Protein 4ZAD (pdb70)

InterPro domains:
  IPR002830 UbiD decarboxylyase family [PTHR30108] (5-511)
  IPR002830 UbiD decarboxylyase family [TIGR00148] (9-473)
  IPR032903 Ferulic acid decarboxylase-like [MF_01983] (5-513)
  IPR048304 3-octaprenyl-4-hydroxybenzoate carboxy-lyase-like, Rift-related domain [PF01977] (123-324)
  IPR049381 3-octaprenyl-4-hydroxybenzoate carboxy-lyase-like, C-terminal domain [PF20696] (331-475)
  IPR049383 3-octaprenyl-4-hydroxybenzoate carboxy-lyase-like, N-terminal domain [PF20695] (13-105)

Secondary structure (P-SEA, 3-state):
ccccccaaaaaaaaaaaccbbbbccccccccaaaaaaaaaaaaccccccccccccccccccccccbbbbccccccccccccaaaaaaaacccccccaaaaaaaaaaaccccccccbbbbcccccccccccccccccccccccccccccccccccccccbbbbbbcccccbbbbbbbbbbbccccbbbbbbccccaaaaaaaaaaaaccccbbbbbbbccccaaaaaaaaccccccccaaaaaaaaaccccbbbbcccccccccccccbbbbbcccccbbbbbcccccccccccccccbbbbbbbbcccccccbbbbbbbbcccccccccccaaaaaaaaaaaaaaaccccccccccccccccccccbbbbbbaaaaaaaacccaaaaaaaaaaaaccccccccccccccbbbbbccccccccaaaaaaaaacccccccccccccccccccccaaaaaccccccccccbbbbbcccccccccccbbbbccccccccaaaaaaaaaacccccc/ccccccaaaaaaaaaaacccccccccccccaaaaaaaaaaaaaccccccccccccccccccccccbbbbccccbbbcccccaaaaaaaacccccccaaaaaaaaaaacccccbbbbbbbcccccccccccccccccccccccccccccccccccccccbbbbbbcccccbbbbbbbbbccccccbbbbbbccccaaaaaaaaaaaacccccccbbbbccccaaaaaaaaccccccccaaaaaaaaacccccccccccccccccccccbbbbbcccccccccccccccccccccccccbbbbbbbbcccccccbbbbbbbbccccccccccaaaaaaaaaaaaaaaaccccccccccccccccccccbbbbbbcaaaaaaacccaaaaaaaaaaaaccccccccccccccbbbbbccccccccaaaaaaaaaccccccccbbbbcccccccccaaaaacccccccccccbbbbcccccccccccccccccccccccccccccccccccccc

B-factor: mean 31.13, std 7.95, range [8.87, 60.19]

Solvent-accessible surface area: 35410 Å² total

CATH classification: 1.20.5.4570

Structure (mmCIF, N/CA/C/O backbone):
data_4ZAD
#
_entry.id   4ZAD
#
_cell.length_a   91.970
_cell.length_b   64.550
_cell.length_c   96.050
_cell.angle_alpha   90.00
_cell.angle_beta   91.07
_cell.angle_gamma   90.00
#
_symmetry.space_group_name_H-M   'P 1 21 1'
#
loop_
_entity.id
_entity.type
_entity.pdbx_description
1 polymer Fdc1
2 non-polymer 'MANGANESE (II) ION'
3 non-polymer 'POTASSIUM ION'
4 non-polymer '1-deoxy-5-O-phosphono-1-(3,3,4,5-tetramethyl-9,11-dioxo-2,3,8,9,10,11-hexahydro-7H-quinolino[1,8-fg]pteridin-12-ium-7-y l)-D-ribitol'
5 water water
#
loop_
_atom_site.group_PDB
_atom_site.id
_atom_site.type_symbol
_atom_site.label_atom_id
_atom_site.label_alt_id
_atom_site.label_comp_id
_atom_site.label_asym_id
_atom_site.label_entity_id
_atom_site.label_seq_id
_atom_site.pdbx_PDB_ins_code
_atom_site.Cartn_x
_atom_site.Cartn_y
_atom_site.Cartn_z
_atom_site.occupancy
_atom_site.B_iso_or_equiv
_atom_site.auth_seq_id
_atom_site.auth_comp_id
_atom_site.auth_asym_id
_atom_site.auth_atom_id
_atom_site.pdbx_PDB_model_num
ATOM 1 N N . LEU A 1 3 ? 132.363 -59.850 157.210 1.00 37.43 3 LEU A N 1
ATOM 2 C CA . LEU A 1 3 ? 132.130 -61.135 157.953 1.00 38.23 3 LEU A CA 1
ATOM 3 C C . LEU A 1 3 ? 130.690 -61.747 157.772 1.00 37.32 3 LEU A C 1
ATOM 4 O O . LEU A 1 3 ? 130.606 -62.792 157.146 1.00 38.58 3 LEU A O 1
ATOM 9 N N . ASN A 1 4 ? 129.585 -61.165 158.276 1.00 35.58 4 ASN A N 1
ATOM 10 C CA . ASN A 1 4 ? 128.246 -61.845 158.112 1.00 34.64 4 ASN A CA 1
ATOM 11 C C . ASN A 1 4 ? 127.122 -61.114 157.336 1.00 32.80 4 ASN A C 1
ATOM 12 O O . ASN A 1 4 ? 126.229 -60.541 157.925 1.00 31.82 4 ASN A O 1
ATOM 17 N N . PRO A 1 5 ? 127.118 -61.242 156.007 1.00 31.55 5 PRO A N 1
ATOM 18 C CA . PRO A 1 5 ? 126.216 -60.456 155.178 1.00 31.15 5 PRO A CA 1
ATOM 19 C C . PRO A 1 5 ? 124.726 -60.863 155.303 1.00 30.68 5 PRO A C 1
ATOM 20 O O . PRO A 1 5 ? 123.849 -60.112 154.882 1.00 29.92 5 PRO A O 1
ATOM 24 N N . ALA A 1 6 ? 124.449 -62.022 155.894 1.00 30.45 6 ALA A N 1
ATOM 25 C CA . ALA A 1 6 ? 123.070 -62.425 156.171 1.00 30.22 6 ALA A CA 1
ATOM 26 C C . ALA A 1 6 ? 122.462 -61.517 157.240 1.00 29.99 6 ALA A C 1
ATOM 27 O O . ALA A 1 6 ? 121.293 -61.150 157.186 1.00 30.00 6 ALA A O 1
ATOM 29 N N . LEU A 1 7 ? 123.272 -61.137 158.202 1.00 29.93 7 LEU A N 1
ATOM 30 C CA . LEU A 1 7 ? 122.762 -60.469 159.376 1.00 30.29 7 LEU A CA 1
ATOM 31 C C . LEU A 1 7 ? 123.059 -58.977 159.403 1.00 30.58 7 LEU A C 1
ATOM 32 O O . LEU A 1 7 ? 122.488 -58.255 160.216 1.00 30.64 7 LEU A O 1
ATOM 37 N N . LYS A 1 8 ? 123.953 -58.508 158.540 1.00 31.33 8 LYS A N 1
ATOM 38 C CA . LYS A 1 8 ? 124.451 -57.117 158.635 1.00 32.38 8 LYS A CA 1
ATOM 39 C C . LYS A 1 8 ? 124.505 -56.482 157.248 1.00 31.83 8 LYS A C 1
ATOM 40 O O . LYS A 1 8 ? 125.353 -56.829 156.431 1.00 31.63 8 LYS A O 1
ATOM 46 N N . PHE A 1 9 ? 123.598 -55.543 156.990 1.00 31.84 9 PHE A N 1
ATOM 47 C CA . PHE A 1 9 ? 123.501 -54.879 155.684 1.00 31.34 9 PHE A CA 1
ATOM 48 C C . PHE A 1 9 ? 124.879 -54.423 155.190 1.00 31.78 9 PHE A C 1
ATOM 49 O O . PHE A 1 9 ? 125.239 -54.595 154.025 1.00 31.13 9 PHE A O 1
ATOM 57 N N . ARG A 1 10 ? 125.648 -53.858 156.109 1.00 32.98 10 ARG A N 1
ATOM 58 C CA . ARG A 1 10 ? 126.952 -53.288 155.786 1.00 33.54 10 ARG A CA 1
ATOM 59 C C . ARG A 1 10 ? 128.007 -54.348 155.543 1.00 33.97 10 ARG A C 1
ATOM 60 O O . ARG A 1 10 ? 129.009 -54.087 154.902 1.00 34.80 10 ARG A O 1
ATOM 68 N N . ASP A 1 11 ? 127.795 -55.548 156.046 1.00 34.29 11 ASP A N 1
ATOM 69 C CA . ASP A 1 11 ? 128.675 -56.660 155.676 1.00 34.27 11 ASP A CA 1
ATOM 70 C C . ASP A 1 11 ? 128.310 -57.148 154.291 1.00 33.62 11 ASP A C 1
ATOM 71 O O . ASP A 1 11 ? 129.177 -57.609 153.526 1.00 33.58 11 ASP A O 1
ATOM 76 N N . PHE A 1 12 ? 127.028 -57.033 153.969 1.00 33.19 12 PHE A N 1
ATOM 77 C CA . PHE A 1 12 ? 126.531 -57.339 152.632 1.00 33.10 12 PHE A CA 1
ATOM 78 C C . PHE A 1 12 ? 127.219 -56.452 151.590 1.00 33.48 12 PHE A C 1
ATOM 79 O O . PHE A 1 12 ? 127.770 -56.947 150.590 1.00 33.43 12 PHE A O 1
ATOM 87 N N . ILE A 1 13 ? 127.206 -55.149 151.850 1.00 33.82 13 ILE A N 1
ATOM 88 C CA . ILE A 1 13 ? 127.896 -54.178 151.016 1.00 34.28 13 ILE A CA 1
ATOM 89 C C . ILE A 1 13 ? 129.416 -54.470 150.882 1.00 34.68 13 ILE A C 1
ATOM 90 O O . ILE A 1 13 ? 129.998 -54.338 149.807 1.00 34.94 13 ILE A O 1
ATOM 95 N N . GLN A 1 14 ? 130.040 -54.888 151.977 1.00 35.19 14 GLN A N 1
ATOM 96 C CA . GLN A 1 14 ? 131.475 -55.128 152.042 1.00 35.42 14 GLN A CA 1
ATOM 97 C C . GLN A 1 14 ? 131.834 -56.396 151.254 1.00 36.22 14 GLN A C 1
ATOM 98 O O . GLN A 1 14 ? 132.859 -56.409 150.550 1.00 37.12 14 GLN A O 1
ATOM 104 N N . VAL A 1 15 ? 131.008 -57.449 151.346 1.00 35.85 15 VAL A N 1
ATOM 105 C CA . VAL A 1 15 ? 131.235 -58.643 150.512 1.00 35.51 15 VAL A CA 1
ATOM 106 C C . VAL A 1 15 ? 131.139 -58.297 149.023 1.00 35.52 15 VAL A C 1
ATOM 107 O O . VAL A 1 15 ? 131.984 -58.730 148.250 1.00 36.08 15 VAL A O 1
ATOM 111 N N . LEU A 1 16 ? 130.139 -57.514 148.629 1.00 35.16 16 LEU A N 1
ATOM 112 C CA . LEU A 1 16 ? 129.994 -57.110 147.223 1.00 35.10 16 LEU A CA 1
ATOM 113 C C . LEU A 1 16 ? 131.202 -56.302 146.701 1.00 35.39 16 LEU A C 1
ATOM 114 O O . LEU A 1 16 ? 131.659 -56.492 145.570 1.00 35.20 16 LEU A O 1
ATOM 119 N N . LYS A 1 17 ? 131.690 -55.394 147.539 1.00 35.88 17 LYS A N 1
ATOM 120 C CA . LYS A 1 17 ? 132.909 -54.637 147.297 1.00 36.08 17 LYS A CA 1
ATOM 121 C C . LYS A 1 17 ? 134.083 -55.608 147.165 1.00 36.44 17 LYS A C 1
ATOM 122 O O . LYS A 1 17 ? 134.846 -55.542 146.192 1.00 37.31 17 LYS A O 1
ATOM 125 N N . ASN A 1 18 ? 134.218 -56.541 148.104 1.00 36.22 18 ASN A N 1
ATOM 126 C CA . ASN A 1 18 ? 135.314 -57.542 148.002 1.00 36.23 18 ASN A CA 1
ATOM 127 C C . ASN A 1 18 ? 135.204 -58.370 146.717 1.00 36.58 18 ASN A C 1
ATOM 128 O O . ASN A 1 18 ? 136.233 -58.789 146.161 1.00 36.74 18 ASN A O 1
ATOM 133 N N . GLU A 1 19 ? 133.978 -58.592 146.235 1.00 36.42 19 GLU A N 1
ATOM 134 C CA . GLU A 1 19 ? 133.796 -59.496 145.105 1.00 36.65 19 GLU A CA 1
ATOM 135 C C . GLU A 1 19 ? 133.914 -58.763 143.787 1.00 36.67 19 GLU A C 1
ATOM 136 O O . GLU A 1 19 ? 133.976 -59.392 142.723 1.00 35.94 19 GLU A O 1
ATOM 142 N N . GLY A 1 20 ? 133.980 -57.430 143.865 1.00 36.83 20 GLY A N 1
ATOM 143 C CA . GLY A 1 20 ? 134.076 -56.582 142.668 1.00 36.63 20 GLY A CA 1
ATOM 144 C C . GLY A 1 20 ? 132.719 -56.316 142.038 1.00 36.38 20 GLY A C 1
ATOM 145 O O . GLY A 1 20 ? 132.618 -56.038 140.842 1.00 35.97 20 GLY A O 1
ATOM 146 N N . ASP A 1 21 ? 131.685 -56.392 142.860 1.00 36.19 21 ASP A N 1
ATOM 147 C CA . ASP A 1 21 ? 130.333 -56.253 142.393 1.00 36.73 21 ASP A CA 1
ATOM 148 C C . ASP A 1 21 ? 129.636 -55.025 142.965 1.00 37.50 21 ASP A C 1
ATOM 149 O O . ASP A 1 21 ? 128.428 -54.959 142.988 1.00 37.04 21 ASP A O 1
ATOM 154 N N . LEU A 1 22 ? 130.433 -54.041 143.382 1.00 39.28 22 LEU A N 1
ATOM 155 C CA . LEU A 1 22 ? 129.959 -52.733 143.874 1.00 40.07 22 LEU A CA 1
ATOM 156 C C . LEU A 1 22 ? 130.786 -51.538 143.318 1.00 40.94 22 LEU A C 1
ATOM 157 O O . LEU A 1 22 ? 132.021 -51.533 143.370 1.00 41.32 22 LEU A O 1
ATOM 162 N N . ILE A 1 23 ? 130.096 -50.523 142.815 1.00 41.76 23 ILE A N 1
ATOM 163 C CA . ILE A 1 23 ? 130.733 -49.282 142.385 1.00 42.66 23 ILE A CA 1
ATOM 164 C C . ILE A 1 23 ? 130.239 -48.130 143.237 1.00 42.31 23 ILE A C 1
ATOM 165 O O . ILE A 1 23 ? 129.045 -47.842 143.232 1.00 42.20 23 ILE A O 1
ATOM 170 N N . GLU A 1 24 ? 131.132 -47.507 144.002 1.00 41.94 24 GLU A N 1
ATOM 171 C CA . GLU A 1 24 ? 130.788 -46.259 144.674 1.00 42.58 24 GLU A CA 1
ATOM 172 C C . GLU A 1 24 ? 130.763 -45.176 143.587 1.00 42.21 24 GLU A C 1
ATOM 173 O O . GLU A 1 24 ? 131.666 -45.113 142.758 1.00 42.20 24 GLU A O 1
ATOM 179 N N . ILE A 1 25 ? 129.699 -44.380 143.552 1.00 41.45 25 ILE A N 1
ATOM 180 C CA . ILE A 1 25 ? 129.630 -43.209 142.690 1.00 40.95 25 ILE A CA 1
ATOM 181 C C . ILE A 1 25 ? 129.703 -41.950 143.547 1.00 41.22 25 ILE A C 1
ATOM 182 O O . ILE A 1 25 ? 128.771 -41.634 144.313 1.00 40.59 25 ILE A O 1
ATOM 187 N N . ASP A 1 26 ? 130.812 -41.235 143.396 1.00 41.59 26 ASP A N 1
ATOM 188 C CA . ASP A 1 26 ? 131.017 -39.945 144.058 1.00 42.22 26 ASP A CA 1
ATOM 189 C C . ASP A 1 26 ? 130.508 -38.722 143.257 1.00 41.79 26 ASP A C 1
ATOM 190 O O . ASP A 1 26 ? 130.479 -37.622 143.793 1.00 41.85 26 ASP A O 1
ATOM 195 N N . THR A 1 27 ? 130.099 -38.910 142.006 1.00 41.65 27 THR A N 1
ATOM 196 C CA . THR A 1 27 ? 129.560 -37.808 141.181 1.00 41.92 27 THR A CA 1
ATOM 197 C C . THR A 1 27 ? 128.119 -37.448 141.540 1.00 41.79 27 THR A C 1
ATOM 198 O O . THR A 1 27 ? 127.243 -38.319 141.652 1.00 42.01 27 THR A O 1
ATOM 202 N N . GLU A 1 28 ? 127.833 -36.166 141.662 1.00 41.57 28 GLU A N 1
ATOM 203 C CA . GLU A 1 28 ? 126.482 -35.793 142.032 1.00 41.25 28 GLU A CA 1
ATOM 204 C C . GLU A 1 28 ? 125.476 -36.374 141.036 1.00 40.63 28 GLU A C 1
ATOM 205 O O . GLU A 1 28 ? 125.590 -36.182 139.820 1.00 41.23 28 GLU A O 1
ATOM 211 N N . VAL A 1 29 ? 124.493 -37.090 141.579 1.00 39.74 29 VAL A N 1
ATOM 212 C CA . VAL A 1 29 ? 123.374 -37.666 140.817 1.00 38.00 29 VAL A CA 1
ATOM 213 C C . VAL A 1 29 ? 122.084 -37.147 141.426 1.00 37.10 29 VAL A C 1
ATOM 214 O O . VAL A 1 29 ? 121.989 -36.989 142.648 1.00 35.63 29 VAL A O 1
ATOM 218 N N . ASP A 1 30 ? 121.110 -36.860 140.561 1.00 37.19 30 ASP A N 1
ATOM 219 C CA . ASP A 1 30 ? 119.858 -36.189 140.960 1.00 37.23 30 ASP A CA 1
ATOM 220 C C . ASP A 1 30 ? 118.843 -37.253 141.291 1.00 36.67 30 ASP A C 1
ATOM 221 O O . ASP A 1 30 ? 118.633 -38.157 140.497 1.00 36.36 30 ASP A O 1
ATOM 226 N N . PRO A 1 31 ? 118.230 -37.168 142.476 1.00 36.85 31 PRO A N 1
ATOM 227 C CA . PRO A 1 31 ? 117.117 -38.073 142.845 1.00 37.13 31 PRO A CA 1
ATOM 228 C C . PRO A 1 31 ? 115.953 -38.042 141.862 1.00 37.04 31 PRO A C 1
ATOM 229 O O . PRO A 1 31 ? 115.264 -39.061 141.642 1.00 36.26 31 PRO A O 1
ATOM 233 N N . ASN A 1 32 ? 115.734 -36.866 141.288 1.00 37.11 32 ASN A N 1
ATOM 234 C CA . ASN A 1 32 ? 114.764 -36.727 140.216 1.00 37.48 32 ASN A CA 1
ATOM 235 C C . ASN A 1 32 ? 115.259 -37.379 138.932 1.00 36.80 32 ASN A C 1
ATOM 236 O O . ASN A 1 32 ? 115.973 -36.756 138.152 1.00 37.75 32 ASN A O 1
ATOM 241 N N . LEU A 1 33 ? 114.893 -38.648 138.774 1.00 35.97 33 LEU A N 1
ATOM 242 C CA . LEU A 1 33 ? 114.979 -39.440 137.541 1.00 34.91 33 LEU A CA 1
ATOM 243 C C . LEU A 1 33 ? 116.295 -40.092 137.226 1.00 34.82 33 LEU A C 1
ATOM 244 O O . LEU A 1 33 ? 116.295 -41.011 136.437 1.00 36.23 33 LEU A O 1
ATOM 249 N N . GLU A 1 34 ? 117.415 -39.664 137.788 1.00 34.35 34 GLU A N 1
ATOM 250 C CA . GLU A 1 34 ? 118.717 -40.224 137.355 1.00 33.87 34 GLU A CA 1
ATOM 251 C C . GLU A 1 34 ? 119.079 -41.458 138.158 1.00 32.98 34 GLU A C 1
ATOM 252 O O . GLU A 1 34 ? 119.821 -42.337 137.691 1.00 33.37 34 GLU A O 1
ATOM 258 N N . VAL A 1 35 ? 118.619 -41.502 139.402 1.00 31.31 35 VAL A N 1
ATOM 259 C CA . VAL A 1 35 ? 118.928 -42.629 140.237 1.00 30.49 35 VAL A CA 1
ATOM 260 C C . VAL A 1 35 ? 118.274 -43.833 139.572 1.00 30.32 35 VAL A C 1
ATOM 261 O O . VAL A 1 35 ? 118.897 -44.858 139.392 1.00 29.92 35 VAL A O 1
ATOM 265 N N . GLY A 1 36 ? 117.035 -43.653 139.135 1.00 30.23 36 GLY A N 1
ATOM 266 C CA . GLY A 1 36 ? 116.310 -44.686 138.432 1.00 29.94 36 GLY A CA 1
ATOM 267 C C . GLY A 1 36 ? 116.882 -45.086 137.080 1.00 29.64 36 GLY A C 1
ATOM 268 O O . GLY A 1 36 ? 116.863 -46.265 136.728 1.00 29.31 36 GLY A O 1
ATOM 269 N N . ALA A 1 37 ? 117.359 -44.124 136.297 1.00 28.91 37 ALA A N 1
ATOM 270 C CA . ALA A 1 37 ? 118.010 -44.474 135.024 1.00 28.29 37 ALA A CA 1
ATOM 271 C C . ALA A 1 37 ? 119.225 -45.303 135.319 1.00 27.76 37 ALA A C 1
ATOM 272 O O . ALA A 1 37 ? 119.415 -46.338 134.694 1.00 27.43 37 ALA A O 1
ATOM 274 N N . ILE A 1 38 ? 120.059 -44.866 136.254 1.00 27.07 38 ILE A N 1
ATOM 275 C CA . ILE A 1 38 ? 121.323 -45.577 136.484 1.00 27.30 38 ILE A CA 1
ATOM 276 C C . ILE A 1 38 ? 120.998 -47.040 136.881 1.00 27.98 38 ILE A C 1
ATOM 277 O O . ILE A 1 38 ? 121.323 -48.003 136.142 1.00 27.28 38 ILE A O 1
ATOM 282 N N . THR A 1 39 ? 120.266 -47.189 137.987 1.00 28.06 39 THR A N 1
ATOM 283 C CA . THR A 1 39 ? 119.919 -48.487 138.493 1.00 27.84 39 THR A CA 1
ATOM 284 C C . THR A 1 39 ? 119.376 -49.358 137.371 1.00 28.97 39 THR A C 1
ATOM 285 O O . THR A 1 39 ? 119.782 -50.522 137.238 1.00 30.05 39 THR A O 1
ATOM 289 N N . ARG A 1 40 ? 118.479 -48.816 136.560 1.00 29.29 40 ARG A N 1
ATOM 290 C CA . ARG A 1 40 ? 117.951 -49.542 135.418 1.00 30.17 40 ARG A CA 1
ATOM 291 C C . ARG A 1 40 ? 118.993 -50.056 134.435 1.00 31.15 40 ARG A C 1
ATOM 292 O O . ARG A 1 40 ? 118.857 -51.156 133.921 1.00 31.38 40 ARG A O 1
ATOM 300 N N . LYS A 1 41 ? 119.993 -49.238 134.134 1.00 32.04 41 LYS A N 1
ATOM 301 C CA . LYS A 1 41 ? 121.028 -49.627 133.225 1.00 33.08 41 LYS A CA 1
ATOM 302 C C . LYS A 1 41 ? 121.909 -50.706 133.915 1.00 33.29 41 LYS A C 1
ATOM 303 O O . LYS A 1 41 ? 122.291 -51.692 133.279 1.00 33.47 41 LYS A O 1
ATOM 309 N N . ALA A 1 42 ? 122.157 -50.548 135.217 1.00 33.30 42 ALA A N 1
ATOM 310 C CA . ALA A 1 42 ? 122.762 -51.593 136.052 1.00 34.12 42 ALA A CA 1
ATOM 311 C C . ALA A 1 42 ? 122.025 -52.979 136.000 1.00 34.95 42 ALA A C 1
ATOM 312 O O . ALA A 1 42 ? 122.644 -54.008 135.773 1.00 35.71 42 ALA A O 1
ATOM 314 N N . TYR A 1 43 ? 120.706 -52.978 136.186 1.00 35.10 43 TYR A N 1
ATOM 315 C CA . TYR A 1 43 ? 119.909 -54.181 136.154 1.00 34.82 43 TYR A CA 1
ATOM 316 C C . TYR A 1 43 ? 120.060 -54.837 134.832 1.00 34.97 43 TYR A C 1
ATOM 317 O O . TYR A 1 43 ? 120.309 -56.039 134.752 1.00 35.68 43 TYR A O 1
ATOM 326 N N . GLU A 1 44 ? 119.874 -54.044 133.793 1.00 35.17 44 GLU A N 1
ATOM 327 C CA . GLU A 1 44 ? 119.615 -54.569 132.445 1.00 35.80 44 GLU A CA 1
ATOM 328 C C . GLU A 1 44 ? 120.883 -55.101 131.810 1.00 35.49 44 GLU A C 1
ATOM 329 O O . GLU A 1 44 ? 120.819 -55.994 130.982 1.00 34.49 44 GLU A O 1
ATOM 335 N N . ASN A 1 45 ? 122.034 -54.558 132.202 1.00 36.05 45 ASN A N 1
ATOM 336 C CA . ASN A 1 45 ? 123.313 -55.027 131.642 1.00 36.77 45 ASN A CA 1
ATOM 337 C C . ASN A 1 45 ? 124.145 -55.848 132.637 1.00 36.85 45 ASN A C 1
ATOM 338 O O . ASN A 1 45 ? 125.206 -56.366 132.287 1.00 36.48 45 ASN A O 1
ATOM 343 N N . LYS A 1 46 ? 123.597 -56.020 133.845 1.00 36.92 46 LYS A N 1
ATOM 344 C CA . LYS A 1 46 ? 124.149 -56.901 134.896 1.00 37.13 46 LYS A CA 1
ATOM 345 C C . LYS A 1 46 ? 125.460 -56.364 135.430 1.00 36.72 46 LYS A C 1
ATOM 346 O O . LYS A 1 46 ? 126.381 -57.107 135.735 1.00 36.69 46 LYS A O 1
ATOM 352 N N . LEU A 1 47 ? 125.494 -55.046 135.555 1.00 36.37 47 LEU A N 1
ATOM 353 C CA . LEU A 1 47 ? 126.618 -54.313 136.084 1.00 36.23 47 LEU A CA 1
ATOM 354 C C . LEU A 1 47 ? 126.583 -54.360 137.603 1.00 35.62 47 LEU A C 1
ATOM 355 O O . LEU A 1 47 ? 125.626 -54.881 138.211 1.00 35.29 47 LEU A O 1
ATOM 360 N N . ALA A 1 48 ? 127.627 -53.788 138.204 1.00 34.61 48 ALA A N 1
ATOM 361 C CA . ALA A 1 48 ? 127.773 -53.741 139.645 1.00 34.13 48 ALA A CA 1
ATOM 362 C C . ALA A 1 48 ? 126.700 -52.853 140.305 1.00 33.68 48 ALA A C 1
ATOM 363 O O . ALA A 1 48 ? 126.169 -51.918 139.709 1.00 32.58 48 ALA A O 1
ATOM 365 N N . ALA A 1 49 ? 126.399 -53.171 141.554 1.00 33.79 49 ALA A N 1
ATOM 366 C CA . ALA A 1 49 ? 125.394 -52.434 142.302 1.00 34.04 49 ALA A CA 1
ATOM 367 C C . ALA A 1 49 ? 125.996 -51.077 142.591 1.00 33.65 49 ALA A C 1
ATOM 368 O O . ALA A 1 49 ? 127.117 -51.017 143.071 1.00 33.28 49 ALA A O 1
ATOM 370 N N . PRO A 1 50 ? 125.257 -49.993 142.299 1.00 33.53 50 PRO A N 1
ATOM 371 C CA . PRO A 1 50 ? 125.753 -48.661 142.588 1.00 33.94 50 PRO A CA 1
ATOM 372 C C . PRO A 1 50 ? 125.421 -48.170 143.999 1.00 34.19 50 PRO A C 1
ATOM 373 O O . PRO A 1 50 ? 124.263 -48.112 144.402 1.00 35.06 50 PRO A O 1
ATOM 377 N N . LEU A 1 51 ? 126.458 -47.840 144.740 1.00 34.00 51 LEU A N 1
ATOM 378 C CA . LEU A 1 51 ? 126.332 -47.066 145.934 1.00 34.10 51 LEU A CA 1
ATOM 379 C C . LEU A 1 51 ? 126.445 -45.571 145.543 1.00 34.87 51 LEU A C 1
ATOM 380 O O . LEU A 1 51 ? 127.453 -45.122 144.982 1.00 35.17 51 LEU A O 1
ATOM 385 N N . PHE A 1 52 ? 125.388 -44.817 145.813 1.00 35.08 52 PHE A N 1
ATOM 386 C CA . PHE A 1 52 ? 125.355 -43.408 145.516 1.00 35.08 52 PHE A CA 1
ATOM 387 C C . PHE A 1 52 ? 125.735 -42.660 146.761 1.00 36.15 52 PHE A C 1
ATOM 388 O O . PHE A 1 52 ? 124.916 -42.534 147.665 1.00 35.48 52 PHE A O 1
ATOM 396 N N . ASN A 1 53 ? 126.974 -42.164 146.803 1.00 38.00 53 ASN A N 1
ATOM 397 C CA . ASN A 1 53 ? 127.466 -41.387 147.943 1.00 38.87 53 ASN A CA 1
ATOM 398 C C . ASN A 1 53 ? 127.137 -39.886 147.859 1.00 39.57 53 ASN A C 1
ATOM 399 O O . ASN A 1 53 ? 127.118 -39.204 148.875 1.00 39.83 53 ASN A O 1
ATOM 404 N N . ASN A 1 54 ? 126.895 -39.361 146.660 1.00 40.23 54 ASN A N 1
ATOM 405 C CA . ASN A 1 54 ? 126.732 -37.909 146.482 1.00 40.56 54 ASN A CA 1
ATOM 406 C C . ASN A 1 54 ? 125.465 -37.620 145.723 1.00 40.29 54 ASN A C 1
ATOM 407 O O . ASN A 1 54 ? 125.487 -37.436 144.529 1.00 38.82 54 ASN A O 1
ATOM 412 N N . LEU A 1 55 ? 124.353 -37.621 146.450 1.00 41.41 55 LEU A N 1
ATOM 413 C CA . LEU A 1 55 ? 123.044 -37.314 145.890 1.00 41.87 55 LEU A CA 1
ATOM 414 C C . LEU A 1 55 ? 122.824 -35.795 145.932 1.00 42.74 55 LEU A C 1
ATOM 415 O O . LEU A 1 55 ? 123.428 -35.108 146.775 1.00 43.06 55 LEU A O 1
ATOM 420 N N . LYS A 1 56 ? 122.002 -35.269 145.018 1.00 43.36 56 LYS A N 1
ATOM 421 C CA . LYS A 1 56 ? 121.723 -33.836 144.993 1.00 44.20 56 LYS A CA 1
ATOM 422 C C . LYS A 1 56 ? 120.726 -33.541 146.073 1.00 44.54 56 LYS A C 1
ATOM 423 O O . LYS A 1 56 ? 119.599 -34.032 146.021 1.00 44.17 56 LYS A O 1
ATOM 429 N N . GLN A 1 57 ? 121.143 -32.699 147.016 1.00 45.33 57 GLN A N 1
ATOM 430 C CA . GLN A 1 57 ? 120.409 -32.461 148.248 1.00 45.67 57 GLN A CA 1
ATOM 431 C C . GLN A 1 57 ? 119.595 -31.175 148.230 1.00 46.16 57 GLN A C 1
ATOM 432 O O . GLN A 1 57 ? 119.979 -30.166 147.619 1.00 46.78 57 GLN A O 1
ATOM 438 N N . ASP A 1 58 ? 118.437 -31.250 148.878 1.00 46.37 58 ASP A N 1
ATOM 439 C CA . ASP A 1 58 ? 117.590 -30.108 149.100 1.00 46.50 58 ASP A CA 1
ATOM 440 C C . ASP A 1 58 ? 118.278 -29.321 150.237 1.00 46.96 58 ASP A C 1
ATOM 441 O O . ASP A 1 58 ? 118.769 -29.926 151.189 1.00 46.83 58 ASP A O 1
ATOM 446 N N . PRO A 1 59 ? 118.338 -27.974 150.131 1.00 47.73 59 PRO A N 1
ATOM 447 C CA . PRO A 1 59 ? 119.065 -27.217 151.154 1.00 47.99 59 PRO A CA 1
ATOM 448 C C . PRO A 1 59 ? 118.482 -27.285 152.561 1.00 47.95 59 PRO A C 1
ATOM 449 O O . PRO A 1 59 ? 119.252 -27.180 153.516 1.00 47.81 59 PRO A O 1
ATOM 453 N N . GLU A 1 60 ? 117.169 -27.487 152.690 1.00 47.93 60 GLU A N 1
ATOM 454 C CA . GLU A 1 60 ? 116.513 -27.480 154.015 1.00 48.63 60 GLU A CA 1
ATOM 455 C C . GLU A 1 60 ? 116.595 -28.841 154.759 1.00 48.41 60 GLU A C 1
ATOM 456 O O . GLU A 1 60 ? 116.117 -28.958 155.898 1.00 48.65 60 GLU A O 1
ATOM 462 N N . ASN A 1 61 ? 117.210 -29.852 154.131 1.00 47.93 61 ASN A N 1
ATOM 463 C CA . ASN A 1 61 ? 117.416 -31.180 154.752 1.00 47.59 61 ASN A CA 1
ATOM 464 C C . ASN A 1 61 ? 118.139 -31.079 156.089 1.00 47.34 61 ASN A C 1
ATOM 465 O O . ASN A 1 61 ? 119.243 -30.547 156.156 1.00 47.92 61 ASN A O 1
ATOM 470 N N . ILE A 1 62 ? 117.544 -31.642 157.129 1.00 46.77 62 ILE A N 1
ATOM 471 C CA . ILE A 1 62 ? 118.006 -31.422 158.506 1.00 46.47 62 ILE A CA 1
ATOM 472 C C . ILE A 1 62 ? 119.388 -32.013 158.916 1.00 45.99 62 ILE A C 1
ATOM 473 O O . ILE A 1 62 ? 119.957 -31.625 159.942 1.00 46.38 62 ILE A O 1
ATOM 478 N N . ASP A 1 63 ? 119.931 -32.943 158.143 1.00 45.22 63 ASP A N 1
ATOM 479 C CA . ASP A 1 63 ? 121.225 -33.563 158.491 1.00 44.53 63 ASP A CA 1
ATOM 480 C C . ASP A 1 63 ? 121.758 -34.259 157.241 1.00 44.70 63 ASP A C 1
ATOM 481 O O . ASP A 1 63 ? 121.836 -35.503 157.190 1.00 45.68 63 ASP A O 1
ATOM 486 N N . PRO A 1 64 ? 122.090 -33.477 156.211 1.00 44.12 64 PRO A N 1
ATOM 487 C CA . PRO A 1 64 ? 122.473 -34.034 154.929 1.00 44.38 64 PRO A CA 1
ATOM 488 C C . PRO A 1 64 ? 123.709 -34.916 154.953 1.00 44.35 64 PRO A C 1
ATOM 489 O O . PRO A 1 64 ? 123.867 -35.767 154.080 1.00 44.47 64 PRO A O 1
ATOM 493 N N . LYS A 1 65 ? 124.595 -34.716 155.916 1.00 44.35 65 LYS A N 1
ATOM 494 C CA . LYS A 1 65 ? 125.817 -35.519 155.931 1.00 44.95 65 LYS A CA 1
ATOM 495 C C . LYS A 1 65 ? 125.488 -36.954 156.319 1.00 43.22 65 LYS A C 1
ATOM 496 O O . LYS A 1 65 ? 126.239 -37.869 156.015 1.00 42.27 65 LYS A O 1
ATOM 502 N N . ASN A 1 66 ? 124.340 -37.116 156.976 1.00 41.95 66 ASN A N 1
ATOM 503 C CA . ASN A 1 66 ? 123.839 -38.424 157.396 1.00 40.61 66 ASN A CA 1
ATOM 504 C C . ASN A 1 66 ? 122.636 -38.986 156.624 1.00 39.62 66 ASN A C 1
ATOM 505 O O . ASN A 1 66 ? 122.435 -40.183 156.624 1.00 39.58 66 ASN A O 1
ATOM 510 N N . LEU A 1 67 ? 121.829 -38.133 156.005 1.00 38.69 67 LEU A N 1
ATOM 511 C CA . LEU A 1 67 ? 120.559 -38.554 155.406 1.00 37.86 67 LEU A CA 1
ATOM 512 C C . LEU A 1 67 ? 120.439 -38.122 153.954 1.00 37.63 67 LEU A C 1
ATOM 513 O O . LEU A 1 67 ? 120.430 -36.910 153.688 1.00 37.58 67 LEU A O 1
ATOM 518 N N . PHE A 1 68 ? 120.405 -39.064 152.997 1.00 36.73 68 PHE A N 1
ATOM 519 C CA . PHE A 1 68 ? 120.989 -40.414 153.106 1.00 35.31 68 PHE A CA 1
ATOM 520 C C . PHE A 1 68 ? 121.665 -40.687 151.759 1.00 35.04 68 PHE A C 1
ATOM 521 O O . PHE A 1 68 ? 121.473 -39.917 150.797 1.00 34.72 68 PHE A O 1
ATOM 529 N N . ARG A 1 69 ? 122.474 -41.742 151.708 1.00 34.66 69 ARG A N 1
ATOM 530 C CA . ARG A 1 69 ? 122.994 -42.280 150.436 1.00 35.04 69 ARG A CA 1
ATOM 531 C C . ARG A 1 69 ? 122.008 -43.309 149.947 1.00 34.51 69 ARG A C 1
ATOM 532 O O . ARG A 1 69 ? 121.139 -43.725 150.702 1.00 34.75 69 ARG A O 1
ATOM 540 N N . ILE A 1 70 ? 122.165 -43.747 148.702 1.00 33.99 70 ILE A N 1
ATOM 541 C CA . ILE A 1 70 ? 121.342 -44.834 148.146 1.00 32.85 70 ILE A CA 1
ATOM 542 C C . ILE A 1 70 ? 122.196 -45.991 147.616 1.00 32.82 70 ILE A C 1
ATOM 543 O O . ILE A 1 70 ? 123.125 -45.768 146.841 1.00 33.63 70 ILE A O 1
ATOM 548 N N . LEU A 1 71 ? 121.911 -47.220 148.062 1.00 32.04 71 LEU A N 1
ATOM 549 C CA . LEU A 1 71 ? 122.425 -48.423 147.390 1.00 30.92 71 LEU A CA 1
ATOM 550 C C . LEU A 1 71 ? 121.335 -48.859 146.445 1.00 30.47 71 LEU A C 1
ATOM 551 O O . LEU A 1 71 ? 120.180 -48.953 146.848 1.00 30.68 71 LEU A O 1
ATOM 556 N N . GLY A 1 72 ? 121.689 -49.138 145.196 1.00 30.06 72 GLY A N 1
ATOM 557 C CA . GLY A 1 72 ? 120.719 -49.616 144.212 1.00 29.64 72 GLY A CA 1
ATOM 558 C C . GLY A 1 72 ? 120.981 -51.034 143.699 1.00 29.36 72 GLY A C 1
ATOM 559 O O . GLY A 1 72 ? 122.069 -51.551 143.807 1.00 29.57 72 GLY A O 1
ATOM 560 N N . CYS A 1 73 ? 119.980 -51.677 143.135 1.00 28.75 73 CYS A N 1
ATOM 561 C CA . CYS A 1 73 ? 120.184 -53.021 142.614 1.00 29.40 73 CYS A CA 1
ATOM 562 C C . CYS A 1 73 ? 120.644 -54.075 143.608 1.00 28.19 73 CYS A C 1
ATOM 563 O O . CYS A 1 73 ? 121.400 -54.953 143.225 1.00 27.56 73 CYS A O 1
ATOM 566 N N . PRO A 1 74 ? 120.175 -54.007 144.873 1.00 27.59 74 PRO A N 1
ATOM 567 C CA . PRO A 1 74 ? 120.650 -54.944 145.888 1.00 26.96 74 PRO A CA 1
ATOM 568 C C . PRO A 1 74 ? 120.350 -56.395 145.549 1.00 26.34 74 PRO A C 1
ATOM 569 O O . PRO A 1 74 ? 121.082 -57.295 145.991 1.00 25.77 74 PRO A O 1
ATOM 573 N N . GLY A 1 75 ? 119.294 -56.605 144.762 1.00 26.20 75 GLY A N 1
ATOM 574 C CA . GLY A 1 75 ? 118.863 -57.929 144.365 1.00 26.26 75 GLY A CA 1
ATOM 575 C C . GLY A 1 75 ? 118.910 -58.094 142.868 1.00 27.09 75 GLY A C 1
ATOM 576 O O . GLY A 1 75 ? 118.251 -58.977 142.312 1.00 27.81 75 GLY A O 1
ATOM 577 N N . GLY A 1 76 ? 119.658 -57.241 142.186 1.00 27.38 76 GLY A N 1
ATOM 578 C CA . GLY A 1 76 ? 119.703 -57.310 140.734 1.00 27.79 76 GLY A CA 1
ATOM 579 C C . GLY A 1 76 ? 120.692 -58.385 140.359 1.00 28.34 76 GLY A C 1
ATOM 580 O O . GLY A 1 76 ? 121.462 -58.806 141.200 1.00 28.21 76 GLY A O 1
ATOM 581 N N . LEU A 1 77 ? 120.711 -58.811 139.100 1.00 29.47 77 LEU A N 1
ATOM 582 C CA . LEU A 1 77 ? 121.628 -59.887 138.725 1.00 30.42 77 LEU A CA 1
ATOM 583 C C . LEU A 1 77 ? 123.056 -59.359 138.475 1.00 31.64 77 LEU A C 1
ATOM 584 O O . LEU A 1 77 ? 123.256 -58.226 137.987 1.00 31.66 77 LEU A O 1
ATOM 589 N N . ARG A 1 78 ? 124.015 -60.223 138.801 1.00 31.83 78 ARG A N 1
ATOM 590 C CA . ARG A 1 78 ? 125.444 -59.977 138.665 1.00 32.51 78 ARG A CA 1
ATOM 591 C C . ARG A 1 78 ? 125.925 -60.447 137.314 1.00 33.49 78 ARG A C 1
ATOM 592 O O . ARG A 1 78 ? 125.327 -61.346 136.746 1.00 34.69 78 ARG A O 1
ATOM 600 N N . GLY A 1 79 ? 127.029 -59.900 136.810 1.00 34.03 79 GLY A N 1
ATOM 601 C CA . GLY A 1 79 ? 127.419 -60.158 135.423 1.00 34.71 79 GLY A CA 1
ATOM 602 C C . GLY A 1 79 ? 128.560 -61.125 135.102 1.00 35.25 79 GLY A C 1
ATOM 603 O O . GLY A 1 79 ? 128.769 -61.441 133.911 1.00 34.31 79 GLY A O 1
ATOM 604 N N . PHE A 1 80 ? 129.293 -61.578 136.127 1.00 35.38 80 PHE A N 1
ATOM 605 C CA . PHE A 1 80 ? 130.434 -62.428 135.885 1.00 35.97 80 PHE A CA 1
ATOM 606 C C . PHE A 1 80 ? 130.293 -63.909 136.243 1.00 36.74 80 PHE A C 1
ATOM 607 O O . PHE A 1 80 ? 130.635 -64.794 135.418 1.00 38.53 80 PHE A O 1
ATOM 615 N N . GLY A 1 81 ? 129.861 -64.239 137.441 1.00 36.03 81 GLY A N 1
ATOM 616 C CA . GLY A 1 81 ? 129.932 -65.663 137.782 1.00 34.98 81 GLY A CA 1
ATOM 617 C C . GLY A 1 81 ? 128.512 -66.153 137.833 1.00 33.97 81 GLY A C 1
ATOM 618 O O . GLY A 1 81 ? 127.767 -66.097 136.829 1.00 33.93 81 GLY A O 1
ATOM 619 N N . ASN A 1 82 ? 128.148 -66.605 139.022 1.00 32.08 82 ASN A N 1
ATOM 620 C CA . ASN A 1 82 ? 126.780 -66.912 139.352 1.00 31.04 82 ASN A CA 1
ATOM 621 C C . ASN A 1 82 ? 125.977 -65.620 139.353 1.00 30.32 82 ASN A C 1
ATOM 622 O O . ASN A 1 82 ? 126.140 -64.804 140.237 1.00 29.63 82 ASN A O 1
ATOM 627 N N . ASP A 1 83 ? 125.098 -65.449 138.375 1.00 30.02 83 ASP A N 1
ATOM 628 C CA . ASP A 1 83 ? 124.355 -64.191 138.266 1.00 29.80 83 ASP A CA 1
ATOM 629 C C . ASP A 1 83 ? 123.455 -63.917 139.480 1.00 29.37 83 ASP A C 1
ATOM 630 O O . ASP A 1 83 ? 123.076 -62.790 139.670 1.00 29.85 83 ASP A O 1
ATOM 635 N N . HIS A 1 84 ? 123.179 -64.931 140.313 1.00 28.51 84 HIS A N 1
ATOM 636 C CA . HIS A 1 84 ? 122.326 -64.774 141.487 1.00 27.92 84 HIS A CA 1
ATOM 637 C C . HIS A 1 84 ? 123.128 -64.587 142.794 1.00 27.68 84 HIS A C 1
ATOM 638 O O . HIS A 1 84 ? 122.576 -64.713 143.905 1.00 27.63 84 HIS A O 1
ATOM 645 N N . ALA A 1 85 ? 124.419 -64.264 142.656 1.00 26.21 85 ALA A N 1
ATOM 646 C CA . ALA A 1 85 ? 125.274 -63.936 143.788 1.00 25.08 85 ALA A CA 1
ATOM 647 C C . ALA A 1 85 ? 124.611 -63.053 144.837 1.00 24.36 85 ALA A C 1
ATOM 648 O O . ALA A 1 85 ? 124.752 -63.307 146.043 1.00 24.93 85 ALA A O 1
ATOM 650 N N . ARG A 1 86 ? 123.936 -62.004 144.410 1.00 22.44 86 ARG A N 1
ATOM 651 C CA . ARG A 1 86 ? 123.469 -61.068 145.376 1.00 22.51 86 ARG A CA 1
ATOM 652 C C . ARG A 1 86 ? 122.360 -61.746 146.172 1.00 22.19 86 ARG A C 1
ATOM 653 O O . ARG A 1 86 ? 122.204 -61.530 147.366 1.00 22.20 86 ARG A O 1
ATOM 661 N N . ILE A 1 87 ? 121.622 -62.620 145.521 1.00 22.09 87 ILE A N 1
ATOM 662 C CA . ILE A 1 87 ? 120.540 -63.310 146.189 1.00 22.28 87 ILE A CA 1
ATOM 663 C C . ILE A 1 87 ? 121.129 -64.302 147.191 1.00 23.06 87 ILE A C 1
ATOM 664 O O . ILE A 1 87 ? 120.750 -64.298 148.341 1.00 24.07 87 ILE A O 1
ATOM 669 N N . ALA A 1 88 ? 122.106 -65.099 146.785 1.00 23.95 88 ALA A N 1
ATOM 670 C CA . ALA A 1 88 ? 122.772 -66.025 147.717 1.00 24.00 88 ALA A CA 1
ATOM 671 C C . ALA A 1 88 ? 123.305 -65.283 148.907 1.00 24.03 88 ALA A C 1
ATOM 672 O O . ALA A 1 88 ? 123.234 -65.768 150.018 1.00 23.24 88 ALA A O 1
ATOM 674 N N . LEU A 1 89 ? 123.837 -64.089 148.674 1.00 24.81 89 LEU A N 1
ATOM 675 C CA . LEU A 1 89 ? 124.500 -63.356 149.752 1.00 25.24 89 LEU A CA 1
ATOM 676 C C . LEU A 1 89 ? 123.524 -62.927 150.831 1.00 25.62 89 LEU A C 1
ATOM 677 O O . LEU A 1 89 ? 123.866 -62.949 152.009 1.00 26.47 89 LEU A O 1
ATOM 682 N N . HIS A 1 90 ? 122.295 -62.603 150.448 1.00 25.68 90 HIS A N 1
ATOM 683 C CA . HIS A 1 90 ? 121.277 -62.201 151.421 1.00 25.78 90 HIS A CA 1
ATOM 684 C C . HIS A 1 90 ? 121.100 -63.274 152.456 1.00 25.74 90 HIS A C 1
ATOM 685 O O . HIS A 1 90 ? 120.794 -62.983 153.589 1.00 26.05 90 HIS A O 1
ATOM 692 N N . LEU A 1 91 ? 121.274 -64.520 152.065 1.00 26.18 91 LEU A N 1
ATOM 693 C CA . LEU A 1 91 ? 121.107 -65.608 152.986 1.00 26.97 91 LEU A CA 1
ATOM 694 C C . LEU A 1 91 ? 122.448 -66.040 153.577 1.00 27.60 91 LEU A C 1
ATOM 695 O O . LEU A 1 91 ? 122.534 -67.099 154.175 1.00 28.01 91 LEU A O 1
ATOM 700 N N . GLY A 1 92 ? 123.485 -65.223 153.428 1.00 28.07 92 GLY A N 1
ATOM 701 C CA . GLY A 1 92 ? 124.837 -65.619 153.861 1.00 29.11 92 GLY A CA 1
ATOM 702 C C . GLY A 1 92 ? 125.398 -66.939 153.315 1.00 29.30 92 GLY A C 1
ATOM 703 O O . GLY A 1 92 ? 126.122 -67.637 153.992 1.00 28.52 92 GLY A O 1
ATOM 704 N N . LEU A 1 93 ? 125.046 -67.279 152.085 1.00 30.55 93 LEU A N 1
ATOM 705 C CA . LEU A 1 93 ? 125.501 -68.510 151.458 1.00 31.08 93 LEU A CA 1
ATOM 706 C C . LEU A 1 93 ? 126.698 -68.192 150.590 1.00 31.78 93 LEU A C 1
ATOM 707 O O . LEU A 1 93 ? 127.015 -67.033 150.378 1.00 32.24 93 LEU A O 1
ATOM 712 N N . ASP A 1 94 ? 127.349 -69.232 150.073 1.00 32.86 94 ASP A N 1
ATOM 713 C CA . ASP A 1 94 ? 128.397 -69.074 149.074 1.00 33.19 94 ASP A CA 1
ATOM 714 C C . ASP A 1 94 ? 127.787 -68.345 147.890 1.00 32.87 94 ASP A C 1
ATOM 715 O O . ASP A 1 94 ? 126.742 -68.733 147.393 1.00 32.16 94 ASP A O 1
ATOM 720 N N . SER A 1 95 ? 128.443 -67.275 147.447 1.00 33.16 95 SER A N 1
ATOM 721 C CA . SER A 1 95 ? 127.880 -66.442 146.379 1.00 33.16 95 SER A CA 1
ATOM 722 C C . SER A 1 95 ? 127.663 -67.176 145.051 1.00 33.03 95 SER A C 1
ATOM 723 O O . SER A 1 95 ? 126.870 -66.729 144.237 1.00 32.52 95 SER A O 1
ATOM 726 N N . GLN A 1 96 ? 128.342 -68.305 144.837 1.00 33.08 96 GLN A N 1
ATOM 727 C CA . GLN A 1 96 ? 128.113 -69.105 143.627 1.00 33.03 96 GLN A CA 1
ATOM 728 C C . GLN A 1 96 ? 126.939 -70.072 143.762 1.00 32.98 96 GLN A C 1
ATOM 729 O O . GLN A 1 96 ? 126.594 -70.799 142.817 1.00 33.68 96 GLN A O 1
ATOM 735 N N . THR A 1 97 ? 126.300 -70.068 144.917 1.00 32.46 97 THR A N 1
ATOM 736 C CA . THR A 1 97 ? 125.102 -70.848 145.088 1.00 32.19 97 THR A CA 1
ATOM 737 C C . THR A 1 97 ? 124.052 -70.452 144.055 1.00 32.50 97 THR A C 1
ATOM 738 O O . THR A 1 97 ? 123.565 -69.334 144.073 1.00 33.41 97 THR A O 1
ATOM 742 N N . PRO A 1 98 ? 123.718 -71.362 143.133 1.00 32.57 98 PRO A N 1
ATOM 743 C CA . PRO A 1 98 ? 122.748 -71.008 142.130 1.00 32.51 98 PRO A CA 1
ATOM 744 C C . PRO A 1 98 ? 121.341 -71.032 142.686 1.00 32.50 98 PRO A C 1
ATOM 745 O O . PRO A 1 98 ? 121.106 -71.563 143.780 1.00 32.45 98 PRO A O 1
ATOM 749 N N . MET A 1 99 ? 120.413 -70.503 141.895 1.00 31.90 99 MET A N 1
ATOM 750 C CA . MET A 1 99 ? 119.108 -70.139 142.392 1.00 31.43 99 MET A CA 1
ATOM 751 C C . MET A 1 99 ? 118.293 -71.318 142.807 1.00 30.78 99 MET A C 1
ATOM 752 O O . MET A 1 99 ? 117.570 -71.232 143.788 1.00 30.61 99 MET A O 1
ATOM 757 N N . LYS A 1 100 ? 118.402 -72.412 142.070 1.00 30.65 100 LYS A N 1
ATOM 758 C CA . LYS A 1 100 ? 117.687 -73.655 142.401 1.00 30.73 100 LYS A CA 1
ATOM 759 C C . LYS A 1 100 ? 118.068 -74.132 143.780 1.00 30.37 100 LYS A C 1
ATOM 760 O O . LYS A 1 100 ? 117.239 -74.637 144.522 1.00 30.60 100 LYS A O 1
ATOM 766 N N . GLU A 1 101 ? 119.322 -73.924 144.143 1.00 30.52 101 GLU A N 1
ATOM 767 C CA . GLU A 1 101 ? 119.835 -74.360 145.435 1.00 30.48 101 GLU A CA 1
ATOM 768 C C . GLU A 1 101 ? 119.473 -73.360 146.526 1.00 29.09 101 GLU A C 1
ATOM 769 O O . GLU A 1 101 ? 119.096 -73.775 147.635 1.00 28.91 101 GLU A O 1
ATOM 775 N N . ILE A 1 102 ? 119.555 -72.061 146.206 1.00 27.30 102 ILE A N 1
ATOM 776 C CA . ILE A 1 102 ? 119.073 -70.996 147.107 1.00 26.38 102 ILE A CA 1
ATOM 777 C C . ILE A 1 102 ? 117.643 -71.322 147.520 1.00 25.03 102 ILE A C 1
ATOM 778 O O . ILE A 1 102 ? 117.323 -71.266 148.696 1.00 24.00 102 ILE A O 1
ATOM 783 N N . ILE A 1 103 ? 116.802 -71.675 146.545 1.00 24.16 103 ILE A N 1
ATOM 784 C CA . ILE A 1 103 ? 115.438 -72.152 146.819 1.00 23.73 103 ILE A CA 1
ATOM 785 C C . ILE A 1 103 ? 115.443 -73.406 147.691 1.00 24.78 103 ILE A C 1
ATOM 786 O O . ILE A 1 103 ? 114.630 -73.510 148.609 1.00 25.41 103 ILE A O 1
ATOM 791 N N . ASP A 1 104 ? 116.353 -74.356 147.455 1.00 25.89 104 ASP A N 1
ATOM 792 C CA . ASP A 1 104 ? 116.334 -75.578 148.315 1.00 27.34 104 ASP A CA 1
ATOM 793 C C . ASP A 1 104 ? 116.694 -75.248 149.749 1.00 26.87 104 ASP A C 1
ATOM 794 O O . ASP A 1 104 ? 116.172 -75.854 150.687 1.00 27.35 104 ASP A O 1
ATOM 799 N N . PHE A 1 105 ? 117.576 -74.271 149.915 1.00 26.77 105 PHE A N 1
ATOM 800 C CA . PHE A 1 105 ? 117.971 -73.838 151.242 1.00 26.30 105 PHE A CA 1
ATOM 801 C C . PHE A 1 105 ? 116.790 -73.238 152.039 1.00 26.05 105 PHE A C 1
ATOM 802 O O . PHE A 1 105 ? 116.611 -73.562 153.223 1.00 26.17 105 PHE A O 1
ATOM 810 N N . LEU A 1 106 ? 115.985 -72.390 151.387 1.00 25.59 106 LEU A N 1
ATOM 811 C CA . LEU A 1 106 ? 114.795 -71.807 151.999 1.00 24.88 106 LEU A CA 1
ATOM 812 C C . LEU A 1 106 ? 113.774 -72.913 152.297 1.00 24.73 106 LEU A C 1
ATOM 813 O O . LEU A 1 106 ? 113.304 -73.042 153.404 1.00 25.04 106 LEU A O 1
ATOM 818 N N . VAL A 1 107 ? 113.430 -73.714 151.313 1.00 25.04 107 VAL A N 1
ATOM 819 C CA . VAL A 1 107 ? 112.566 -74.866 151.556 1.00 25.54 107 VAL A CA 1
ATOM 820 C C . VAL A 1 107 ? 113.073 -75.719 152.728 1.00 26.34 107 VAL A C 1
ATOM 821 O O . VAL A 1 107 ? 112.305 -76.065 153.629 1.00 26.08 107 VAL A O 1
ATOM 825 N N . ALA A 1 108 ? 114.368 -76.019 152.728 1.00 27.26 108 ALA A N 1
ATOM 826 C CA . ALA A 1 108 ? 114.967 -76.883 153.746 1.00 28.49 108 ALA A CA 1
ATOM 827 C C . ALA A 1 108 ? 114.726 -76.332 155.140 1.00 29.55 108 ALA A C 1
ATOM 828 O O . ALA A 1 108 ? 114.500 -77.096 156.084 1.00 30.06 108 ALA A O 1
ATOM 830 N N . ASN A 1 109 ? 114.748 -75.003 155.257 1.00 30.56 109 ASN A N 1
ATOM 831 C CA . ASN A 1 109 ? 114.630 -74.335 156.558 1.00 31.03 109 ASN A CA 1
ATOM 832 C C . ASN A 1 109 ? 113.195 -73.879 156.940 1.00 31.04 109 ASN A C 1
ATOM 833 O O . ASN A 1 109 ? 113.002 -73.173 157.942 1.00 30.93 109 ASN A O 1
ATOM 838 N N . ARG A 1 110 ? 112.200 -74.346 156.188 1.00 31.63 110 ARG A N 1
ATOM 839 C CA . ARG A 1 110 ? 110.784 -74.035 156.454 1.00 32.65 110 ARG A CA 1
ATOM 840 C C . ARG A 1 110 ? 110.080 -74.869 157.547 1.00 33.62 110 ARG A C 1
ATOM 841 O O . ARG A 1 110 ? 109.034 -74.504 158.017 1.00 33.37 110 ARG A O 1
ATOM 849 N N . ASN A 1 111 ? 110.641 -75.987 157.938 1.00 35.61 111 ASN A N 1
ATOM 850 C CA . ASN A 1 111 ? 110.144 -76.747 159.082 1.00 37.17 111 ASN A CA 1
ATOM 851 C C . ASN A 1 111 ? 110.284 -75.903 160.358 1.00 37.52 111 ASN A C 1
ATOM 852 O O . ASN A 1 111 ? 111.380 -75.585 160.740 1.00 37.95 111 ASN A O 1
ATOM 857 N N . PRO A 1 112 ? 109.185 -75.529 161.025 1.00 38.64 112 PRO A N 1
ATOM 858 C CA . PRO A 1 112 ? 109.298 -74.647 162.204 1.00 39.18 112 PRO A CA 1
ATOM 859 C C . PRO A 1 112 ? 110.274 -75.070 163.319 1.00 39.59 112 PRO A C 1
ATOM 860 O O . PRO A 1 112 ? 110.691 -74.213 164.104 1.00 39.68 112 PRO A O 1
ATOM 864 N N . LYS A 1 113 ? 110.599 -76.364 163.392 1.00 39.62 113 LYS A N 1
ATOM 865 C CA . LYS A 1 113 ? 111.639 -76.902 164.311 1.00 40.13 113 LYS A CA 1
ATOM 866 C C . LYS A 1 113 ? 113.034 -76.227 164.137 1.00 39.97 113 LYS A C 1
ATOM 867 O O . LYS A 1 113 ? 113.851 -76.192 165.068 1.00 39.85 113 LYS A O 1
ATOM 870 N N . LYS A 1 114 ? 113.292 -75.713 162.937 1.00 39.58 114 LYS A N 1
ATOM 871 C CA . LYS A 1 114 ? 114.504 -74.943 162.647 1.00 39.95 114 LYS A CA 1
ATOM 872 C C . LYS A 1 114 ? 114.444 -73.481 163.112 1.00 38.12 114 LYS A C 1
ATOM 873 O O . LYS A 1 114 ? 115.481 -72.807 163.109 1.00 37.85 114 LYS A O 1
ATOM 879 N N . TYR A 1 115 ? 113.260 -72.978 163.476 1.00 36.32 115 TYR A N 1
ATOM 880 C CA . TYR A 1 115 ? 113.129 -71.539 163.789 1.00 35.12 115 TYR A CA 1
ATOM 881 C C . TYR A 1 115 ? 113.843 -71.166 165.104 1.00 34.04 115 TYR A C 1
ATOM 882 O O . TYR A 1 115 ? 114.013 -72.004 165.995 1.00 34.17 115 TYR A O 1
ATOM 891 N N . ILE A 1 116 ? 114.285 -69.910 165.174 1.00 32.56 116 ILE A N 1
ATOM 892 C CA . ILE A 1 116 ? 114.972 -69.343 166.334 1.00 31.63 116 ILE A CA 1
ATOM 893 C C . ILE A 1 116 ? 114.490 -67.931 166.557 1.00 30.78 116 ILE A C 1
ATOM 894 O O . ILE A 1 116 ? 114.822 -67.049 165.781 1.00 32.03 116 ILE A O 1
ATOM 899 N N . PRO A 1 117 ? 113.745 -67.689 167.625 1.00 29.64 117 PRO A N 1
ATOM 900 C CA . PRO A 1 117 ? 113.142 -66.358 167.700 1.00 28.98 117 PRO A CA 1
ATOM 901 C C . PRO A 1 117 ? 114.158 -65.268 167.934 1.00 28.14 117 PRO A C 1
ATOM 902 O O . PRO A 1 117 ? 115.175 -65.527 168.526 1.00 27.38 117 PRO A O 1
ATOM 906 N N . PRO A 1 118 ? 113.826 -64.026 167.554 1.00 28.16 118 PRO A N 1
ATOM 907 C CA . PRO A 1 118 ? 114.717 -62.914 167.763 1.00 28.63 118 PRO A CA 1
ATOM 908 C C . PRO A 1 118 ? 114.974 -62.694 169.248 1.00 29.55 118 PRO A C 1
ATOM 909 O O . PRO A 1 118 ? 114.168 -63.116 170.082 1.00 29.23 118 PRO A O 1
ATOM 913 N N . VAL A 1 119 ? 116.112 -62.074 169.560 1.00 30.55 119 VAL A N 1
ATOM 914 C CA . VAL A 1 119 ? 116.510 -61.794 170.928 1.00 31.22 119 VAL A CA 1
ATOM 915 C C . VAL A 1 119 ? 116.619 -60.298 171.082 1.00 32.38 119 VAL A C 1
ATOM 916 O O . VAL A 1 119 ? 117.258 -59.642 170.291 1.00 31.92 119 VAL A O 1
ATOM 920 N N . LEU A 1 120 ? 115.957 -59.767 172.100 1.00 34.18 120 LEU A N 1
ATOM 921 C CA . LEU A 1 120 ? 116.093 -58.368 172.483 1.00 35.58 120 LEU A CA 1
ATOM 922 C C . LEU A 1 120 ? 117.508 -58.054 172.975 1.00 36.12 120 LEU A C 1
ATOM 923 O O . LEU A 1 120 ? 118.110 -58.841 173.677 1.00 36.98 120 LEU A O 1
ATOM 928 N N . VAL A 1 121 ? 118.029 -56.899 172.605 1.00 36.70 121 VAL A N 1
ATOM 929 C CA . VAL A 1 121 ? 119.287 -56.411 173.152 1.00 36.87 121 VAL A CA 1
ATOM 930 C C . VAL A 1 121 ? 119.150 -54.911 173.463 1.00 37.70 121 VAL A C 1
ATOM 931 O O . VAL A 1 121 ? 118.169 -54.276 173.061 1.00 37.29 121 VAL A O 1
ATOM 935 N N . PRO A 1 122 ? 120.127 -54.340 174.200 1.00 38.53 122 PRO A N 1
ATOM 936 C CA . PRO A 1 122 ? 119.968 -52.943 174.598 1.00 38.41 122 PRO A CA 1
ATOM 937 C C . PRO A 1 122 ? 120.272 -51.986 173.464 1.00 38.54 122 PRO A C 1
ATOM 938 O O . PRO A 1 122 ? 121.007 -52.345 172.545 1.00 38.35 122 PRO A O 1
ATOM 942 N N . ASN A 1 123 ? 119.715 -50.773 173.572 1.00 38.55 123 ASN A N 1
ATOM 943 C CA . ASN A 1 123 ? 119.755 -49.761 172.526 1.00 38.25 123 ASN A CA 1
ATOM 944 C C . ASN A 1 123 ? 121.161 -49.433 172.028 1.00 38.69 123 ASN A C 1
ATOM 945 O O . ASN A 1 123 ? 121.314 -49.031 170.869 1.00 37.97 123 ASN A O 1
ATOM 950 N N . ASP A 1 124 ? 122.180 -49.622 172.872 1.00 39.54 124 ASP A N 1
ATOM 951 C CA . ASP A 1 124 ? 123.563 -49.347 172.454 1.00 40.64 124 ASP A CA 1
ATOM 952 C C . ASP A 1 124 ? 124.221 -50.469 171.630 1.00 40.66 124 ASP A C 1
ATOM 953 O O . ASP A 1 124 ? 125.346 -50.304 171.121 1.00 40.88 124 ASP A O 1
ATOM 958 N N . GLN A 1 125 ? 123.532 -51.584 171.441 1.00 40.23 125 GLN A N 1
ATOM 959 C CA . GLN A 1 125 ? 124.010 -52.531 170.444 1.00 40.13 125 GLN A CA 1
ATOM 960 C C . GLN A 1 125 ? 123.470 -52.258 169.018 1.00 39.52 125 GLN A C 1
ATOM 961 O O . GLN A 1 125 ? 123.806 -52.981 168.088 1.00 39.72 125 GLN A O 1
ATOM 967 N N . SER A 1 126 ? 122.661 -51.211 168.851 1.00 38.75 126 SER A N 1
ATOM 968 C CA . SER A 1 126 ? 122.090 -50.847 167.558 1.00 37.66 126 SER A CA 1
ATOM 969 C C . SER A 1 126 ? 122.662 -49.526 167.068 1.00 36.99 126 SER A C 1
ATOM 970 O O . SER A 1 126 ? 122.492 -48.493 167.707 1.00 36.72 126 SER A O 1
ATOM 973 N N . PRO A 1 127 ? 123.323 -49.548 165.909 1.00 36.03 127 PRO A N 1
ATOM 974 C CA . PRO A 1 127 ? 123.796 -48.317 165.297 1.00 35.10 127 PRO A CA 1
ATOM 975 C C . PRO A 1 127 ? 122.746 -47.241 165.019 1.00 33.93 127 PRO A C 1
ATOM 976 O O . PRO A 1 127 ? 123.061 -46.074 165.110 1.00 34.08 127 PRO A O 1
ATOM 980 N N . HIS A 1 128 ? 121.523 -47.611 164.650 1.00 33.08 128 HIS A N 1
ATOM 981 C CA . HIS A 1 128 ? 120.527 -46.614 164.258 1.00 31.72 128 HIS A CA 1
ATOM 982 C C . HIS A 1 128 ? 119.980 -45.857 165.464 1.00 31.72 128 HIS A C 1
ATOM 983 O O . HIS A 1 128 ? 119.319 -44.807 165.304 1.00 31.16 128 HIS A O 1
ATOM 990 N N . LYS A 1 129 ? 120.275 -46.356 166.670 1.00 31.26 129 LYS A N 1
ATOM 991 C CA . LYS A 1 129 ? 119.894 -45.624 167.876 1.00 31.05 129 LYS A CA 1
ATOM 992 C C . LYS A 1 129 ? 120.832 -44.456 168.197 1.00 31.58 129 LYS A C 1
ATOM 993 O O . LYS A 1 129 ? 120.605 -43.778 169.182 1.00 32.04 129 LYS A O 1
ATOM 999 N N . LYS A 1 130 ? 121.859 -44.190 167.389 1.00 31.64 130 LYS A N 1
ATOM 1000 C CA . LYS A 1 130 ? 122.744 -43.070 167.690 1.00 32.49 130 LYS A CA 1
ATOM 1001 C C . LYS A 1 130 ? 122.076 -41.661 167.500 1.00 33.06 130 LYS A C 1
ATOM 1002 O O . LYS A 1 130 ? 122.317 -40.755 168.304 1.00 32.34 130 LYS A O 1
ATOM 1008 N N . HIS A 1 131 ? 121.267 -41.488 166.448 1.00 33.71 131 HIS A N 1
ATOM 1009 C CA . HIS A 1 131 ? 120.586 -40.215 166.168 1.00 34.23 131 HIS A CA 1
ATOM 1010 C C . HIS A 1 131 ? 119.075 -40.363 166.090 1.00 34.75 131 HIS A C 1
ATOM 1011 O O . HIS A 1 131 ? 118.554 -41.353 165.587 1.00 33.54 131 HIS A O 1
ATOM 1018 N N . HIS A 1 132 ? 118.385 -39.309 166.533 1.00 36.15 132 HIS A N 1
ATOM 1019 C CA . HIS A 1 132 ? 116.922 -39.269 166.636 1.00 36.64 132 HIS A CA 1
ATOM 1020 C C . HIS A 1 132 ? 116.351 -37.984 166.061 1.00 37.37 132 HIS A C 1
ATOM 1021 O O . HIS A 1 132 ? 116.970 -36.935 166.169 1.00 37.71 132 HIS A O 1
ATOM 1028 N N . LEU A 1 133 ? 115.177 -38.092 165.444 1.00 37.97 133 LEU A N 1
ATOM 1029 C CA . LEU A 1 133 ? 114.383 -36.953 165.038 1.00 38.84 133 LEU A CA 1
ATOM 1030 C C . LEU A 1 133 ? 112.966 -37.117 165.606 1.00 39.99 133 LEU A C 1
ATOM 1031 O O . LEU A 1 133 ? 112.388 -38.215 165.508 1.00 40.25 133 LEU A O 1
ATOM 1036 N N . THR A 1 134 ? 112.422 -36.046 166.215 1.00 40.51 134 THR A N 1
ATOM 1037 C CA . THR A 1 134 ? 111.047 -36.052 166.708 1.00 41.04 134 THR A CA 1
ATOM 1038 C C . THR A 1 134 ? 110.162 -35.647 165.560 1.00 41.17 134 THR A C 1
ATOM 1039 O O . THR A 1 134 ? 110.654 -35.177 164.536 1.00 41.49 134 THR A O 1
ATOM 1043 N N . LYS A 1 135 ? 108.857 -35.798 165.747 1.00 41.30 135 LYS A N 1
ATOM 1044 C CA . LYS A 1 135 ? 107.853 -35.436 164.742 1.00 41.43 135 LYS A CA 1
ATOM 1045 C C . LYS A 1 135 ? 108.008 -34.005 164.220 1.00 41.40 135 LYS A C 1
ATOM 1046 O O . LYS A 1 135 ? 107.803 -33.750 163.026 1.00 41.53 135 LYS A O 1
ATOM 1052 N N . GLU A 1 136 ? 108.341 -33.079 165.124 1.00 41.26 136 GLU A N 1
ATOM 1053 C CA . GLU A 1 136 ? 108.474 -31.659 164.793 1.00 40.84 136 GLU A CA 1
ATOM 1054 C C . GLU A 1 136 ? 109.634 -31.470 163.805 1.00 40.48 136 GLU A C 1
ATOM 1055 O O . GLU A 1 136 ? 109.512 -30.765 162.821 1.00 40.00 136 GLU A O 1
ATOM 1057 N N . GLN A 1 137 ? 110.749 -32.144 164.067 1.00 40.61 137 GLN A N 1
ATOM 1058 C CA . GLN A 1 137 ? 111.967 -32.003 163.264 1.00 40.31 137 GLN A CA 1
ATOM 1059 C C . GLN A 1 137 ? 111.869 -32.726 161.915 1.00 39.97 137 GLN A C 1
ATOM 1060 O O . GLN A 1 137 ? 112.684 -32.473 161.014 1.00 39.54 137 GLN A O 1
ATOM 1066 N N . ILE A 1 138 ? 110.895 -33.632 161.768 1.00 39.26 138 ILE A N 1
ATOM 1067 C CA . ILE A 1 138 ? 110.859 -34.487 160.579 1.00 38.86 138 ILE A CA 1
ATOM 1068 C C . ILE A 1 138 ? 110.227 -33.737 159.443 1.00 38.19 138 ILE A C 1
ATOM 1069 O O . ILE A 1 138 ? 109.199 -33.104 159.643 1.00 37.50 138 ILE A O 1
ATOM 1074 N N . ASP A 1 139 ? 110.837 -33.839 158.263 1.00 38.11 139 ASP A N 1
ATOM 1075 C CA . ASP A 1 139 ? 110.286 -33.290 157.008 1.00 38.41 139 ASP A CA 1
ATOM 1076 C C . ASP A 1 139 ? 110.769 -34.106 155.796 1.00 37.82 139 ASP A C 1
ATOM 1077 O O . ASP A 1 139 ? 111.846 -33.862 155.234 1.00 36.97 139 ASP A O 1
ATOM 1082 N N . LEU A 1 140 ? 109.931 -35.069 155.408 1.00 37.74 140 LEU A N 1
ATOM 1083 C CA . LEU A 1 140 ? 110.265 -36.080 154.407 1.00 37.25 140 LEU A CA 1
ATOM 1084 C C . LEU A 1 140 ? 110.441 -35.455 153.017 1.00 37.85 140 LEU A C 1
ATOM 1085 O O . LEU A 1 140 ? 111.147 -36.002 152.164 1.00 38.20 140 LEU A O 1
ATOM 1090 N N . THR A 1 141 ? 109.794 -34.299 152.816 1.00 37.99 141 THR A N 1
ATOM 1091 C CA . THR A 1 141 ? 109.863 -33.475 151.589 1.00 37.50 141 THR A CA 1
ATOM 1092 C C . THR A 1 141 ? 111.308 -33.094 151.238 1.00 36.99 141 THR A C 1
ATOM 1093 O O . THR A 1 141 ? 111.657 -32.985 150.054 1.00 36.62 141 THR A O 1
ATOM 1097 N N . LYS A 1 142 ? 112.143 -32.927 152.265 1.00 36.17 142 LYS A N 1
ATOM 1098 C CA . LYS A 1 142 ? 113.505 -32.420 152.087 1.00 36.23 142 LYS A CA 1
ATOM 1099 C C . LYS A 1 142 ? 114.582 -33.488 151.888 1.00 35.24 142 LYS A C 1
ATOM 1100 O O . LYS A 1 142 ? 115.700 -33.179 151.442 1.00 34.80 142 LYS A O 1
ATOM 1106 N N . LEU A 1 143 ? 114.237 -34.740 152.174 1.00 34.35 143 LEU A N 1
ATOM 1107 C CA . LEU A 1 143 ? 115.170 -35.865 151.960 1.00 33.44 143 LEU A CA 1
ATOM 1108 C C . LEU A 1 143 ? 115.311 -36.201 150.462 1.00 32.92 143 LEU A C 1
ATOM 1109 O O . LEU A 1 143 ? 114.412 -35.921 149.671 1.00 32.55 143 LEU A O 1
ATOM 1114 N N . PRO A 1 144 ? 116.438 -36.803 150.065 1.00 32.67 144 PRO A N 1
ATOM 1115 C CA . PRO A 1 144 ? 116.667 -37.157 148.678 1.00 32.67 144 PRO A CA 1
ATOM 1116 C C . PRO A 1 144 ? 116.002 -38.485 148.315 1.00 33.09 144 PRO A C 1
ATOM 1117 O O . PRO A 1 144 ? 116.681 -39.500 148.059 1.00 33.24 144 PRO A O 1
ATOM 1121 N N . VAL A 1 145 ? 114.672 -38.433 148.284 1.00 32.84 145 VAL A N 1
ATOM 1122 C CA . VAL A 1 145 ? 113.809 -39.543 147.930 1.00 32.60 145 VAL A CA 1
ATOM 1123 C C . VAL A 1 145 ? 113.678 -39.458 146.433 1.00 32.70 145 VAL A C 1
ATOM 1124 O O . VAL A 1 145 ? 113.393 -38.388 145.894 1.00 33.08 145 VAL A O 1
ATOM 1128 N N . PRO A 1 146 ? 113.921 -40.564 145.744 1.00 32.98 146 PRO A N 1
ATOM 1129 C CA . PRO A 1 146 ? 113.935 -40.528 144.285 1.00 33.16 146 PRO A CA 1
ATOM 1130 C C . PRO A 1 146 ? 112.565 -40.494 143.635 1.00 33.79 146 PRO A C 1
ATOM 1131 O O . PRO A 1 146 ? 111.604 -41.023 144.207 1.00 34.59 146 PRO A O 1
ATOM 1135 N N . LEU A 1 147 ? 112.494 -39.902 142.437 1.00 33.99 147 LEU A N 1
ATOM 1136 C CA . LEU A 1 147 ? 111.385 -40.121 141.520 1.00 34.07 147 LEU A CA 1
ATOM 1137 C C . LEU A 1 147 ? 111.872 -41.133 140.470 1.00 34.27 147 LEU A C 1
ATOM 1138 O O . LEU A 1 147 ? 112.578 -40.815 139.471 1.00 34.40 147 LEU A O 1
ATOM 1143 N N . LEU A 1 148 ? 111.496 -42.377 140.720 1.00 33.30 148 LEU A N 1
ATOM 1144 C CA . LEU A 1 148 ? 112.138 -43.504 140.090 1.00 32.38 148 LEU A CA 1
ATOM 1145 C C . LEU A 1 148 ? 111.765 -43.634 138.626 1.00 32.22 148 LEU A C 1
ATOM 1146 O O . LEU A 1 148 ? 112.632 -43.952 137.794 1.00 31.82 148 LEU A O 1
ATOM 1151 N N . HIS A 1 149 ? 110.492 -43.390 138.319 1.00 31.93 149 HIS A N 1
ATOM 1152 C CA . HIS A 1 149 ? 110.024 -43.452 136.954 1.00 32.72 149 HIS A CA 1
ATOM 1153 C C . HIS A 1 149 ? 109.225 -42.212 136.570 1.00 33.39 149 HIS A C 1
ATOM 1154 O O . HIS A 1 149 ? 108.420 -41.753 137.350 1.00 33.36 149 HIS A O 1
ATOM 1161 N N . HIS A 1 150 ? 109.405 -41.724 135.340 1.00 34.80 150 HIS A N 1
ATOM 1162 C CA . HIS A 1 150 ? 108.475 -40.761 134.739 1.00 35.66 150 HIS A CA 1
ATOM 1163 C C . HIS A 1 150 ? 107.078 -41.287 134.894 1.00 35.59 150 HIS A C 1
ATOM 1164 O O . HIS A 1 150 ? 106.802 -42.430 134.507 1.00 36.10 150 HIS A O 1
ATOM 1171 N N . GLY A 1 151 ? 106.203 -40.456 135.461 1.00 35.54 151 GLY A N 1
ATOM 1172 C CA . GLY A 1 151 ? 104.788 -40.792 135.648 1.00 34.70 151 GLY A CA 1
ATOM 1173 C C . GLY A 1 151 ? 104.485 -41.345 137.042 1.00 33.86 151 GLY A C 1
ATOM 1174 O O . GLY A 1 151 ? 103.322 -41.613 137.379 1.00 32.90 151 GLY A O 1
ATOM 1175 N N . ASP A 1 152 ? 105.522 -41.529 137.849 1.00 32.67 152 ASP A N 1
ATOM 1176 C CA . ASP A 1 152 ? 105.310 -41.992 139.205 1.00 32.49 152 ASP A CA 1
ATOM 1177 C C . ASP A 1 152 ? 104.541 -40.864 139.875 1.00 32.55 152 ASP A C 1
ATOM 1178 O O . ASP A 1 152 ? 104.845 -39.709 139.658 1.00 32.55 152 ASP A O 1
ATOM 1183 N N . GLY A 1 153 ? 103.545 -41.191 140.685 1.00 33.01 153 GLY A N 1
ATOM 1184 C CA . GLY A 1 153 ? 102.702 -40.150 141.290 1.00 33.15 153 GLY A CA 1
ATOM 1185 C C . GLY A 1 153 ? 103.279 -39.530 142.545 1.00 32.87 153 GLY A C 1
ATOM 1186 O O . GLY A 1 153 ? 102.627 -38.759 143.206 1.00 33.31 153 GLY A O 1
ATOM 1187 N N . GLY A 1 154 ? 104.513 -39.881 142.881 1.00 32.95 154 GLY A N 1
ATOM 1188 C CA . GLY A 1 154 ? 105.204 -39.310 144.033 1.00 31.63 154 GLY A CA 1
ATOM 1189 C C . GLY A 1 154 ? 106.640 -39.802 144.063 1.00 31.51 154 GLY A C 1
ATOM 1190 O O . GLY A 1 154 ? 107.105 -40.540 143.165 1.00 31.08 154 GLY A O 1
ATOM 1191 N N . LYS A 1 155 ? 107.352 -39.410 145.103 1.00 30.79 155 LYS A N 1
ATOM 1192 C CA . LYS A 1 155 ? 108.666 -39.944 145.324 1.00 30.84 155 LYS A CA 1
ATOM 1193 C C . LYS A 1 155 ? 108.536 -41.180 146.236 1.00 30.37 155 LYS A C 1
ATOM 1194 O O . LYS A 1 155 ? 108.015 -41.102 147.356 1.00 30.14 155 LYS A O 1
ATOM 1200 N N . PHE A 1 156 ? 108.981 -42.325 145.739 1.00 30.04 156 PHE A N 1
ATOM 1201 C CA . PHE A 1 156 ? 108.815 -43.584 146.472 1.00 29.75 156 PHE A CA 1
ATOM 1202 C C . PHE A 1 156 ? 109.985 -43.896 147.394 1.00 29.43 156 PHE A C 1
ATOM 1203 O O . PHE A 1 156 ? 111.011 -44.466 146.987 1.00 30.91 156 PHE A O 1
ATOM 1211 N N . ILE A 1 157 ? 109.810 -43.509 148.653 1.00 28.71 157 ILE A N 1
ATOM 1212 C CA . ILE A 1 157 ? 110.868 -43.576 149.646 1.00 28.00 157 ILE A CA 1
ATOM 1213 C C . ILE A 1 157 ? 111.040 -45.012 150.101 1.00 27.58 157 ILE A C 1
ATOM 1214 O O . ILE A 1 157 ? 112.122 -45.411 150.512 1.00 27.96 157 ILE A O 1
ATOM 1219 N N . GLN A 1 158 ? 109.972 -45.789 149.993 1.00 27.03 158 GLN A N 1
ATOM 1220 C CA . GLN A 1 158 ? 109.938 -47.155 150.507 1.00 26.86 158 GLN A CA 1
ATOM 1221 C C . GLN A 1 158 ? 109.791 -48.110 149.361 1.00 26.18 158 GLN A C 1
ATOM 1222 O O . GLN A 1 158 ? 108.703 -48.339 148.829 1.00 26.21 158 GLN A O 1
ATOM 1228 N N . THR A 1 159 ? 110.934 -48.643 148.961 1.00 25.89 159 THR A N 1
ATOM 1229 C CA . THR A 1 159 ? 110.979 -49.661 147.957 1.00 25.79 159 THR A CA 1
ATOM 1230 C C . THR A 1 159 ? 111.776 -50.862 148.444 1.00 25.49 159 THR A C 1
ATOM 1231 O O . THR A 1 159 ? 111.735 -51.885 147.803 1.00 26.19 159 THR A O 1
ATOM 1235 N N . TYR A 1 160 ? 112.495 -50.772 149.561 1.00 24.72 160 TYR A N 1
ATOM 1236 C CA . TYR A 1 160 ? 113.318 -51.906 149.985 1.00 24.22 160 TYR A CA 1
ATOM 1237 C C . TYR A 1 160 ? 113.624 -51.883 151.474 1.00 24.14 160 TYR A C 1
ATOM 1238 O O . TYR A 1 160 ? 114.688 -52.333 151.937 1.00 24.60 160 TYR A O 1
ATOM 1247 N N . GLY A 1 161 ? 112.665 -51.376 152.230 1.00 23.72 161 GLY A N 1
ATOM 1248 C CA . GLY A 1 161 ? 112.694 -51.450 153.659 1.00 23.17 161 GLY A CA 1
ATOM 1249 C C . GLY A 1 161 ? 111.497 -52.268 154.043 1.00 23.67 161 GLY A C 1
ATOM 1250 O O . GLY A 1 161 ? 110.715 -52.690 153.168 1.00 22.19 161 GLY A O 1
ATOM 1251 N N . MET A 1 162 ? 111.319 -52.409 155.360 1.00 24.06 162 MET A N 1
ATOM 1252 C CA . MET A 1 162 ? 110.473 -53.452 155.948 1.00 24.19 162 MET A CA 1
ATOM 1253 C C . MET A 1 162 ? 109.438 -52.856 156.876 1.00 23.86 162 MET A C 1
ATOM 1254 O O . MET A 1 162 ? 109.782 -52.088 157.752 1.00 23.70 162 MET A O 1
ATOM 1259 N N . TRP A 1 163 ? 108.172 -53.224 156.691 1.00 23.82 163 TRP A N 1
ATOM 1260 C CA . TRP A 1 163 ? 107.110 -52.728 157.566 1.00 23.00 163 TRP A CA 1
ATOM 1261 C C . TRP A 1 163 ? 106.995 -53.757 158.629 1.00 22.78 163 TRP A C 1
ATOM 1262 O O . TRP A 1 163 ? 106.931 -54.942 158.315 1.00 20.54 163 TRP A O 1
ATOM 1273 N N . VAL A 1 164 ? 106.964 -53.279 159.875 1.00 22.82 164 VAL A N 1
ATOM 1274 C CA . VAL A 1 164 ? 106.763 -54.097 161.037 1.00 23.01 164 VAL A CA 1
ATOM 1275 C C . VAL A 1 164 ? 105.410 -53.723 161.581 1.00 24.51 164 VAL A C 1
ATOM 1276 O O . VAL A 1 164 ? 105.225 -52.576 162.010 1.00 25.55 164 VAL A O 1
ATOM 1280 N N . LEU A 1 165 ? 104.458 -54.659 161.521 1.00 25.52 165 LEU A N 1
ATOM 1281 C CA . LEU A 1 165 ? 103.125 -54.488 162.094 1.00 26.25 165 LEU A CA 1
ATOM 1282 C C . LEU A 1 165 ? 102.875 -55.690 162.971 1.00 27.37 165 LEU A C 1
ATOM 1283 O O . LEU A 1 165 ? 103.288 -56.793 162.633 1.00 27.57 165 LEU A O 1
ATOM 1288 N N . GLN A 1 166 ? 102.212 -55.462 164.109 1.00 28.51 166 GLN A N 1
ATOM 1289 C CA . GLN A 1 166 ? 101.866 -56.501 165.089 1.00 28.33 166 GLN A CA 1
ATOM 1290 C C . GLN A 1 166 ? 100.358 -56.503 165.356 1.00 28.59 166 GLN A C 1
ATOM 1291 O O . GLN A 1 166 ? 99.740 -55.448 165.412 1.00 29.70 166 GLN A O 1
ATOM 1297 N N . THR A 1 167 ? 99.765 -57.680 165.497 1.00 29.09 167 THR A N 1
ATOM 1298 C CA . THR A 1 167 ? 98.328 -57.822 165.801 1.00 29.36 167 THR A CA 1
ATOM 1299 C C . THR A 1 167 ? 98.009 -57.269 167.206 1.00 30.16 167 THR A C 1
ATOM 1300 O O . THR A 1 167 ? 98.896 -57.162 168.044 1.00 30.47 167 THR A O 1
ATOM 1304 N N . PRO A 1 168 ? 96.749 -56.883 167.468 1.00 31.34 168 PRO A N 1
ATOM 1305 C CA . PRO A 1 168 ? 96.461 -56.280 168.804 1.00 31.55 168 PRO A CA 1
ATOM 1306 C C . PRO A 1 168 ? 96.797 -57.194 169.986 1.00 31.60 168 PRO A C 1
ATOM 1307 O O . PRO A 1 168 ? 97.395 -56.740 170.956 1.00 31.33 168 PRO A O 1
ATOM 1311 N N . ASP A 1 169 ? 96.475 -58.482 169.863 1.00 32.24 169 ASP A N 1
ATOM 1312 C CA . ASP A 1 169 ? 96.793 -59.478 170.905 1.00 32.63 169 ASP A CA 1
ATOM 1313 C C . ASP A 1 169 ? 98.266 -59.890 170.976 1.00 32.72 169 ASP A C 1
ATOM 1314 O O . ASP A 1 169 ? 98.601 -60.772 171.779 1.00 34.00 169 ASP A O 1
ATOM 1319 N N . LYS A 1 170 ? 99.121 -59.308 170.129 1.00 31.98 170 LYS A N 1
ATOM 1320 C CA . LYS A 1 170 ? 100.568 -59.608 170.104 1.00 32.34 170 LYS A CA 1
ATOM 1321 C C . LYS A 1 170 ? 100.982 -61.037 169.642 1.00 31.25 170 LYS A C 1
ATOM 1322 O O . LYS A 1 170 ? 102.122 -61.418 169.807 1.00 31.04 170 LYS A O 1
ATOM 1328 N N . SER A 1 171 ? 100.087 -61.807 169.048 1.00 30.28 171 SER A N 1
ATOM 1329 C CA . SER A 1 171 ? 100.405 -63.182 168.665 1.00 30.19 171 SER A CA 1
ATOM 1330 C C . SER A 1 171 ? 101.147 -63.292 167.313 1.00 29.95 171 SER A C 1
ATOM 1331 O O . SER A 1 171 ? 101.684 -64.346 166.972 1.00 30.14 171 SER A O 1
ATOM 1334 N N . TRP A 1 172 ? 101.205 -62.212 166.547 1.00 29.17 172 TRP A N 1
ATOM 1335 C CA . TRP A 1 172 ? 101.786 -62.292 165.207 1.00 28.46 172 TRP A CA 1
ATOM 1336 C C . TRP A 1 172 ? 102.461 -60.984 164.864 1.00 28.27 172 TRP A C 1
ATOM 1337 O O . TRP A 1 172 ? 101.807 -59.944 164.847 1.00 28.65 172 TRP A O 1
ATOM 1348 N N . THR A 1 173 ? 103.770 -61.029 164.623 1.00 27.48 173 THR A N 1
ATOM 1349 C CA . THR A 1 173 ? 104.507 -59.829 164.213 1.00 26.40 173 THR A CA 1
ATOM 1350 C C . THR A 1 173 ? 104.963 -60.035 162.808 1.00 26.03 173 THR A C 1
ATOM 1351 O O . THR A 1 173 ? 105.812 -60.903 162.555 1.00 27.32 173 THR A O 1
ATOM 1355 N N . ASN A 1 174 ? 104.391 -59.271 161.883 1.00 24.98 174 ASN A N 1
ATOM 1356 C CA . ASN A 1 174 ? 104.658 -59.473 160.468 1.00 24.26 174 ASN A CA 1
ATOM 1357 C C . ASN A 1 174 ? 105.724 -58.512 159.954 1.00 24.14 174 ASN A C 1
ATOM 1358 O O . ASN A 1 174 ? 105.691 -57.327 160.268 1.00 24.22 174 ASN A O 1
ATOM 1363 N N . TRP A 1 175 ? 106.659 -59.029 159.160 1.00 24.01 175 TRP A N 1
ATOM 1364 C CA . TRP A 1 175 ? 107.671 -58.204 158.485 1.00 24.12 175 TRP A CA 1
ATOM 1365 C C . TRP A 1 175 ? 107.477 -58.404 156.989 1.00 24.09 175 TRP A C 1
ATOM 1366 O O . TRP A 1 175 ? 107.513 -59.554 156.500 1.00 24.32 175 TRP A O 1
ATOM 1377 N N . SER A 1 176 ? 107.241 -57.316 156.259 1.00 23.41 176 SER A N 1
ATOM 1378 C CA . SER A 1 176 ? 107.028 -57.429 154.821 1.00 23.55 176 SER A CA 1
ATOM 1379 C C . SER A 1 176 ? 107.459 -56.195 154.066 1.00 23.36 176 SER A C 1
ATOM 1380 O O . SER A 1 176 ? 107.717 -55.171 154.673 1.00 24.24 176 SER A O 1
ATOM 1383 N N . ILE A 1 177 ? 107.519 -56.304 152.740 1.00 22.83 177 ILE A N 1
ATOM 1384 C CA . ILE A 1 177 ? 107.825 -55.159 151.865 1.00 22.00 177 ILE A CA 1
ATOM 1385 C C . ILE A 1 177 ? 106.551 -54.775 151.190 1.00 21.88 177 ILE A C 1
ATOM 1386 O O . ILE A 1 177 ? 105.786 -55.636 150.772 1.00 21.32 177 ILE A O 1
ATOM 1391 N N . ALA A 1 178 ? 106.332 -53.475 151.082 1.00 22.06 178 ALA A N 1
ATOM 1392 C CA . ALA A 1 178 ? 105.213 -52.931 150.311 1.00 22.15 178 ALA A CA 1
ATOM 1393 C C . ALA A 1 178 ? 105.628 -51.543 149.982 1.00 22.31 178 ALA A C 1
ATOM 1394 O O . ALA A 1 178 ? 106.363 -50.935 150.740 1.00 22.60 178 ALA A O 1
ATOM 1396 N N . ARG A 1 179 ? 105.176 -51.039 148.849 1.00 23.48 179 ARG A N 1
ATOM 1397 C CA . ARG A 1 179 ? 105.678 -49.780 148.360 1.00 24.15 179 ARG A CA 1
ATOM 1398 C C . ARG A 1 179 ? 105.148 -48.670 149.213 1.00 24.62 179 ARG A C 1
ATOM 1399 O O . ARG A 1 179 ? 104.156 -48.854 149.935 1.00 24.71 179 ARG A O 1
ATOM 1407 N N . GLY A 1 180 ? 105.830 -47.534 149.137 1.00 25.23 180 GLY A N 1
ATOM 1408 C CA . GLY A 1 180 ? 105.459 -46.358 149.896 1.00 26.09 180 GLY A CA 1
ATOM 1409 C C . GLY A 1 180 ? 105.990 -45.081 149.298 1.00 26.86 180 GLY A C 1
ATOM 1410 O O . GLY A 1 180 ? 107.157 -44.988 148.902 1.00 26.89 180 GLY A O 1
ATOM 1411 N N . MET A 1 181 ? 105.126 -44.089 149.200 1.00 27.44 181 MET A N 1
ATOM 1412 C CA . MET A 1 181 ? 105.539 -42.814 148.678 1.00 28.18 181 MET A CA 1
ATOM 1413 C C . MET A 1 181 ? 105.259 -41.695 149.681 1.00 29.09 181 MET A C 1
ATOM 1414 O O . MET A 1 181 ? 104.358 -41.786 150.514 1.00 29.12 181 MET A O 1
ATOM 1419 N N . VAL A 1 182 ? 106.054 -40.635 149.593 1.00 29.98 182 VAL A N 1
ATOM 1420 C CA . VAL A 1 182 ? 105.907 -39.510 150.504 1.00 30.38 182 VAL A CA 1
ATOM 1421 C C . VAL A 1 182 ? 104.615 -38.806 150.168 1.00 31.12 182 VAL A C 1
ATOM 1422 O O . VAL A 1 182 ? 104.372 -38.492 149.013 1.00 31.20 182 VAL A O 1
ATOM 1426 N N . HIS A 1 183 ? 103.771 -38.611 151.176 1.00 32.30 183 HIS A N 1
ATOM 1427 C CA . HIS A 1 183 ? 102.505 -37.900 151.015 1.00 32.81 183 HIS A CA 1
ATOM 1428 C C . HIS A 1 183 ? 102.668 -36.437 151.400 1.00 33.17 183 HIS A C 1
ATOM 1429 O O . HIS A 1 183 ? 102.203 -35.553 150.688 1.00 33.15 183 HIS A O 1
ATOM 1436 N N . ASP A 1 184 ? 103.304 -36.185 152.531 1.00 33.53 184 ASP A N 1
ATOM 1437 C CA . ASP A 1 184 ? 103.573 -34.801 152.932 1.00 34.69 184 ASP A CA 1
ATOM 1438 C C . ASP A 1 184 ? 104.747 -34.793 153.884 1.00 34.93 184 ASP A C 1
ATOM 1439 O O . ASP A 1 184 ? 105.369 -35.833 154.113 1.00 35.17 184 ASP A O 1
ATOM 1444 N N . SER A 1 185 ? 105.054 -33.649 154.468 1.00 34.86 185 SER A N 1
ATOM 1445 C CA . SER A 1 185 ? 106.159 -33.611 155.448 1.00 35.13 185 SER A CA 1
ATOM 1446 C C . SER A 1 185 ? 106.314 -34.812 156.392 1.00 34.41 185 SER A C 1
ATOM 1447 O O . SER A 1 185 ? 107.434 -35.189 156.724 1.00 34.48 185 SER A O 1
ATOM 1450 N N . LYS A 1 186 ? 105.207 -35.394 156.841 1.00 33.95 186 LYS A N 1
ATOM 1451 C CA . LYS A 1 186 ? 105.252 -36.252 158.017 1.00 33.61 186 LYS A CA 1
ATOM 1452 C C . LYS A 1 186 ? 104.603 -37.605 157.754 1.00 32.82 186 LYS A C 1
ATOM 1453 O O . LYS A 1 186 ? 104.152 -38.282 158.680 1.00 33.05 186 LYS A O 1
ATOM 1459 N N . SER A 1 187 ? 104.612 -38.040 156.506 1.00 31.68 187 SER A N 1
ATOM 1460 C CA . SER A 1 187 ? 103.629 -39.006 156.094 1.00 31.38 187 SER A CA 1
ATOM 1461 C C . SER A 1 187 ? 103.928 -39.750 154.823 1.00 30.70 187 SER A C 1
ATOM 1462 O O . SER A 1 187 ? 104.352 -39.145 153.840 1.00 30.56 187 SER A O 1
ATOM 1465 N N . ILE A 1 188 ? 103.611 -41.051 154.847 1.00 29.57 188 ILE A N 1
ATOM 1466 C CA . ILE A 1 188 ? 103.817 -41.929 153.730 1.00 28.81 188 ILE A CA 1
ATOM 1467 C C . ILE A 1 188 ? 102.539 -42.679 153.480 1.00 28.64 188 ILE A C 1
ATOM 1468 O O . ILE A 1 188 ? 101.882 -43.098 154.434 1.00 28.67 188 ILE A O 1
ATOM 1473 N N . THR A 1 189 ? 102.193 -42.855 152.207 1.00 28.72 189 THR A N 1
ATOM 1474 C CA . THR A 1 189 ? 101.113 -43.758 151.806 1.00 28.79 189 THR A CA 1
ATOM 1475 C C . THR A 1 189 ? 101.671 -44.803 150.866 1.00 28.96 189 THR A C 1
ATOM 1476 O O . THR A 1 189 ? 102.627 -44.557 150.122 1.00 28.76 189 THR A O 1
ATOM 1480 N N . GLY A 1 190 ? 101.060 -45.974 150.895 1.00 29.11 190 GLY A N 1
ATOM 1481 C CA . GLY A 1 190 ? 101.470 -47.053 150.038 1.00 28.91 190 GLY A CA 1
ATOM 1482 C C . GLY A 1 190 ? 100.346 -48.031 149.923 1.00 29.36 190 GLY A C 1
ATOM 1483 O O . GLY A 1 190 ? 99.327 -47.885 150.581 1.00 29.74 190 GLY A O 1
ATOM 1484 N N . LEU A 1 191 ? 100.535 -49.034 149.074 1.00 29.94 191 LEU A N 1
ATOM 1485 C CA . LEU A 1 191 ? 99.589 -50.136 148.929 1.00 29.58 191 LEU A CA 1
ATOM 1486 C C . LEU A 1 191 ? 99.394 -50.964 150.194 1.00 29.35 191 LEU A C 1
ATOM 1487 O O . LEU A 1 191 ? 100.360 -51.328 150.881 1.00 29.63 191 LEU A O 1
ATOM 1492 N N . VAL A 1 192 ? 98.132 -51.322 150.412 1.00 28.89 192 VAL A N 1
ATOM 1493 C CA . VAL A 1 192 ? 97.662 -52.105 151.522 1.00 28.23 192 VAL A CA 1
ATOM 1494 C C . VAL A 1 192 ? 96.469 -52.847 150.935 1.00 28.95 192 VAL A C 1
ATOM 1495 O O . VAL A 1 192 ? 95.345 -52.343 150.999 1.00 29.91 192 VAL A O 1
ATOM 1499 N N . ILE A 1 193 ? 96.683 -54.008 150.297 1.00 28.78 193 ILE A N 1
ATOM 1500 C CA . ILE A 1 193 ? 95.576 -54.694 149.588 1.00 28.38 193 ILE A CA 1
ATOM 1501 C C . ILE A 1 193 ? 95.429 -56.134 150.001 1.00 27.74 193 ILE A C 1
ATOM 1502 O O . ILE A 1 193 ? 96.324 -56.737 150.526 1.00 28.28 193 ILE A O 1
ATOM 1507 N N . ASN A 1 194 ? 94.254 -56.674 149.782 1.00 27.59 194 ASN A N 1
ATOM 1508 C CA . ASN A 1 194 ? 93.994 -58.065 150.015 1.00 27.12 194 ASN A CA 1
ATOM 1509 C C . ASN A 1 194 ? 94.864 -58.869 149.075 1.00 27.15 194 ASN A C 1
ATOM 1510 O O . ASN A 1 194 ? 95.156 -58.405 147.973 1.00 27.95 194 ASN A O 1
ATOM 1515 N N . PRO A 1 195 ? 95.360 -60.042 149.527 1.00 26.58 195 PRO A N 1
ATOM 1516 C CA . PRO A 1 195 ? 95.324 -60.618 150.889 1.00 25.63 195 PRO A CA 1
ATOM 1517 C C . PRO A 1 195 ? 96.650 -60.435 151.640 1.00 24.89 195 PRO A C 1
ATOM 1518 O O . PRO A 1 195 ? 97.026 -61.287 152.469 1.00 22.87 195 PRO A O 1
ATOM 1522 N N . GLN A 1 196 ? 97.339 -59.325 151.351 1.00 24.32 196 GLN A N 1
ATOM 1523 C CA . GLN A 1 196 ? 98.663 -59.083 151.908 1.00 24.11 196 GLN A CA 1
ATOM 1524 C C . GLN A 1 196 ? 98.644 -58.927 153.418 1.00 23.80 196 GLN A C 1
ATOM 1525 O O . GLN A 1 196 ? 97.708 -58.369 154.005 1.00 23.39 196 GLN A O 1
ATOM 1531 N N . HIS A 1 197 A 99.703 -59.393 154.057 1.00 23.27 197 HIS A N 1
ATOM 1532 C CA . HIS A 1 197 A 99.718 -59.325 155.497 1.00 23.58 197 HIS A CA 1
ATOM 1533 C C . HIS A 1 197 A 99.635 -57.922 156.112 1.00 23.40 197 HIS A C 1
ATOM 1534 O O . HIS A 1 197 A 99.031 -57.764 157.162 1.00 23.03 197 HIS A O 1
ATOM 1541 N N . VAL A 1 198 ? 100.201 -56.905 155.464 1.00 23.64 198 VAL A N 1
ATOM 1542 C CA . VAL A 1 198 ? 100.047 -55.528 155.988 1.00 23.66 198 VAL A CA 1
ATOM 1543 C C . VAL A 1 198 ? 98.568 -55.204 156.168 1.00 24.06 198 VAL A C 1
ATOM 1544 O O . VAL A 1 198 ? 98.225 -54.479 157.094 1.00 23.37 198 VAL A O 1
ATOM 1548 N N . LYS A 1 199 ? 97.712 -55.759 155.294 1.00 24.26 199 LYS A N 1
ATOM 1549 C CA . LYS A 1 199 ? 96.249 -55.620 155.406 1.00 24.96 199 LYS A CA 1
ATOM 1550 C C . LYS A 1 199 ? 95.589 -56.563 156.403 1.00 24.45 199 LYS A C 1
ATOM 1551 O O . LYS A 1 199 ? 94.804 -56.126 157.185 1.00 24.23 199 LYS A O 1
ATOM 1557 N N . GLN A 1 200 ? 95.883 -57.860 156.339 1.00 24.65 200 GLN A N 1
ATOM 1558 C CA . GLN A 1 200 ? 95.412 -58.816 157.346 1.00 24.24 200 GLN A CA 1
ATOM 1559 C C . GLN A 1 200 ? 95.588 -58.314 158.770 1.00 23.91 200 GLN A C 1
ATOM 1560 O O . GLN A 1 200 ? 94.632 -58.307 159.563 1.00 23.60 200 GLN A O 1
ATOM 1566 N N . VAL A 1 201 ? 96.804 -57.853 159.062 1.00 23.74 201 VAL A N 1
ATOM 1567 C CA . VAL A 1 201 ? 97.180 -57.431 160.410 1.00 23.07 201 VAL A CA 1
ATOM 1568 C C . VAL A 1 201 ? 96.469 -56.150 160.780 1.00 22.81 201 VAL A C 1
ATOM 1569 O O . VAL A 1 201 ? 95.958 -56.024 161.875 1.00 22.45 201 VAL A O 1
ATOM 1573 N N . SER A 1 202 ? 96.408 -55.207 159.858 1.00 22.96 202 SER A N 1
ATOM 1574 C CA . SER A 1 202 ? 95.764 -53.952 160.155 1.00 23.56 202 SER A CA 1
ATOM 1575 C C . SER A 1 202 ? 94.231 -54.131 160.193 1.00 24.53 202 SER A C 1
ATOM 1576 O O . SER A 1 202 ? 93.556 -53.347 160.894 1.00 24.45 202 SER A O 1
ATOM 1579 N N . ASP A 1 203 ? 93.712 -55.147 159.462 1.00 24.83 203 ASP A N 1
ATOM 1580 C CA . ASP A 1 203 ? 92.284 -55.504 159.453 1.00 25.89 203 ASP A CA 1
ATOM 1581 C C . ASP A 1 203 ? 91.867 -55.846 160.878 1.00 26.80 203 ASP A C 1
ATOM 1582 O O . ASP A 1 203 ? 90.710 -55.705 161.220 1.00 26.43 203 ASP A O 1
ATOM 1587 N N . ALA A 1 204 ? 92.818 -56.348 161.670 1.00 27.64 204 ALA A N 1
ATOM 1588 C CA . ALA A 1 204 ? 92.552 -56.775 163.035 1.00 27.99 204 ALA A CA 1
ATOM 1589 C C . ALA A 1 204 ? 92.380 -55.551 163.921 1.00 28.35 204 ALA A C 1
ATOM 1590 O O . ALA A 1 204 ? 91.535 -55.542 164.834 1.00 29.62 204 ALA A O 1
ATOM 1592 N N . TRP A 1 205 ? 93.168 -54.519 163.659 1.00 27.99 205 TRP A N 1
ATOM 1593 C CA . TRP A 1 205 ? 93.058 -53.300 164.421 1.00 27.99 205 TRP A CA 1
ATOM 1594 C C . TRP A 1 205 ? 91.767 -52.592 164.094 1.00 27.97 205 TRP A C 1
ATOM 1595 O O . TRP A 1 205 ? 91.183 -51.936 164.945 1.00 28.30 205 TRP A O 1
ATOM 1606 N N . VAL A 1 206 ? 91.324 -52.749 162.854 1.00 28.49 206 VAL A N 1
ATOM 1607 C CA . VAL A 1 206 ? 90.050 -52.221 162.407 1.00 28.46 206 VAL A CA 1
ATOM 1608 C C . VAL A 1 206 ? 88.913 -52.967 163.102 1.00 28.75 206 VAL A C 1
ATOM 1609 O O . VAL A 1 206 ? 87.998 -52.341 163.675 1.00 28.57 206 VAL A O 1
ATOM 1613 N N . ALA A 1 207 ? 88.993 -54.293 163.110 1.00 28.60 207 ALA A N 1
ATOM 1614 C CA . ALA A 1 207 ? 87.941 -55.095 163.705 1.00 29.13 207 ALA A CA 1
ATOM 1615 C C . ALA A 1 207 ? 87.711 -54.704 165.184 1.00 29.79 207 ALA A C 1
ATOM 1616 O O . ALA A 1 207 ? 86.600 -54.844 165.695 1.00 30.38 207 ALA A O 1
ATOM 1618 N N . ALA A 1 208 ? 88.720 -54.150 165.842 1.00 30.11 208 ALA A N 1
ATOM 1619 C CA . ALA A 1 208 ? 88.594 -53.775 167.230 1.00 30.54 208 ALA A CA 1
ATOM 1620 C C . ALA A 1 208 ? 88.403 -52.262 167.413 1.00 31.26 208 ALA A C 1
ATOM 1621 O O . ALA A 1 208 ? 88.609 -51.705 168.512 1.00 31.41 208 ALA A O 1
ATOM 1623 N N . GLY A 1 209 ? 88.052 -51.568 166.343 1.00 31.63 209 GLY A N 1
ATOM 1624 C CA . GLY A 1 209 ? 87.869 -50.124 166.440 1.00 32.66 209 GLY A CA 1
ATOM 1625 C C . GLY A 1 209 ? 89.074 -49.272 166.816 1.00 33.61 209 GLY A C 1
ATOM 1626 O O . GLY A 1 209 ? 88.921 -48.203 167.445 1.00 34.27 209 GLY A O 1
ATOM 1627 N N . LYS A 1 210 ? 90.274 -49.698 166.420 1.00 34.32 210 LYS A N 1
ATOM 1628 C CA . LYS A 1 210 ? 91.465 -48.870 166.643 1.00 35.09 210 LYS A CA 1
ATOM 1629 C C . LYS A 1 210 ? 92.292 -48.693 165.371 1.00 34.90 210 LYS A C 1
ATOM 1630 O O . LYS A 1 210 ? 93.491 -48.424 165.420 1.00 35.31 210 LYS A O 1
ATOM 1636 N N . GLY A 1 211 ? 91.631 -48.801 164.230 1.00 35.01 211 GLY A N 1
ATOM 1637 C CA . GLY A 1 211 ? 92.263 -48.644 162.932 1.00 34.90 211 GLY A CA 1
ATOM 1638 C C . GLY A 1 211 ? 92.755 -47.255 162.568 1.00 34.90 211 GLY A C 1
ATOM 1639 O O . GLY A 1 211 ? 93.187 -47.052 161.448 1.00 35.94 211 GLY A O 1
ATOM 1640 N N . ASP A 1 212 ? 92.702 -46.287 163.470 1.00 34.60 212 ASP A N 1
ATOM 1641 C CA . ASP A 1 212 ? 93.382 -45.016 163.214 1.00 34.85 212 ASP A CA 1
ATOM 1642 C C . ASP A 1 212 ? 94.760 -44.941 163.851 1.00 34.25 212 ASP A C 1
ATOM 1643 O O . ASP A 1 212 ? 95.577 -44.115 163.480 1.00 33.68 212 ASP A O 1
ATOM 1648 N N . LYS A 1 213 ? 95.024 -45.821 164.802 1.00 34.74 213 LYS A N 1
ATOM 1649 C CA . LYS A 1 213 ? 96.267 -45.749 165.575 1.00 35.03 213 LYS A CA 1
ATOM 1650 C C . LYS A 1 213 ? 96.911 -47.135 165.701 1.00 33.53 213 LYS A C 1
ATOM 1651 O O . LYS A 1 213 ? 97.035 -47.701 166.796 1.00 33.35 213 LYS A O 1
ATOM 1657 N N . ILE A 1 214 ? 97.295 -47.656 164.529 1.00 32.34 214 ILE A N 1
ATOM 1658 C CA . ILE A 1 214 ? 98.005 -48.954 164.367 1.00 31.26 214 ILE A CA 1
ATOM 1659 C C . ILE A 1 214 ? 99.517 -48.688 164.400 1.00 30.65 214 ILE A C 1
ATOM 1660 O O . ILE A 1 214 ? 100.060 -48.011 163.514 1.00 30.70 214 ILE A O 1
ATOM 1665 N N . PRO A 1 215 ? 100.213 -49.188 165.426 1.00 29.93 215 PRO A N 1
ATOM 1666 C CA . PRO A 1 215 ? 101.650 -48.977 165.472 1.00 29.07 215 PRO A CA 1
ATOM 1667 C C . PRO A 1 215 ? 102.385 -49.635 164.300 1.00 29.02 215 PRO A C 1
ATOM 1668 O O . PRO A 1 215 ? 102.065 -50.782 163.923 1.00 28.18 215 PRO A O 1
ATOM 1672 N N . PHE A 1 216 ? 103.366 -48.904 163.763 1.00 28.39 216 PHE A N 1
ATOM 1673 C CA . PHE A 1 216 ? 104.238 -49.407 162.731 1.00 27.92 216 PHE A CA 1
ATOM 1674 C C . PHE A 1 216 ? 105.672 -48.942 162.916 1.00 27.26 216 PHE A C 1
ATOM 1675 O O . PHE A 1 216 ? 105.918 -47.898 163.488 1.00 26.72 216 PHE A O 1
ATOM 1683 N N . ALA A 1 217 ? 106.605 -49.755 162.418 1.00 26.76 217 ALA A N 1
ATOM 1684 C CA . ALA A 1 217 ? 107.976 -49.319 162.144 1.00 26.33 217 ALA A CA 1
ATOM 1685 C C . ALA A 1 217 ? 108.243 -49.628 160.679 1.00 26.00 217 ALA A C 1
ATOM 1686 O O . ALA A 1 217 ? 107.641 -50.523 160.108 1.00 27.66 217 ALA A O 1
ATOM 1688 N N . LEU A 1 218 ? 109.094 -48.833 160.071 1.00 25.35 218 LEU A N 1
ATOM 1689 C CA . LEU A 1 218 ? 109.460 -48.965 158.705 1.00 24.93 218 LEU A CA 1
ATOM 1690 C C . LEU A 1 218 ? 110.967 -48.881 158.737 1.00 24.56 218 LEU A C 1
ATOM 1691 O O . LEU A 1 218 ? 111.502 -47.848 159.102 1.00 24.23 218 LEU A O 1
ATOM 1696 N N . CYS A 1 219 ? 111.642 -49.966 158.356 1.00 24.58 219 CYS A N 1
ATOM 1697 C CA . CYS A 1 219 ? 113.070 -50.163 158.652 1.00 24.44 219 CYS A CA 1
ATOM 1698 C C . CYS A 1 219 ? 113.857 -50.233 157.371 1.00 24.65 219 CYS A C 1
ATOM 1699 O O . CYS A 1 219 ? 113.531 -51.027 156.499 1.00 25.93 219 CYS A O 1
ATOM 1702 N N . PHE A 1 220 ? 114.885 -49.404 157.231 1.00 24.95 220 PHE A N 1
ATOM 1703 C CA . PHE A 1 220 ? 115.716 -49.413 155.989 1.00 24.71 220 PHE A CA 1
ATOM 1704 C C . PHE A 1 220 ? 117.097 -49.966 156.280 1.00 24.34 220 PHE A C 1
ATOM 1705 O O . PHE A 1 220 ? 117.661 -49.710 157.353 1.00 24.03 220 PHE A O 1
ATOM 1713 N N . GLY A 1 221 ? 117.625 -50.755 155.353 1.00 24.08 221 GLY A N 1
ATOM 1714 C CA . GLY A 1 221 ? 118.935 -51.368 155.553 1.00 24.39 221 GLY A CA 1
ATOM 1715 C C . GLY A 1 221 ? 118.932 -52.408 156.647 1.00 24.43 221 GLY A C 1
ATOM 1716 O O . GLY A 1 221 ? 119.876 -52.555 157.392 1.00 25.21 221 GLY A O 1
ATOM 1717 N N . VAL A 1 222 ? 117.852 -53.151 156.737 1.00 24.91 222 VAL A N 1
ATOM 1718 C CA . VAL A 1 222 ? 117.733 -54.213 157.726 1.00 24.57 222 VAL A CA 1
ATOM 1719 C C . VAL A 1 222 ? 118.661 -55.360 157.362 1.00 24.01 222 VAL A C 1
ATOM 1720 O O . VAL A 1 222 ? 119.286 -55.324 156.328 1.00 23.67 222 VAL A O 1
ATOM 1724 N N . PRO A 1 223 ? 118.775 -56.366 158.232 1.00 23.95 223 PRO A N 1
ATOM 1725 C CA . PRO A 1 223 ? 119.537 -57.550 157.908 1.00 24.17 223 PRO A CA 1
ATOM 1726 C C . PRO A 1 223 ? 119.050 -58.176 156.623 1.00 23.94 223 PRO A C 1
ATOM 1727 O O . PRO A 1 223 ? 117.865 -58.508 156.515 1.00 24.58 223 PRO A O 1
ATOM 1731 N N . PRO A 1 224 ? 119.934 -58.300 155.634 1.00 23.47 224 PRO A N 1
ATOM 1732 C CA . PRO A 1 224 ? 119.573 -58.833 154.330 1.00 22.84 224 PRO A CA 1
ATOM 1733 C C . PRO A 1 224 ? 118.740 -60.129 154.355 1.00 22.05 224 PRO A C 1
ATOM 1734 O O . PRO A 1 224 ? 117.912 -60.304 153.493 1.00 22.56 224 PRO A O 1
ATOM 1738 N N . ALA A 1 225 ? 118.959 -61.036 155.279 1.00 21.36 225 ALA A N 1
ATOM 1739 C CA . ALA A 1 225 ? 118.083 -62.212 155.349 1.00 22.35 225 ALA A CA 1
ATOM 1740 C C . ALA A 1 225 ? 116.671 -61.766 155.742 1.00 22.72 225 ALA A C 1
ATOM 1741 O O . ALA A 1 225 ? 115.696 -62.335 155.266 1.00 22.66 225 ALA A O 1
ATOM 1743 N N . ALA A 1 226 ? 116.578 -60.744 156.595 1.00 23.13 226 ALA A N 1
ATOM 1744 C CA . ALA A 1 226 ? 115.279 -60.206 157.034 1.00 23.60 226 ALA A CA 1
ATOM 1745 C C . ALA A 1 226 ? 114.505 -59.570 155.875 1.00 23.96 226 ALA A C 1
ATOM 1746 O O . ALA A 1 226 ? 113.285 -59.737 155.767 1.00 23.06 226 ALA A O 1
ATOM 1748 N N . ILE A 1 227 ? 115.202 -58.834 155.009 1.00 24.34 227 ILE A N 1
ATOM 1749 C CA . ILE A 1 227 ? 114.517 -58.181 153.904 1.00 24.60 227 ILE A CA 1
ATOM 1750 C C . ILE A 1 227 ? 114.173 -59.242 152.860 1.00 23.87 227 ILE A C 1
ATOM 1751 O O . ILE A 1 227 ? 113.157 -59.157 152.215 1.00 24.48 227 ILE A O 1
ATOM 1756 N N . LEU A 1 228 ? 114.998 -60.258 152.689 1.00 23.34 228 LEU A N 1
ATOM 1757 C CA . LEU A 1 228 ? 114.603 -61.370 151.792 1.00 22.68 228 LEU A CA 1
ATOM 1758 C C . LEU A 1 228 ? 113.231 -61.987 152.243 1.00 22.23 228 LEU A C 1
ATOM 1759 O O . LEU A 1 228 ? 112.216 -61.982 151.517 1.00 21.14 228 LEU A O 1
ATOM 1764 N N . VAL A 1 229 ? 113.193 -62.502 153.466 1.00 22.28 229 VAL A N 1
ATOM 1765 C CA . VAL A 1 229 ? 111.934 -63.054 153.998 1.00 21.97 229 VAL A CA 1
ATOM 1766 C C . VAL A 1 229 ? 110.792 -62.023 154.021 1.00 21.45 229 VAL A C 1
ATOM 1767 O O . VAL A 1 229 ? 109.646 -62.388 153.800 1.00 20.98 229 VAL A O 1
ATOM 1771 N N . SER A 1 230 ? 111.115 -60.754 154.246 1.00 20.85 230 SER A N 1
ATOM 1772 C CA . SER A 1 230 ? 110.122 -59.702 154.208 1.00 21.09 230 SER A CA 1
ATOM 1773 C C . SER A 1 230 ? 109.416 -59.757 152.855 1.00 20.75 230 SER A C 1
ATOM 1774 O O . SER A 1 230 ? 108.241 -59.449 152.720 1.00 18.78 230 SER A O 1
ATOM 1777 N N . SER A 1 231 ? 110.138 -60.206 151.859 1.00 22.29 231 SER A N 1
ATOM 1778 C CA . SER A 1 231 ? 109.569 -60.360 150.535 1.00 23.13 231 SER A CA 1
ATOM 1779 C C . SER A 1 231 ? 108.905 -61.728 150.204 1.00 22.56 231 SER A C 1
ATOM 1780 O O . SER A 1 231 ? 108.311 -61.884 149.135 1.00 23.50 231 SER A O 1
ATOM 1783 N N . MET A 1 232 ? 108.971 -62.692 151.125 1.00 22.22 232 MET A N 1
ATOM 1784 C CA . MET A 1 232 ? 108.461 -64.055 150.941 1.00 21.27 232 MET A CA 1
ATOM 1785 C C . MET A 1 232 ? 107.104 -64.252 151.600 1.00 20.83 232 MET A C 1
ATOM 1786 O O . MET A 1 232 ? 106.920 -63.814 152.724 1.00 19.80 232 MET A O 1
ATOM 1791 N N . PRO A 1 233 ? 106.145 -64.913 150.916 1.00 20.65 233 PRO A N 1
ATOM 1792 C CA . PRO A 1 233 ? 104.829 -65.141 151.527 1.00 20.93 233 PRO A CA 1
ATOM 1793 C C . PRO A 1 233 ? 104.787 -66.400 152.385 1.00 21.24 233 PRO A C 1
ATOM 1794 O O . PRO A 1 233 ? 104.232 -67.426 151.961 1.00 21.69 233 PRO A O 1
ATOM 1798 N N . ILE A 1 234 ? 105.385 -66.324 153.577 1.00 21.27 234 ILE A N 1
ATOM 1799 C CA . ILE A 1 234 ? 105.243 -67.385 154.581 1.00 20.80 234 ILE A CA 1
ATOM 1800 C C . ILE A 1 234 ? 103.823 -67.327 155.193 1.00 21.39 234 ILE A C 1
ATOM 1801 O O . ILE A 1 234 ? 103.016 -66.431 154.885 1.00 20.36 234 ILE A O 1
ATOM 1806 N N . PRO A 1 235 ? 103.502 -68.304 156.035 1.00 21.81 235 PRO A N 1
ATOM 1807 C CA . PRO A 1 235 ? 102.047 -68.449 156.223 1.00 21.94 235 PRO A CA 1
ATOM 1808 C C . PRO A 1 235 ? 101.355 -67.297 156.979 1.00 21.52 235 PRO A C 1
ATOM 1809 O O . PRO A 1 235 ? 101.992 -66.580 157.762 1.00 20.67 235 PRO A O 1
ATOM 1813 N N . ASP A 1 236 ? 100.057 -67.140 156.737 1.00 21.46 236 ASP A N 1
ATOM 1814 C CA . ASP A 1 236 ? 99.198 -66.316 157.614 1.00 21.84 236 ASP A CA 1
ATOM 1815 C C . ASP A 1 236 ? 99.548 -66.608 159.055 1.00 21.88 236 ASP A C 1
ATOM 1816 O O . ASP A 1 236 ? 99.789 -67.763 159.413 1.00 22.57 236 ASP A O 1
ATOM 1821 N N . GLY A 1 237 ? 99.620 -65.583 159.890 1.00 21.73 237 GLY A N 1
ATOM 1822 C CA . GLY A 1 237 ? 99.867 -65.810 161.328 1.00 21.69 237 GLY A CA 1
ATOM 1823 C C . GLY A 1 237 ? 101.322 -66.067 161.683 1.00 21.46 237 GLY A C 1
ATOM 1824 O O . GLY A 1 237 ? 101.652 -66.139 162.850 1.00 21.09 237 GLY A O 1
ATOM 1825 N N . ALA A 1 238 ? 102.200 -66.177 160.695 1.00 21.55 238 ALA A N 1
ATOM 1826 C CA . ALA A 1 238 ? 103.582 -66.553 160.973 1.00 22.51 238 ALA A CA 1
ATOM 1827 C C . ALA A 1 238 ? 104.480 -65.330 161.234 1.00 23.09 238 ALA A C 1
ATOM 1828 O O . ALA A 1 238 ? 104.466 -64.378 160.445 1.00 23.71 238 ALA A O 1
ATOM 1830 N N . THR A 1 239 ? 105.269 -65.370 162.312 1.00 22.98 239 THR A N 1
ATOM 1831 C CA . THR A 1 239 ? 106.199 -64.298 162.594 1.00 23.91 239 THR A CA 1
ATOM 1832 C C . THR A 1 239 ? 107.493 -64.537 161.784 1.00 24.39 239 THR A C 1
ATOM 1833 O O . THR A 1 239 ? 108.216 -65.483 162.072 1.00 24.62 239 THR A O 1
ATOM 1837 N N . GLU A 1 240 ? 107.733 -63.703 160.755 1.00 23.93 240 GLU A N 1
ATOM 1838 C CA . GLU A 1 240 ? 108.908 -63.794 159.900 1.00 24.08 240 GLU A CA 1
ATOM 1839 C C . GLU A 1 240 ? 110.213 -63.877 160.695 1.00 24.73 240 GLU A C 1
ATOM 1840 O O . GLU A 1 240 ? 111.091 -64.678 160.363 1.00 25.99 240 GLU A O 1
ATOM 1846 N N . ALA A 1 241 ? 110.356 -63.069 161.735 1.00 24.74 241 ALA A N 1
ATOM 1847 C CA . ALA A 1 241 ? 111.608 -63.075 162.546 1.00 25.34 241 ALA A CA 1
ATOM 1848 C C . ALA A 1 241 ? 112.148 -64.471 162.911 1.00 25.26 241 ALA A C 1
ATOM 1849 O O . ALA A 1 241 ? 113.352 -64.645 162.991 1.00 25.54 241 ALA A O 1
ATOM 1851 N N . GLU A 1 242 ? 111.263 -65.437 163.131 1.00 25.40 242 GLU A N 1
ATOM 1852 C CA . GLU A 1 242 ? 111.651 -66.764 163.611 1.00 26.09 242 GLU A CA 1
ATOM 1853 C C . GLU A 1 242 ? 112.255 -67.614 162.459 1.00 26.38 242 GLU A C 1
ATOM 1854 O O . GLU A 1 242 ? 113.214 -68.351 162.649 1.00 26.02 242 GLU A O 1
ATOM 1860 N N . TYR A 1 243 ? 111.688 -67.505 161.257 1.00 26.68 243 TYR A N 1
ATOM 1861 C CA . TYR A 1 243 ? 112.264 -68.140 160.062 1.00 26.70 243 TYR A CA 1
ATOM 1862 C C . TYR A 1 243 ? 113.575 -67.457 159.743 1.00 27.00 243 TYR A C 1
ATOM 1863 O O . TYR A 1 243 ? 114.546 -68.124 159.429 1.00 27.81 243 TYR A O 1
ATOM 1872 N N . ILE A 1 244 ? 113.644 -66.133 159.870 1.00 27.02 244 ILE A N 1
ATOM 1873 C CA . ILE A 1 244 ? 114.913 -65.446 159.555 1.00 26.87 244 ILE A CA 1
ATOM 1874 C C . ILE A 1 244 ? 116.029 -65.966 160.462 1.00 27.14 244 ILE A C 1
ATOM 1875 O O . ILE A 1 244 ? 117.125 -66.255 159.992 1.00 27.03 244 ILE A O 1
ATOM 1880 N N . GLY A 1 245 ? 115.716 -66.127 161.738 1.00 27.56 245 GLY A N 1
ATOM 1881 C CA . GLY A 1 245 ? 116.647 -66.717 162.699 1.00 28.89 245 GLY A CA 1
ATOM 1882 C C . GLY A 1 245 ? 117.212 -68.101 162.311 1.00 29.41 245 GLY A C 1
ATOM 1883 O O . GLY A 1 245 ? 118.420 -68.337 162.361 1.00 28.82 245 GLY A O 1
ATOM 1884 N N . GLY A 1 246 ? 116.340 -69.005 161.895 1.00 29.98 246 GLY A N 1
ATOM 1885 C CA . GLY A 1 246 ? 116.785 -70.318 161.482 1.00 30.64 246 GLY A CA 1
ATOM 1886 C C . GLY A 1 246 ? 117.737 -70.177 160.303 1.00 31.14 246 GLY A C 1
ATOM 1887 O O . GLY A 1 246 ? 118.838 -70.720 160.299 1.00 30.74 246 GLY A O 1
ATOM 1888 N N . LEU A 1 247 ? 117.300 -69.418 159.309 1.00 31.57 247 LEU A N 1
ATOM 1889 C CA . LEU A 1 247 ? 118.057 -69.238 158.093 1.00 31.68 247 LEU A CA 1
ATOM 1890 C C . LEU A 1 247 ? 119.469 -68.763 158.441 1.00 32.18 247 LEU A C 1
ATOM 1891 O O . LEU A 1 247 ? 120.445 -69.183 157.816 1.00 31.98 247 LEU A O 1
ATOM 1896 N N . CYS A 1 248 ? 119.574 -67.910 159.455 1.00 32.76 248 CYS A N 1
ATOM 1897 C CA . CYS A 1 248 ? 120.868 -67.424 159.879 1.00 33.91 248 CYS A CA 1
ATOM 1898 C C . CYS A 1 248 ? 121.539 -68.307 160.970 1.00 34.13 248 CYS A C 1
ATOM 1899 O O . CYS A 1 248 ? 122.619 -67.962 161.441 1.00 33.59 248 CYS A O 1
ATOM 1902 N N . ASN A 1 249 ? 120.924 -69.438 161.338 1.00 34.30 249 ASN A N 1
ATOM 1903 C CA . ASN A 1 249 ? 121.363 -70.252 162.494 1.00 34.89 249 ASN A CA 1
ATOM 1904 C C . ASN A 1 249 ? 121.730 -69.347 163.681 1.00 33.86 249 ASN A C 1
ATOM 1905 O O . ASN A 1 249 ? 122.712 -69.558 164.362 1.00 34.11 249 ASN A O 1
ATOM 1910 N N . GLN A 1 250 ? 120.914 -68.327 163.898 1.00 33.14 250 GLN A N 1
ATOM 1911 C CA . GLN A 1 250 ? 121.213 -67.272 164.832 1.00 32.17 250 GLN A CA 1
ATOM 1912 C C . GLN A 1 250 ? 120.060 -66.263 164.975 1.00 31.28 250 GLN A C 1
ATOM 1913 O O . GLN A 1 250 ? 119.633 -65.682 164.004 1.00 30.78 250 GLN A O 1
ATOM 1919 N N . ALA A 1 251 ? 119.631 -66.031 166.218 1.00 30.65 251 ALA A N 1
ATOM 1920 C CA . ALA A 1 251 ? 118.631 -65.033 166.603 1.00 29.57 251 ALA A CA 1
ATOM 1921 C C . ALA A 1 251 ? 118.899 -63.638 166.031 1.00 28.88 251 ALA A C 1
ATOM 1922 O O . ALA A 1 251 ? 119.949 -63.059 166.306 1.00 29.47 251 ALA A O 1
ATOM 1924 N N . VAL A 1 252 ? 117.929 -63.060 165.326 1.00 27.29 252 VAL A N 1
ATOM 1925 C CA . VAL A 1 252 ? 118.056 -61.671 164.946 1.00 26.31 252 VAL A CA 1
ATOM 1926 C C . VAL A 1 252 ? 118.040 -60.761 166.170 1.00 25.49 252 VAL A C 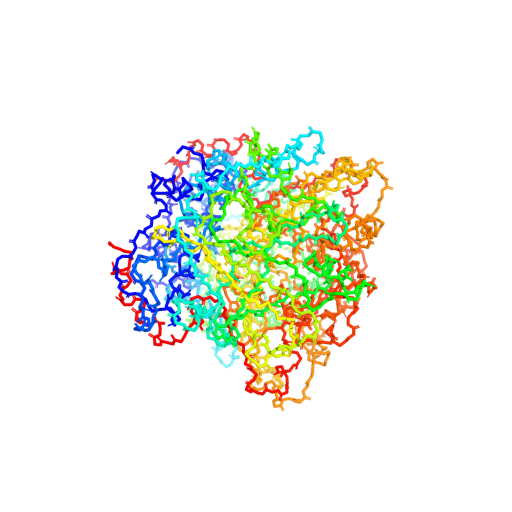1
ATOM 1927 O O . VAL A 1 252 ? 117.051 -60.655 166.898 1.00 25.06 252 VAL A O 1
ATOM 1931 N N . PRO A 1 253 ? 119.157 -60.111 166.415 1.00 24.38 253 PRO A N 1
ATOM 1932 C CA . PRO A 1 253 ? 119.163 -59.144 167.484 1.00 24.22 253 PRO A CA 1
ATOM 1933 C C . PRO A 1 253 ? 118.234 -57.936 167.198 1.00 24.03 253 PRO A C 1
ATOM 1934 O O . PRO A 1 253 ? 118.345 -57.310 166.163 1.00 23.05 253 PRO A O 1
ATOM 1938 N N . VAL A 1 254 ? 117.325 -57.645 168.122 1.00 24.26 254 VAL A N 1
ATOM 1939 C CA . VAL A 1 254 ? 116.328 -56.598 167.959 1.00 24.80 254 VAL A CA 1
ATOM 1940 C C . VAL A 1 254 ? 116.306 -55.648 169.155 1.00 25.63 254 VAL A C 1
ATOM 1941 O O . VAL A 1 254 ? 116.672 -56.004 170.290 1.00 25.66 254 VAL A O 1
ATOM 1945 N N . VAL A 1 255 ? 115.827 -54.443 168.891 1.00 26.28 255 VAL A N 1
ATOM 1946 C CA . VAL A 1 255 ? 115.656 -53.425 169.904 1.00 26.15 255 VAL A CA 1
ATOM 1947 C C . VAL A 1 255 ? 114.246 -52.841 169.832 1.00 26.70 255 VAL A C 1
ATOM 1948 O O . VAL A 1 255 ? 113.599 -52.846 168.778 1.00 26.47 255 VAL A O 1
ATOM 1952 N N . LYS A 1 256 ? 113.772 -52.346 170.966 1.00 27.33 256 LYS A N 1
ATOM 1953 C CA . LYS A 1 256 ? 112.472 -51.697 171.042 1.00 28.09 256 LYS A CA 1
ATOM 1954 C C . LYS A 1 256 ? 112.477 -50.305 170.406 1.00 28.70 256 LYS A C 1
ATOM 1955 O O . LYS A 1 256 ? 113.424 -49.542 170.539 1.00 28.21 256 LYS A O 1
ATOM 1961 N N . CYS A 1 257 ? 111.405 -49.957 169.713 1.00 29.83 257 CYS A N 1
ATOM 1962 C CA . CYS A 1 257 ? 111.280 -48.579 169.208 1.00 30.95 257 CYS A CA 1
ATOM 1963 C C . CYS A 1 257 ? 111.360 -47.518 170.328 1.00 31.82 257 CYS A C 1
ATOM 1964 O O . CYS A 1 257 ? 111.165 -47.831 171.502 1.00 32.15 257 CYS A O 1
ATOM 1967 N N . GLU A 1 258 ? 111.620 -46.260 169.960 1.00 33.01 258 GLU A N 1
ATOM 1968 C CA . GLU A 1 258 ? 111.457 -45.149 170.905 1.00 33.36 258 GLU A CA 1
ATOM 1969 C C . GLU A 1 258 ? 110.033 -44.799 171.290 1.00 33.89 258 GLU A C 1
ATOM 1970 O O . GLU A 1 258 ? 109.801 -44.466 172.447 1.00 35.06 258 GLU A O 1
ATOM 1976 N N . THR A 1 259 ? 109.084 -44.856 170.361 1.00 34.28 259 THR A N 1
ATOM 1977 C CA . THR A 1 259 ? 107.717 -44.325 170.605 1.00 33.97 259 THR A CA 1
ATOM 1978 C C . THR A 1 259 ? 106.576 -45.325 170.450 1.00 34.07 259 THR A C 1
ATOM 1979 O O . THR A 1 259 ? 105.409 -44.926 170.554 1.00 33.67 259 THR A O 1
ATOM 1983 N N . ASN A 1 260 ? 106.881 -46.590 170.138 1.00 33.93 260 ASN A N 1
ATOM 1984 C CA . ASN A 1 260 ? 105.926 -47.669 170.374 1.00 33.86 260 ASN A CA 1
ATOM 1985 C C . ASN A 1 260 ? 106.678 -48.865 170.912 1.00 34.34 260 ASN A C 1
ATOM 1986 O O . ASN A 1 260 ? 107.878 -48.743 171.122 1.00 35.26 260 ASN A O 1
ATOM 1991 N N . ASP A 1 261 ? 105.975 -49.973 171.197 1.00 34.60 261 ASP A N 1
ATOM 1992 C CA . ASP A 1 261 ? 106.579 -51.196 171.755 1.00 34.90 261 ASP A CA 1
ATOM 1993 C C . ASP A 1 261 ? 106.888 -52.238 170.669 1.00 34.18 261 ASP A C 1
ATOM 1994 O O . ASP A 1 261 ? 107.088 -53.408 170.970 1.00 33.79 261 ASP A O 1
ATOM 1999 N N . LEU A 1 262 ? 106.920 -51.835 169.404 1.00 33.63 262 LEU A N 1
ATOM 2000 C CA . LEU A 1 262 ? 107.400 -52.743 168.369 1.00 33.09 262 LEU A CA 1
ATOM 2001 C C . LEU A 1 262 ? 108.925 -52.920 168.509 1.00 32.76 262 LEU A C 1
ATOM 2002 O O . LEU A 1 262 ? 109.647 -52.024 168.968 1.00 32.36 262 LEU A O 1
ATOM 2007 N N . GLU A 1 263 ? 109.393 -54.101 168.112 1.00 32.14 263 GLU A N 1
ATOM 2008 C CA . GLU A 1 263 ? 110.816 -54.428 168.065 1.00 31.58 263 GLU A CA 1
ATOM 2009 C C . GLU A 1 263 ? 111.294 -54.419 166.645 1.00 30.22 263 GLU A C 1
ATOM 2010 O O . GLU A 1 263 ? 110.692 -55.025 165.780 1.00 30.94 263 GLU A O 1
ATOM 2016 N N . VAL A 1 264 ? 112.423 -53.786 166.427 1.00 29.11 264 VAL A N 1
ATOM 2017 C CA . VAL A 1 264 ? 112.997 -53.709 165.115 1.00 27.91 264 VAL A CA 1
ATOM 2018 C C . VAL A 1 264 ? 114.444 -54.181 165.167 1.00 26.96 264 VAL A C 1
ATOM 2019 O O . VAL A 1 264 ? 115.027 -54.219 166.227 1.00 25.89 264 VAL A O 1
ATOM 2023 N N . PRO A 1 265 ? 115.016 -54.586 164.022 1.00 26.87 265 PRO A N 1
ATOM 2024 C CA . PRO A 1 265 ? 116.371 -55.134 164.092 1.00 26.34 265 PRO A CA 1
ATOM 2025 C C . PRO A 1 265 ? 117.404 -54.125 164.600 1.00 26.36 265 PRO A C 1
ATOM 2026 O O . PRO A 1 265 ? 117.388 -52.967 164.199 1.00 26.17 265 PRO A O 1
ATOM 2030 N N . ALA A 1 266 ? 118.294 -54.575 165.483 1.00 26.63 266 ALA A N 1
ATOM 2031 C CA . ALA A 1 266 ? 119.422 -53.767 165.965 1.00 27.15 266 ALA A CA 1
ATOM 2032 C C . ALA A 1 266 ? 120.196 -53.098 164.845 1.00 27.74 266 ALA A C 1
ATOM 2033 O O . ALA A 1 266 ? 120.565 -51.940 164.967 1.00 27.99 266 ALA A O 1
ATOM 2035 N N . ASP A 1 267 ? 120.436 -53.821 163.757 1.00 28.97 267 ASP A N 1
ATOM 2036 C CA . ASP A 1 267 ? 121.221 -53.293 162.630 1.00 30.61 267 ASP A CA 1
ATOM 2037 C C . ASP A 1 267 ? 120.317 -52.868 161.486 1.00 30.61 267 ASP A C 1
ATOM 2038 O O . ASP A 1 267 ? 119.974 -53.661 160.593 1.00 31.00 267 ASP A O 1
ATOM 2043 N N . CYS A 1 268 ? 119.902 -51.613 161.538 1.00 30.15 268 CYS A N 1
ATOM 2044 C CA . CYS A 1 268 ? 119.217 -51.003 160.415 1.00 29.85 268 CYS A CA 1
ATOM 2045 C C . CYS A 1 268 ? 120.005 -49.752 160.117 1.00 30.35 268 CYS A C 1
ATOM 2046 O O . CYS A 1 268 ? 120.843 -49.345 160.931 1.00 30.69 268 CYS A O 1
ATOM 2049 N N . GLU A 1 269 ? 119.757 -49.151 158.962 1.00 30.36 269 GLU A N 1
ATOM 2050 C CA . GLU A 1 269 ? 120.325 -47.837 158.681 1.00 30.74 269 GLU A CA 1
ATOM 2051 C C . GLU A 1 269 ? 119.407 -46.757 159.232 1.00 30.74 269 GLU A C 1
ATOM 2052 O O . GLU A 1 269 ? 119.889 -45.779 159.813 1.00 30.82 269 GLU A O 1
ATOM 2058 N N . MET A 1 270 ? 118.092 -46.934 159.050 1.00 30.56 270 MET A N 1
ATOM 2059 C CA . MET A 1 270 ? 117.108 -45.957 159.495 1.00 30.43 270 MET A CA 1
ATOM 2060 C C . MET A 1 270 ? 115.828 -46.672 159.827 1.00 30.49 270 MET A C 1
ATOM 2061 O O . MET A 1 270 ? 115.400 -47.571 159.051 1.00 30.08 270 MET A O 1
ATOM 2066 N N . VAL A 1 271 ? 115.197 -46.217 160.929 1.00 29.40 271 VAL A N 1
ATOM 2067 C CA . VAL A 1 271 ? 113.904 -46.717 161.364 1.00 28.68 271 VAL A CA 1
ATOM 2068 C C . VAL A 1 271 ? 112.946 -45.553 161.467 1.00 28.14 271 VAL A C 1
ATOM 2069 O O . VAL A 1 271 ? 113.283 -44.519 162.000 1.00 28.89 271 VAL A O 1
ATOM 2073 N N . PHE A 1 272 ? 111.759 -45.727 160.911 1.00 27.70 272 PHE A N 1
ATOM 2074 C CA . PHE A 1 272 ? 110.709 -44.730 160.915 1.00 27.21 272 PHE A CA 1
ATOM 2075 C C . PHE A 1 272 ? 109.634 -45.342 161.819 1.00 27.37 272 PHE A C 1
ATOM 2076 O O . PHE A 1 272 ? 109.320 -46.513 161.670 1.00 26.63 272 PHE A O 1
ATOM 2084 N N . GLU A 1 273 ? 109.078 -44.570 162.747 1.00 27.26 273 GLU A N 1
ATOM 2085 C CA . GLU A 1 273 ? 108.052 -45.071 163.670 1.00 27.15 273 GLU A CA 1
ATOM 2086 C C . GLU A 1 273 ? 106.813 -44.246 163.561 1.00 26.74 273 GLU A C 1
ATOM 2087 O O . GLU A 1 273 ? 106.922 -43.033 163.502 1.00 26.46 273 GLU A O 1
ATOM 2093 N N . GLY A 1 274 ? 105.632 -44.864 163.589 1.00 26.43 274 GLY A N 1
ATOM 2094 C CA . GLY A 1 274 ? 104.401 -44.056 163.632 1.00 26.44 274 GLY A CA 1
ATOM 2095 C C . GLY A 1 274 ? 103.079 -44.781 163.816 1.00 26.19 274 GLY A C 1
ATOM 2096 O O . GLY A 1 274 ? 103.005 -45.730 164.546 1.00 26.27 274 GLY A O 1
ATOM 2097 N N . TYR A 1 275 ? 102.032 -44.295 163.162 1.00 26.57 275 TYR A N 1
ATOM 2098 C CA . TYR A 1 275 ? 100.715 -44.919 163.185 1.00 27.12 275 TYR A CA 1
ATOM 2099 C C . TYR A 1 275 ? 100.207 -45.071 161.770 1.00 26.74 275 TYR A C 1
ATOM 2100 O O . TYR A 1 275 ? 100.086 -44.072 161.031 1.00 26.43 275 TYR A O 1
ATOM 2109 N N . LEU A 1 276 ? 99.904 -46.306 161.388 1.00 26.35 276 LEU A N 1
ATOM 2110 C CA . LEU A 1 276 ? 99.173 -46.555 160.135 1.00 26.25 276 LEU A CA 1
ATOM 2111 C C . LEU A 1 276 ? 97.720 -46.188 160.402 1.00 27.13 276 LEU A C 1
ATOM 2112 O O . LEU A 1 276 ? 97.100 -46.691 161.355 1.00 26.04 276 LEU A O 1
ATOM 2117 N N . ASP A 1 277 ? 97.197 -45.300 159.556 1.00 28.41 277 ASP A N 1
ATOM 2118 C CA . ASP A 1 277 ? 95.877 -44.746 159.741 1.00 29.35 277 ASP A CA 1
ATOM 2119 C C . ASP A 1 277 ? 95.005 -45.272 158.653 1.00 29.95 277 ASP A C 1
ATOM 2120 O O . ASP A 1 277 ? 95.071 -44.862 157.505 1.00 29.18 277 ASP A O 1
ATOM 2125 N N . ARG A 1 278 ? 94.156 -46.208 159.024 1.00 31.26 278 ARG A N 1
ATOM 2126 C CA . ARG A 1 278 ? 93.375 -46.883 158.025 1.00 32.10 278 ARG A CA 1
ATOM 2127 C C . ARG A 1 278 ? 91.997 -46.216 157.872 1.00 32.23 278 ARG A C 1
ATOM 2128 O O . ARG A 1 278 ? 91.128 -46.661 157.055 1.00 32.64 278 ARG A O 1
ATOM 2136 N N . ASP A 1 279 ? 91.842 -45.124 158.620 1.00 31.84 279 ASP A N 1
ATOM 2137 C CA . ASP A 1 279 ? 90.637 -44.332 158.661 1.00 31.87 279 ASP A CA 1
ATOM 2138 C C . ASP A 1 279 ? 90.724 -43.137 157.736 1.00 31.13 279 ASP A C 1
ATOM 2139 O O . ASP A 1 279 ? 89.764 -42.388 157.605 1.00 30.15 279 ASP A O 1
ATOM 2144 N N . THR A 1 280 ? 91.877 -42.904 157.130 1.00 31.22 280 THR A N 1
ATOM 2145 C CA . THR A 1 280 ? 91.962 -41.770 156.197 1.00 31.41 280 THR A CA 1
ATOM 2146 C C . THR A 1 280 ? 92.626 -42.237 154.924 1.00 30.84 280 THR A C 1
ATOM 2147 O O . THR A 1 280 ? 93.712 -42.766 154.966 1.00 31.14 280 THR A O 1
ATOM 2151 N N . LEU A 1 281 ? 91.952 -42.031 153.806 1.00 30.42 281 LEU A N 1
ATOM 2152 C CA . LEU A 1 281 ? 92.478 -42.383 152.519 1.00 30.41 281 LEU A CA 1
ATOM 2153 C C . LEU A 1 281 ? 93.155 -41.183 151.900 1.00 30.66 281 LEU A C 1
ATOM 2154 O O . LEU A 1 281 ? 92.718 -40.050 152.116 1.00 31.60 281 LEU A O 1
ATOM 2159 N N . VAL A 1 282 ? 94.237 -41.428 151.159 1.00 30.50 282 VAL A N 1
ATOM 2160 C CA . VAL A 1 282 ? 94.934 -40.380 150.412 1.00 30.56 282 VAL A CA 1
ATOM 2161 C C . VAL A 1 282 ? 95.352 -40.932 149.024 1.00 31.14 282 VAL A C 1
ATOM 2162 O O . VAL A 1 282 ? 95.307 -42.157 148.796 1.00 31.74 282 VAL A O 1
ATOM 2166 N N . ARG A 1 283 ? 95.757 -40.043 148.110 1.00 30.98 283 ARG A N 1
ATOM 2167 C CA . ARG A 1 283 ? 96.178 -40.433 146.758 1.00 31.46 283 ARG A CA 1
ATOM 2168 C C . ARG A 1 283 ? 97.545 -41.092 146.817 1.00 30.81 283 ARG A C 1
ATOM 2169 O O . ARG A 1 283 ? 98.458 -40.490 147.370 1.00 31.07 283 ARG A O 1
ATOM 2173 N N . GLU A 1 284 ? 97.671 -42.323 146.299 1.00 30.33 284 GLU A N 1
ATOM 2174 C CA . GLU A 1 284 ? 98.989 -42.978 146.124 1.00 30.53 284 GLU A CA 1
ATOM 2175 C C . GLU A 1 284 ? 99.212 -43.405 144.679 1.00 30.51 284 GLU A C 1
ATOM 2176 O O . GLU A 1 284 ? 98.396 -44.020 143.993 1.00 29.86 284 GLU A O 1
ATOM 2182 N N . GLY A 1 285 ? 100.338 -42.945 144.204 1.00 31.44 285 GLY A N 1
ATOM 2183 C CA . GLY A 1 285 ? 100.352 -42.384 142.843 1.00 32.37 285 GLY A CA 1
ATOM 2184 C C . GLY A 1 285 ? 100.654 -43.627 142.129 1.00 32.36 285 GLY A C 1
ATOM 2185 O O . GLY A 1 285 ? 101.040 -44.585 142.819 1.00 33.82 285 GLY A O 1
ATOM 2186 N N . PRO A 1 286 ? 100.456 -43.650 140.802 1.00 31.33 286 PRO A N 1
ATOM 2187 C CA . PRO A 1 286 ? 100.911 -44.828 140.096 1.00 30.80 286 PRO A CA 1
ATOM 2188 C C . PRO A 1 286 ? 102.401 -44.963 140.321 1.00 29.39 286 PRO A C 1
ATOM 2189 O O . PRO A 1 286 ? 103.049 -44.000 140.712 1.00 29.31 286 PRO A O 1
ATOM 2193 N N . PHE A 1 287 ? 102.900 -46.168 140.141 1.00 28.44 287 PHE A N 1
ATOM 2194 C CA . PHE A 1 287 ? 104.318 -46.480 140.230 1.00 27.77 287 PHE A CA 1
ATOM 2195 C C . PHE A 1 287 ? 104.653 -47.420 139.061 1.00 27.38 287 PHE A C 1
ATOM 2196 O O . PHE A 1 287 ? 103.842 -48.257 138.682 1.00 26.69 287 PHE A O 1
ATOM 2204 N N . GLY A 1 288 ? 105.828 -47.256 138.481 1.00 27.20 288 GLY A N 1
ATOM 2205 C CA . GLY A 1 288 ? 106.382 -48.233 137.554 1.00 27.46 288 GLY A CA 1
ATOM 2206 C C . GLY A 1 288 ? 106.690 -49.521 138.292 1.00 27.78 288 GLY A C 1
ATOM 2207 O O . GLY A 1 288 ? 107.512 -49.547 139.185 1.00 27.42 288 GLY A O 1
ATOM 2208 N N A GLU A 1 289 ? 105.963 -50.585 137.973 0.50 27.74 289 GLU A N 1
ATOM 2209 N N B GLU A 1 289 ? 106.091 -50.603 137.824 0.50 28.35 289 GLU A N 1
ATOM 2210 C CA A GLU A 1 289 ? 106.003 -51.807 138.785 0.50 27.72 289 GLU A CA 1
ATOM 2211 C CA B GLU A 1 289 ? 105.946 -51.799 138.627 0.50 28.85 289 GLU A CA 1
ATOM 2212 C C A GLU A 1 289 ? 106.413 -53.042 137.981 0.50 27.95 289 GLU A C 1
ATOM 2213 C C B GLU A 1 289 ? 106.471 -53.059 137.954 0.50 28.56 289 GLU A C 1
ATOM 2214 O O A GLU A 1 289 ? 106.755 -52.965 136.801 0.50 27.85 289 GLU A O 1
ATOM 2215 O O B GLU A 1 289 ? 106.968 -53.019 136.832 0.50 28.51 289 GLU A O 1
ATOM 2226 N N . MET A 1 290 ? 106.327 -54.175 138.666 1.00 28.35 290 MET A N 1
ATOM 2227 C CA . MET A 1 290 ? 106.914 -55.453 138.299 1.00 28.55 290 MET A CA 1
ATOM 2228 C C . MET A 1 290 ? 106.624 -56.059 136.932 1.00 28.41 290 MET A C 1
ATOM 2229 O O . MET A 1 290 ? 107.339 -56.982 136.516 1.00 28.33 290 MET A O 1
ATOM 2234 N N . HIS A 1 291 ? 105.607 -55.577 136.233 1.00 27.95 291 HIS A N 1
ATOM 2235 C CA . HIS A 1 291 ? 105.319 -56.097 134.909 1.00 27.70 291 HIS A CA 1
ATOM 2236 C C . HIS A 1 291 ? 105.875 -55.201 133.835 1.00 28.11 291 HIS A C 1
ATOM 2237 O O . HIS A 1 291 ? 105.708 -55.480 132.659 1.00 28.86 291 HIS A O 1
ATOM 2244 N N . GLY A 1 292 ? 106.550 -54.132 134.241 1.00 28.48 292 GLY A N 1
ATOM 2245 C CA . GLY A 1 292 ? 107.267 -53.277 133.309 1.00 29.25 292 GLY A CA 1
ATOM 2246 C C . GLY A 1 292 ? 106.561 -52.022 132.818 1.00 29.80 292 GLY A C 1
ATOM 2247 O O . GLY A 1 292 ? 107.086 -51.350 131.910 1.00 29.92 292 GLY A O 1
ATOM 2248 N N . TYR A 1 293 ? 105.399 -51.692 133.402 1.00 30.17 293 TYR A N 1
ATOM 2249 C CA . TYR A 1 293 ? 104.675 -50.442 133.082 1.00 30.51 293 TYR A CA 1
ATOM 2250 C C . TYR A 1 293 ? 104.539 -49.455 134.262 1.00 31.17 293 TYR A C 1
ATOM 2251 O O . TYR A 1 293 ? 104.498 -49.845 135.431 1.00 30.89 293 TYR A O 1
ATOM 2260 N N . CYS A 1 294 ? 104.496 -48.167 133.934 1.00 32.11 294 CYS A N 1
ATOM 2261 C CA . CYS A 1 294 ? 103.838 -47.162 134.769 1.00 32.32 294 CYS A CA 1
ATOM 2262 C C . CYS A 1 294 ? 102.693 -46.592 133.942 1.00 33.25 294 CYS A C 1
ATOM 2263 O O . CYS A 1 294 ? 102.883 -46.155 132.804 1.00 33.19 294 CYS A O 1
ATOM 2266 N N . PHE A 1 295 ? 101.501 -46.603 134.502 1.00 34.45 295 PHE A N 1
ATOM 2267 C CA . PHE A 1 295 ? 100.328 -46.087 133.810 1.00 34.92 295 PHE A CA 1
ATOM 2268 C C . PHE A 1 295 ? 99.966 -44.744 134.470 1.00 35.75 295 PHE A C 1
ATOM 2269 O O . PHE A 1 295 ? 99.283 -44.722 135.507 1.00 35.02 295 PHE A O 1
ATOM 2277 N N . PRO A 1 296 ? 100.429 -43.621 133.889 1.00 37.03 296 PRO A N 1
ATOM 2278 C CA . PRO A 1 296 ? 100.490 -42.417 134.698 1.00 38.40 296 PRO A CA 1
ATOM 2279 C C . PRO A 1 296 ? 99.139 -41.857 135.098 1.00 39.14 296 PRO A C 1
ATOM 2280 O O . PRO A 1 296 ? 99.085 -41.075 136.034 1.00 39.02 296 PRO A O 1
ATOM 2284 N N . LYS A 1 297 ? 98.080 -42.236 134.391 1.00 40.68 297 LYS A N 1
ATOM 2285 C CA . LYS A 1 297 ? 96.744 -41.742 134.702 1.00 42.54 297 LYS A CA 1
ATOM 2286 C C . LYS A 1 297 ? 95.994 -42.629 135.695 1.00 43.54 297 LYS A C 1
ATOM 2287 O O . LYS A 1 297 ? 94.972 -42.202 136.232 1.00 43.35 297 LYS A O 1
ATOM 2291 N N . ASP A 1 298 ? 96.499 -43.846 135.946 1.00 44.74 298 ASP A N 1
ATOM 2292 C CA . ASP A 1 298 ? 95.937 -44.717 136.991 1.00 45.42 298 ASP A CA 1
ATOM 2293 C C . ASP A 1 298 ? 96.093 -44.112 138.387 1.00 46.23 298 ASP A C 1
ATOM 2294 O O . ASP A 1 298 ? 97.207 -43.951 138.882 1.00 46.63 298 ASP A O 1
ATOM 2299 N N . HIS A 1 299 ? 94.964 -43.791 139.015 1.00 47.03 299 HIS A N 1
ATOM 2300 C CA . HIS A 1 299 ? 94.938 -43.217 140.372 1.00 47.29 299 HIS A CA 1
ATOM 2301 C C . HIS A 1 299 ? 94.012 -44.026 141.265 1.00 45.33 299 HIS A C 1
ATOM 2302 O O . HIS A 1 299 ? 92.979 -44.558 140.815 1.00 44.95 299 HIS A O 1
ATOM 2309 N N . HIS A 1 300 ? 94.410 -44.127 142.527 1.00 43.00 300 HIS A N 1
ATOM 2310 C CA . HIS A 1 300 ? 93.571 -44.719 143.553 1.00 41.18 300 HIS A CA 1
ATOM 2311 C C . HIS A 1 300 ? 94.024 -44.251 144.918 1.00 38.91 300 HIS A C 1
ATOM 2312 O O . HIS A 1 300 ? 95.114 -43.684 145.067 1.00 38.18 300 HIS A O 1
ATOM 2319 N N . THR A 1 301 ? 93.159 -44.488 145.900 1.00 36.38 301 THR A N 1
ATOM 2320 C CA . THR A 1 301 ? 93.361 -44.026 147.264 1.00 34.29 301 THR A CA 1
ATOM 2321 C C . THR A 1 301 ? 93.869 -45.136 148.143 1.00 31.76 301 THR A C 1
ATOM 2322 O O . THR A 1 301 ? 93.470 -46.283 147.955 1.00 31.31 301 THR A O 1
ATOM 2326 N N . GLN A 1 302 ? 94.700 -44.788 149.125 1.00 28.88 302 GLN A N 1
ATOM 2327 C CA . GLN A 1 302 ? 95.320 -45.788 150.001 1.00 27.42 302 GLN A CA 1
ATOM 2328 C C . GLN A 1 302 ? 95.523 -45.194 151.411 1.00 27.20 302 GLN A C 1
ATOM 2329 O O . GLN A 1 302 ? 95.593 -43.963 151.579 1.00 27.14 302 GLN A O 1
ATOM 2335 N N . PRO A 1 303 ? 95.623 -46.065 152.438 1.00 26.82 303 PRO A N 1
ATOM 2336 C CA . PRO A 1 303 ? 95.778 -45.598 153.825 1.00 26.65 303 PRO A CA 1
ATOM 2337 C C . PRO A 1 303 ? 97.036 -44.762 154.057 1.00 26.70 303 PRO A C 1
ATOM 2338 O O . PRO A 1 303 ? 97.884 -44.658 153.163 1.00 26.53 303 PRO A O 1
ATOM 2342 N N . LEU A 1 304 ? 97.147 -44.178 155.244 1.00 26.08 304 LEU A N 1
ATOM 2343 C CA . LEU A 1 304 ? 98.203 -43.200 155.508 1.00 26.95 304 LEU A CA 1
ATOM 2344 C C . LEU A 1 304 ? 98.982 -43.555 156.722 1.00 26.69 304 LEU A C 1
ATOM 2345 O O . LEU A 1 304 ? 98.387 -43.737 157.787 1.00 26.89 304 LEU A O 1
ATOM 2350 N N . TYR A 1 305 ? 100.304 -43.632 156.551 1.00 26.82 305 TYR A N 1
ATOM 2351 C CA . TYR A 1 305 ? 101.225 -43.919 157.635 1.00 27.20 305 TYR A CA 1
ATOM 2352 C C . TYR A 1 305 ? 101.755 -42.603 158.127 1.00 27.79 305 TYR A C 1
ATOM 2353 O O . TYR A 1 305 ? 102.423 -41.888 157.375 1.00 28.69 305 TYR A O 1
ATOM 2362 N N . ARG A 1 306 ? 101.483 -42.289 159.384 1.00 28.17 306 ARG A N 1
ATOM 2363 C CA . ARG A 1 306 ? 101.883 -41.027 159.964 1.00 28.20 306 ARG A CA 1
ATOM 2364 C C . ARG A 1 306 ? 103.110 -41.321 160.732 1.00 28.45 306 ARG A C 1
ATOM 2365 O O . ARG A 1 306 ? 103.050 -42.051 161.698 1.00 28.53 306 ARG A O 1
ATOM 2373 N N . VAL A 1 307 ? 104.235 -40.755 160.304 1.00 29.58 307 VAL A N 1
ATOM 2374 C CA . VAL A 1 307 ? 105.555 -40.965 160.953 1.00 29.61 307 VAL A CA 1
ATOM 2375 C C . VAL A 1 307 ? 105.732 -39.967 162.104 1.00 30.68 307 VAL A C 1
ATOM 2376 O O . VAL A 1 307 ? 105.663 -38.774 161.877 1.00 32.09 307 VAL A O 1
ATOM 2380 N N . ASN A 1 308 ? 105.939 -40.457 163.324 1.00 31.51 308 ASN A N 1
ATOM 2381 C CA . ASN A 1 308 ? 106.185 -39.631 164.500 1.00 32.06 308 ASN A CA 1
ATOM 2382 C C . ASN A 1 308 ? 107.659 -39.580 164.908 1.00 32.31 308 ASN A C 1
ATOM 2383 O O . ASN A 1 308 ? 108.041 -38.734 165.687 1.00 33.41 308 ASN A O 1
ATOM 2388 N N . HIS A 1 309 ? 108.489 -40.499 164.444 1.00 32.26 309 HIS A N 1
ATOM 2389 C CA . HIS A 1 309 ? 109.863 -40.603 164.938 1.00 32.32 309 HIS A CA 1
ATOM 2390 C C . HIS A 1 309 ? 110.736 -41.153 163.842 1.00 31.98 309 HIS A C 1
ATOM 2391 O O . HIS A 1 309 ? 110.220 -41.712 162.894 1.00 32.41 309 HIS A O 1
ATOM 2398 N N . ILE A 1 310 ? 112.045 -40.947 163.959 1.00 31.58 310 ILE A N 1
ATOM 2399 C CA . ILE A 1 310 ? 113.026 -41.537 163.061 1.00 31.44 310 ILE A CA 1
ATOM 2400 C C . ILE A 1 310 ? 114.324 -41.652 163.839 1.00 31.86 310 ILE A C 1
ATOM 2401 O O . ILE A 1 310 ? 114.750 -40.713 164.530 1.00 31.28 310 ILE A O 1
ATOM 2406 N N . SER A 1 311 ? 114.941 -42.819 163.743 1.00 31.66 311 SER A N 1
ATOM 2407 C CA . SER A 1 311 ? 116.247 -43.047 164.321 1.00 31.28 311 SER A CA 1
ATOM 2408 C C . SER A 1 311 ? 117.112 -43.462 163.136 1.00 31.64 311 SER A C 1
ATOM 2409 O O . SER A 1 311 ? 116.609 -44.073 162.216 1.00 30.91 311 SER A O 1
ATOM 2412 N N . TYR A 1 312 ? 118.386 -43.079 163.134 1.00 32.81 312 TYR A N 1
ATOM 2413 C CA . TYR A 1 312 ? 119.279 -43.367 162.004 1.00 34.15 312 TYR A CA 1
ATOM 2414 C C . TYR A 1 312 ? 120.750 -43.286 162.393 1.00 34.38 312 TYR A C 1
ATOM 2415 O O . TYR A 1 312 ? 121.133 -42.526 163.277 1.00 34.58 312 TYR A O 1
ATOM 2424 N N . ARG A 1 313 ? 121.570 -44.086 161.726 1.00 34.52 313 ARG A N 1
ATOM 2425 C CA . ARG A 1 313 ? 122.984 -44.168 162.057 1.00 34.91 313 ARG A CA 1
ATOM 2426 C C . ARG A 1 313 ? 123.781 -43.105 161.318 1.00 35.24 313 ARG A C 1
ATOM 2427 O O . ARG A 1 313 ? 123.244 -42.379 160.509 1.00 34.76 313 ARG A O 1
ATOM 2435 N N . ASP A 1 314 ? 125.071 -43.010 161.616 1.00 36.40 314 ASP A N 1
ATOM 2436 C CA . ASP A 1 314 ? 125.980 -42.173 160.840 1.00 37.02 314 ASP A CA 1
ATOM 2437 C C . ASP A 1 314 ? 125.945 -42.642 159.403 1.00 37.28 314 ASP A C 1
ATOM 2438 O O . ASP A 1 314 ? 126.072 -43.828 159.119 1.00 37.84 314 ASP A O 1
ATOM 2443 N N . GLN A 1 315 ? 125.753 -41.710 158.500 1.00 37.56 315 GLN A N 1
ATOM 2444 C CA . GLN A 1 315 ? 126.010 -41.928 157.096 1.00 38.41 315 GLN A CA 1
ATOM 2445 C C . GLN A 1 315 ? 125.099 -43.019 156.555 1.00 37.76 315 GLN A C 1
ATOM 2446 O O . GLN A 1 315 ? 125.567 -44.012 155.992 1.00 37.97 315 GLN A O 1
ATOM 2452 N N . ALA A 1 316 ? 123.800 -42.813 156.728 1.00 36.98 316 ALA A N 1
ATOM 2453 C CA . ALA A 1 316 ? 122.826 -43.873 156.510 1.00 36.46 316 ALA A CA 1
ATOM 2454 C C . ALA A 1 316 ? 122.762 -44.216 155.032 1.00 36.00 316 ALA A C 1
ATOM 2455 O O . ALA A 1 316 ? 122.906 -43.343 154.164 1.00 35.68 316 ALA A O 1
ATOM 2457 N N . ILE A 1 317 ? 122.578 -45.501 154.748 1.00 34.89 317 ILE A N 1
ATOM 2458 C CA . ILE A 1 317 ? 122.440 -45.951 153.363 1.00 34.28 317 ILE A CA 1
ATOM 2459 C C . ILE A 1 317 ? 121.036 -46.513 153.150 1.00 33.77 317 ILE A C 1
ATOM 2460 O O . ILE A 1 317 ? 120.565 -47.369 153.892 1.00 33.15 317 ILE A O 1
ATOM 2465 N N . MET A 1 318 ? 120.355 -46.022 152.134 1.00 33.20 318 MET A N 1
ATOM 2466 C CA . MET A 1 318 ? 119.102 -46.611 151.843 1.00 33.12 318 MET A CA 1
ATOM 2467 C C . MET A 1 318 ? 119.110 -47.535 150.641 1.00 32.09 318 MET A C 1
ATOM 2468 O O . MET A 1 318 ? 119.404 -47.103 149.529 1.00 32.46 318 MET A O 1
ATOM 2473 N N . PRO A 1 319 ? 118.717 -48.801 150.849 1.00 30.96 319 PRO A N 1
ATOM 2474 C CA . PRO A 1 319 ? 118.509 -49.615 149.685 1.00 30.39 319 PRO A CA 1
ATOM 2475 C C . PRO A 1 319 ? 117.205 -49.255 149.000 1.00 30.14 319 PRO A C 1
ATOM 2476 O O . PRO A 1 319 ? 116.280 -48.704 149.616 1.00 29.59 319 PRO A O 1
ATOM 2480 N N . ILE A 1 320 ? 117.165 -49.579 147.710 1.00 29.26 320 ILE A N 1
ATOM 2481 C CA . ILE A 1 320 ? 116.166 -49.078 146.779 1.00 28.05 320 ILE A CA 1
ATOM 2482 C C . ILE A 1 320 ? 115.940 -50.209 145.764 1.00 26.36 320 ILE A C 1
ATOM 2483 O O . ILE A 1 320 ? 116.881 -50.918 145.436 1.00 23.98 320 ILE A O 1
ATOM 2488 N N . SER A 1 321 ? 114.685 -50.409 145.345 1.00 25.49 321 SER A N 1
ATOM 2489 C CA . SER A 1 321 ? 114.338 -51.196 144.141 1.00 24.73 321 SER A CA 1
ATOM 2490 C C . SER A 1 321 ? 113.479 -50.409 143.139 1.00 25.45 321 SER A C 1
ATOM 2491 O O . SER A 1 321 ? 112.494 -49.764 143.491 1.00 25.51 321 SER A O 1
ATOM 2494 N N . ASN A 1 322 ? 113.846 -50.510 141.872 1.00 26.04 322 ASN A N 1
ATOM 2495 C CA . ASN A 1 322 ? 113.270 -49.689 140.832 1.00 26.33 322 ASN A CA 1
ATOM 2496 C C . ASN A 1 322 ? 112.734 -50.642 139.807 1.00 26.63 322 ASN A C 1
ATOM 2497 O O . ASN A 1 322 ? 113.450 -51.026 138.889 1.00 26.60 322 ASN A O 1
ATOM 2502 N N . PRO A 1 323 ? 111.475 -51.050 139.978 1.00 27.11 323 PRO A N 1
ATOM 2503 C CA . PRO A 1 323 ? 110.920 -52.145 139.226 1.00 27.77 323 PRO A CA 1
ATOM 2504 C C . PRO A 1 323 ? 110.602 -51.774 137.803 1.00 27.91 323 PRO A C 1
ATOM 2505 O O . PRO A 1 323 ? 110.244 -50.638 137.531 1.00 28.31 323 PRO A O 1
ATOM 2509 N N . GLY A 1 324 ? 110.753 -52.745 136.921 1.00 28.04 324 GLY A N 1
ATOM 2510 C CA . GLY A 1 324 ? 110.348 -52.606 135.538 1.00 28.34 324 GLY A CA 1
ATOM 2511 C C . GLY A 1 324 ? 110.478 -53.930 134.802 1.00 28.49 324 GLY A C 1
ATOM 2512 O O . GLY A 1 324 ? 110.007 -54.989 135.278 1.00 28.12 324 GLY A O 1
ATOM 2513 N N . LEU A 1 325 ? 111.123 -53.870 133.638 1.00 28.10 325 LEU A N 1
ATOM 2514 C CA . LEU A 1 325 ? 111.361 -55.066 132.854 1.00 27.92 325 LEU A CA 1
ATOM 2515 C C . LEU A 1 325 ? 112.263 -55.980 133.613 1.00 26.72 325 LEU A C 1
ATOM 2516 O O . LEU A 1 325 ? 112.904 -55.534 134.547 1.00 26.01 325 LEU A O 1
ATOM 2521 N N . CYS A 1 326 ? 112.315 -57.247 133.207 1.00 25.22 326 CYS A N 1
ATOM 2522 C CA . CYS A 1 326 ? 113.164 -58.169 133.908 1.00 24.75 326 CYS A CA 1
ATOM 2523 C C . CYS A 1 326 ? 114.572 -57.831 133.441 1.00 24.83 326 CYS A C 1
ATOM 2524 O O . CYS A 1 326 ? 114.732 -57.371 132.309 1.00 24.90 326 CYS A O 1
ATOM 2527 N N . THR A 1 327 ? 115.567 -58.019 134.321 1.00 25.13 327 THR A N 1
ATOM 2528 C CA . THR A 1 327 ? 115.280 -58.595 135.663 1.00 25.69 327 THR A CA 1
ATOM 2529 C C . THR A 1 327 ? 115.707 -57.741 136.898 1.00 25.38 327 THR A C 1
ATOM 2530 O O . THR A 1 327 ? 116.728 -57.072 136.877 1.00 26.22 327 THR A O 1
ATOM 2534 N N . ASP A 1 328 ? 114.875 -57.749 137.946 1.00 25.54 328 ASP A N 1
ATOM 2535 C CA . ASP A 1 328 ? 115.044 -56.882 139.126 1.00 26.05 328 ASP A CA 1
ATOM 2536 C C . ASP A 1 328 ? 114.470 -57.560 140.347 1.00 26.35 328 ASP A C 1
ATOM 2537 O O . ASP A 1 328 ? 113.958 -58.652 140.216 1.00 27.04 328 ASP A O 1
ATOM 2542 N N . GLU A 1 329 ? 114.581 -56.953 141.530 1.00 26.90 329 GLU A N 1
ATOM 2543 C CA . GLU A 1 329 ? 114.050 -57.550 142.769 1.00 26.71 329 GLU A CA 1
ATOM 2544 C C . GLU A 1 329 ? 112.595 -57.967 142.667 1.00 26.47 329 GLU A C 1
ATOM 2545 O O . GLU A 1 329 ? 112.185 -58.885 143.367 1.00 26.77 329 GLU A O 1
ATOM 2551 N N . THR A 1 330 ? 111.783 -57.303 141.856 1.00 25.72 330 THR A N 1
ATOM 2552 C CA . THR A 1 330 ? 110.385 -57.735 141.756 1.00 25.81 330 THR A CA 1
ATOM 2553 C C . THR A 1 330 ? 110.302 -59.001 140.906 1.00 25.78 330 THR A C 1
ATOM 2554 O O . THR A 1 330 ? 109.219 -59.514 140.642 1.00 25.24 330 THR A O 1
ATOM 2558 N N . HIS A 1 331 ? 111.456 -59.509 140.479 1.00 25.30 331 HIS A N 1
ATOM 2559 C CA . HIS A 1 331 ? 111.505 -60.792 139.794 1.00 25.09 331 HIS A CA 1
ATOM 2560 C C . HIS A 1 331 ? 112.261 -61.842 140.642 1.00 24.49 331 HIS A C 1
ATOM 2561 O O . HIS A 1 331 ? 111.720 -62.919 140.982 1.00 23.62 331 HIS A O 1
ATOM 2568 N N . THR A 1 332 ? 113.488 -61.515 141.012 1.00 24.55 332 THR A N 1
ATOM 2569 C CA . THR A 1 332 ? 114.315 -62.448 141.749 1.00 24.38 332 THR A CA 1
ATOM 2570 C C . THR A 1 332 ? 113.720 -62.700 143.131 1.00 24.73 332 THR A C 1
ATOM 2571 O O . THR A 1 332 ? 113.739 -63.842 143.618 1.00 24.52 332 THR A O 1
ATOM 2575 N N . LEU A 1 333 ? 113.195 -61.657 143.760 1.00 23.89 333 LEU A N 1
ATOM 2576 C CA . LEU A 1 333 ? 112.678 -61.828 145.100 1.00 24.38 333 LEU A CA 1
ATOM 2577 C C . LEU A 1 333 ? 111.173 -62.099 145.085 1.00 23.98 333 LEU A C 1
ATOM 2578 O O . LEU A 1 333 ? 110.702 -62.968 145.810 1.00 25.67 333 LEU A O 1
ATOM 2583 N N . ILE A 1 334 ? 110.396 -61.384 144.289 1.00 22.60 334 ILE A N 1
ATOM 2584 C CA . ILE A 1 334 ? 108.964 -61.597 144.355 1.00 21.26 334 ILE A CA 1
ATOM 2585 C C . ILE A 1 334 ? 108.683 -62.938 143.725 1.00 21.32 334 ILE A C 1
ATOM 2586 O O . ILE A 1 334 ? 107.996 -63.753 144.316 1.00 21.91 334 ILE A O 1
ATOM 2591 N N . GLY A 1 335 ? 109.206 -63.171 142.534 1.00 20.66 335 GLY A N 1
ATOM 2592 C CA . GLY A 1 335 ? 109.030 -64.470 141.912 1.00 21.52 335 GLY A CA 1
ATOM 2593 C C . GLY A 1 335 ? 109.798 -65.644 142.547 1.00 22.03 335 GLY A C 1
ATOM 2594 O O . GLY A 1 335 ? 109.245 -66.748 142.709 1.00 22.47 335 GLY A O 1
ATOM 2595 N N . GLY A 1 336 ? 111.070 -65.417 142.880 1.00 22.08 336 GLY A N 1
ATOM 2596 C CA . GLY A 1 336 ? 111.910 -66.461 143.432 1.00 22.38 336 GLY A CA 1
ATOM 2597 C C . GLY A 1 336 ? 111.316 -66.967 144.711 1.00 22.72 336 GLY A C 1
ATOM 2598 O O . GLY A 1 336 ? 111.297 -68.164 144.982 1.00 22.64 336 GLY A O 1
ATOM 2599 N N . LEU A 1 337 ? 110.790 -66.037 145.502 1.00 23.24 337 LEU A N 1
ATOM 2600 C CA . LEU A 1 337 ? 110.350 -66.385 146.833 1.00 23.02 337 LEU A CA 1
ATOM 2601 C C . LEU A 1 337 ? 108.940 -66.921 146.794 1.00 23.26 337 LEU A C 1
ATOM 2602 O O . LEU A 1 337 ? 108.603 -67.749 147.603 1.00 23.09 337 LEU A O 1
ATOM 2607 N N . VAL A 1 338 ? 108.117 -66.475 145.846 1.00 23.58 338 VAL A N 1
ATOM 2608 C CA . VAL A 1 338 ? 106.891 -67.213 145.560 1.00 23.94 338 VAL A CA 1
ATOM 2609 C C . VAL A 1 338 ? 107.229 -68.638 145.172 1.00 24.43 338 VAL A C 1
ATOM 2610 O O . VAL A 1 338 ? 106.580 -69.562 145.627 1.00 25.07 338 VAL A O 1
ATOM 2614 N N . SER A 1 339 ? 108.259 -68.804 144.346 1.00 25.20 339 SER A N 1
ATOM 2615 C CA . SER A 1 339 ? 108.682 -70.137 143.888 1.00 25.44 339 SER A CA 1
ATOM 2616 C C . SER A 1 339 ? 109.092 -71.024 145.051 1.00 25.00 339 SER A C 1
ATOM 2617 O O . SER A 1 339 ? 108.698 -72.180 145.106 1.00 25.13 339 SER A O 1
ATOM 2620 N N . ALA A 1 340 ? 109.905 -70.461 145.946 1.00 24.57 340 ALA A N 1
ATOM 2621 C CA . ALA A 1 340 ? 110.367 -71.162 147.116 1.00 23.79 340 ALA A CA 1
ATOM 2622 C C . ALA A 1 340 ? 109.206 -71.530 148.028 1.00 23.29 340 ALA A C 1
ATOM 2623 O O . ALA A 1 340 ? 109.073 -72.686 148.402 1.00 22.43 340 ALA A O 1
ATOM 2625 N N . GLU A 1 341 ? 108.342 -70.593 148.378 1.00 23.09 341 GLU A N 1
ATOM 2626 C CA . GLU A 1 341 ? 107.233 -71.012 149.215 1.00 23.84 341 GLU A CA 1
ATOM 2627 C C . GLU A 1 341 ? 106.336 -72.057 148.509 1.00 24.19 341 GLU A C 1
ATOM 2628 O O . GLU A 1 341 ? 105.868 -72.984 149.148 1.00 25.15 341 GLU A O 1
ATOM 2634 N N . THR A 1 342 ? 106.114 -71.949 147.205 1.00 24.10 342 THR A N 1
ATOM 2635 C CA . THR A 1 342 ? 105.242 -72.899 146.549 1.00 23.65 342 THR A CA 1
ATOM 2636 C C . THR A 1 342 ? 105.887 -74.301 146.518 1.00 25.30 342 THR A C 1
ATOM 2637 O O . THR A 1 342 ? 105.194 -75.339 146.584 1.00 24.09 342 THR A O 1
ATOM 2641 N N . LYS A 1 343 ? 107.220 -74.330 146.455 1.00 26.08 343 LYS A N 1
ATOM 2642 C CA . LYS A 1 343 ? 107.937 -75.607 146.507 1.00 26.78 343 LYS A CA 1
ATOM 2643 C C . LYS A 1 343 ? 107.686 -76.193 147.888 1.00 25.97 343 LYS A C 1
ATOM 2644 O O . LYS A 1 343 ? 107.302 -77.322 147.998 1.00 25.05 343 LYS A O 1
ATOM 2650 N N . TYR A 1 344 ? 107.872 -75.396 148.937 1.00 25.97 344 TYR A N 1
ATOM 2651 C CA . TYR A 1 344 ? 107.665 -75.910 150.259 1.00 26.29 344 TYR A CA 1
ATOM 2652 C C . TYR A 1 344 ? 106.262 -76.482 150.380 1.00 26.23 344 TYR A C 1
ATOM 2653 O O . TYR A 1 344 ? 106.096 -77.653 150.664 1.00 25.91 344 TYR A O 1
ATOM 2662 N N . LEU A 1 345 ? 105.254 -75.665 150.134 1.00 26.55 345 LEU A N 1
ATOM 2663 C CA . LEU A 1 345 ? 103.883 -76.110 150.276 1.00 26.69 345 LEU A CA 1
ATOM 2664 C C . LEU A 1 345 ? 103.553 -77.377 149.473 1.00 27.09 345 LEU A C 1
ATOM 2665 O O . LEU A 1 345 ? 102.780 -78.208 149.923 1.00 27.93 345 LEU A O 1
ATOM 2670 N N . ILE A 1 346 ? 104.159 -77.539 148.302 1.00 27.89 346 ILE A N 1
ATOM 2671 C CA . ILE A 1 346 ? 103.840 -78.650 147.384 1.00 27.87 346 ILE A CA 1
ATOM 2672 C C . ILE A 1 346 ? 104.406 -79.969 147.926 1.00 28.46 346 ILE A C 1
ATOM 2673 O O . ILE A 1 346 ? 103.772 -81.009 147.926 1.00 29.38 346 ILE A O 1
ATOM 2678 N N . SER A 1 347 ? 105.660 -79.900 148.294 1.00 29.21 347 SER A N 1
ATOM 2679 C CA . SER A 1 347 ? 106.323 -80.760 149.270 1.00 29.74 347 SER A CA 1
ATOM 2680 C C . SER A 1 347 ? 105.476 -81.441 150.329 1.00 29.78 347 SER A C 1
ATOM 2681 O O . SER A 1 347 ? 105.727 -82.551 150.718 1.00 29.89 347 SER A O 1
ATOM 2684 N N . GLN A 1 348 ? 104.516 -80.722 150.861 1.00 30.24 348 GLN A N 1
ATOM 2685 C CA . GLN A 1 348 ? 103.704 -81.227 151.932 1.00 30.16 348 GLN A CA 1
ATOM 2686 C C . GLN A 1 348 ? 102.405 -81.786 151.401 1.00 29.79 348 GLN A C 1
ATOM 2687 O O . GLN A 1 348 ? 101.601 -82.239 152.188 1.00 29.54 348 GLN A O 1
ATOM 2693 N N . HIS A 1 349 A 102.199 -81.742 150.077 1.00 29.61 348 HIS A N 1
ATOM 2694 C CA . HIS A 1 349 A 100.984 -82.260 149.445 1.00 29.16 348 HIS A CA 1
ATOM 2695 C C . HIS A 1 349 A 101.171 -83.712 149.140 1.00 29.98 348 HIS A C 1
ATOM 2696 O O . HIS A 1 349 A 102.089 -84.057 148.385 1.00 29.82 348 HIS A O 1
ATOM 2703 N N . PRO A 1 350 ? 100.289 -84.575 149.692 1.00 30.65 349 PRO A N 1
ATOM 2704 C CA . PRO A 1 350 ? 100.512 -86.032 149.583 1.00 30.52 349 PRO A CA 1
ATOM 2705 C C . PRO A 1 350 ? 100.646 -86.563 148.153 1.00 29.60 349 PRO A C 1
ATOM 2706 O O . PRO A 1 350 ? 101.338 -87.536 147.954 1.00 29.25 349 PRO A O 1
ATOM 2710 N N . VAL A 1 351 ? 100.001 -85.929 147.185 1.00 29.09 350 VAL A N 1
ATOM 2711 C CA . VAL A 1 351 ? 100.091 -86.357 145.777 1.00 28.67 350 VAL A CA 1
ATOM 2712 C C . VAL A 1 351 ? 101.181 -85.603 145.005 1.00 28.46 350 VAL A C 1
ATOM 2713 O O . VAL A 1 351 ? 102.066 -86.212 144.378 1.00 27.43 350 VAL A O 1
ATOM 2717 N N . LEU A 1 352 ? 101.084 -84.272 145.065 1.00 28.23 351 LEU A N 1
ATOM 2718 C CA . LEU A 1 352 ? 101.954 -83.339 144.329 1.00 27.80 351 LEU A CA 1
ATOM 2719 C C . LEU A 1 352 ? 103.433 -83.453 144.746 1.00 26.92 351 LEU A C 1
ATOM 2720 O O . LEU A 1 352 ? 104.318 -83.258 143.930 1.00 25.36 351 LEU A O 1
ATOM 2725 N N . SER A 1 353 ? 103.690 -83.857 145.985 1.00 27.06 352 SER A N 1
ATOM 2726 C CA . SER A 1 353 ? 105.066 -84.112 146.429 1.00 27.56 352 SER A CA 1
ATOM 2727 C C . SER A 1 353 ? 105.731 -85.311 145.818 1.00 27.72 352 SER A C 1
ATOM 2728 O O . SER A 1 353 ? 106.941 -85.402 145.874 1.00 28.23 352 SER A O 1
ATOM 2731 N N . LYS A 1 354 ? 104.969 -86.234 145.245 1.00 28.67 353 LYS A N 1
ATOM 2732 C CA . LYS A 1 354 ? 105.552 -87.421 144.597 1.00 29.43 353 LYS A CA 1
ATOM 2733 C C . LYS A 1 354 ? 106.083 -87.131 143.188 1.00 29.40 353 LYS A C 1
ATOM 2734 O O . LYS A 1 354 ? 107.010 -87.808 142.716 1.00 29.29 353 LYS A O 1
ATOM 2740 N N . ILE A 1 355 ? 105.460 -86.158 142.511 1.00 29.30 354 ILE A N 1
ATOM 2741 C CA . ILE A 1 355 ? 105.716 -85.873 141.097 1.00 28.68 354 ILE A CA 1
ATOM 2742 C C . ILE A 1 355 ? 106.378 -84.546 140.791 1.00 28.34 354 ILE A C 1
ATOM 2743 O O . ILE A 1 355 ? 106.970 -84.416 139.735 1.00 27.73 354 ILE A O 1
ATOM 2748 N N . VAL A 1 356 ? 106.271 -83.558 141.679 1.00 28.03 355 VAL A N 1
ATOM 2749 C CA . VAL A 1 356 ? 106.802 -82.223 141.385 1.00 26.94 355 VAL A CA 1
ATOM 2750 C C . VAL A 1 356 ? 108.230 -82.108 141.820 1.00 27.46 355 VAL A C 1
ATOM 2751 O O . VAL A 1 356 ? 108.518 -82.120 143.019 1.00 27.48 355 VAL A O 1
ATOM 2755 N N . GLU A 1 357 ? 109.129 -81.913 140.860 1.00 28.12 356 GLU A N 1
ATOM 2756 C CA . GLU A 1 357 ? 110.558 -81.830 141.168 1.00 28.46 356 GLU A CA 1
ATOM 2757 C C . GLU A 1 357 ? 111.021 -80.451 141.582 1.00 27.54 356 GLU A C 1
ATOM 2758 O O . GLU A 1 357 ? 111.943 -80.319 142.383 1.00 28.18 356 GLU A O 1
ATOM 2764 N N . ASP A 1 358 ? 110.392 -79.423 141.019 1.00 26.63 357 ASP A N 1
ATOM 2765 C CA . ASP A 1 358 ? 110.846 -78.033 141.144 1.00 25.03 357 ASP A CA 1
ATOM 2766 C C . ASP A 1 358 ? 109.781 -77.127 140.556 1.00 23.59 357 ASP A C 1
ATOM 2767 O O . ASP A 1 358 ? 108.988 -77.560 139.725 1.00 23.01 357 ASP A O 1
ATOM 2772 N N . VAL A 1 359 ? 109.726 -75.889 141.032 1.00 22.59 358 VAL A N 1
ATOM 2773 C CA . VAL A 1 359 ? 108.904 -74.862 140.426 1.00 21.62 358 VAL A CA 1
ATOM 2774 C C . VAL A 1 359 ? 109.722 -73.586 140.364 1.00 22.08 358 VAL A C 1
ATOM 2775 O O . VAL A 1 359 ? 110.568 -73.345 141.221 1.00 23.08 358 VAL A O 1
ATOM 2779 N N . PHE A 1 360 ? 109.483 -72.768 139.345 1.00 21.66 359 PHE A N 1
ATOM 2780 C CA . PHE A 1 360 ? 110.201 -71.534 139.213 1.00 21.06 359 PHE A CA 1
ATOM 2781 C C . PHE A 1 360 ? 109.415 -70.604 138.368 1.00 20.35 359 PHE A C 1
ATOM 2782 O O . PHE A 1 360 ? 108.696 -71.050 137.479 1.00 19.73 359 PHE A O 1
ATOM 2790 N N . THR A 1 361 ? 109.533 -69.313 138.690 1.00 19.47 360 THR A N 1
ATOM 2791 C CA . THR A 1 361 ? 108.865 -68.223 137.961 1.00 18.94 360 THR A CA 1
ATOM 2792 C C . THR A 1 361 ? 109.861 -67.635 136.987 1.00 18.54 360 THR A C 1
ATOM 2793 O O . THR A 1 361 ? 110.783 -66.915 137.401 1.00 18.28 360 THR A O 1
ATOM 2797 N N . PRO A 1 362 ? 109.724 -67.960 135.710 1.00 17.44 361 PRO A N 1
ATOM 2798 C CA . PRO A 1 362 ? 110.720 -67.422 134.788 1.00 17.94 361 PRO A CA 1
ATOM 2799 C C . PRO A 1 362 ? 110.637 -65.913 134.796 1.00 19.29 361 PRO A C 1
ATOM 2800 O O . PRO A 1 362 ? 109.526 -65.364 134.735 1.00 19.92 361 PRO A O 1
ATOM 2804 N N . TYR A 1 363 ? 111.777 -65.246 134.871 1.00 20.38 362 TYR A N 1
ATOM 2805 C CA . TYR A 1 363 ? 111.776 -63.794 134.935 1.00 22.12 362 TYR A CA 1
ATOM 2806 C C . TYR A 1 363 ? 111.257 -63.132 133.656 1.00 22.78 362 TYR A C 1
ATOM 2807 O O . TYR A 1 363 ? 110.644 -62.056 133.713 1.00 23.44 362 TYR A O 1
ATOM 2816 N N . GLU A 1 364 ? 111.467 -63.809 132.532 1.00 23.86 363 GLU A N 1
ATOM 2817 C CA . GLU A 1 364 ? 111.045 -63.358 131.196 1.00 23.85 363 GLU A CA 1
ATOM 2818 C C . GLU A 1 364 ? 109.560 -63.076 131.149 1.00 23.78 363 GLU A C 1
ATOM 2819 O O . GLU A 1 364 ? 109.118 -62.269 130.322 1.00 23.70 363 GLU A O 1
ATOM 2825 N N . ALA A 1 365 ? 108.804 -63.733 132.043 1.00 23.27 364 ALA A N 1
ATOM 2826 C CA . ALA A 1 365 ? 107.347 -63.609 132.094 1.00 22.36 364 ALA A CA 1
ATOM 2827 C C . ALA A 1 365 ? 106.867 -62.677 133.188 1.00 21.51 364 ALA A C 1
ATOM 2828 O O . ALA A 1 365 ? 105.688 -62.613 133.467 1.00 20.67 364 ALA A O 1
ATOM 2830 N N . GLN A 1 366 ? 107.791 -61.920 133.777 1.00 22.00 365 GLN A N 1
ATOM 2831 C CA . GLN A 1 366 ? 107.478 -60.909 134.855 1.00 21.68 365 GLN A CA 1
ATOM 2832 C C . GLN A 1 366 ? 106.707 -61.525 136.052 1.00 21.86 365 GLN A C 1
ATOM 2833 O O . GLN A 1 366 ? 105.901 -60.872 136.728 1.00 21.65 365 GLN A O 1
ATOM 2839 N N . ALA A 1 367 ? 106.973 -62.798 136.316 1.00 21.27 366 ALA A N 1
ATOM 2840 C CA . ALA A 1 367 ? 106.471 -63.453 137.503 1.00 20.88 366 ALA A CA 1
ATOM 2841 C C . ALA A 1 367 ? 104.974 -63.621 137.410 1.00 20.75 366 ALA A C 1
ATOM 2842 O O . ALA A 1 367 ? 104.295 -63.679 138.437 1.00 22.53 366 ALA A O 1
ATOM 2844 N N . LEU A 1 368 ? 104.487 -63.758 136.176 1.00 20.19 367 LEU A N 1
ATOM 2845 C CA . LEU A 1 368 ? 103.101 -64.130 135.868 1.00 19.42 367 LEU A CA 1
ATOM 2846 C C . LEU A 1 368 ? 102.968 -65.630 135.579 1.00 19.53 367 LEU A C 1
ATOM 2847 O O . LEU A 1 368 ? 101.858 -66.172 135.626 1.00 20.55 367 LEU A O 1
ATOM 2852 N N . TRP A 1 369 ? 104.087 -66.311 135.322 1.00 19.06 368 TRP A N 1
ATOM 2853 C CA . TRP A 1 369 ? 104.071 -67.741 134.976 1.00 18.37 368 TRP A CA 1
ATOM 2854 C C . TRP A 1 369 ? 104.773 -68.495 136.033 1.00 18.06 368 TRP A C 1
ATOM 2855 O O . TRP A 1 369 ? 105.790 -68.044 136.533 1.00 18.20 368 TRP A O 1
ATOM 2866 N N . LEU A 1 370 ? 104.313 -69.695 136.299 1.00 18.20 369 LEU A N 1
ATOM 2867 C CA . LEU A 1 370 ? 105.046 -70.595 137.221 1.00 17.66 369 LEU A CA 1
ATOM 2868 C C . LEU A 1 370 ? 105.258 -71.881 136.473 1.00 16.98 369 LEU A C 1
ATOM 2869 O O . LEU A 1 370 ? 104.324 -72.536 136.112 1.00 17.28 369 LEU A O 1
ATOM 2874 N N . ALA A 1 371 ? 106.495 -72.215 136.199 1.00 17.55 370 ALA A N 1
ATOM 2875 C CA . ALA A 1 371 ? 106.806 -73.486 135.580 1.00 17.96 370 ALA A CA 1
ATOM 2876 C C . ALA A 1 371 ? 106.783 -74.516 136.678 1.00 18.84 370 ALA A C 1
ATOM 2877 O O . ALA A 1 371 ? 107.315 -74.255 137.781 1.00 18.97 370 ALA A O 1
ATOM 2879 N N . VAL A 1 372 ? 106.202 -75.681 136.380 1.00 19.37 371 VAL A N 1
ATOM 2880 C CA . VAL A 1 372 ? 106.159 -76.813 137.328 1.00 19.99 371 VAL A CA 1
ATOM 2881 C C . VAL A 1 372 ? 106.783 -78.057 136.728 1.00 19.91 371 VAL A C 1
ATOM 2882 O O . VAL A 1 372 ? 106.219 -78.650 135.838 1.00 19.94 371 VAL A O 1
ATOM 2886 N N . LYS A 1 373 ? 107.948 -78.446 137.199 1.00 20.36 372 LYS A N 1
ATOM 2887 C CA . LYS A 1 373 ? 108.674 -79.553 136.588 1.00 21.69 372 LYS A CA 1
ATOM 2888 C C . LYS A 1 373 ? 108.263 -80.914 137.187 1.00 22.93 372 LYS A C 1
ATOM 2889 O O . LYS A 1 373 ? 108.500 -81.171 138.358 1.00 24.35 372 LYS A O 1
ATOM 2895 N N . ILE A 1 374 ? 107.654 -81.760 136.364 1.00 24.01 373 ILE A N 1
ATOM 2896 C CA . ILE A 1 374 ? 107.058 -83.054 136.729 1.00 24.35 373 ILE A CA 1
ATOM 2897 C C . ILE A 1 374 ? 107.963 -84.209 136.333 1.00 25.38 373 ILE A C 1
ATOM 2898 O O . ILE A 1 374 ? 108.395 -84.301 135.197 1.00 24.87 373 ILE A O 1
ATOM 2903 N N . ASN A 1 375 ? 108.252 -85.076 137.296 1.00 27.30 374 ASN A N 1
ATOM 2904 C CA . ASN A 1 375 ? 108.845 -86.383 137.078 1.00 28.12 374 ASN A CA 1
ATOM 2905 C C . ASN A 1 375 ? 107.849 -87.322 136.374 1.00 28.82 374 ASN A C 1
ATOM 2906 O O . ASN A 1 375 ? 106.927 -87.836 137.004 1.00 29.44 374 ASN A O 1
ATOM 2911 N N . THR A 1 376 ? 108.022 -87.551 135.077 1.00 29.76 375 THR A N 1
ATOM 2912 C CA . THR A 1 376 ? 107.080 -88.410 134.315 1.00 30.89 375 THR A CA 1
ATOM 2913 C C . THR A 1 376 ? 106.963 -89.866 134.817 1.00 32.01 375 THR A C 1
ATOM 2914 O O . THR A 1 376 ? 105.887 -90.430 134.764 1.00 32.08 375 THR A O 1
ATOM 2918 N N . HIS A 1 377 ? 108.061 -90.459 135.297 1.00 33.64 376 HIS A N 1
ATOM 2919 C CA . HIS A 1 377 ? 108.050 -91.826 135.821 1.00 35.41 376 HIS A CA 1
ATOM 2920 C C . HIS A 1 377 ? 107.068 -91.990 136.967 1.00 35.23 376 HIS A C 1
ATOM 2921 O O . HIS A 1 377 ? 106.250 -92.914 136.982 1.00 35.91 376 HIS A O 1
ATOM 2928 N N . GLU A 1 378 ? 107.154 -91.090 137.930 1.00 34.83 377 GLU A N 1
ATOM 2929 C CA . GLU A 1 378 ? 106.193 -91.073 139.008 1.00 34.73 377 GLU A CA 1
ATOM 2930 C C . GLU A 1 378 ? 104.845 -90.626 138.510 1.00 34.10 377 GLU A C 1
ATOM 2931 O O . GLU A 1 378 ? 103.861 -90.928 139.156 1.00 34.44 377 GLU A O 1
ATOM 2937 N N . LEU A 1 379 ? 104.800 -89.871 137.404 1.00 33.64 378 LEU A N 1
ATOM 2938 C CA . LEU A 1 379 ? 103.524 -89.423 136.841 1.00 33.36 378 LEU A CA 1
ATOM 2939 C C . LEU A 1 379 ? 102.694 -90.588 136.317 1.00 34.01 378 LEU A C 1
ATOM 2940 O O . LEU A 1 379 ? 101.465 -90.626 136.447 1.00 34.57 378 LEU A O 1
ATOM 2945 N N . VAL A 1 380 ? 103.358 -91.544 135.698 1.00 35.15 379 VAL A N 1
ATOM 2946 C CA . VAL A 1 380 ? 102.649 -92.736 135.203 1.00 36.05 379 VAL A CA 1
ATOM 2947 C C . VAL A 1 380 ? 101.955 -93.500 136.354 1.00 36.16 379 VAL A C 1
ATOM 2948 O O . VAL A 1 380 ? 100.779 -93.882 136.235 1.00 35.79 379 VAL A O 1
ATOM 2952 N N . LYS A 1 381 ? 102.671 -93.677 137.459 1.00 36.36 380 LYS A N 1
ATOM 2953 C CA . LYS A 1 381 ? 102.128 -94.394 138.600 1.00 37.47 380 LYS A CA 1
ATOM 2954 C C . LYS A 1 381 ? 100.755 -93.848 139.047 1.00 38.06 380 LYS A C 1
ATOM 2955 O O . LYS A 1 381 ? 99.857 -94.627 139.403 1.00 39.14 380 LYS A O 1
ATOM 2961 N N . LEU A 1 382 ? 100.584 -92.528 139.004 1.00 38.09 381 LEU A N 1
ATOM 2962 C CA . LEU A 1 382 ? 99.332 -91.872 139.385 1.00 37.77 381 LEU A CA 1
ATOM 2963 C C . LEU A 1 382 ? 98.148 -92.243 138.516 1.00 37.63 381 LEU A C 1
ATOM 2964 O O . LEU A 1 382 ? 97.005 -92.073 138.932 1.00 37.19 381 LEU A O 1
ATOM 2969 N N . LYS A 1 383 ? 98.410 -92.726 137.307 1.00 37.90 382 LYS A N 1
ATOM 2970 C CA . LYS A 1 383 ? 97.341 -93.176 136.415 1.00 38.49 382 LYS A CA 1
ATOM 2971 C C . LYS A 1 383 ? 96.336 -92.037 136.263 1.00 37.73 382 LYS A C 1
ATOM 2972 O O . LYS A 1 383 ? 95.154 -92.160 136.601 1.00 38.64 382 LYS A O 1
ATOM 2978 N N . THR A 1 384 ? 96.826 -90.913 135.757 1.00 36.20 383 THR A N 1
ATOM 2979 C CA . THR A 1 384 ? 96.001 -89.731 135.628 1.00 35.05 383 THR A CA 1
ATOM 2980 C C . THR A 1 384 ? 96.022 -89.235 134.172 1.00 34.68 383 THR A C 1
ATOM 2981 O O . THR A 1 384 ? 96.492 -89.938 133.276 1.00 33.58 383 THR A O 1
ATOM 2985 N N . ASN A 1 385 ? 95.477 -88.033 133.961 1.00 33.96 384 ASN A N 1
ATOM 2986 C CA . ASN A 1 385 ? 95.498 -87.375 132.654 1.00 33.79 384 ASN A CA 1
ATOM 2987 C C . ASN A 1 385 ? 95.686 -85.833 132.750 1.00 33.40 384 ASN A C 1
ATOM 2988 O O . ASN A 1 385 ? 95.710 -85.258 133.835 1.00 34.28 384 ASN A O 1
ATOM 2993 N N . ALA A 1 386 ? 95.842 -85.172 131.623 1.00 32.65 385 ALA A N 1
ATOM 2994 C CA . ALA A 1 386 ? 96.042 -83.731 131.630 1.00 32.53 385 ALA A CA 1
ATOM 2995 C C . ALA A 1 386 ? 94.971 -82.915 132.429 1.00 31.94 385 ALA A C 1
ATOM 2996 O O . ALA A 1 386 ? 95.320 -82.123 133.298 1.00 30.90 385 ALA A O 1
ATOM 2998 N N . LYS A 1 387 ? 93.688 -83.109 132.137 1.00 32.06 386 LYS A N 1
ATOM 2999 C CA . LYS A 1 387 ? 92.632 -82.332 132.794 1.00 32.57 386 LYS A CA 1
ATOM 3000 C C . LYS A 1 387 ? 92.630 -82.552 134.290 1.00 31.76 386 LYS A C 1
ATOM 3001 O O . LYS A 1 387 ? 92.549 -81.610 135.054 1.00 31.80 386 LYS A O 1
ATOM 3007 N N . GLU A 1 388 ? 92.709 -83.802 134.711 1.00 31.67 387 GLU A N 1
ATOM 3008 C CA . GLU A 1 388 ? 92.625 -84.103 136.130 1.00 31.69 387 GLU A CA 1
ATOM 3009 C C . GLU A 1 388 ? 93.860 -83.638 136.929 1.00 30.38 387 GLU A C 1
ATOM 3010 O O . GLU A 1 388 ? 93.713 -83.162 138.072 1.00 29.91 387 GLU A O 1
ATOM 3016 N N . LEU A 1 389 ? 95.056 -83.732 136.339 1.00 28.13 388 LEU A N 1
ATOM 3017 C CA . LEU A 1 389 ? 96.217 -83.189 137.015 1.00 27.41 388 LEU A CA 1
ATOM 3018 C C . LEU A 1 389 ? 96.116 -81.661 137.058 1.00 26.70 388 LEU A C 1
ATOM 3019 O O . LEU A 1 389 ? 96.478 -81.047 138.042 1.00 26.92 388 LEU A O 1
ATOM 3024 N N . SER A 1 390 ? 95.574 -81.060 136.016 1.00 26.11 389 SER A N 1
ATOM 3025 C CA . SER A 1 390 ? 95.447 -79.615 135.967 1.00 26.35 389 SER A CA 1
ATOM 3026 C C . SER A 1 390 ? 94.403 -79.075 136.918 1.00 26.27 389 SER A C 1
ATOM 3027 O O . SER A 1 390 ? 94.551 -77.982 137.443 1.00 26.75 389 SER A O 1
ATOM 3030 N N . ASN A 1 391 ? 93.318 -79.811 137.080 1.00 26.82 390 ASN A N 1
ATOM 3031 C CA . ASN A 1 391 ? 92.284 -79.480 138.069 1.00 26.86 390 ASN A CA 1
ATOM 3032 C C . ASN A 1 391 ? 92.864 -79.549 139.489 1.00 26.86 390 ASN A C 1
ATOM 3033 O O . ASN A 1 391 ? 92.651 -78.621 140.307 1.00 27.06 390 ASN A O 1
ATOM 3038 N N . LEU A 1 392 ? 93.627 -80.611 139.771 1.00 25.77 391 LEU A N 1
ATOM 3039 C CA . LEU A 1 392 ? 94.287 -80.719 141.063 1.00 25.76 391 LEU A CA 1
ATOM 3040 C C . LEU A 1 392 ? 95.277 -79.598 141.324 1.00 25.35 391 LEU A C 1
ATOM 3041 O O . LEU A 1 392 ? 95.273 -79.041 142.410 1.00 25.83 391 LEU A O 1
ATOM 3046 N N . VAL A 1 393 ? 96.165 -79.330 140.372 1.00 24.56 392 VAL A N 1
ATOM 3047 C CA . VAL A 1 393 ? 97.180 -78.321 140.553 1.00 24.17 392 VAL A CA 1
ATOM 3048 C C . VAL A 1 393 ? 96.492 -76.971 140.791 1.00 24.31 392 VAL A C 1
ATOM 3049 O O . VAL A 1 393 ? 96.724 -76.325 141.785 1.00 24.20 392 VAL A O 1
ATOM 3053 N N . GLY A 1 394 ? 95.626 -76.555 139.902 1.00 24.34 393 GLY A N 1
ATOM 3054 C CA . GLY A 1 394 ? 95.061 -75.227 140.028 1.00 25.53 393 GLY A CA 1
ATOM 3055 C C . GLY A 1 394 ? 94.163 -75.023 141.236 1.00 26.50 393 GLY A C 1
ATOM 3056 O O . GLY A 1 394 ? 94.110 -73.926 141.790 1.00 26.79 393 GLY A O 1
ATOM 3057 N N . ASP A 1 395 ? 93.438 -76.057 141.654 1.00 27.12 394 ASP A N 1
ATOM 3058 C CA . ASP A 1 395 ? 92.619 -75.920 142.845 1.00 27.88 394 ASP A CA 1
ATOM 3059 C C . ASP A 1 395 ? 93.579 -75.661 143.982 1.00 27.00 394 ASP A C 1
ATOM 3060 O O . ASP A 1 395 ? 93.360 -74.770 144.829 1.00 26.87 394 ASP A O 1
ATOM 3065 N N . PHE A 1 396 ? 94.673 -76.405 143.966 1.00 25.61 395 PHE A N 1
ATOM 3066 C CA . PHE A 1 396 ? 95.619 -76.292 145.037 1.00 25.56 395 PHE A CA 1
ATOM 3067 C C . PHE A 1 396 ? 96.335 -74.951 145.097 1.00 25.57 395 PHE A C 1
ATOM 3068 O O . PHE A 1 396 ? 96.420 -74.363 146.151 1.00 25.46 395 PHE A O 1
ATOM 3076 N N . LEU A 1 397 ? 96.870 -74.515 143.969 1.00 25.70 396 LEU A N 1
ATOM 3077 C CA . LEU A 1 397 ? 97.639 -73.306 143.884 1.00 26.05 396 LEU A CA 1
ATOM 3078 C C . LEU A 1 397 ? 96.756 -72.042 143.894 1.00 26.28 396 LEU A C 1
ATOM 3079 O O . LEU A 1 397 ? 97.156 -71.033 144.464 1.00 26.15 396 LEU A O 1
ATOM 3084 N N . PHE A 1 398 ? 95.567 -72.092 143.295 1.00 26.73 397 PHE A N 1
ATOM 3085 C CA . PHE A 1 398 ? 94.739 -70.898 143.213 1.00 27.22 397 PHE A CA 1
ATOM 3086 C C . PHE A 1 398 ? 93.713 -70.760 144.337 1.00 28.08 397 PHE A C 1
ATOM 3087 O O . PHE A 1 398 ? 93.323 -69.633 144.670 1.00 26.98 397 PHE A O 1
ATOM 3095 N N . ARG A 1 399 ? 93.275 -71.883 144.914 1.00 29.06 398 ARG A N 1
ATOM 3096 C CA . ARG A 1 399 ? 92.148 -71.841 145.831 1.00 30.10 398 ARG A CA 1
ATOM 3097 C C . ARG A 1 399 ? 92.387 -72.399 147.219 1.00 29.94 398 ARG A C 1
ATOM 3098 O O . ARG A 1 399 ? 91.573 -72.155 148.125 1.00 30.52 398 ARG A O 1
ATOM 3106 N N . SER A 1 400 ? 93.460 -73.156 147.426 1.00 29.49 399 SER A N 1
ATOM 3107 C CA . SER A 1 400 ? 93.627 -73.765 148.730 1.00 29.01 399 SER A CA 1
ATOM 3108 C C . SER A 1 400 ? 93.970 -72.721 149.786 1.00 29.63 399 SER A C 1
ATOM 3109 O O . SER A 1 400 ? 94.551 -71.656 149.494 1.00 28.35 399 SER A O 1
ATOM 3112 N N . LYS A 1 401 ? 93.623 -73.054 151.028 1.00 30.34 400 LYS A N 1
ATOM 3113 C CA . LYS A 1 401 ? 94.011 -72.238 152.181 1.00 30.75 400 LYS A CA 1
ATOM 3114 C C . LYS A 1 401 ? 95.516 -72.150 152.320 1.00 29.69 400 LYS A C 1
ATOM 3115 O O . LYS A 1 401 ? 96.033 -71.249 152.993 1.00 29.28 400 LYS A O 1
ATOM 3121 N N . GLU A 1 402 ? 96.213 -73.113 151.722 1.00 28.92 401 GLU A N 1
ATOM 3122 C CA . GLU A 1 402 ? 97.679 -73.095 151.725 1.00 28.60 401 GLU A CA 1
ATOM 3123 C C . GLU A 1 402 ? 98.202 -72.001 150.791 1.00 27.78 401 GLU A C 1
ATOM 3124 O O . GLU A 1 402 ? 98.975 -71.146 151.234 1.00 28.00 401 GLU A O 1
ATOM 3130 N N . CYS A 1 403 ? 97.760 -72.032 149.526 1.00 26.48 402 CYS A N 1
ATOM 3131 C CA . CYS A 1 403 ? 98.339 -71.222 148.460 1.00 25.70 402 CYS A CA 1
ATOM 3132 C C . CYS A 1 403 ? 97.503 -70.017 147.944 1.00 25.14 402 CYS A C 1
ATOM 3133 O O . CYS A 1 403 ? 97.957 -69.287 147.089 1.00 23.84 402 CYS A O 1
ATOM 3136 N N . TYR A 1 404 ? 96.300 -69.812 148.469 1.00 25.03 403 TYR A N 1
ATOM 3137 C CA . TYR A 1 404 ? 95.412 -68.774 147.974 1.00 24.92 403 TYR A CA 1
ATOM 3138 C C . TYR A 1 404 ? 96.096 -67.423 147.837 1.00 25.04 403 TYR A C 1
ATOM 3139 O O . TYR A 1 404 ? 95.925 -66.753 146.829 1.00 25.42 403 TYR A O 1
ATOM 3148 N N . LYS A 1 405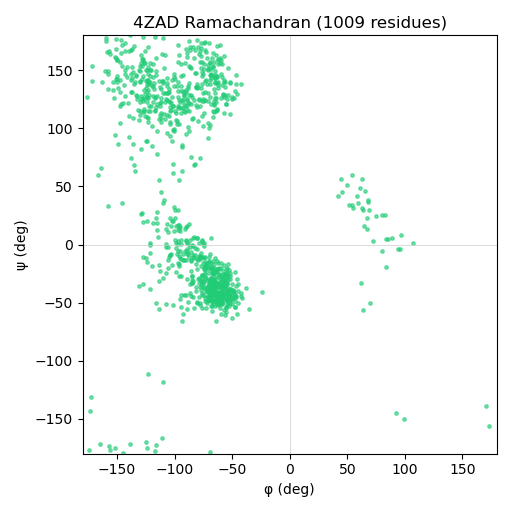 ? 96.863 -67.039 148.848 1.00 24.66 404 LYS A N 1
ATOM 3149 C CA . LYS A 1 405 ? 97.644 -65.834 148.814 1.00 24.53 404 LYS A CA 1
ATOM 3150 C C . LYS A 1 405 ? 99.013 -66.022 148.117 1.00 24.76 404 LYS A C 1
ATOM 3151 O O . LYS A 1 405 ? 99.465 -65.151 147.318 1.00 25.38 404 LYS A O 1
ATOM 3157 N N . VAL A 1 406 ? 99.695 -67.119 148.458 1.00 23.60 405 VAL A N 1
ATOM 3158 C CA . VAL A 1 406 ? 101.070 -67.326 148.016 1.00 22.39 405 VAL A CA 1
ATOM 3159 C C . VAL A 1 406 ? 101.152 -67.144 146.506 1.00 23.20 405 VAL A C 1
ATOM 3160 O O . VAL A 1 406 ? 102.011 -66.379 146.019 1.00 23.87 405 VAL A O 1
ATOM 3164 N N . CYS A 1 407 ? 100.257 -67.825 145.782 1.00 22.06 406 CYS A N 1
ATOM 3165 C CA . CYS A 1 407 ? 100.254 -67.815 144.314 1.00 22.16 406 CYS A CA 1
ATOM 3166 C C . CYS A 1 407 ? 99.375 -66.724 143.678 1.00 21.02 406 CYS A C 1
ATOM 3167 O O . CYS A 1 407 ? 99.107 -66.768 142.493 1.00 20.26 406 CYS A O 1
ATOM 3170 N N . SER A 1 408 ? 98.939 -65.746 144.453 1.00 20.83 407 SER A N 1
ATOM 3171 C CA . SER A 1 408 ? 97.975 -64.779 143.964 1.00 20.50 407 SER A CA 1
ATOM 3172 C C . SER A 1 408 ? 98.498 -64.003 142.764 1.00 20.89 407 SER A C 1
ATOM 3173 O O . SER A 1 408 ? 97.707 -63.618 141.890 1.00 21.23 407 SER A O 1
ATOM 3176 N N . ILE A 1 409 ? 99.813 -63.803 142.682 1.00 21.38 408 ILE A N 1
ATOM 3177 C CA . ILE A 1 409 ? 100.381 -63.065 141.539 1.00 21.69 408 ILE A CA 1
ATOM 3178 C C . ILE A 1 409 ? 100.501 -63.870 140.264 1.00 21.72 408 ILE A C 1
ATOM 3179 O O . ILE A 1 409 ? 100.807 -63.321 139.231 1.00 22.28 408 ILE A O 1
ATOM 3184 N N . LEU A 1 410 ? 100.282 -65.168 140.337 1.00 22.01 409 LEU A N 1
ATOM 3185 C CA . LEU A 1 410 ? 100.588 -66.067 139.217 1.00 22.36 409 LEU A CA 1
ATOM 3186 C C . LEU A 1 410 ? 99.400 -66.161 138.290 1.00 22.16 409 LEU A C 1
ATOM 3187 O O . LEU A 1 410 ? 98.262 -66.169 138.787 1.00 22.59 409 LEU A O 1
ATOM 3192 N N . HIS A 1 411 ? 99.307 -66.111 137.072 1.00 24.66 410 HIS A N 1
ATOM 3193 C CA . HIS A 1 411 ? 98.281 -66.259 136.170 1.00 23.85 410 HIS A CA 1
ATOM 3194 C C . HIS A 1 411 ? 98.308 -67.461 135.209 1.00 23.35 410 HIS A C 1
ATOM 3195 O O . HIS A 1 411 ? 97.297 -67.803 134.644 1.00 22.65 410 HIS A O 1
ATOM 3202 N N . GLU A 1 412 ? 99.460 -68.095 135.029 1.00 23.20 411 GLU A N 1
ATOM 3203 C CA . GLU A 1 412 ? 99.549 -69.257 134.167 1.00 23.05 411 GLU A CA 1
ATOM 3204 C C . GLU A 1 412 ? 100.536 -70.242 134.778 1.00 22.90 411 GLU A C 1
ATOM 3205 O O . GLU A 1 412 ? 101.644 -69.874 135.165 1.00 23.46 411 GLU A O 1
ATOM 3211 N N . ILE A 1 413 ? 100.101 -71.485 134.926 1.00 22.07 412 ILE A N 1
ATOM 3212 C CA . ILE A 1 413 ? 100.912 -72.514 135.548 1.00 21.46 412 ILE A CA 1
ATOM 3213 C C . ILE A 1 413 ? 101.209 -73.455 134.406 1.00 21.14 412 ILE A C 1
ATOM 3214 O O . ILE A 1 413 ? 100.313 -73.750 133.616 1.00 20.78 412 ILE A O 1
ATOM 3219 N N . ILE A 1 414 ? 102.462 -73.888 134.306 1.00 19.88 413 ILE A N 1
ATOM 3220 C CA . ILE A 1 414 ? 102.931 -74.565 133.134 1.00 19.18 413 ILE A CA 1
ATOM 3221 C C . ILE A 1 414 ? 103.489 -75.909 133.518 1.00 19.54 413 ILE A C 1
ATOM 3222 O O . ILE A 1 414 ? 104.471 -75.993 134.192 1.00 20.05 413 ILE A O 1
ATOM 3227 N N . LEU A 1 415 ? 102.806 -76.978 133.168 1.00 20.21 414 LEU A N 1
ATOM 3228 C CA . LEU A 1 415 ? 103.228 -78.289 133.611 1.00 19.96 414 LEU A CA 1
ATOM 3229 C C . LEU A 1 415 ? 104.106 -78.865 132.511 1.00 20.10 414 LEU A C 1
ATOM 3230 O O . LEU A 1 415 ? 103.692 -78.911 131.369 1.00 20.42 414 LEU A O 1
ATOM 3235 N N . VAL A 1 416 ? 105.326 -79.255 132.863 1.00 19.82 415 VAL A N 1
ATOM 3236 C CA . VAL A 1 416 ? 106.255 -79.784 131.910 1.00 20.15 415 VAL A CA 1
ATOM 3237 C C . VAL A 1 416 ? 106.989 -81.005 132.465 1.00 20.78 415 VAL A C 1
ATOM 3238 O O . VAL A 1 416 ? 107.147 -81.151 133.670 1.00 20.35 415 VAL A O 1
ATOM 3242 N N . GLY A 1 417 ? 107.419 -81.892 131.580 1.00 21.61 416 GLY A N 1
ATOM 3243 C CA . GLY A 1 417 ? 108.151 -83.087 131.979 1.00 22.12 416 GLY A CA 1
ATOM 3244 C C . GLY A 1 417 ? 109.585 -82.766 132.324 1.00 23.07 416 GLY A C 1
ATOM 3245 O O . GLY A 1 417 ? 110.056 -81.645 132.115 1.00 23.91 416 GLY A O 1
ATOM 3246 N N . ASP A 1 418 ? 110.289 -83.768 132.826 1.00 23.33 417 ASP A N 1
ATOM 3247 C CA . ASP A 1 418 ? 111.493 -83.560 133.607 1.00 24.13 417 ASP A CA 1
ATOM 3248 C C . ASP A 1 418 ? 112.750 -83.518 132.748 1.00 24.09 417 ASP A C 1
ATOM 3249 O O . ASP A 1 418 ? 113.836 -83.627 133.279 1.00 23.65 417 ASP A O 1
ATOM 3254 N N . ASP A 1 419 ? 112.605 -83.367 131.430 1.00 24.60 418 ASP A N 1
ATOM 3255 C CA . ASP A 1 419 ? 113.755 -83.174 130.503 1.00 24.99 418 ASP A CA 1
ATOM 3256 C C . ASP A 1 419 ? 114.140 -81.676 130.419 1.00 24.24 418 ASP A C 1
ATOM 3257 O O . ASP A 1 419 ? 115.196 -81.310 129.909 1.00 22.42 418 ASP A O 1
ATOM 3262 N N . ILE A 1 420 ? 113.250 -80.831 130.927 1.00 23.48 419 ILE A N 1
ATOM 3263 C CA . ILE A 1 420 ? 113.396 -79.391 130.813 1.00 23.56 419 ILE A CA 1
ATOM 3264 C C . ILE A 1 420 ? 113.915 -78.823 132.129 1.00 23.18 419 ILE A C 1
ATOM 3265 O O . ILE A 1 420 ? 113.249 -78.965 133.181 1.00 23.96 419 ILE A O 1
ATOM 3270 N N . ASP A 1 421 ? 115.085 -78.191 132.076 1.00 22.19 420 ASP A N 1
ATOM 3271 C CA . ASP A 1 421 ? 115.588 -77.401 133.212 1.00 22.00 420 ASP A CA 1
ATOM 3272 C C . ASP A 1 421 ? 114.757 -76.122 133.185 1.00 20.62 420 ASP A C 1
ATOM 3273 O O . ASP A 1 421 ? 114.956 -75.257 132.344 1.00 20.72 420 ASP A O 1
ATOM 3278 N N . ILE A 1 422 ? 113.772 -76.051 134.072 1.00 19.56 421 ILE A N 1
ATOM 3279 C CA . ILE A 1 422 ? 112.837 -74.936 134.070 1.00 19.19 421 ILE A CA 1
ATOM 3280 C C . ILE A 1 422 ? 113.503 -73.588 134.367 1.00 19.31 421 ILE A C 1
ATOM 3281 O O . ILE A 1 422 ? 112.886 -72.558 134.158 1.00 18.39 421 ILE A O 1
ATOM 3286 N N . PHE A 1 423 ? 114.738 -73.618 134.861 1.00 19.73 422 PHE A N 1
ATOM 3287 C CA . PHE A 1 423 ? 115.468 -72.418 135.198 1.00 20.95 422 PHE A CA 1
ATOM 3288 C C . PHE A 1 423 ? 116.150 -71.845 133.997 1.00 21.72 422 PHE A C 1
ATOM 3289 O O . PHE A 1 423 ? 116.671 -70.748 134.066 1.00 22.11 422 PHE A O 1
ATOM 3297 N N . ASP A 1 424 ? 116.175 -72.594 132.899 1.00 22.72 423 ASP A N 1
ATOM 3298 C CA . ASP A 1 424 ? 116.801 -72.123 131.660 1.00 22.79 423 ASP A CA 1
ATOM 3299 C C . ASP A 1 424 ? 115.692 -71.823 130.650 1.00 22.65 423 ASP A C 1
ATOM 3300 O O . ASP A 1 424 ? 115.059 -72.738 130.107 1.00 22.46 423 ASP A O 1
ATOM 3305 N N . PHE A 1 425 ? 115.475 -70.542 130.391 1.00 22.69 424 PHE A N 1
ATOM 3306 C CA . PHE A 1 425 ? 114.279 -70.110 129.693 1.00 23.44 424 PHE A CA 1
ATOM 3307 C C . PHE A 1 425 ? 114.223 -70.579 128.248 1.00 25.49 424 PHE A C 1
ATOM 3308 O O . PHE A 1 425 ? 113.130 -70.759 127.717 1.00 26.73 424 PHE A O 1
ATOM 3316 N N . LYS A 1 426 ? 115.387 -70.759 127.600 1.00 26.90 425 LYS A N 1
ATOM 3317 C CA . LYS A 1 426 ? 115.475 -71.400 126.269 1.00 27.31 425 LYS A CA 1
ATOM 3318 C C . LYS A 1 426 ? 114.811 -72.752 126.268 1.00 26.10 425 LYS A C 1
ATOM 3319 O O . LYS A 1 426 ? 114.163 -73.132 125.308 1.00 25.77 425 LYS A O 1
ATOM 3325 N N . GLN A 1 427 ? 115.014 -73.502 127.340 1.00 25.37 426 GLN A N 1
ATOM 3326 C CA . GLN A 1 427 ? 114.359 -74.808 127.468 1.00 24.49 426 GLN A CA 1
ATOM 3327 C C . GLN A 1 427 ? 112.863 -74.618 127.779 1.00 23.41 426 GLN A C 1
ATOM 3328 O O . GLN A 1 427 ? 112.025 -75.243 127.120 1.00 23.16 426 GLN A O 1
ATOM 3334 N N . LEU A 1 428 ? 112.514 -73.736 128.717 1.00 21.95 427 LEU A N 1
ATOM 3335 C CA . LEU A 1 428 ? 111.069 -73.533 129.030 1.00 21.31 427 LEU A CA 1
ATOM 3336 C C . LEU A 1 428 ? 110.244 -73.063 127.807 1.00 20.65 427 LEU A C 1
ATOM 3337 O O . LEU A 1 428 ? 109.204 -73.670 127.481 1.00 21.16 427 LEU A O 1
ATOM 3342 N N . ILE A 1 429 ? 110.731 -72.048 127.085 1.00 19.10 428 ILE A N 1
ATOM 3343 C CA . ILE A 1 429 ? 109.987 -71.548 125.930 1.00 18.19 428 ILE A CA 1
ATOM 3344 C C . ILE A 1 429 ? 109.894 -72.568 124.794 1.00 17.61 428 ILE A C 1
ATOM 3345 O O . ILE A 1 429 ? 108.921 -72.592 124.098 1.00 18.20 428 ILE A O 1
ATOM 3350 N N . TRP A 1 430 ? 110.893 -73.406 124.596 1.00 17.68 429 TRP A N 1
ATOM 3351 C CA . TRP A 1 430 ? 110.766 -74.495 123.627 1.00 18.23 429 TRP A CA 1
ATOM 3352 C C . TRP A 1 430 ? 109.597 -75.387 124.014 1.00 18.90 429 TRP A C 1
ATOM 3353 O O . TRP A 1 430 ? 108.715 -75.661 123.241 1.00 19.24 429 TRP A O 1
ATOM 3364 N N . ALA A 1 431 ? 109.585 -75.800 125.259 1.00 19.86 430 ALA A N 1
ATOM 3365 C CA . ALA A 1 431 ? 108.582 -76.721 125.720 1.00 20.10 430 ALA A CA 1
ATOM 3366 C C . ALA A 1 431 ? 107.195 -76.094 125.670 1.00 20.73 430 ALA A C 1
ATOM 3367 O O . ALA A 1 431 ? 106.207 -76.789 125.466 1.00 21.83 430 ALA A O 1
ATOM 3369 N N . TYR A 1 432 ? 107.093 -74.785 125.856 1.00 20.92 431 TYR A N 1
ATOM 3370 C CA . TYR A 1 432 ? 105.768 -74.188 126.039 1.00 20.56 431 TYR A CA 1
ATOM 3371 C C . TYR A 1 432 ? 105.086 -74.053 124.707 1.00 20.64 431 TYR A C 1
ATOM 3372 O O . TYR A 1 432 ? 103.878 -74.214 124.587 1.00 20.89 431 TYR A O 1
ATOM 3381 N N . THR A 1 433 ? 105.868 -73.731 123.690 1.00 20.80 432 THR A N 1
ATOM 3382 C CA . THR A 1 433 ? 105.301 -73.480 122.382 1.00 20.80 432 THR A CA 1
ATOM 3383 C C . THR A 1 433 ? 105.106 -74.794 121.631 1.00 20.30 432 THR A C 1
ATOM 3384 O O . THR A 1 433 ? 104.159 -74.922 120.874 1.00 20.82 432 THR A O 1
ATOM 3388 N N . THR A 1 434 ? 105.962 -75.783 121.870 1.00 20.19 433 THR A N 1
ATOM 3389 C CA . THR A 1 434 ? 105.899 -77.040 121.128 1.00 20.24 433 THR A CA 1
ATOM 3390 C C . THR A 1 434 ? 105.103 -78.151 121.797 1.00 20.88 433 THR A C 1
ATOM 3391 O O . THR A 1 434 ? 104.817 -79.137 121.149 1.00 21.12 433 THR A O 1
ATOM 3395 N N . ARG A 1 435 ? 104.741 -78.018 123.074 1.00 21.31 434 ARG A N 1
ATOM 3396 C CA . ARG A 1 435 ? 104.021 -79.102 123.770 1.00 21.47 434 ARG A CA 1
ATOM 3397 C C . ARG A 1 435 ? 102.561 -78.840 124.224 1.00 22.00 434 ARG A C 1
ATOM 3398 O O . ARG A 1 435 ? 102.001 -79.661 124.907 1.00 21.51 434 ARG A O 1
ATOM 3406 N N . HIS A 1 436 ? 101.940 -77.721 123.874 1.00 22.66 435 HIS A N 1
ATOM 3407 C CA . HIS A 1 436 ? 100.546 -77.500 124.296 1.00 23.34 435 HIS A CA 1
ATOM 3408 C C . HIS A 1 436 ? 99.764 -76.919 123.154 1.00 24.17 435 HIS A C 1
ATOM 3409 O O . HIS A 1 436 ? 100.206 -75.964 122.520 1.00 25.29 435 HIS A O 1
ATOM 3416 N N . THR A 1 437 ? 98.601 -77.501 122.892 1.00 24.86 436 THR A N 1
ATOM 3417 C CA . THR A 1 437 ? 97.645 -76.936 121.943 1.00 24.90 436 THR A CA 1
ATOM 3418 C C . THR A 1 437 ? 97.091 -75.617 122.441 1.00 24.39 436 THR A C 1
ATOM 3419 O O . THR A 1 437 ? 96.469 -75.567 123.468 1.00 23.69 436 THR A O 1
ATOM 3423 N N . PRO A 1 438 ? 97.279 -74.544 121.683 1.00 25.16 437 PRO A N 1
ATOM 3424 C CA . PRO A 1 438 ? 96.637 -73.312 122.139 1.00 26.11 437 PRO A CA 1
ATOM 3425 C C . PRO A 1 438 ? 95.190 -73.489 122.529 1.00 27.05 437 PRO A C 1
ATOM 3426 O O . PRO A 1 438 ? 94.417 -74.113 121.808 1.00 28.46 437 PRO A O 1
ATOM 3430 N N . VAL A 1 439 ? 94.855 -72.946 123.689 1.00 28.29 438 VAL A N 1
ATOM 3431 C CA . VAL A 1 439 ? 93.497 -72.965 124.274 1.00 28.65 438 VAL A CA 1
ATOM 3432 C C . VAL A 1 439 ? 93.070 -74.382 124.729 1.00 28.81 438 VAL A C 1
ATOM 3433 O O . VAL A 1 439 ? 92.658 -74.553 125.894 1.00 28.20 438 VAL A O 1
ATOM 3437 N N . GLN A 1 440 ? 93.204 -75.402 123.882 1.00 28.14 439 GLN A N 1
ATOM 3438 C CA . GLN A 1 440 ? 92.676 -76.720 124.298 1.00 28.74 439 GLN A CA 1
ATOM 3439 C C . GLN A 1 440 ? 93.371 -77.300 125.515 1.00 27.94 439 GLN A C 1
ATOM 3440 O O . GLN A 1 440 ? 92.723 -77.912 126.342 1.00 28.40 439 GLN A O 1
ATOM 3446 N N . ASP A 1 441 ? 94.683 -77.139 125.609 1.00 27.51 440 ASP A N 1
ATOM 3447 C CA . ASP A 1 441 ? 95.437 -77.680 126.736 1.00 27.07 440 ASP A CA 1
ATOM 3448 C C . ASP A 1 441 ? 95.659 -76.579 127.810 1.00 26.59 440 ASP A C 1
ATOM 3449 O O . ASP A 1 441 ? 96.640 -76.597 128.541 1.00 26.41 440 ASP A O 1
ATOM 3454 N N . GLN A 1 442 ? 94.734 -75.626 127.908 1.00 25.71 441 GLN A N 1
ATOM 3455 C CA . GLN A 1 442 ? 94.768 -74.629 128.958 1.00 25.49 441 GLN A CA 1
ATOM 3456 C C . GLN A 1 442 ? 93.459 -74.742 129.726 1.00 25.68 441 GLN A C 1
ATOM 3457 O O . GLN A 1 442 ? 92.363 -74.478 129.186 1.00 25.77 441 GLN A O 1
ATOM 3463 N N . LEU A 1 443 ? 93.555 -75.123 130.994 1.00 25.67 442 LEU A N 1
ATOM 3464 C CA . LEU A 1 443 ? 92.341 -75.271 131.807 1.00 25.63 442 LEU A CA 1
ATOM 3465 C C . LEU A 1 443 ? 92.081 -73.940 132.506 1.00 25.54 442 LEU A C 1
ATOM 3466 O O . LEU A 1 443 ? 92.885 -73.537 133.315 1.00 25.34 442 LEU A O 1
ATOM 3471 N N . TYR A 1 444 ? 90.979 -73.268 132.171 1.00 25.40 443 TYR A N 1
ATOM 3472 C CA . TYR A 1 444 ? 90.665 -71.956 132.711 1.00 25.16 443 TYR A CA 1
ATOM 3473 C C . TYR A 1 444 ? 89.858 -72.032 133.998 1.00 25.85 443 TYR A C 1
ATOM 3474 O O . TYR A 1 444 ? 88.798 -72.640 134.032 1.00 25.20 443 TYR A O 1
ATOM 3483 N N . PHE A 1 445 ? 90.377 -71.379 135.041 1.00 27.24 444 PHE A N 1
ATOM 3484 C CA . PHE A 1 445 ? 89.688 -71.170 136.312 1.00 28.50 444 PHE A CA 1
ATOM 3485 C C . PHE A 1 445 ? 89.059 -69.790 136.380 1.00 30.44 444 PHE A C 1
ATOM 3486 O O . PHE A 1 445 ? 89.760 -68.800 136.540 1.00 30.72 444 PHE A O 1
ATOM 3494 N N . ASP A 1 446 ? 87.735 -69.721 136.286 1.00 33.19 445 ASP A N 1
ATOM 3495 C CA . ASP A 1 446 ? 87.063 -68.440 136.294 1.00 35.41 445 ASP A CA 1
ATOM 3496 C C . ASP A 1 446 ? 86.777 -67.907 137.687 1.00 35.94 445 ASP A C 1
ATOM 3497 O O . ASP A 1 446 ? 86.654 -66.698 137.876 1.00 36.85 445 ASP A O 1
ATOM 3502 N N . ASP A 1 447 ? 86.623 -68.780 138.668 1.00 36.71 446 ASP A N 1
ATOM 3503 C CA . ASP A 1 447 ? 86.271 -68.304 140.014 1.00 37.44 446 ASP A CA 1
ATOM 3504 C C . ASP A 1 447 ? 87.511 -68.269 140.966 1.00 37.62 446 ASP A C 1
ATOM 3505 O O . ASP A 1 447 ? 87.591 -68.961 142.000 1.00 37.86 446 ASP A O 1
ATOM 3508 N N . VAL A 1 448 ? 88.478 -67.446 140.563 1.00 36.95 447 VAL A N 1
ATOM 3509 C CA . VAL A 1 448 ? 89.691 -67.207 141.343 1.00 36.68 447 VAL A CA 1
ATOM 3510 C C . VAL A 1 448 ? 89.897 -65.697 141.311 1.00 36.23 447 VAL A C 1
ATOM 3511 O O . VAL A 1 448 ? 89.404 -65.035 140.402 1.00 36.35 447 VAL A O 1
ATOM 3514 N N A LYS A 1 449 ? 90.602 -65.159 142.301 0.50 36.27 448 LYS A N 1
ATOM 3515 N N B LYS A 1 449 ? 90.602 -65.159 142.301 0.50 36.27 448 LYS A N 1
ATOM 3516 C CA A LYS A 1 449 ? 90.879 -63.718 142.346 0.50 36.21 448 LYS A CA 1
ATOM 3517 C CA B LYS A 1 449 ? 90.879 -63.718 142.346 0.50 36.21 448 LYS A CA 1
ATOM 3518 C C A LYS A 1 449 ? 92.071 -63.413 141.437 0.50 35.96 448 LYS A C 1
ATOM 3519 C C B LYS A 1 449 ? 92.071 -63.413 141.437 0.50 35.96 448 LYS A C 1
ATOM 3520 O O A LYS A 1 449 ? 93.145 -63.984 141.626 0.50 35.81 448 LYS A O 1
ATOM 3521 O O B LYS A 1 449 ? 93.145 -63.984 141.626 0.50 35.81 448 LYS A O 1
ATOM 3524 N N . PRO A 1 450 ? 91.882 -62.513 140.443 1.00 35.89 449 PRO A N 1
ATOM 3525 C CA . PRO A 1 450 ? 92.990 -62.103 139.581 1.00 35.05 449 PRO A CA 1
ATOM 3526 C C . PRO A 1 450 ? 93.912 -61.198 140.350 1.00 34.38 449 PRO A C 1
ATOM 3527 O O . PRO A 1 450 ? 93.528 -60.674 141.375 1.00 33.47 449 PRO A O 1
ATOM 3531 N N . PHE A 1 451 ? 95.146 -61.067 139.869 1.00 34.79 450 PHE A N 1
ATOM 3532 C CA . PHE A 1 451 ? 96.152 -60.147 140.434 1.00 34.25 450 PHE A CA 1
ATOM 3533 C C . PHE A 1 451 ? 95.918 -58.788 139.803 1.00 34.36 450 PHE A C 1
ATOM 3534 O O . PHE A 1 451 ? 96.178 -58.597 138.625 1.00 33.99 450 PHE A O 1
ATOM 3542 N N . ALA A 1 452 ? 95.390 -57.864 140.597 1.00 35.08 451 ALA A N 1
ATOM 3543 C CA . ALA A 1 452 ? 95.081 -56.480 140.149 1.00 35.45 451 ALA A CA 1
ATOM 3544 C C . ALA A 1 452 ? 96.219 -55.682 139.516 1.00 35.08 451 ALA A C 1
ATOM 3545 O O . ALA A 1 452 ? 95.934 -54.771 138.766 1.00 35.32 451 ALA A O 1
ATOM 3547 N N . LEU A 1 453 ? 97.477 -55.975 139.829 1.00 34.94 452 LEU A N 1
ATOM 3548 C CA . LEU A 1 453 ? 98.582 -55.300 139.128 1.00 34.88 452 LEU A CA 1
ATOM 3549 C C . LEU A 1 453 ? 98.859 -55.814 137.701 1.00 34.77 452 LEU A C 1
ATOM 3550 O O . LEU A 1 453 ? 99.373 -55.046 136.893 1.00 35.88 452 LEU A O 1
ATOM 3555 N N . ALA A 1 454 ? 98.541 -57.071 137.372 1.00 33.96 453 ALA A N 1
ATOM 3556 C CA . ALA A 1 454 ? 98.731 -57.565 136.001 1.00 33.26 453 ALA A CA 1
ATOM 3557 C C . ALA A 1 454 ? 98.195 -56.511 135.074 1.00 33.48 453 ALA A C 1
ATOM 3558 O O . ALA A 1 454 ? 97.064 -56.050 135.270 1.00 33.79 453 ALA A O 1
ATOM 3560 N N . PRO A 1 455 ? 98.998 -56.111 134.063 1.00 33.00 454 PRO A N 1
ATOM 3561 C CA . PRO A 1 455 ? 98.525 -55.095 133.169 1.00 32.70 454 PRO A CA 1
ATOM 3562 C C . PRO A 1 455 ? 97.252 -55.472 132.452 1.00 32.65 454 PRO A C 1
ATOM 3563 O O . PRO A 1 455 ? 96.339 -54.620 132.334 1.00 32.36 454 PRO A O 1
ATOM 3567 N N . PHE A 1 456 ? 97.189 -56.724 131.981 1.00 32.35 455 PHE A N 1
ATOM 3568 C CA . PHE A 1 456 ? 96.019 -57.191 131.246 1.00 32.03 455 PHE A CA 1
ATOM 3569 C C . PHE A 1 456 ? 94.752 -57.079 132.102 1.00 31.82 455 PHE A C 1
ATOM 3570 O O . PHE A 1 456 ? 93.664 -56.927 131.554 1.00 30.95 455 PHE A O 1
ATOM 3578 N N . ALA A 1 457 ? 94.918 -57.126 133.432 1.00 31.79 456 ALA A N 1
ATOM 3579 C CA . ALA A 1 457 ? 93.813 -56.880 134.374 1.00 32.31 456 ALA A CA 1
ATOM 3580 C C . ALA A 1 457 ? 93.610 -55.385 134.681 1.00 33.02 456 ALA A C 1
ATOM 3581 O O . ALA A 1 457 ? 92.482 -54.913 134.682 1.00 33.01 456 ALA A O 1
ATOM 3583 N N . SER A 1 458 ? 94.676 -54.631 134.920 1.00 33.70 457 SER A N 1
ATOM 3584 C CA . SER A 1 458 ? 94.503 -53.256 135.382 1.00 34.53 457 SER A CA 1
ATOM 3585 C C . SER A 1 458 ? 93.912 -52.366 134.303 1.00 36.17 457 SER A C 1
ATOM 3586 O O . SER A 1 458 ? 93.176 -51.416 134.617 1.00 36.94 457 SER A O 1
ATOM 3589 N N . GLN A 1 459 ? 94.254 -52.673 133.041 1.00 37.65 458 GLN A N 1
ATOM 3590 C CA . GLN A 1 459 ? 93.770 -51.957 131.852 1.00 37.92 458 GLN A CA 1
ATOM 3591 C C . GLN A 1 459 ? 92.547 -52.614 131.210 1.00 38.88 458 GLN A C 1
ATOM 3592 O O . GLN A 1 459 ? 91.995 -52.071 130.250 1.00 38.51 458 GLN A O 1
ATOM 3598 N N . GLY A 1 460 ? 92.146 -53.785 131.720 1.00 40.32 459 GLY A N 1
ATOM 3599 C CA . GLY A 1 460 ? 91.010 -54.568 131.175 1.00 40.95 459 GLY A CA 1
ATOM 3600 C C . GLY A 1 460 ? 89.784 -54.643 132.071 1.00 41.58 459 GLY A C 1
ATOM 3601 O O . GLY A 1 460 ? 89.665 -53.885 133.017 1.00 41.15 459 GLY A O 1
ATOM 3602 N N . PRO A 1 461 ? 88.853 -55.563 131.760 1.00 43.44 460 PRO A N 1
ATOM 3603 C CA . PRO A 1 461 ? 87.65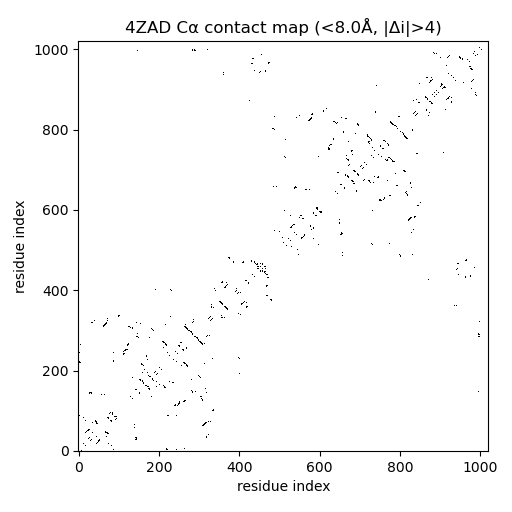2 -55.787 132.573 1.00 44.50 460 PRO A CA 1
ATOM 3604 C C . PRO A 1 461 ? 87.861 -56.520 133.917 1.00 45.64 460 PRO A C 1
ATOM 3605 O O . PRO A 1 461 ? 87.010 -56.402 134.796 1.00 46.80 460 PRO A O 1
ATOM 3609 N N . LEU A 1 462 ? 88.960 -57.273 134.063 1.00 46.43 461 LEU A N 1
ATOM 3610 C CA . LEU A 1 462 ? 89.264 -58.046 135.284 1.00 46.25 461 LEU A CA 1
ATOM 3611 C C . LEU A 1 462 ? 89.384 -57.182 136.525 1.00 47.09 461 LEU A C 1
ATOM 3612 O O . LEU A 1 462 ? 89.304 -57.720 137.634 1.00 47.07 461 LEU A O 1
ATOM 3617 N N . ILE A 1 463 ? 89.616 -55.872 136.352 1.00 47.91 462 ILE A N 1
ATOM 3618 C CA . ILE A 1 463 ? 89.642 -54.928 137.492 1.00 48.95 462 ILE A CA 1
ATOM 3619 C C . ILE A 1 463 ? 88.221 -54.608 137.978 1.00 49.67 462 ILE A C 1
ATOM 3620 O O . ILE A 1 463 ? 87.985 -54.561 139.174 1.00 50.43 462 ILE A O 1
ATOM 3623 N N . LYS A 1 464 ? 87.290 -54.368 137.055 1.00 50.45 463 LYS A N 1
ATOM 3624 C CA . LYS A 1 464 ? 85.869 -54.241 137.403 1.00 50.82 463 LYS A CA 1
ATOM 3625 C C . LYS A 1 464 ? 85.341 -55.596 137.960 1.00 51.16 463 LYS A C 1
ATOM 3626 O O . LYS A 1 464 ? 85.022 -55.706 139.165 1.00 51.29 463 LYS A O 1
ATOM 3628 N N . THR A 1 465 ? 85.301 -56.640 137.131 1.00 50.89 464 THR A N 1
ATOM 3629 C CA . THR A 1 465 ? 84.793 -57.947 137.614 1.00 50.93 464 THR A CA 1
ATOM 3630 C C . THR A 1 465 ? 85.487 -58.489 138.898 1.00 50.15 464 THR A C 1
ATOM 3631 O O . THR A 1 465 ? 84.807 -58.961 139.798 1.00 50.09 464 THR A O 1
ATOM 3635 N N . ARG A 1 466 ? 86.813 -58.400 139.001 1.00 49.40 465 ARG A N 1
ATOM 3636 C CA . ARG A 1 466 ? 87.540 -59.029 140.119 1.00 48.68 465 ARG A CA 1
ATOM 3637 C C . ARG A 1 466 ? 87.402 -60.582 140.124 1.00 47.91 465 ARG A C 1
ATOM 3638 O O . ARG A 1 466 ? 87.445 -61.201 141.184 1.00 47.92 465 ARG A O 1
ATOM 3639 N N . GLN A 1 467 ? 87.238 -61.199 138.949 1.00 46.75 466 GLN A N 1
ATOM 3640 C CA . GLN A 1 467 ? 87.013 -62.652 138.857 1.00 46.59 466 GLN A CA 1
ATOM 3641 C C . GLN A 1 467 ? 87.619 -63.312 137.600 1.00 44.67 466 GLN A C 1
ATOM 3642 O O . GLN A 1 467 ? 87.298 -62.965 136.450 1.00 44.69 466 GLN A O 1
ATOM 3648 N N . GLY A 1 468 ? 88.506 -64.267 137.848 1.00 42.25 467 GLY A N 1
ATOM 3649 C CA . GLY A 1 468 ? 89.039 -65.115 136.793 1.00 40.68 467 GLY A CA 1
ATOM 3650 C C . GLY A 1 468 ? 90.400 -64.709 136.292 1.00 38.66 467 GLY A C 1
ATOM 3651 O O . GLY A 1 468 ? 91.206 -64.185 137.028 1.00 39.21 467 GLY A O 1
ATOM 3652 N N . GLY A 1 469 ? 90.652 -65.000 135.030 1.00 36.54 468 GLY A N 1
ATOM 3653 C CA . GLY A 1 469 ? 91.880 -64.638 134.367 1.00 34.50 468 GLY A CA 1
ATOM 3654 C C . GLY A 1 469 ? 93.009 -65.628 134.457 1.00 32.51 468 GLY A C 1
ATOM 3655 O O . GLY A 1 469 ? 94.092 -65.320 134.002 1.00 32.60 468 GLY A O 1
ATOM 3656 N N . LYS A 1 470 ? 92.808 -66.812 135.021 1.00 30.49 469 LYS A N 1
ATOM 3657 C CA . LYS A 1 470 ? 93.963 -67.703 135.225 1.00 29.13 469 LYS A CA 1
ATOM 3658 C C . LYS A 1 470 ? 93.803 -69.054 134.533 1.00 28.40 469 LYS A C 1
ATOM 3659 O O . LYS A 1 470 ? 92.707 -69.505 134.265 1.00 27.42 469 LYS A O 1
ATOM 3665 N N . CYS A 1 471 ? 94.923 -69.703 134.251 1.00 27.64 470 CYS A N 1
ATOM 3666 C CA . CYS A 1 471 ? 94.857 -70.999 133.630 1.00 26.93 470 CYS A CA 1
ATOM 3667 C C . CYS A 1 471 ? 96.030 -71.877 134.016 1.00 25.92 470 CYS A C 1
ATOM 3668 O O . CYS A 1 471 ? 97.028 -71.388 134.475 1.00 26.53 470 CYS A O 1
ATOM 3671 N N . VAL A 1 472 ? 95.872 -73.183 133.870 1.00 25.10 471 VAL A N 1
ATOM 3672 C CA . VAL A 1 472 ? 96.944 -74.148 134.049 1.00 23.98 471 VAL A CA 1
ATOM 3673 C C . VAL A 1 472 ? 97.180 -74.830 132.701 1.00 23.51 471 VAL A C 1
ATOM 3674 O O . VAL A 1 472 ? 96.258 -75.458 132.156 1.00 24.00 471 VAL A O 1
ATOM 3678 N N . THR A 1 473 ? 98.395 -74.677 132.155 1.00 21.80 472 THR A N 1
ATOM 3679 C CA . THR A 1 473 ? 98.707 -75.119 130.805 1.00 20.85 472 THR A CA 1
ATOM 3680 C C . THR A 1 473 ? 99.549 -76.338 130.847 1.00 21.16 472 THR A C 1
ATOM 3681 O O . THR A 1 473 ? 100.590 -76.335 131.470 1.00 20.56 472 THR A O 1
ATOM 3685 N N . THR A 1 474 ? 99.126 -77.409 130.199 1.00 22.31 473 THR A N 1
ATOM 3686 C CA . THR A 1 474 ? 99.896 -78.650 130.317 1.00 23.26 473 THR A CA 1
ATOM 3687 C C . THR A 1 474 ? 100.763 -78.899 129.092 1.00 22.81 473 THR A C 1
ATOM 3688 O O . THR A 1 474 ? 100.281 -78.983 127.972 1.00 23.98 473 THR A O 1
ATOM 3692 N N . CYS A 1 475 ? 102.073 -78.961 129.317 1.00 22.47 474 CYS A N 1
ATOM 3693 C CA . CYS A 1 475 ? 103.054 -79.145 128.252 1.00 21.37 474 CYS A CA 1
ATOM 3694 C C . CYS A 1 475 ? 103.703 -80.508 128.439 1.00 22.24 474 CYS A C 1
ATOM 3695 O O . CYS A 1 475 ? 104.896 -80.584 128.518 1.00 23.13 474 CYS A O 1
ATOM 3698 N N . ILE A 1 476 ? 102.881 -81.575 128.488 1.00 22.44 475 ILE A N 1
ATOM 3699 C CA . ILE A 1 476 ? 103.288 -82.971 128.714 1.00 21.66 475 ILE A CA 1
ATOM 3700 C C . ILE A 1 476 ? 102.427 -83.808 127.783 1.00 22.07 475 ILE A C 1
ATOM 3701 O O . ILE A 1 476 ? 101.206 -83.764 127.809 1.00 21.44 475 ILE A O 1
ATOM 3706 N N . PHE A 1 477 ? 103.062 -84.554 126.907 1.00 22.91 476 PHE A N 1
ATOM 3707 C CA . PHE A 1 477 ? 102.319 -85.239 125.859 1.00 23.07 476 PHE A CA 1
ATOM 3708 C C . PHE A 1 477 ? 101.382 -86.309 126.406 1.00 23.19 476 PHE A C 1
ATOM 3709 O O . PHE A 1 477 ? 101.700 -86.964 127.379 1.00 22.47 476 PHE A O 1
ATOM 3717 N N . PRO A 1 478 ? 100.220 -86.494 125.791 1.00 24.52 477 PRO A N 1
ATOM 3718 C CA . PRO A 1 478 ? 99.298 -87.483 126.347 1.00 25.91 477 PRO A CA 1
ATOM 3719 C C . PRO A 1 478 ? 99.942 -88.774 126.802 1.00 26.69 477 PRO A C 1
ATOM 3720 O O . PRO A 1 478 ? 99.639 -89.225 127.898 1.00 27.82 477 PRO A O 1
ATOM 3724 N N . LYS A 1 479 ? 100.853 -89.331 126.016 1.00 27.88 478 LYS A N 1
ATOM 3725 C CA . LYS A 1 479 ? 101.466 -90.620 126.352 1.00 29.01 478 LYS A CA 1
ATOM 3726 C C . LYS A 1 479 ? 102.534 -90.584 127.412 1.00 29.11 478 LYS A C 1
ATOM 3727 O O . LYS A 1 479 ? 103.020 -91.635 127.814 1.00 28.76 478 LYS A O 1
ATOM 3733 N N . GLN A 1 480 ? 102.934 -89.395 127.841 1.00 29.18 479 GLN A N 1
ATOM 3734 C CA . GLN A 1 480 ? 103.824 -89.268 128.982 1.00 29.28 479 GLN A CA 1
ATOM 3735 C C . GLN A 1 480 ? 103.061 -89.583 130.255 1.00 29.53 479 GLN A C 1
ATOM 3736 O O . GLN A 1 480 ? 103.685 -89.836 131.276 1.00 29.72 479 GLN A O 1
ATOM 3742 N N . PHE A 1 481 ? 101.731 -89.557 130.211 1.00 30.04 480 PHE A N 1
ATOM 3743 C CA . PHE A 1 481 ? 100.922 -89.935 131.375 1.00 31.11 480 PHE A CA 1
ATOM 3744 C C . PHE A 1 481 ? 100.687 -91.435 131.495 1.00 33.10 480 PHE A C 1
ATOM 3745 O O . PHE A 1 481 ? 100.142 -91.856 132.499 1.00 33.53 480 PHE A O 1
ATOM 3753 N N . THR A 1 482 ? 101.056 -92.233 130.484 1.00 35.23 481 THR A N 1
ATOM 3754 C CA . THR A 1 482 ? 100.670 -93.653 130.441 1.00 36.89 481 THR A CA 1
ATOM 3755 C C . THR A 1 482 ? 101.813 -94.615 130.145 1.00 38.04 481 THR A C 1
ATOM 3756 O O . THR A 1 482 ? 101.826 -95.728 130.681 1.00 38.45 481 THR A O 1
ATOM 3760 N N . ASP A 1 483 ? 102.752 -94.185 129.297 1.00 39.30 482 ASP A N 1
ATOM 3761 C CA . ASP A 1 483 ? 103.917 -94.975 128.881 1.00 39.97 482 ASP A CA 1
ATOM 3762 C C . ASP A 1 483 ? 105.184 -94.414 129.564 1.00 40.22 482 ASP A C 1
ATOM 3763 O O . ASP A 1 483 ? 105.649 -93.316 129.269 1.00 39.95 482 ASP A O 1
ATOM 3768 N N . PRO A 1 484 ? 105.759 -95.185 130.487 1.00 40.55 483 PRO A N 1
ATOM 3769 C CA . PRO A 1 484 ? 106.963 -94.678 131.139 1.00 40.38 483 PRO A CA 1
ATOM 3770 C C . PRO A 1 484 ? 108.238 -94.803 130.253 1.00 40.76 483 PRO A C 1
ATOM 3771 O O . PRO A 1 484 ? 109.307 -94.238 130.576 1.00 40.81 483 PRO A O 1
ATOM 3775 N N . ASP A 1 485 ? 108.144 -95.521 129.141 1.00 40.68 484 ASP A N 1
ATOM 3776 C CA . ASP A 1 485 ? 109.300 -95.627 128.240 1.00 41.07 484 ASP A CA 1
ATOM 3777 C C . ASP A 1 485 ? 109.153 -94.717 127.009 1.00 39.76 484 ASP A C 1
ATOM 3778 O O . ASP A 1 485 ? 109.818 -94.933 126.000 1.00 39.44 484 ASP A O 1
ATOM 3783 N N . PHE A 1 486 ? 108.289 -93.697 127.124 1.00 38.29 485 PHE A N 1
ATOM 3784 C CA . PHE A 1 486 ? 108.044 -92.724 126.045 1.00 36.71 485 PHE A CA 1
ATOM 3785 C C . PHE A 1 486 ? 109.356 -92.004 125.698 1.00 35.73 485 PHE A C 1
ATOM 3786 O O . PHE A 1 486 ? 110.028 -91.481 126.582 1.00 35.52 485 PHE A O 1
ATOM 3794 N N . GLU A 1 487 ? 109.755 -92.011 124.436 1.00 34.67 486 GLU A N 1
ATOM 3795 C CA . GLU A 1 487 ? 111.003 -91.322 124.101 1.00 34.83 486 GLU A CA 1
ATOM 3796 C C . GLU A 1 487 ? 110.881 -90.387 122.921 1.00 32.58 486 GLU A C 1
ATOM 3797 O O . GLU A 1 487 ? 110.068 -90.592 122.037 1.00 31.91 486 GLU A O 1
ATOM 3803 N N . PHE A 1 488 ? 111.699 -89.340 122.971 1.00 30.52 487 PHE A N 1
ATOM 3804 C CA . PHE A 1 488 ? 111.969 -88.494 121.844 1.00 28.54 487 PHE A CA 1
ATOM 3805 C C . PHE A 1 488 ? 113.401 -88.060 121.951 1.00 27.49 487 PHE A C 1
ATOM 3806 O O . PHE A 1 488 ? 113.978 -88.070 123.029 1.00 27.52 487 PHE A O 1
ATOM 3814 N N . VAL A 1 489 ? 114.016 -87.739 120.823 1.00 26.61 488 VAL A N 1
ATOM 3815 C CA . VAL A 1 489 ? 115.364 -87.263 120.848 1.00 26.03 488 VAL A CA 1
ATOM 3816 C C . VAL A 1 489 ? 115.222 -85.788 120.795 1.00 26.06 488 VAL A C 1
ATOM 3817 O O . VAL A 1 489 ? 114.464 -85.298 119.990 1.00 27.66 488 VAL A O 1
ATOM 3821 N N . THR A 1 490 ? 115.909 -85.059 121.659 1.00 25.66 489 THR A N 1
ATOM 3822 C CA . THR A 1 490 ? 115.832 -83.633 121.581 1.00 25.25 489 THR A CA 1
ATOM 3823 C C . THR A 1 490 ? 116.965 -83.202 120.687 1.00 24.81 489 THR A C 1
ATOM 3824 O O . THR A 1 490 ? 118.091 -83.634 120.852 1.00 24.72 489 THR A O 1
ATOM 3828 N N . CYS A 1 491 ? 116.620 -82.386 119.692 1.00 24.53 490 CYS A N 1
ATOM 3829 C CA . CYS A 1 491 ? 117.489 -82.107 118.553 1.00 24.17 490 CYS A CA 1
ATOM 3830 C C . CYS A 1 491 ? 118.345 -80.862 118.752 1.00 23.63 490 CYS A C 1
ATOM 3831 O O . CYS A 1 491 ? 118.243 -79.860 118.035 1.00 23.61 490 CYS A O 1
ATOM 3834 N N . ASN A 1 492 ? 119.200 -80.943 119.750 1.00 23.57 491 ASN A N 1
ATOM 3835 C CA . ASN A 1 492 ? 120.282 -79.989 119.895 1.00 24.09 491 ASN A CA 1
ATOM 3836 C C . ASN A 1 492 ? 121.538 -80.805 120.024 1.00 24.23 491 ASN A C 1
ATOM 3837 O O . ASN A 1 492 ? 121.447 -82.060 119.970 1.00 24.68 491 ASN A O 1
ATOM 3842 N N . PHE A 1 493 ? 122.692 -80.140 120.139 1.00 23.77 492 PHE A N 1
ATOM 3843 C CA . PHE A 1 493 ? 123.965 -80.856 120.278 1.00 24.29 492 PHE A CA 1
ATOM 3844 C C . PHE A 1 493 ? 124.014 -81.715 121.539 1.00 24.92 492 PHE A C 1
ATOM 3845 O O . PHE A 1 493 ? 124.519 -82.826 121.519 1.00 24.40 492 PHE A O 1
ATOM 3853 N N . ASN A 1 494 ? 123.512 -81.175 122.652 1.00 25.68 493 ASN A N 1
ATOM 3854 C CA . ASN A 1 494 ? 123.550 -81.877 123.919 1.00 25.61 493 ASN A CA 1
ATOM 3855 C C . ASN A 1 494 ? 122.655 -83.108 123.868 1.00 25.15 493 ASN A C 1
ATOM 3856 O O . ASN A 1 494 ? 122.736 -83.959 124.725 1.00 25.23 493 ASN A O 1
ATOM 3861 N N . GLY A 1 495 ? 121.793 -83.202 122.869 1.00 25.12 494 GLY A N 1
ATOM 3862 C CA . GLY A 1 495 ? 120.885 -84.341 122.742 1.00 24.63 494 GLY A CA 1
ATOM 3863 C C . GLY A 1 495 ? 121.423 -85.525 121.956 1.00 24.77 494 GLY A C 1
ATOM 3864 O O . GLY A 1 495 ? 120.724 -86.505 121.764 1.00 24.66 494 GLY A O 1
ATOM 3865 N N . TYR A 1 496 ? 122.658 -85.428 121.480 1.00 24.71 495 TYR A N 1
ATOM 3866 C CA . TYR A 1 496 ? 123.271 -86.505 120.764 1.00 25.18 495 TYR A CA 1
ATOM 3867 C C . TYR A 1 496 ? 123.751 -87.535 121.793 1.00 25.86 495 TYR A C 1
ATOM 3868 O O . TYR A 1 496 ? 123.864 -87.215 122.970 1.00 23.41 495 TYR A O 1
ATOM 3877 N N . PRO A 1 497 ? 124.046 -88.765 121.323 1.00 27.52 496 PRO A N 1
ATOM 3878 C CA . PRO A 1 497 ? 124.605 -89.846 122.118 1.00 28.93 496 PRO A CA 1
ATOM 3879 C C . PRO A 1 497 ? 125.913 -89.475 122.781 1.00 30.78 496 PRO A C 1
ATOM 3880 O O . PRO A 1 497 ? 126.772 -88.799 122.187 1.00 31.67 496 PRO A O 1
ATOM 3884 N N . GLU A 1 498 ? 126.068 -89.948 124.004 1.00 32.72 497 GLU A N 1
ATOM 3885 C CA . GLU A 1 498 ? 127.183 -89.532 124.828 1.00 34.69 497 GLU A CA 1
ATOM 3886 C C . GLU A 1 498 ? 128.532 -89.716 124.089 1.00 34.17 497 GLU A C 1
ATOM 3887 O O . GLU A 1 498 ? 129.371 -88.825 124.137 1.00 33.83 497 GLU A O 1
ATOM 3893 N N . GLU A 1 499 ? 128.696 -90.854 123.406 1.00 34.20 498 GLU A N 1
ATOM 3894 C CA . GLU A 1 499 ? 129.924 -91.207 122.666 1.00 34.35 498 GLU A CA 1
ATOM 3895 C C . GLU A 1 499 ? 130.203 -90.094 121.653 1.00 33.09 498 GLU A C 1
ATOM 3896 O O . GLU A 1 499 ? 131.323 -89.610 121.553 1.00 31.39 498 GLU A O 1
ATOM 3902 N N . VAL A 1 500 ? 129.153 -89.670 120.938 1.00 32.54 499 VAL A N 1
ATOM 3903 C CA . VAL A 1 500 ? 129.297 -88.686 119.882 1.00 32.06 499 VAL A CA 1
ATOM 3904 C C . VAL A 1 500 ? 129.658 -87.361 120.488 1.00 31.54 499 VAL A C 1
ATOM 3905 O O . VAL A 1 500 ? 130.654 -86.780 120.115 1.00 30.90 499 VAL A O 1
ATOM 3909 N N . LYS A 1 501 ? 128.891 -86.895 121.455 1.00 31.61 500 LYS A N 1
ATOM 3910 C CA . LYS A 1 501 ? 129.220 -85.609 122.068 1.00 32.64 500 LYS A CA 1
ATOM 3911 C C . LYS A 1 501 ? 130.664 -85.569 122.550 1.00 33.29 500 LYS A C 1
ATOM 3912 O O . LYS A 1 501 ? 131.323 -84.553 122.358 1.00 32.89 500 LYS A O 1
ATOM 3918 N N . ASN A 1 502 ? 131.147 -86.660 123.157 1.00 34.05 501 ASN A N 1
ATOM 3919 C CA . ASN A 1 502 ? 132.469 -86.664 123.784 1.00 34.90 501 ASN A CA 1
ATOM 3920 C C . ASN A 1 502 ? 133.582 -86.586 122.749 1.00 34.16 501 ASN A C 1
ATOM 3921 O O . ASN A 1 502 ? 134.563 -85.886 122.938 1.00 34.63 501 ASN A O 1
ATOM 3926 N N . LYS A 1 503 ? 133.444 -87.325 121.661 1.00 33.57 502 LYS A N 1
ATOM 3927 C CA . LYS A 1 503 ? 134.444 -87.288 120.593 1.00 32.76 502 LYS A CA 1
ATOM 3928 C C . LYS A 1 503 ? 134.454 -85.905 119.978 1.00 32.19 502 LYS A C 1
ATOM 3929 O O . LYS A 1 503 ? 135.492 -85.318 119.812 1.00 32.25 502 LYS A O 1
ATOM 3935 N N . ILE A 1 504 ? 133.282 -85.390 119.647 1.00 31.98 503 ILE A N 1
ATOM 3936 C CA . ILE A 1 504 ? 133.183 -84.105 118.983 1.00 31.88 503 ILE A CA 1
ATOM 3937 C C . ILE A 1 504 ? 133.704 -82.982 119.880 1.00 32.66 503 ILE A C 1
ATOM 3938 O O . ILE A 1 504 ? 134.453 -82.144 119.409 1.00 33.17 503 ILE A O 1
ATOM 3943 N N . SER A 1 505 ? 133.321 -82.966 121.150 1.00 33.46 504 SER A N 1
ATOM 3944 C CA . SER A 1 505 ? 133.748 -81.912 122.083 1.00 34.92 504 SER A CA 1
ATOM 3945 C C . SER A 1 505 ? 135.229 -81.969 122.376 1.00 35.65 504 SER A C 1
ATOM 3946 O O . SER A 1 505 ? 135.925 -80.970 122.269 1.00 35.47 504 SER A O 1
ATOM 3949 N N . GLN A 1 506 ? 135.696 -83.140 122.780 1.00 37.06 505 GLN A N 1
ATOM 3950 C CA . GLN A 1 506 ? 137.112 -83.327 123.035 1.00 38.04 505 GLN A CA 1
ATOM 3951 C C . GLN A 1 506 ? 137.911 -82.847 121.812 1.00 38.66 505 GLN A C 1
ATOM 3952 O O . GLN A 1 506 ? 138.884 -82.106 121.977 1.00 40.36 505 GLN A O 1
ATOM 3954 N N . ASN A 1 507 ? 137.494 -83.187 120.596 1.00 38.71 506 ASN A N 1
ATOM 3955 C CA . ASN A 1 507 ? 138.303 -82.846 119.410 1.00 39.25 506 ASN A CA 1
ATOM 3956 C C . ASN A 1 507 ? 137.832 -81.592 118.650 1.00 38.88 506 ASN A C 1
ATOM 3957 O O . ASN A 1 507 ? 138.140 -81.406 117.479 1.00 38.83 506 ASN A O 1
ATOM 3962 N N . TRP A 1 508 ? 137.109 -80.708 119.312 1.00 38.51 507 TRP A N 1
ATOM 3963 C CA . TRP A 1 508 ? 136.598 -79.543 118.604 1.00 38.65 507 TRP A CA 1
ATOM 3964 C C . TRP A 1 508 ? 137.701 -78.722 117.926 1.00 39.34 507 TRP A C 1
ATOM 3965 O O . TRP A 1 508 ? 137.471 -78.201 116.859 1.00 39.47 507 TRP A O 1
ATOM 3976 N N . ASP A 1 509 ? 138.887 -78.606 118.529 1.00 40.37 508 ASP A N 1
ATOM 3977 C CA . ASP A 1 509 ? 139.972 -77.793 117.939 1.00 41.04 508 ASP A CA 1
ATOM 3978 C C . ASP A 1 509 ? 140.472 -78.387 116.628 1.00 41.46 508 ASP A C 1
ATOM 3979 O O . ASP A 1 509 ? 141.017 -77.663 115.782 1.00 41.62 508 ASP A O 1
ATOM 3984 N N . LYS A 1 510 ? 140.284 -79.696 116.464 1.00 41.72 509 LYS A N 1
ATOM 3985 C CA . LYS A 1 510 ? 140.654 -80.400 115.243 1.00 42.22 509 LYS A CA 1
ATOM 3986 C C . LYS A 1 510 ? 139.648 -80.094 114.093 1.00 41.64 509 LYS A C 1
ATOM 3987 O O . LYS A 1 510 ? 140.023 -80.032 112.909 1.00 41.76 509 LYS A O 1
ATOM 3993 N N . TYR A 1 511 ? 138.386 -79.870 114.456 1.00 40.80 510 TYR A N 1
ATOM 3994 C CA . TYR A 1 511 ? 137.335 -79.485 113.496 1.00 39.98 510 TYR A CA 1
ATOM 3995 C C . TYR A 1 511 ? 137.320 -78.000 113.201 1.00 39.95 510 TYR A C 1
ATOM 3996 O O . TYR A 1 511 ? 137.389 -77.583 112.047 1.00 40.64 510 TYR A O 1
ATOM 4005 N N . TYR A 1 512 ? 137.217 -77.208 114.253 1.00 40.16 511 TYR A N 1
ATOM 4006 C CA . TYR A 1 512 ? 137.158 -75.749 114.154 1.00 40.46 511 TYR A CA 1
ATOM 4007 C C . TYR A 1 512 ? 138.520 -75.077 114.485 1.00 41.59 511 TYR A C 1
ATOM 4008 O O . TYR A 1 512 ? 138.669 -74.415 115.517 1.00 41.47 511 TYR A O 1
ATOM 4017 N N . LYS A 1 513 ? 139.504 -75.264 113.596 1.00 42.87 512 LYS A N 1
ATOM 4018 C CA . LYS A 1 513 ? 140.841 -74.660 113.777 1.00 44.18 512 LYS A CA 1
ATOM 4019 C C . LYS A 1 513 ? 140.945 -73.281 113.101 1.00 44.45 512 LYS A C 1
ATOM 4020 O O . LYS A 1 513 ? 141.071 -72.263 113.800 1.00 45.04 512 LYS A O 1
ATOM 4026 N N . LEU B 1 3 ? 131.350 -61.323 91.479 1.00 27.69 3 LEU B N 1
ATOM 4027 C CA . LEU B 1 3 ? 130.803 -62.419 92.385 1.00 27.69 3 LEU B CA 1
ATOM 4028 C C . LEU B 1 3 ? 129.327 -62.239 92.568 1.00 27.54 3 LEU B C 1
ATOM 4029 O O . LEU B 1 3 ? 128.914 -61.169 92.975 1.00 27.26 3 LEU B O 1
ATOM 4034 N N . ASN B 1 4 ? 128.546 -63.280 92.268 1.00 28.26 4 ASN B N 1
ATOM 4035 C CA . ASN B 1 4 ? 127.085 -63.248 92.442 1.00 28.60 4 ASN B CA 1
ATOM 4036 C C . ASN B 1 4 ? 126.541 -64.362 93.307 1.00 28.16 4 ASN B C 1
ATOM 4037 O O . ASN B 1 4 ? 126.142 -65.409 92.804 1.00 27.88 4 ASN B O 1
ATOM 4042 N N . PRO B 1 5 ? 126.475 -64.114 94.616 1.00 27.63 5 PRO B N 1
ATOM 4043 C CA . PRO B 1 5 ? 125.986 -65.088 95.573 1.00 27.11 5 PRO B CA 1
ATOM 4044 C C . PRO B 1 5 ? 124.528 -65.450 95.420 1.00 26.08 5 PRO B C 1
ATOM 4045 O O . PRO B 1 5 ? 124.135 -66.540 95.855 1.00 27.07 5 PRO B O 1
ATOM 4049 N N . ALA B 1 6 ? 123.730 -64.586 94.811 1.00 24.61 6 ALA B N 1
ATOM 4050 C CA . ALA B 1 6 ? 122.348 -64.936 94.484 1.00 23.66 6 ALA B CA 1
ATOM 4051 C C . ALA B 1 6 ? 122.224 -66.050 93.424 1.00 23.77 6 ALA B C 1
ATOM 4052 O O . ALA B 1 6 ? 121.351 -66.919 93.510 1.00 22.88 6 ALA B O 1
ATOM 4054 N N . LEU B 1 7 ? 123.074 -66.009 92.404 1.00 23.57 7 LEU B N 1
ATOM 4055 C CA . LEU B 1 7 ? 122.909 -66.884 91.274 1.00 23.56 7 LEU B CA 1
ATOM 4056 C C . LEU B 1 7 ? 123.798 -68.117 91.329 1.00 24.04 7 LEU B C 1
ATOM 4057 O O . LEU B 1 7 ? 123.463 -69.151 90.711 1.00 24.68 7 LEU B O 1
ATOM 4062 N N . LYS B 1 8 ? 124.908 -68.029 92.064 1.00 23.64 8 LYS B N 1
ATOM 4063 C CA . LYS B 1 8 ? 125.894 -69.081 92.085 1.00 23.51 8 LYS B CA 1
ATOM 4064 C C . LYS B 1 8 ? 126.278 -69.473 93.504 1.00 23.16 8 LYS B C 1
ATOM 4065 O O . LYS B 1 8 ? 126.891 -68.695 94.234 1.00 23.77 8 LYS B O 1
ATOM 4071 N N . PHE B 1 9 ? 125.947 -70.711 93.855 1.00 21.45 9 PHE B N 1
ATOM 4072 C CA . PHE B 1 9 ? 126.259 -71.304 95.124 1.00 20.80 9 PHE B CA 1
ATOM 4073 C C . PHE B 1 9 ? 127.731 -71.127 95.505 1.00 21.34 9 PHE B C 1
ATOM 4074 O O . PHE B 1 9 ? 128.056 -70.781 96.663 1.00 21.05 9 PHE B O 1
ATOM 4082 N N . ARG B 1 10 ? 128.625 -71.285 94.533 1.00 21.96 10 ARG B N 1
ATOM 4083 C CA . ARG B 1 10 ? 130.045 -71.239 94.856 1.00 22.47 10 ARG B CA 1
ATOM 4084 C C . ARG B 1 10 ? 130.479 -69.846 95.165 1.00 22.68 10 ARG B C 1
ATOM 4085 O O . ARG B 1 10 ? 131.417 -69.653 95.944 1.00 23.61 10 ARG B O 1
ATOM 4093 N N . ASP B 1 11 ? 129.809 -68.864 94.574 1.00 22.62 11 ASP B N 1
ATOM 4094 C CA . ASP B 1 11 ? 130.056 -67.473 94.961 1.00 22.56 11 ASP B CA 1
ATOM 4095 C C . ASP B 1 11 ? 129.544 -67.225 96.377 1.00 22.99 11 ASP B C 1
ATOM 4096 O O . ASP B 1 11 ? 130.218 -66.611 97.213 1.00 23.30 11 ASP B O 1
ATOM 4101 N N . PHE B 1 12 ? 128.353 -67.721 96.662 1.00 23.03 12 PHE B N 1
ATOM 4102 C CA . PHE B 1 12 ? 127.821 -67.692 98.037 1.00 22.65 12 PHE B CA 1
ATOM 4103 C C . PHE B 1 12 ? 128.896 -68.198 99.006 1.00 22.30 12 PHE B C 1
ATOM 4104 O O . PHE B 1 12 ? 129.258 -67.495 99.993 1.00 21.82 12 PHE B O 1
ATOM 4112 N N . ILE B 1 13 ? 129.432 -69.387 98.726 1.00 21.37 13 ILE B N 1
ATOM 4113 C CA . ILE B 1 13 ? 130.478 -69.949 99.608 1.00 20.92 13 ILE B CA 1
ATOM 4114 C C . ILE B 1 13 ? 131.695 -69.012 99.697 1.00 20.72 13 ILE B C 1
ATOM 4115 O O . ILE B 1 13 ? 132.208 -68.754 100.745 1.00 20.90 13 ILE B O 1
ATOM 4120 N N . GLN B 1 14 ? 132.157 -68.506 98.567 1.00 21.54 14 GLN B N 1
ATOM 4121 C CA . GLN B 1 14 ? 133.320 -67.618 98.527 1.00 21.57 14 GLN B CA 1
ATOM 4122 C C . GLN B 1 14 ? 133.087 -66.351 99.338 1.00 21.34 14 GLN B C 1
ATOM 4123 O O . GLN B 1 14 ? 133.955 -65.933 100.061 1.00 21.43 14 GLN B O 1
ATOM 4129 N N . VAL B 1 15 ? 131.916 -65.754 99.261 1.00 22.11 15 VAL B N 1
ATOM 4130 C CA . VAL B 1 15 ? 131.663 -64.527 100.052 1.00 23.58 15 VAL B CA 1
ATOM 4131 C C . VAL B 1 15 ? 131.598 -64.780 101.581 1.00 24.35 15 VAL B C 1
ATOM 4132 O O . VAL B 1 15 ? 131.950 -63.914 102.371 1.00 25.43 15 VAL B O 1
ATOM 4136 N N . LEU B 1 16 ? 131.184 -65.963 102.017 1.00 24.93 16 LEU B N 1
ATOM 4137 C CA . LEU B 1 16 ? 131.216 -66.248 103.448 1.00 24.71 16 LEU B CA 1
ATOM 4138 C C . LEU B 1 16 ? 132.667 -66.424 103.840 1.00 25.84 16 LEU B C 1
ATOM 4139 O O . LEU B 1 16 ? 133.082 -66.068 104.954 1.00 27.04 16 LEU B O 1
ATOM 4144 N N . LYS B 1 17 ? 133.435 -67.021 102.943 1.00 25.99 17 LYS B N 1
ATOM 4145 C CA . LYS B 1 17 ? 134.863 -67.193 103.170 1.00 26.61 17 LYS B CA 1
ATOM 4146 C C . LYS B 1 17 ? 135.517 -65.834 103.279 1.00 26.27 17 LYS B C 1
ATOM 4147 O O . LYS B 1 17 ? 136.227 -65.522 104.231 1.00 26.15 17 LYS B O 1
ATOM 4153 N N . ASN B 1 18 ? 135.251 -65.002 102.287 1.00 26.46 18 ASN B N 1
ATOM 4154 C CA . ASN B 1 18 ? 135.721 -63.625 102.313 1.00 25.85 18 ASN B CA 1
ATOM 4155 C C . ASN B 1 18 ? 135.287 -62.891 103.552 1.00 25.28 18 ASN B C 1
ATOM 4156 O O . ASN B 1 18 ? 136.060 -62.109 104.051 1.00 25.06 18 ASN B O 1
ATOM 4161 N N . GLU B 1 19 ? 134.104 -63.191 104.092 1.00 24.91 19 GLU B N 1
ATOM 4162 C CA . GLU B 1 19 ? 133.612 -62.497 105.294 1.00 24.88 19 GLU B CA 1
ATOM 4163 C C . GLU B 1 19 ? 134.004 -63.152 106.624 1.00 25.05 19 GLU B C 1
ATOM 4164 O O . GLU B 1 19 ? 133.643 -62.690 107.693 1.00 25.21 19 GLU B O 1
ATOM 4170 N N . GLY B 1 20 ? 134.775 -64.220 106.565 1.00 25.42 20 GLY B N 1
ATOM 4171 C CA . GLY B 1 20 ? 135.163 -64.946 107.782 1.00 25.77 20 GLY B CA 1
ATOM 4172 C C . GLY B 1 20 ? 134.070 -65.810 108.406 1.00 25.57 20 GLY B C 1
ATOM 4173 O O . GLY B 1 20 ? 134.117 -66.093 109.589 1.00 25.78 20 GLY B O 1
ATOM 4174 N N . ASP B 1 21 ? 133.092 -66.234 107.612 1.00 25.41 21 ASP B N 1
ATOM 4175 C CA . ASP B 1 21 ? 131.967 -67.041 108.114 1.00 24.87 21 ASP B CA 1
ATOM 4176 C C . ASP B 1 21 ? 131.979 -68.429 107.495 1.00 24.44 21 ASP B C 1
ATOM 4177 O O . ASP B 1 21 ? 130.940 -69.045 107.346 1.00 23.16 21 ASP B O 1
ATOM 4182 N N . LEU B 1 22 ? 133.165 -68.913 107.130 1.00 24.58 22 LEU B N 1
ATOM 4183 C CA . LEU B 1 22 ? 133.322 -70.266 106.624 1.00 24.53 22 LEU B CA 1
ATOM 4184 C C . LEU B 1 22 ? 134.550 -70.961 107.200 1.00 25.24 22 LEU B C 1
ATOM 4185 O O . LEU B 1 22 ? 135.581 -70.364 107.369 1.00 24.98 22 LEU B O 1
ATOM 4190 N N . ILE B 1 23 ? 134.412 -72.249 107.485 1.00 27.02 23 ILE B N 1
ATOM 4191 C CA . ILE B 1 23 ? 135.442 -73.050 108.128 1.00 27.95 23 ILE B CA 1
ATOM 4192 C C . ILE B 1 23 ? 135.563 -74.282 107.297 1.00 27.21 23 ILE B C 1
ATOM 4193 O O . ILE B 1 23 ? 134.695 -75.131 107.320 1.00 27.40 23 ILE B O 1
ATOM 4198 N N . GLU B 1 24 ? 136.644 -74.385 106.554 1.00 27.25 24 GLU B N 1
ATOM 4199 C CA . GLU B 1 24 ? 136.918 -75.605 105.813 1.00 27.33 24 GLU B CA 1
ATOM 4200 C C . GLU B 1 24 ? 137.378 -76.647 106.823 1.00 27.07 24 GLU B C 1
ATOM 4201 O O . GLU B 1 24 ? 138.312 -76.404 107.569 1.00 26.27 24 GLU B O 1
ATOM 4207 N N . ILE B 1 25 ? 136.697 -77.788 106.882 1.00 27.13 25 ILE B N 1
ATOM 4208 C CA . ILE B 1 25 ? 137.108 -78.872 107.756 1.00 27.40 25 ILE B CA 1
ATOM 4209 C C . ILE B 1 25 ? 137.757 -79.973 106.922 1.00 28.82 25 ILE B C 1
ATOM 4210 O O . ILE B 1 25 ? 137.052 -80.655 106.160 1.00 29.55 25 ILE B O 1
ATOM 4215 N N . ASP B 1 26 ? 139.074 -80.153 107.077 1.00 29.93 26 ASP B N 1
ATOM 4216 C CA . ASP B 1 26 ? 139.844 -81.144 106.296 1.00 31.21 26 ASP B CA 1
ATOM 4217 C C . ASP B 1 26 ? 140.058 -82.472 106.999 1.00 31.47 26 ASP B C 1
ATOM 4218 O O . ASP B 1 26 ? 140.365 -83.486 106.344 1.00 32.67 26 ASP B O 1
ATOM 4223 N N . THR B 1 27 ? 139.896 -82.478 108.321 1.00 31.41 27 THR B N 1
ATOM 4224 C CA . THR B 1 27 ? 139.917 -83.714 109.095 1.00 30.98 27 THR B CA 1
ATOM 4225 C C . THR B 1 27 ? 138.687 -84.584 108.783 1.00 30.23 27 THR B C 1
ATOM 4226 O O . THR B 1 27 ? 137.625 -84.108 108.409 1.00 29.63 27 THR B O 1
ATOM 4230 N N . GLU B 1 28 ? 138.846 -85.879 108.920 1.00 30.15 28 GLU B N 1
ATOM 4231 C CA . GLU B 1 28 ? 137.810 -86.805 108.494 1.00 30.00 28 GLU B CA 1
ATOM 4232 C C . GLU B 1 28 ? 136.617 -86.718 109.447 1.00 29.03 28 GLU B C 1
ATOM 4233 O O . GLU B 1 28 ? 136.757 -86.884 110.671 1.00 28.33 28 GLU B O 1
ATOM 4239 N N . VAL B 1 29 ? 135.445 -86.429 108.884 1.00 27.83 29 VAL B N 1
ATOM 4240 C CA . VAL B 1 29 ? 134.214 -86.387 109.674 1.00 27.09 29 VAL B CA 1
ATOM 4241 C C . VAL B 1 29 ? 133.258 -87.442 109.145 1.00 26.76 29 VAL B C 1
ATOM 4242 O O . VAL B 1 29 ? 133.142 -87.633 107.937 1.00 26.74 29 VAL B O 1
ATOM 4246 N N . ASP B 1 30 ? 132.584 -88.130 110.049 1.00 26.01 30 ASP B N 1
ATOM 4247 C CA . ASP B 1 30 ? 131.746 -89.283 109.684 1.00 25.37 30 ASP B CA 1
ATOM 4248 C C . ASP B 1 30 ? 130.343 -88.777 109.401 1.00 23.82 30 ASP B C 1
ATOM 4249 O O . ASP B 1 30 ? 129.829 -88.004 110.176 1.00 23.73 30 ASP B O 1
ATOM 4254 N N . PRO B 1 31 ? 129.720 -89.201 108.301 1.00 23.05 31 PRO B N 1
ATOM 4255 C CA . PRO B 1 31 ? 128.322 -88.836 108.024 1.00 22.51 31 PRO B CA 1
ATOM 4256 C C . PRO B 1 31 ? 127.324 -89.447 108.974 1.00 22.82 31 PRO B C 1
ATOM 4257 O O . PRO B 1 31 ? 126.214 -88.942 109.093 1.00 22.35 31 PRO B O 1
ATOM 4261 N N . ASN B 1 32 ? 127.700 -90.559 109.605 1.00 23.97 32 ASN B N 1
ATOM 4262 C CA . ASN B 1 32 ? 126.917 -91.136 110.709 1.00 24.35 32 ASN B CA 1
ATOM 4263 C C . ASN B 1 32 ? 127.024 -90.266 111.974 1.00 23.56 32 ASN B C 1
ATOM 4264 O O . ASN B 1 32 ? 128.080 -90.282 112.653 1.00 23.44 32 ASN B O 1
ATOM 4269 N N . LEU B 1 33 ? 125.944 -89.516 112.264 1.00 23.35 33 LEU B N 1
ATOM 4270 C CA . LEU B 1 33 ? 125.815 -88.595 113.441 1.00 22.96 33 LEU B CA 1
ATOM 4271 C C . LEU B 1 33 ? 126.803 -87.365 113.585 1.00 22.44 33 LEU B C 1
ATOM 4272 O O . LEU B 1 33 ? 126.416 -86.289 114.088 1.00 23.03 33 LEU B O 1
ATOM 4277 N N . GLU B 1 34 ? 128.041 -87.497 113.151 1.00 21.70 34 GLU B N 1
ATOM 4278 C CA . GLU B 1 34 ? 129.024 -86.447 113.366 1.00 22.25 34 GLU B CA 1
ATOM 4279 C C . GLU B 1 34 ? 128.763 -85.179 112.593 1.00 21.39 34 GLU B C 1
ATOM 4280 O O . GLU B 1 34 ? 128.892 -84.092 113.148 1.00 21.71 34 GLU B O 1
ATOM 4286 N N . VAL B 1 35 ? 128.419 -85.299 111.318 1.00 20.64 35 VAL B N 1
ATOM 4287 C CA . VAL B 1 35 ? 128.112 -84.138 110.534 1.00 19.64 35 VAL B CA 1
ATOM 4288 C C . VAL B 1 35 ? 126.992 -83.367 111.232 1.00 20.64 35 VAL B C 1
ATOM 4289 O O . VAL B 1 35 ? 126.997 -82.102 111.312 1.00 19.97 35 VAL B O 1
ATOM 4293 N N . GLY B 1 36 ? 126.062 -84.140 111.790 1.00 20.70 36 GLY B N 1
ATOM 4294 C CA . GLY B 1 36 ? 124.903 -83.581 112.457 1.00 20.71 36 GLY B CA 1
ATOM 4295 C C . GLY B 1 36 ? 125.265 -82.933 113.757 1.00 20.61 36 GLY B C 1
ATOM 4296 O O . GLY B 1 36 ? 124.748 -81.875 114.080 1.00 22.22 36 GLY B O 1
ATOM 4297 N N . ALA B 1 37 ? 126.153 -83.554 114.511 1.00 19.96 37 ALA B N 1
ATOM 4298 C CA . ALA B 1 37 ? 126.549 -82.997 115.777 1.00 19.08 37 ALA B CA 1
ATOM 4299 C C . ALA B 1 37 ? 127.389 -81.729 115.536 1.00 19.18 37 ALA B C 1
ATOM 4300 O O . ALA B 1 37 ? 127.172 -80.689 116.178 1.00 20.13 37 ALA B O 1
ATOM 4302 N N . ILE B 1 38 ? 128.319 -81.766 114.595 1.00 17.44 38 ILE B N 1
ATOM 4303 C CA . ILE B 1 38 ? 129.050 -80.548 114.319 1.00 17.13 38 ILE B CA 1
ATOM 4304 C C . ILE B 1 38 ? 128.115 -79.390 113.856 1.00 16.60 38 ILE B C 1
ATOM 4305 O O . ILE B 1 38 ? 128.277 -78.253 114.276 1.00 15.96 38 ILE B O 1
ATOM 4310 N N . THR B 1 39 ? 127.143 -79.676 112.996 1.00 16.97 39 THR B N 1
ATOM 4311 C CA . THR B 1 39 ? 126.287 -78.610 112.479 1.00 17.00 39 THR B CA 1
ATOM 4312 C C . THR B 1 39 ? 125.438 -78.075 113.619 1.00 18.76 39 THR B C 1
ATOM 4313 O O . THR B 1 39 ? 125.310 -76.832 113.787 1.00 18.83 39 THR B O 1
ATOM 4317 N N . ARG B 1 40 ? 124.934 -78.979 114.470 1.00 19.43 40 ARG B N 1
ATOM 4318 C CA . ARG B 1 40 ? 124.138 -78.514 115.626 1.00 19.90 40 ARG B CA 1
ATOM 4319 C C . ARG B 1 40 ? 124.887 -77.545 116.526 1.00 20.98 40 ARG B C 1
ATOM 4320 O O . ARG B 1 40 ? 124.314 -76.524 116.973 1.00 21.31 40 ARG B O 1
ATOM 4328 N N . LYS B 1 41 ? 126.156 -77.837 116.804 1.00 21.75 41 LYS B N 1
ATOM 4329 C CA . LYS B 1 41 ? 126.956 -76.940 117.661 1.00 22.08 41 LYS B CA 1
ATOM 4330 C C . LYS B 1 41 ? 127.191 -75.582 116.937 1.00 21.60 41 LYS B C 1
ATOM 4331 O O . LYS B 1 41 ? 127.157 -74.533 117.549 1.00 21.59 41 LYS B O 1
ATOM 4337 N N . ALA B 1 42 ? 127.381 -75.618 115.635 1.00 20.66 42 ALA B N 1
ATOM 4338 C CA . ALA B 1 42 ? 127.631 -74.410 114.879 1.00 21.03 42 ALA B CA 1
ATOM 4339 C C . ALA B 1 42 ? 126.390 -73.482 114.781 1.00 20.86 42 ALA B C 1
ATOM 4340 O O . ALA B 1 42 ? 126.527 -72.268 114.872 1.00 20.53 42 ALA B O 1
ATOM 4342 N N . TYR B 1 43 ? 125.194 -74.041 114.558 1.00 21.07 43 TYR B N 1
ATOM 4343 C CA . TYR B 1 43 ? 123.969 -73.231 114.567 1.00 21.29 43 TYR B CA 1
ATOM 4344 C C . TYR B 1 43 ? 123.821 -72.586 115.945 1.00 21.29 43 TYR B C 1
ATOM 4345 O O . TYR B 1 43 ? 123.621 -71.407 116.078 1.00 22.44 43 TYR B O 1
ATOM 4354 N N . GLU B 1 44 ? 123.916 -73.402 116.970 1.00 21.37 44 GLU B N 1
ATOM 4355 C CA . GLU B 1 44 ? 123.559 -73.011 118.324 1.00 21.56 44 GLU B CA 1
ATOM 4356 C C . GLU B 1 44 ? 124.504 -71.986 118.921 1.00 21.56 44 GLU B C 1
ATOM 4357 O O . GLU B 1 44 ? 124.070 -71.216 119.762 1.00 19.11 44 GLU B O 1
ATOM 4363 N N . ASN B 1 45 ? 125.763 -72.002 118.479 1.00 22.26 45 ASN B N 1
ATOM 4364 C CA . ASN B 1 45 ? 126.780 -71.047 118.926 1.00 24.39 45 ASN B CA 1
ATOM 4365 C C . ASN B 1 45 ? 127.135 -69.970 117.873 1.00 25.09 45 ASN B C 1
ATOM 4366 O O . ASN B 1 45 ? 128.079 -69.156 118.038 1.00 24.51 45 ASN B O 1
ATOM 4371 N N . LYS B 1 46 ? 126.290 -69.964 116.842 1.00 25.63 46 LYS B N 1
ATOM 4372 C CA . LYS B 1 46 ? 126.412 -69.123 115.686 1.00 25.74 46 LYS B CA 1
ATOM 4373 C C . LYS B 1 46 ? 127.837 -69.093 115.197 1.00 24.54 46 LYS B C 1
ATOM 4374 O O . LYS B 1 46 ? 128.435 -68.025 115.070 1.00 25.12 46 LYS B O 1
ATOM 4380 N N . LEU B 1 47 ? 128.369 -70.271 114.908 1.00 23.02 47 LEU B N 1
ATOM 4381 C CA . LEU B 1 47 ? 129.750 -70.393 114.438 1.00 22.60 47 LEU B CA 1
ATOM 4382 C C . LEU B 1 47 ? 129.800 -70.228 112.933 1.00 22.33 47 LEU B C 1
ATOM 4383 O O . LEU B 1 47 ? 128.791 -70.240 112.261 1.00 21.13 47 LEU B O 1
ATOM 4388 N N . ALA B 1 48 ? 130.996 -70.062 112.413 1.00 22.91 48 ALA B N 1
ATOM 4389 C CA . ALA B 1 48 ? 131.223 -70.200 110.984 1.00 23.64 48 ALA B CA 1
ATOM 4390 C C . ALA B 1 48 ? 130.555 -71.458 110.415 1.00 23.67 48 ALA B C 1
ATOM 4391 O O . ALA B 1 48 ? 130.482 -72.489 111.078 1.00 23.69 48 ALA B O 1
ATOM 4393 N N . ALA B 1 49 ? 130.084 -71.346 109.178 1.00 23.86 49 ALA B N 1
ATOM 4394 C CA . ALA B 1 49 ? 129.507 -72.463 108.430 1.00 23.76 49 ALA B CA 1
ATOM 4395 C C . ALA B 1 49 ? 130.574 -73.533 108.159 1.00 23.61 49 ALA B C 1
ATOM 4396 O O . ALA B 1 49 ? 131.658 -73.203 107.707 1.00 24.20 49 ALA B O 1
ATOM 4398 N N . PRO B 1 50 ? 130.290 -74.809 108.456 1.00 23.55 50 PRO B N 1
ATOM 4399 C CA . PRO B 1 50 ? 131.340 -75.816 108.247 1.00 23.22 50 PRO B CA 1
ATOM 4400 C C . PRO B 1 50 ? 131.316 -76.397 106.846 1.00 23.33 50 PRO B C 1
ATOM 4401 O O . PRO B 1 50 ? 130.270 -76.870 106.398 1.00 24.47 50 PRO B O 1
ATOM 4405 N N . LEU B 1 51 ? 132.439 -76.329 106.129 1.00 23.01 51 LEU B N 1
ATOM 4406 C CA . LEU B 1 51 ? 132.547 -76.991 104.832 1.00 21.96 51 LEU B CA 1
ATOM 4407 C C . LEU B 1 51 ? 133.377 -78.204 105.091 1.00 21.34 51 LEU B C 1
ATOM 4408 O O . LEU B 1 51 ? 134.549 -78.076 105.293 1.00 21.96 51 LEU B O 1
ATOM 4413 N N . PHE B 1 52 ? 132.743 -79.367 105.117 1.00 21.47 52 PHE B N 1
ATOM 4414 C CA . PHE B 1 52 ? 133.397 -80.651 105.351 1.00 20.92 52 PHE B CA 1
ATOM 4415 C C . PHE B 1 52 ? 134.057 -81.110 104.052 1.00 21.85 52 PHE B C 1
ATOM 4416 O O . PHE B 1 52 ? 133.384 -81.494 103.118 1.00 21.53 52 PHE B O 1
ATOM 4424 N N . ASN B 1 53 ? 135.384 -81.032 103.990 1.00 23.15 53 ASN B N 1
ATOM 4425 C CA . ASN B 1 53 ? 136.114 -81.411 102.781 1.00 24.10 53 ASN B CA 1
ATOM 4426 C C . ASN B 1 53 ? 136.421 -82.903 102.733 1.00 23.77 53 ASN B C 1
ATOM 4427 O O . ASN B 1 53 ? 136.757 -83.399 101.708 1.00 23.47 53 ASN B O 1
ATOM 4432 N N . ASN B 1 54 ? 136.279 -83.605 103.847 1.00 24.36 54 ASN B N 1
ATOM 4433 C CA . ASN B 1 54 ? 136.799 -84.969 103.978 1.00 24.62 54 ASN B CA 1
ATOM 4434 C C . ASN B 1 54 ? 135.763 -85.816 104.693 1.00 23.56 54 ASN B C 1
ATOM 4435 O O . ASN B 1 54 ? 135.877 -86.067 105.852 1.00 24.45 54 ASN B O 1
ATOM 4440 N N . LEU B 1 55 ? 134.696 -86.183 104.020 1.00 22.92 55 LEU B N 1
ATOM 4441 C CA . LEU B 1 55 ? 133.751 -87.108 104.609 1.00 23.44 55 LEU B CA 1
ATOM 4442 C C . LEU B 1 55 ? 134.301 -88.557 104.562 1.00 23.58 55 LEU B C 1
ATOM 4443 O O . LEU B 1 55 ? 134.980 -88.946 103.614 1.00 23.26 55 LEU B O 1
ATOM 4448 N N . LYS B 1 56 ? 134.005 -89.339 105.581 1.00 24.18 56 LYS B N 1
ATOM 4449 C CA . LYS B 1 56 ? 134.398 -90.738 105.603 1.00 25.36 56 LYS B CA 1
ATOM 4450 C C . LYS B 1 56 ? 133.567 -91.413 104.541 1.00 24.97 56 LYS B C 1
ATOM 4451 O O . LYS B 1 56 ? 132.337 -91.366 104.598 1.00 24.61 56 LYS B O 1
ATOM 4457 N N . GLN B 1 57 ? 134.258 -92.011 103.568 1.00 24.78 57 GLN B N 1
ATOM 4458 C CA . GLN B 1 57 ? 133.622 -92.598 102.396 1.00 24.81 57 GLN B CA 1
ATOM 4459 C C . GLN B 1 57 ? 133.461 -94.098 102.512 1.00 25.37 57 GLN B C 1
ATOM 4460 O O . GLN B 1 57 ? 134.302 -94.796 103.062 1.00 24.63 57 GLN B O 1
ATOM 4466 N N . ASP B 1 58 ? 132.333 -94.595 102.014 1.00 26.28 58 ASP B N 1
ATOM 4467 C CA . ASP B 1 58 ? 132.237 -95.992 101.741 1.00 26.07 58 ASP B CA 1
ATOM 4468 C C . ASP B 1 58 ? 133.235 -96.310 100.599 1.00 26.67 58 ASP B C 1
ATOM 4469 O O . ASP B 1 58 ? 133.268 -95.614 99.593 1.00 26.23 58 ASP B O 1
ATOM 4474 N N . PRO B 1 59 ? 134.030 -97.381 100.740 1.00 27.62 59 PRO B N 1
ATOM 4475 C CA . PRO B 1 59 ? 135.058 -97.639 99.738 1.00 27.73 59 PRO B CA 1
ATOM 4476 C C . PRO B 1 59 ? 134.549 -97.947 98.375 1.00 27.73 59 PRO B C 1
ATOM 4477 O O . PRO B 1 59 ? 135.323 -97.762 97.425 1.00 27.40 59 PRO B O 1
ATOM 4481 N N . GLU B 1 60 ? 133.293 -98.409 98.261 1.00 27.73 60 GLU B N 1
ATOM 4482 C CA . GLU B 1 60 ? 132.668 -98.703 96.933 1.00 28.44 60 GLU B CA 1
ATOM 4483 C C . GLU B 1 60 ? 132.009 -97.516 96.157 1.00 27.64 60 GLU B C 1
ATOM 4484 O O . GLU B 1 60 ? 131.415 -97.690 95.102 1.00 27.26 60 GLU B O 1
ATOM 4490 N N . ASN B 1 61 ? 132.149 -96.310 96.659 1.00 27.71 61 ASN B N 1
ATOM 4491 C CA . ASN B 1 61 ? 131.575 -95.123 96.037 1.00 28.07 61 ASN B CA 1
ATOM 4492 C C . ASN B 1 61 ? 132.156 -95.022 94.637 1.00 28.46 61 ASN B C 1
ATOM 4493 O O . ASN B 1 61 ? 133.350 -95.224 94.449 1.00 28.98 61 ASN B O 1
ATOM 4498 N N . ILE B 1 62 ? 131.347 -94.701 93.642 1.00 29.00 62 ILE B N 1
ATOM 4499 C CA . ILE B 1 62 ? 131.846 -94.721 92.274 1.00 29.83 62 ILE B CA 1
ATOM 4500 C C . ILE B 1 62 ? 132.786 -93.593 91.848 1.00 29.53 62 ILE B C 1
ATOM 4501 O O . ILE B 1 62 ? 133.428 -93.718 90.807 1.00 28.46 62 ILE B O 1
ATOM 4506 N N . ASP B 1 63 ? 132.855 -92.504 92.627 1.00 29.48 63 ASP B N 1
ATOM 4507 C CA . ASP B 1 63 ? 133.660 -91.310 92.254 1.00 28.92 63 ASP B CA 1
ATOM 4508 C C . ASP B 1 63 ? 133.813 -90.387 93.461 1.00 29.17 63 ASP B C 1
ATOM 4509 O O . ASP B 1 63 ? 133.411 -89.238 93.422 1.00 29.21 63 ASP B O 1
ATOM 4514 N N . PRO B 1 64 ? 134.418 -90.897 94.540 1.00 29.37 64 PRO B N 1
ATOM 4515 C CA . PRO B 1 64 ? 134.624 -90.138 95.771 1.00 29.34 64 PRO B CA 1
ATOM 4516 C C . PRO B 1 64 ? 135.401 -88.839 95.662 1.00 28.90 64 PRO B C 1
ATOM 4517 O O . PRO B 1 64 ? 135.374 -88.075 96.581 1.00 29.30 64 PRO B O 1
ATOM 4521 N N . LYS B 1 65 ? 136.151 -88.591 94.614 1.00 28.98 65 LYS B N 1
ATOM 4522 C CA . LYS B 1 65 ? 136.858 -87.313 94.560 1.00 29.45 65 LYS B CA 1
ATOM 4523 C C . LYS B 1 65 ? 135.889 -86.177 94.179 1.00 28.57 65 LYS B C 1
ATOM 4524 O O . LYS B 1 65 ? 136.151 -85.011 94.425 1.00 28.83 65 LYS B O 1
ATOM 4530 N N . ASN B 1 66 ? 134.757 -86.550 93.612 1.00 27.51 66 ASN B N 1
ATOM 4531 C CA . ASN B 1 66 ? 133.733 -85.631 93.233 1.00 26.49 66 ASN B CA 1
ATOM 4532 C C . ASN B 1 66 ? 132.448 -85.739 94.103 1.00 26.56 66 ASN B C 1
ATOM 4533 O O . ASN B 1 66 ? 131.780 -84.717 94.279 1.00 27.28 66 ASN B O 1
ATOM 4538 N N . LEU B 1 67 ? 132.114 -86.918 94.666 1.00 25.33 67 LEU B N 1
ATOM 4539 C CA . LEU B 1 67 ? 130.802 -87.157 95.368 1.00 24.25 67 LEU B CA 1
ATOM 4540 C C . LEU B 1 67 ? 130.934 -87.626 96.810 1.00 23.93 67 LEU B C 1
ATOM 4541 O O . LEU B 1 67 ? 131.300 -88.777 97.023 1.00 24.59 67 LEU B O 1
ATOM 4546 N N . PHE B 1 68 ? 130.679 -86.782 97.819 1.00 23.34 68 PHE B N 1
ATOM 4547 C CA . PHE B 1 68 ? 130.560 -85.333 97.684 1.00 21.92 68 PHE B CA 1
ATOM 4548 C C . PHE B 1 68 ? 131.098 -84.692 98.925 1.00 20.87 68 PHE B C 1
ATOM 4549 O O . PHE B 1 68 ? 131.405 -85.379 99.864 1.00 21.59 68 PHE B O 1
ATOM 4557 N N . ARG B 1 69 ? 131.229 -83.371 98.927 1.00 19.78 69 ARG B N 1
ATOM 4558 C CA . ARG B 1 69 ? 131.520 -82.633 100.143 1.00 18.85 69 ARG B CA 1
ATOM 4559 C C . ARG B 1 69 ? 130.191 -82.133 100.702 1.00 18.52 69 ARG B C 1
ATOM 4560 O O . ARG B 1 69 ? 129.153 -82.181 100.039 1.00 18.61 69 ARG B O 1
ATOM 4568 N N . ILE B 1 70 ? 130.179 -81.739 101.953 1.00 17.76 70 ILE B N 1
ATOM 4569 C CA . ILE B 1 70 ? 128.965 -81.161 102.506 1.00 17.02 70 ILE B CA 1
ATOM 4570 C C . ILE B 1 70 ? 129.204 -79.731 102.992 1.00 16.50 70 ILE B C 1
ATOM 4571 O O . ILE B 1 70 ? 130.218 -79.452 103.653 1.00 16.53 70 ILE B O 1
ATOM 4576 N N . LEU B 1 71 ? 128.278 -78.831 102.690 1.00 16.74 71 LEU B N 1
ATOM 4577 C CA . LEU B 1 71 ? 128.277 -77.498 103.325 1.00 17.60 71 LEU B CA 1
ATOM 4578 C C . LEU B 1 71 ? 127.197 -77.461 104.387 1.00 17.96 71 LEU B C 1
ATOM 4579 O O . LEU B 1 71 ? 126.051 -77.675 104.080 1.00 18.56 71 LEU B O 1
ATOM 4584 N N . GLY B 1 72 ? 127.569 -77.175 105.630 1.00 18.84 72 GLY B N 1
ATOM 4585 C CA . GLY B 1 72 ? 126.614 -77.030 106.729 1.00 18.77 72 GLY B CA 1
ATOM 4586 C C . GLY B 1 72 ? 126.152 -75.598 107.004 1.00 18.84 72 GLY B C 1
ATOM 4587 O O . GLY B 1 72 ? 126.823 -74.644 106.698 1.00 19.05 72 GLY B O 1
ATOM 4588 N N . CYS B 1 73 ? 124.982 -75.479 107.596 1.00 19.31 73 CYS B N 1
ATOM 4589 C CA . CYS B 1 73 ? 124.467 -74.231 108.153 1.00 19.50 73 CYS B CA 1
ATOM 4590 C C . CYS B 1 73 ? 124.345 -73.097 107.174 1.00 19.66 73 CYS B C 1
ATOM 4591 O O . CYS B 1 73 ? 124.610 -71.946 107.515 1.00 20.38 73 CYS B O 1
ATOM 4594 N N . PRO B 1 74 ? 123.878 -73.392 105.966 1.00 20.01 74 PRO B N 1
ATOM 4595 C CA . PRO B 1 74 ? 123.808 -72.303 104.981 1.00 20.40 74 PRO B CA 1
ATOM 4596 C C . PRO B 1 74 ? 122.864 -71.139 105.345 1.00 19.43 74 PRO B C 1
ATOM 4597 O O . PRO B 1 74 ? 122.966 -70.076 104.784 1.00 19.12 74 PRO B O 1
ATOM 4601 N N . GLY B 1 75 ? 121.915 -71.392 106.224 1.00 19.57 75 GLY B N 1
ATOM 4602 C CA . GLY B 1 75 ? 120.881 -70.444 106.575 1.00 19.10 75 GLY B CA 1
ATOM 4603 C C . GLY B 1 75 ? 120.865 -70.311 108.063 1.00 19.47 75 GLY B C 1
ATOM 4604 O O . GLY B 1 75 ? 119.869 -69.850 108.657 1.00 19.21 75 GLY B O 1
ATOM 4605 N N . GLY B 1 76 ? 121.982 -70.716 108.674 1.00 20.08 76 GLY B N 1
ATOM 4606 C CA . GLY B 1 76 ? 122.189 -70.493 110.097 1.00 20.63 76 GLY B CA 1
ATOM 4607 C C . GLY B 1 76 ? 122.510 -69.022 110.372 1.00 21.39 76 GLY B C 1
ATOM 4608 O O . GLY B 1 76 ? 122.777 -68.215 109.427 1.00 22.01 76 GLY B O 1
ATOM 4609 N N . LEU B 1 77 ? 122.573 -68.696 111.663 1.00 21.47 77 LEU B N 1
ATOM 4610 C CA . LEU B 1 77 ? 122.848 -67.340 112.115 1.00 21.27 77 LEU B CA 1
ATOM 4611 C C . LEU B 1 77 ? 124.317 -67.182 112.341 1.00 22.00 77 LEU B C 1
ATOM 4612 O O . LEU B 1 77 ? 124.990 -68.090 112.778 1.00 21.89 77 LEU B O 1
ATOM 4617 N N . ARG B 1 78 ? 124.792 -65.981 112.057 1.00 23.31 78 ARG B N 1
ATOM 4618 C CA . ARG B 1 78 ? 126.202 -65.631 112.117 1.00 24.02 78 ARG B CA 1
ATOM 4619 C C . ARG B 1 78 ? 126.477 -64.959 113.454 1.00 24.28 78 ARG B C 1
ATOM 4620 O O . ARG B 1 78 ? 125.583 -64.423 114.081 1.00 23.12 78 ARG B O 1
ATOM 4628 N N . GLY B 1 79 ? 127.732 -65.008 113.882 1.00 25.77 79 GLY B N 1
ATOM 4629 C CA . GLY B 1 79 ? 128.080 -64.710 115.266 1.00 26.80 79 GLY B CA 1
ATOM 4630 C C . GLY B 1 79 ? 128.527 -63.288 115.527 1.00 27.95 79 GLY B C 1
ATOM 4631 O O . GLY B 1 79 ? 128.630 -62.877 116.685 1.00 27.04 79 GLY B O 1
ATOM 4632 N N . PHE B 1 80 ? 128.785 -62.519 114.466 1.00 29.21 80 PHE B N 1
ATOM 4633 C CA . PHE B 1 80 ? 129.504 -61.280 114.664 1.00 30.07 80 PHE B CA 1
ATOM 4634 C C . PHE B 1 80 ? 128.822 -59.969 114.223 1.00 30.42 80 PHE B C 1
ATOM 4635 O O . PHE B 1 80 ? 128.949 -58.924 114.913 1.00 32.83 80 PHE B O 1
ATOM 4643 N N . GLY B 1 81 ? 128.107 -59.933 113.134 1.00 29.09 81 GLY B N 1
ATOM 4644 C CA . GLY B 1 81 ? 127.550 -58.613 112.815 1.00 27.89 81 GLY B CA 1
ATOM 4645 C C . GLY B 1 81 ? 126.076 -58.826 112.733 1.00 27.03 81 GLY B C 1
ATOM 4646 O O . GLY B 1 81 ? 125.436 -59.151 113.715 1.00 25.86 81 GLY B O 1
ATOM 4647 N N . ASN B 1 82 ? 125.564 -58.706 111.524 1.00 26.31 82 ASN B N 1
ATOM 4648 C CA . ASN B 1 82 ? 124.176 -58.943 111.279 1.00 26.57 82 ASN B CA 1
ATOM 4649 C C . ASN B 1 82 ? 124.036 -60.456 111.306 1.00 27.10 82 ASN B C 1
ATOM 4650 O O . ASN B 1 82 ? 124.513 -61.154 110.398 1.00 27.05 82 ASN B O 1
ATOM 4655 N N . ASP B 1 83 ? 123.369 -60.956 112.347 1.00 26.93 83 ASP B N 1
ATOM 4656 C CA . ASP B 1 83 ? 123.257 -62.395 112.551 1.00 26.48 83 ASP B CA 1
ATOM 4657 C C . ASP B 1 83 ? 122.612 -63.100 111.345 1.00 25.57 83 ASP B C 1
ATOM 4658 O O . ASP B 1 83 ? 122.864 -64.305 111.137 1.00 25.18 83 ASP B O 1
ATOM 4663 N N . HIS B 1 84 ? 121.844 -62.340 110.535 1.00 23.64 84 HIS B N 1
ATOM 4664 C CA . HIS B 1 84 ? 121.137 -62.869 109.359 1.00 21.97 84 HIS B CA 1
ATOM 4665 C C . HIS B 1 84 ? 121.895 -62.701 108.018 1.00 21.24 84 HIS B C 1
ATOM 4666 O O . HIS B 1 84 ? 121.302 -62.865 106.933 1.00 20.82 84 HIS B O 1
ATOM 4673 N N . ALA B 1 85 ? 123.194 -62.406 108.080 1.00 20.30 85 ALA B N 1
ATOM 4674 C CA . ALA B 1 85 ? 124.024 -62.250 106.891 1.00 20.21 85 ALA B CA 1
ATOM 4675 C C . ALA B 1 85 ? 123.905 -63.377 105.854 1.00 21.18 85 ALA B C 1
ATOM 4676 O O . ALA B 1 85 ? 123.912 -63.089 104.645 1.00 22.47 85 ALA B O 1
ATOM 4678 N N . ARG B 1 86 ? 123.805 -64.649 106.280 1.00 20.59 86 ARG B N 1
ATOM 4679 C CA . ARG B 1 86 ? 123.647 -65.722 105.280 1.00 20.53 86 ARG B CA 1
ATOM 4680 C C . ARG B 1 86 ? 122.325 -65.599 104.567 1.00 20.76 86 ARG B C 1
ATOM 4681 O O . ARG B 1 86 ? 122.255 -65.876 103.371 1.00 22.37 86 ARG B O 1
ATOM 4689 N N . ILE B 1 87 ? 121.266 -65.191 105.257 1.00 20.35 87 ILE B N 1
ATOM 4690 C CA . ILE B 1 87 ? 119.987 -65.069 104.572 1.00 20.68 87 ILE B CA 1
ATOM 4691 C C . ILE B 1 87 ? 120.085 -63.906 103.538 1.00 21.35 87 ILE B C 1
ATOM 4692 O O . ILE B 1 87 ? 119.686 -64.039 102.377 1.00 20.09 87 ILE B O 1
ATOM 4697 N N . ALA B 1 88 ? 120.687 -62.794 103.942 1.00 21.90 88 ALA B N 1
ATOM 4698 C CA . ALA B 1 88 ? 120.875 -61.694 102.998 1.00 22.88 88 ALA B CA 1
ATOM 4699 C C . ALA B 1 88 ? 121.621 -62.169 101.718 1.00 22.67 88 ALA B C 1
ATOM 4700 O O . ALA B 1 88 ? 121.200 -61.886 100.597 1.00 22.92 88 ALA B O 1
ATOM 4702 N N . LEU B 1 89 ? 122.727 -62.881 101.868 1.00 21.93 89 LEU B N 1
ATOM 4703 C CA . LEU B 1 89 ? 123.508 -63.220 100.682 1.00 21.57 89 LEU B CA 1
ATOM 4704 C C . LEU B 1 89 ? 122.770 -64.196 99.737 1.00 22.07 89 LEU B C 1
ATOM 4705 O O . LEU B 1 89 ? 123.099 -64.271 98.546 1.00 22.86 89 LEU B O 1
ATOM 4710 N N . HIS B 1 90 ? 121.784 -64.942 100.242 1.00 21.24 90 HIS B N 1
ATOM 4711 C CA . HIS B 1 90 ? 121.011 -65.791 99.368 1.00 20.77 90 HIS B CA 1
ATOM 4712 C C . HIS B 1 90 ? 120.362 -64.968 98.307 1.00 21.35 90 HIS B C 1
ATOM 4713 O O . HIS B 1 90 ? 120.191 -65.440 97.188 1.00 20.28 90 HIS B O 1
ATOM 4720 N N . LEU B 1 91 ? 119.933 -63.762 98.690 1.00 22.36 91 LEU B N 1
ATOM 4721 C CA . LEU B 1 91 ? 119.314 -62.829 97.764 1.00 23.77 91 LEU B CA 1
ATOM 4722 C C . LEU B 1 91 ? 120.324 -61.876 97.099 1.00 25.17 91 LEU B C 1
ATOM 4723 O O . LEU B 1 91 ? 119.961 -61.104 96.211 1.00 26.58 91 LEU B O 1
ATOM 4728 N N . GLY B 1 92 ? 121.584 -61.936 97.513 1.00 25.83 92 GLY B N 1
ATOM 4729 C CA . GLY B 1 92 ? 122.605 -61.101 96.933 1.00 26.45 92 GLY B CA 1
ATOM 4730 C C . GLY B 1 92 ? 122.564 -59.702 97.505 1.00 27.11 92 GLY B C 1
ATOM 4731 O O . GLY B 1 92 ? 122.999 -58.744 96.859 1.00 27.80 92 GLY B O 1
ATOM 4732 N N . LEU B 1 93 ? 122.048 -59.573 98.718 1.00 26.86 93 LEU B N 1
ATOM 4733 C CA . LEU B 1 93 ? 121.996 -58.281 99.348 1.00 27.08 93 LEU B CA 1
ATOM 4734 C C . LEU B 1 93 ? 123.264 -57.991 100.141 1.00 27.74 93 LEU B C 1
ATOM 4735 O O . LEU B 1 93 ? 124.031 -58.889 100.455 1.00 28.08 93 LEU B O 1
ATOM 4740 N N . ASP B 1 94 ? 123.513 -56.724 100.452 1.00 28.47 94 ASP B N 1
ATOM 4741 C CA . ASP B 1 94 ? 124.562 -56.406 101.414 1.00 28.80 94 ASP B CA 1
ATOM 4742 C C . ASP B 1 94 ? 124.323 -57.353 102.567 1.00 28.27 94 ASP B C 1
ATOM 4743 O O . ASP B 1 94 ? 123.155 -57.547 102.953 1.00 28.06 94 ASP B O 1
ATOM 4748 N N . SER B 1 95 ? 125.413 -57.911 103.110 1.00 27.75 95 SER B N 1
ATOM 4749 C CA . SER B 1 95 ? 125.358 -58.910 104.166 1.00 26.91 95 SER B CA 1
ATOM 4750 C C . SER B 1 95 ? 124.877 -58.366 105.483 1.00 27.63 95 SER B C 1
ATOM 4751 O O . SER B 1 95 ? 124.463 -59.116 106.373 1.00 26.51 95 SER B O 1
ATOM 4754 N N . GLN B 1 96 ? 124.962 -57.051 105.644 1.00 28.15 96 GLN B N 1
ATOM 4755 C CA . GLN B 1 96 ? 124.447 -56.429 106.853 1.00 28.20 96 GLN B CA 1
ATOM 4756 C C . GLN B 1 96 ? 122.963 -56.089 106.777 1.00 27.86 96 GLN B C 1
ATOM 4757 O O . GLN B 1 96 ? 122.440 -55.495 107.701 1.00 28.95 96 GLN B O 1
ATOM 4763 N N . THR B 1 97 ? 122.285 -56.449 105.699 1.00 27.67 97 THR B N 1
ATOM 4764 C CA . THR B 1 97 ? 120.860 -56.199 105.614 1.00 28.11 97 THR B CA 1
ATOM 4765 C C . THR B 1 97 ? 120.109 -56.993 106.711 1.00 29.30 97 THR B C 1
ATOM 4766 O O . THR B 1 97 ? 120.133 -58.226 106.757 1.00 29.51 97 THR B O 1
ATOM 4770 N N . PRO B 1 98 ? 119.460 -56.278 107.619 1.00 30.06 98 PRO B N 1
ATOM 4771 C CA . PRO B 1 98 ? 118.698 -56.928 108.666 1.00 29.98 98 PRO B CA 1
ATOM 4772 C C . PRO B 1 98 ? 117.490 -57.651 108.112 1.00 29.95 98 PRO B C 1
ATOM 4773 O O . PRO B 1 98 ? 117.025 -57.340 107.026 1.00 30.84 98 PRO B O 1
ATOM 4777 N N . MET B 1 99 ? 116.963 -58.589 108.870 1.00 29.66 99 MET B N 1
ATOM 4778 C CA . MET B 1 99 ? 115.879 -59.428 108.388 1.00 29.53 99 MET B CA 1
ATOM 4779 C C . MET B 1 99 ? 114.612 -58.664 108.029 1.00 29.98 99 MET B C 1
ATOM 4780 O O . MET B 1 99 ? 113.980 -58.954 107.015 1.00 30.26 99 MET B O 1
ATOM 4785 N N . LYS B 1 100 ? 114.195 -57.724 108.867 1.00 30.34 100 LYS B N 1
ATOM 4786 C CA . LYS B 1 100 ? 113.046 -56.865 108.498 1.00 30.74 100 LYS B CA 1
ATOM 4787 C C . LYS B 1 100 ? 113.271 -56.359 107.054 1.00 30.57 100 LYS B C 1
ATOM 4788 O O . LYS B 1 100 ? 112.380 -56.471 106.179 1.00 30.35 100 LYS B O 1
ATOM 4794 N N . GLU B 1 101 ? 114.475 -55.855 106.798 1.00 30.13 101 GLU B N 1
ATOM 4795 C CA . GLU B 1 101 ? 114.774 -55.295 105.488 1.00 30.91 101 GLU B CA 1
ATOM 4796 C C . GLU B 1 101 ? 114.874 -56.424 104.439 1.00 29.97 101 GLU B C 1
ATOM 4797 O O . GLU B 1 101 ? 114.438 -56.246 103.330 1.00 30.77 101 GLU B O 1
ATOM 4803 N N . ILE B 1 102 ? 115.393 -57.594 104.797 1.00 29.19 102 ILE B N 1
ATOM 4804 C CA . ILE B 1 102 ? 115.370 -58.746 103.876 1.00 28.33 102 ILE B CA 1
ATOM 4805 C C . ILE B 1 102 ? 113.953 -59.010 103.454 1.00 28.42 102 ILE B C 1
ATOM 4806 O O . ILE B 1 102 ? 113.687 -59.085 102.266 1.00 28.83 102 ILE B O 1
ATOM 4811 N N . ILE B 1 103 ? 113.046 -59.164 104.429 1.00 28.88 103 ILE B N 1
ATOM 4812 C CA . ILE B 1 103 ? 111.596 -59.361 104.157 1.00 28.80 103 ILE B CA 1
ATOM 4813 C C . ILE B 1 103 ? 110.953 -58.280 103.291 1.00 29.68 103 ILE B C 1
ATOM 4814 O O . ILE B 1 103 ? 110.207 -58.620 102.379 1.00 29.63 103 ILE B O 1
ATOM 4819 N N . ASP B 1 104 ? 111.204 -56.995 103.606 1.00 30.95 104 ASP B N 1
ATOM 4820 C CA . ASP B 1 104 ? 110.742 -55.879 102.765 1.00 31.83 104 ASP B CA 1
ATOM 4821 C C . ASP B 1 104 ? 111.196 -56.102 101.343 1.00 32.20 104 ASP B C 1
ATOM 4822 O O . ASP B 1 104 ? 110.431 -55.882 100.402 1.00 32.84 104 ASP B O 1
ATOM 4827 N N . PHE B 1 105 ? 112.447 -56.527 101.172 1.00 32.21 105 PHE B N 1
ATOM 4828 C CA . PHE B 1 105 ? 112.957 -56.764 99.827 1.00 32.33 105 PHE B CA 1
ATOM 4829 C C . PHE B 1 105 ? 112.140 -57.845 99.119 1.00 31.61 105 PHE B C 1
ATOM 4830 O O . PHE B 1 105 ? 111.729 -57.651 97.989 1.00 33.13 105 PHE B O 1
ATOM 4838 N N . LEU B 1 106 ? 111.886 -58.968 99.767 1.00 30.46 106 LEU B N 1
ATOM 4839 C CA . LEU B 1 106 ? 111.113 -60.038 99.133 1.00 30.00 106 LEU B CA 1
ATOM 4840 C C . LEU B 1 106 ? 109.713 -59.568 98.726 1.00 30.23 106 LEU B C 1
ATOM 4841 O O . LEU B 1 106 ? 109.216 -59.870 97.618 1.00 29.01 106 LEU B O 1
ATOM 4846 N N . VAL B 1 107 ? 109.086 -58.864 99.666 1.00 30.58 107 VAL B N 1
ATOM 4847 C CA . VAL B 1 107 ? 107.753 -58.295 99.514 1.00 30.58 107 VAL B CA 1
ATOM 4848 C C . VAL B 1 107 ? 107.739 -57.293 98.369 1.00 31.64 107 VAL B C 1
ATOM 4849 O O . VAL B 1 107 ? 106.892 -57.391 97.502 1.00 31.92 107 VAL B O 1
ATOM 4853 N N . ALA B 1 108 ? 108.680 -56.349 98.351 1.00 33.20 108 ALA B N 1
ATOM 4854 C CA . ALA B 1 108 ? 108.782 -55.348 97.262 1.00 34.49 108 ALA B CA 1
ATOM 4855 C C . ALA B 1 108 ? 108.808 -55.971 95.880 1.00 35.89 108 ALA B C 1
ATOM 4856 O O . ALA B 1 108 ? 108.396 -55.313 94.903 1.00 37.52 108 ALA B O 1
ATOM 4858 N N . ASN B 1 109 ? 109.288 -57.214 95.783 1.00 35.74 109 ASN B N 1
ATOM 4859 C CA . ASN B 1 109 ? 109.505 -57.850 94.498 1.00 35.94 109 ASN B CA 1
ATOM 4860 C C . ASN B 1 109 ? 108.489 -58.913 94.173 1.00 36.48 109 ASN B C 1
ATOM 4861 O O . ASN B 1 109 ? 108.714 -59.736 93.286 1.00 36.25 109 ASN B O 1
ATOM 4866 N N . ARG B 1 110 ? 107.362 -58.890 94.868 1.00 37.31 110 ARG B N 1
ATOM 4867 C CA . ARG B 1 110 ? 106.325 -59.900 94.669 1.00 38.18 110 ARG B CA 1
ATOM 4868 C C . ARG B 1 110 ? 105.380 -59.509 93.561 1.00 39.50 110 ARG B C 1
ATOM 4869 O O . ARG B 1 110 ? 104.536 -60.304 93.160 1.00 39.63 110 ARG B O 1
ATOM 4877 N N . ASN B 1 111 ? 105.483 -58.266 93.107 1.00 41.24 111 ASN B N 1
ATOM 4878 C CA . ASN B 1 111 ? 104.648 -57.785 92.023 1.00 42.73 111 ASN B CA 1
ATOM 4879 C C . ASN B 1 111 ? 104.967 -58.512 90.738 1.00 42.87 111 ASN B C 1
ATOM 4880 O O . ASN B 1 111 ? 106.091 -58.450 90.267 1.00 43.27 111 ASN B O 1
ATOM 4885 N N . PRO B 1 112 ? 103.993 -59.207 90.157 1.00 43.74 112 PRO B N 1
ATOM 4886 C CA . PRO B 1 112 ? 104.322 -59.986 88.950 1.00 44.13 112 PRO B CA 1
ATOM 4887 C C . PRO B 1 112 ? 104.941 -59.188 87.786 1.00 44.37 112 PRO B C 1
ATOM 4888 O O . PRO B 1 112 ? 105.663 -59.759 86.964 1.00 44.59 112 PRO B O 1
ATOM 4892 N N . LYS B 1 113 ? 104.661 -57.883 87.729 1.00 44.38 113 LYS B N 1
ATOM 4893 C CA . LYS B 1 113 ? 105.281 -57.006 86.751 1.00 44.00 113 LYS B CA 1
ATOM 4894 C C . LYS B 1 113 ? 106.755 -57.286 86.779 1.00 43.37 113 LYS B C 1
ATOM 4895 O O . LYS B 1 113 ? 107.322 -57.612 85.747 1.00 43.76 113 LYS B O 1
ATOM 4897 N N . LYS B 1 114 ? 107.341 -57.211 87.974 1.00 42.63 114 LYS B N 1
ATOM 4898 C CA . LYS B 1 114 ? 108.807 -57.361 88.200 1.00 42.29 114 LYS B CA 1
ATOM 4899 C C . LYS B 1 114 ? 109.467 -58.694 87.785 1.00 40.90 114 LYS B C 1
ATOM 4900 O O . LYS B 1 114 ? 110.685 -58.754 87.651 1.00 40.29 114 LYS B O 1
ATOM 4906 N N . TYR B 1 115 ? 108.678 -59.745 87.561 1.00 39.60 115 TYR B N 1
ATOM 4907 C CA . TYR B 1 115 ? 109.233 -61.078 87.293 1.00 38.75 115 TYR B CA 1
ATOM 4908 C C . TYR B 1 115 ? 110.082 -61.182 86.018 1.00 38.57 115 TYR B C 1
ATOM 4909 O O . TYR B 1 115 ? 109.985 -60.341 85.120 1.00 39.73 115 TYR B O 1
ATOM 4918 N N . ILE B 1 116 ? 110.939 -62.201 85.950 1.00 37.44 116 ILE B N 1
ATOM 4919 C CA . ILE B 1 116 ? 111.768 -62.441 84.770 1.00 36.01 116 ILE B CA 1
ATOM 4920 C C . ILE B 1 116 ? 112.014 -63.929 84.559 1.00 35.35 116 ILE B C 1
ATOM 4921 O O . ILE B 1 116 ? 112.844 -64.497 85.227 1.00 35.38 116 ILE B O 1
ATOM 4926 N N . PRO B 1 117 ? 111.341 -64.544 83.577 1.00 34.43 117 PRO B N 1
ATOM 4927 C CA . PRO B 1 117 ? 111.468 -65.983 83.391 1.00 33.70 117 PRO B CA 1
ATOM 4928 C C . PRO B 1 117 ? 112.892 -66.408 83.085 1.00 32.55 117 PRO B C 1
ATOM 4929 O O . PRO B 1 117 ? 113.696 -65.591 82.657 1.00 31.65 117 PRO B O 1
ATOM 4933 N N . PRO B 1 118 ? 113.190 -67.697 83.295 1.00 31.34 118 PRO B N 1
ATOM 4934 C CA . PRO B 1 118 ? 114.540 -68.194 83.129 1.00 31.16 118 PRO B CA 1
ATOM 4935 C C . PRO B 1 118 ? 114.952 -68.270 81.643 1.00 31.11 118 PRO B C 1
ATOM 4936 O O . PRO B 1 118 ? 114.099 -68.170 80.755 1.00 30.72 118 PRO B O 1
ATOM 4940 N N . VAL B 1 119 ? 116.248 -68.428 81.385 1.00 30.98 119 VAL B N 1
ATOM 4941 C CA . VAL B 1 119 ? 116.748 -68.556 80.014 1.00 31.09 119 VAL B CA 1
ATOM 4942 C C . VAL B 1 119 ? 117.430 -69.913 79.803 1.00 31.37 119 VAL B C 1
ATOM 4943 O O . VAL B 1 119 ? 118.193 -70.361 80.642 1.00 31.94 119 VAL B O 1
ATOM 4947 N N . LEU B 1 120 ? 117.108 -70.586 78.701 1.00 31.64 120 LEU B N 1
ATOM 4948 C CA . LEU B 1 120 ? 117.705 -71.865 78.371 1.00 31.76 120 LEU B CA 1
ATOM 4949 C C . LEU B 1 120 ? 119.111 -71.595 77.872 1.00 31.72 120 LEU B C 1
ATOM 4950 O O . LEU B 1 120 ? 119.316 -70.726 77.036 1.00 31.85 120 LEU B O 1
ATOM 4955 N N . VAL B 1 121 ? 120.093 -72.300 78.404 1.00 31.96 121 VAL B N 1
ATOM 4956 C CA . VAL B 1 121 ? 121.466 -72.223 77.874 1.00 31.60 121 VAL B CA 1
ATOM 4957 C C . VAL B 1 121 ? 122.002 -73.596 77.541 1.00 32.91 121 VAL B C 1
ATOM 4958 O O . VAL B 1 121 ? 121.547 -74.620 78.093 1.00 33.07 121 VAL B O 1
ATOM 4962 N N . PRO B 1 122 ? 122.986 -73.645 76.636 1.00 33.87 122 PRO B N 1
ATOM 4963 C CA . PRO B 1 122 ? 123.401 -74.994 76.241 1.00 34.10 122 PRO B CA 1
ATOM 4964 C C . PRO B 1 122 ? 124.142 -75.692 77.344 1.00 33.97 122 PRO B C 1
ATOM 4965 O O . PRO B 1 122 ? 124.814 -75.051 78.146 1.00 32.76 122 PRO B O 1
ATOM 4969 N N . ASN B 1 123 ? 124.033 -77.017 77.335 1.00 34.84 123 ASN B N 1
ATOM 4970 C CA . ASN B 1 123 ? 124.673 -77.880 78.336 1.00 35.04 123 ASN B CA 1
ATOM 4971 C C . ASN B 1 123 ? 126.126 -77.544 78.648 1.00 35.58 123 ASN B C 1
ATOM 4972 O O . ASN B 1 123 ? 126.538 -77.723 79.771 1.00 36.71 123 ASN B O 1
ATOM 4977 N N . ASP B 1 124 ? 126.892 -76.998 77.713 1.00 36.52 124 ASP B N 1
ATOM 4978 C CA . ASP B 1 124 ? 128.312 -76.716 77.989 1.00 37.21 124 ASP B CA 1
ATOM 4979 C C . ASP B 1 124 ? 128.489 -75.430 78.777 1.00 36.58 124 ASP B C 1
ATOM 4980 O O . ASP B 1 124 ? 129.601 -74.980 79.015 1.00 36.10 124 ASP B O 1
ATOM 4985 N N . GLN B 1 125 ? 127.379 -74.836 79.181 1.00 36.55 125 GLN B N 1
ATOM 4986 C CA . GLN B 1 125 ? 127.400 -73.711 80.120 1.00 36.96 125 GLN B CA 1
ATOM 4987 C C . GLN B 1 125 ? 127.127 -74.151 81.566 1.00 35.65 125 GLN B C 1
ATOM 4988 O O . GLN B 1 125 ? 127.228 -73.354 82.488 1.00 35.42 125 GLN B O 1
ATOM 4994 N N . SER B 1 126 ? 126.754 -75.409 81.746 1.00 34.20 126 SER B N 1
ATOM 4995 C CA . SER B 1 126 ? 126.409 -75.917 83.051 1.00 33.93 126 SER B CA 1
ATOM 4996 C C . SER B 1 126 ? 127.540 -76.762 83.595 1.00 32.79 126 SER B C 1
ATOM 4997 O O . SER B 1 126 ? 127.852 -77.789 83.018 1.00 32.48 126 SER B O 1
ATOM 5000 N N . PRO B 1 127 ? 128.130 -76.357 84.732 1.00 32.30 127 PRO B N 1
ATOM 5001 C CA . PRO B 1 127 ? 129.192 -77.196 85.303 1.00 31.92 127 PRO B CA 1
ATOM 5002 C C . PRO B 1 127 ? 128.749 -78.603 85.630 1.00 31.25 127 PRO B C 1
ATOM 5003 O O . PRO B 1 127 ? 129.548 -79.519 85.491 1.00 31.43 127 PRO B O 1
ATOM 5007 N N . HIS B 1 128 ? 127.494 -78.791 86.027 1.00 30.80 128 HIS B N 1
ATOM 5008 C CA . HIS B 1 128 ? 127.036 -80.140 86.425 1.00 30.21 128 HIS B CA 1
ATOM 5009 C C . HIS B 1 128 ? 126.842 -81.116 85.253 1.00 30.12 128 HIS B C 1
ATOM 5010 O O . HIS B 1 128 ? 126.706 -82.321 85.443 1.00 29.87 128 HIS B O 1
ATOM 5017 N N . LYS B 1 129 ? 126.880 -80.596 84.040 1.00 30.39 129 LYS B N 1
ATOM 5018 C CA . LYS B 1 129 ? 126.891 -81.449 82.862 1.00 31.00 129 LYS B CA 1
ATOM 5019 C C . LYS B 1 129 ? 128.295 -82.019 82.536 1.00 31.90 129 LYS B C 1
ATOM 5020 O O . LYS B 1 129 ? 128.455 -82.688 81.517 1.00 33.21 129 LYS B O 1
ATOM 5026 N N . LYS B 1 130 ? 129.304 -81.802 83.376 1.00 32.16 130 LYS B N 1
ATOM 5027 C CA . LYS B 1 130 ? 130.614 -82.387 83.093 1.00 32.61 130 LYS B CA 1
ATOM 5028 C C . LYS B 1 130 ? 130.649 -83.921 83.279 1.00 32.55 130 LYS B C 1
ATOM 5029 O O . LYS B 1 130 ? 131.291 -84.609 82.507 1.00 31.39 130 LYS B O 1
ATOM 5035 N N . HIS B 1 131 ? 129.955 -84.425 84.300 1.00 33.06 131 HIS B N 1
ATOM 5036 C CA . HIS B 1 131 ? 129.943 -85.854 84.661 1.00 33.28 131 HIS B CA 1
ATOM 5037 C C . HIS B 1 131 ? 128.525 -86.391 84.712 1.00 33.51 131 HIS B C 1
ATOM 5038 O O . HIS B 1 131 ? 127.592 -85.672 85.075 1.00 34.28 131 HIS B O 1
ATOM 5045 N N . HIS B 1 132 ? 128.378 -87.677 84.422 1.00 33.87 132 HIS B N 1
ATOM 5046 C CA . HIS B 1 132 ? 127.082 -88.307 84.315 1.00 34.38 132 HIS B CA 1
ATOM 5047 C C . HIS B 1 132 ? 127.100 -89.720 84.864 1.00 35.21 132 HIS B C 1
ATOM 5048 O O . HIS B 1 132 ? 128.105 -90.432 84.765 1.00 36.30 132 HIS B O 1
ATOM 5055 N N . LEU B 1 133 ? 125.978 -90.131 85.440 1.00 35.50 133 LEU B N 1
ATOM 5056 C CA . LEU B 1 133 ? 125.793 -91.491 85.845 1.00 35.50 133 LEU B CA 1
ATOM 5057 C C . LEU B 1 133 ? 124.491 -91.997 85.288 1.00 35.99 133 LEU B C 1
ATOM 5058 O O . LEU B 1 133 ? 123.449 -91.374 85.458 1.00 35.32 133 LEU B O 1
ATOM 5063 N N . THR B 1 134 ? 124.568 -93.142 84.617 1.00 36.84 134 THR B N 1
ATOM 5064 C CA . THR B 1 134 ? 123.380 -93.883 84.198 1.00 37.41 134 THR B CA 1
ATOM 5065 C C . THR B 1 134 ? 122.807 -94.655 85.392 1.00 38.09 134 THR B C 1
ATOM 5066 O O . THR B 1 134 ? 123.494 -94.844 86.409 1.00 37.90 134 THR B O 1
ATOM 5070 N N . LYS B 1 135 ? 121.573 -95.140 85.231 1.00 38.46 135 LYS B N 1
ATOM 5071 C CA . LYS B 1 135 ? 120.901 -95.928 86.241 1.00 39.09 135 LYS B CA 1
ATOM 5072 C C . LYS B 1 135 ? 121.703 -97.131 86.734 1.00 39.38 135 LYS B C 1
ATOM 5073 O O . LYS B 1 135 ? 121.758 -97.401 87.923 1.00 39.48 135 LYS B O 1
ATOM 5079 N N . GLU B 1 136 ? 122.303 -97.875 85.828 1.00 40.33 136 GLU B N 1
ATOM 5080 C CA . GLU B 1 136 ? 123.039 -99.075 86.235 1.00 41.30 136 GLU B CA 1
ATOM 5081 C C . GLU B 1 136 ? 124.198 -98.692 87.160 1.00 40.17 136 GLU B C 1
ATOM 5082 O O . GLU B 1 136 ? 124.540 -99.425 88.079 1.00 40.59 136 GLU B O 1
ATOM 5088 N N . GLN B 1 137 ? 124.778 -97.523 86.922 1.00 39.55 137 GLN B N 1
ATOM 5089 C CA . GLN B 1 137 ? 125.912 -97.007 87.708 1.00 38.44 137 GLN B CA 1
ATOM 5090 C C . GLN B 1 137 ? 125.562 -96.405 89.061 1.00 36.86 137 GLN B C 1
ATOM 5091 O O . GLN B 1 137 ? 126.442 -96.082 89.847 1.00 37.08 137 GLN B O 1
ATOM 5097 N N . ILE B 1 138 ? 124.297 -96.208 89.339 1.00 35.16 138 ILE B N 1
ATOM 5098 C CA . ILE B 1 138 ? 123.951 -95.426 90.482 1.00 34.00 138 ILE B CA 1
ATOM 5099 C C . ILE B 1 138 ? 123.794 -96.340 91.655 1.00 33.29 138 ILE B C 1
ATOM 5100 O O . ILE B 1 138 ? 123.118 -97.351 91.564 1.00 33.72 138 ILE B O 1
ATOM 5105 N N . ASP B 1 139 ? 124.446 -95.986 92.759 1.00 32.34 139 ASP B N 1
ATOM 5106 C CA . ASP B 1 139 ? 124.152 -96.587 94.052 1.00 31.26 139 ASP B CA 1
ATOM 5107 C C . ASP B 1 139 ? 124.162 -95.549 95.176 1.00 29.51 139 ASP B C 1
ATOM 5108 O O . ASP B 1 139 ? 125.163 -95.328 95.799 1.00 29.23 139 ASP B O 1
ATOM 5113 N N . LEU B 1 140 ? 122.998 -94.985 95.469 1.00 28.02 140 LEU B N 1
ATOM 5114 C CA . LEU B 1 140 ? 122.850 -94.001 96.518 1.00 26.49 140 LEU B CA 1
ATOM 5115 C C . LEU B 1 140 ? 123.333 -94.441 97.907 1.00 25.98 140 LEU B C 1
ATOM 5116 O O . LEU B 1 140 ? 123.626 -93.559 98.734 1.00 25.98 140 LEU B O 1
ATOM 5121 N N . THR B 1 141 ? 123.446 -95.750 98.169 1.00 24.63 141 THR B N 1
ATOM 5122 C CA . THR B 1 141 ? 123.864 -96.243 99.486 1.00 24.28 141 THR B CA 1
ATOM 5123 C C . THR B 1 141 ? 125.364 -96.247 99.725 1.00 24.46 141 THR B C 1
ATOM 5124 O O . THR B 1 141 ? 125.783 -96.662 100.810 1.00 23.79 141 THR B O 1
ATOM 5128 N N . LYS B 1 142 ? 126.151 -95.876 98.710 1.00 24.37 142 LYS B N 1
ATOM 5129 C CA . LYS B 1 142 ? 127.613 -95.754 98.838 1.00 24.73 142 LYS B CA 1
ATOM 5130 C C . LYS B 1 142 ? 128.078 -94.318 98.890 1.00 24.84 142 LYS B C 1
ATOM 5131 O O . LYS B 1 142 ? 129.282 -94.063 98.982 1.00 25.02 142 LYS B O 1
ATOM 5137 N N . LEU B 1 143 ? 127.151 -93.373 98.766 1.00 25.06 143 LEU B N 1
ATOM 5138 C CA . LEU B 1 143 ? 127.509 -91.939 98.794 1.00 24.31 143 LEU B CA 1
ATOM 5139 C C . LEU B 1 143 ? 127.493 -91.540 100.239 1.00 24.33 143 LEU B C 1
ATOM 5140 O O . LEU B 1 143 ? 126.795 -92.173 101.028 1.00 24.66 143 LEU B O 1
ATOM 5145 N N . PRO B 1 144 ? 128.264 -90.517 100.620 1.00 24.52 144 PRO B N 1
ATOM 5146 C CA . PRO B 1 144 ? 128.362 -90.266 102.038 1.00 24.70 144 PRO B CA 1
ATOM 5147 C C . PRO B 1 144 ? 127.184 -89.431 102.506 1.00 24.69 144 PRO B C 1
ATOM 5148 O O . PRO B 1 144 ? 127.345 -88.292 102.867 1.00 25.27 144 PRO B O 1
ATOM 5152 N N . VAL B 1 145 ? 126.001 -90.014 102.479 1.00 24.47 145 VAL B N 1
ATOM 5153 C CA . VAL B 1 145 ? 124.801 -89.353 102.938 1.00 24.21 145 VAL B CA 1
ATOM 5154 C C . VAL B 1 145 ? 124.790 -89.454 104.461 1.00 24.43 145 VAL B C 1
ATOM 5155 O O . VAL B 1 145 ? 125.071 -90.516 104.995 1.00 25.02 145 VAL B O 1
ATOM 5159 N N . PRO B 1 146 ? 124.464 -88.362 105.162 1.00 23.76 146 PRO B N 1
ATOM 5160 C CA . PRO B 1 146 ? 124.434 -88.388 106.621 1.00 23.13 146 PRO B CA 1
ATOM 5161 C C . PRO B 1 146 ? 123.159 -88.939 107.289 1.00 22.63 146 PRO B C 1
ATOM 5162 O O . PRO B 1 146 ? 122.047 -88.845 106.777 1.00 21.62 146 PRO B O 1
ATOM 5166 N N . LEU B 1 147 ? 123.385 -89.560 108.435 1.00 22.42 147 LEU B N 1
ATOM 5167 C CA . LEU B 1 147 ? 122.353 -89.925 109.370 1.00 22.34 147 LEU B CA 1
ATOM 5168 C C . LEU B 1 147 ? 122.449 -88.769 110.372 1.00 21.91 147 LEU B C 1
ATOM 5169 O O . LEU B 1 147 ? 123.413 -88.659 111.121 1.00 21.34 147 LEU B O 1
ATOM 5174 N N . LEU B 1 148 ? 121.472 -87.874 110.325 1.00 22.65 148 LEU B N 1
ATOM 5175 C CA . LEU B 1 148 ? 121.618 -86.547 110.933 1.00 23.08 148 LEU B CA 1
ATOM 5176 C C . LEU B 1 148 ? 121.249 -86.461 112.421 1.00 23.94 148 LEU B C 1
ATOM 5177 O O . LEU B 1 148 ? 121.850 -85.691 113.160 1.00 24.13 148 LEU B O 1
ATOM 5182 N N . HIS B 1 149 ? 120.257 -87.232 112.845 1.00 25.32 149 HIS B N 1
ATOM 5183 C CA 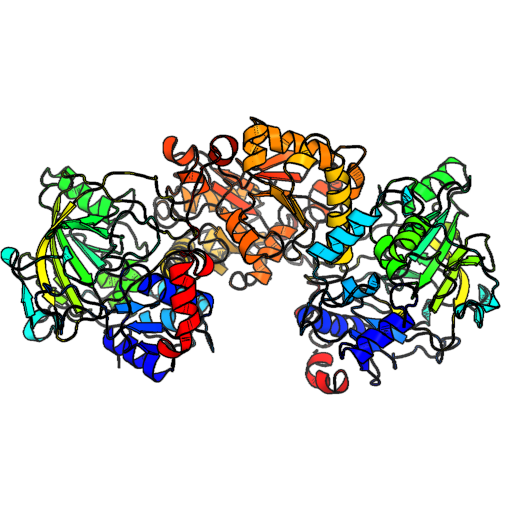. HIS B 1 149 ? 119.843 -87.284 114.246 1.00 26.32 149 HIS B CA 1
ATOM 5184 C C . HIS B 1 149 ? 119.641 -88.732 114.664 1.00 27.69 149 HIS B C 1
ATOM 5185 O O . HIS B 1 149 ? 119.043 -89.486 113.947 1.00 28.52 149 HIS B O 1
ATOM 5192 N N . HIS B 1 150 ? 120.080 -89.101 115.854 1.00 29.74 150 HIS B N 1
ATOM 5193 C CA . HIS B 1 150 ? 119.776 -90.425 116.377 1.00 31.20 150 HIS B CA 1
ATOM 5194 C C . HIS B 1 150 ? 118.284 -90.718 116.364 1.00 30.77 150 HIS B C 1
ATOM 5195 O O . HIS B 1 150 ? 117.494 -89.921 116.864 1.00 31.54 150 HIS B O 1
ATOM 5202 N N 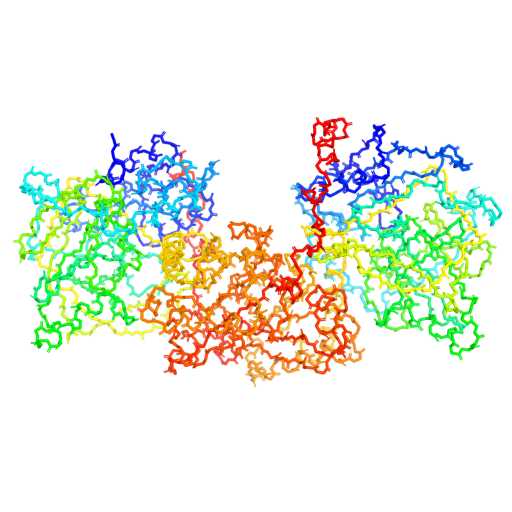. GLY B 1 151 ? 117.908 -91.855 115.799 1.00 29.92 151 GLY B N 1
ATOM 5203 C CA . GLY B 1 151 ? 116.508 -92.225 115.699 1.00 29.77 151 GLY B CA 1
ATOM 5204 C C . GLY B 1 151 ? 115.867 -91.819 114.383 1.00 29.94 151 GLY B C 1
ATOM 5205 O O . GLY B 1 151 ? 114.699 -92.105 114.137 1.00 30.50 151 GLY B O 1
ATOM 5206 N N . ASP B 1 152 ? 116.613 -91.124 113.536 1.00 29.67 152 ASP B N 1
ATOM 5207 C CA . ASP B 1 152 ? 116.190 -90.943 112.169 1.00 29.27 152 ASP B CA 1
ATOM 5208 C C . ASP B 1 152 ? 115.990 -92.304 111.516 1.00 29.41 152 ASP B C 1
ATOM 5209 O O . ASP B 1 152 ? 116.728 -93.254 111.765 1.00 28.83 152 ASP B O 1
ATOM 5214 N N . GLY B 1 153 ? 114.929 -92.396 110.725 1.00 29.94 153 GLY B N 1
ATOM 5215 C CA . GLY B 1 153 ? 114.548 -93.619 110.047 1.00 30.04 153 GLY B CA 1
ATOM 5216 C C . GLY B 1 153 ? 115.450 -94.004 108.888 1.00 30.32 153 GLY B C 1
ATOM 5217 O O . GLY B 1 153 ? 115.437 -95.141 108.442 1.00 31.26 153 GLY B O 1
ATOM 5218 N N . GLY B 1 154 ? 116.225 -93.058 108.388 1.00 30.26 154 GLY B N 1
ATOM 5219 C CA . GLY B 1 154 ? 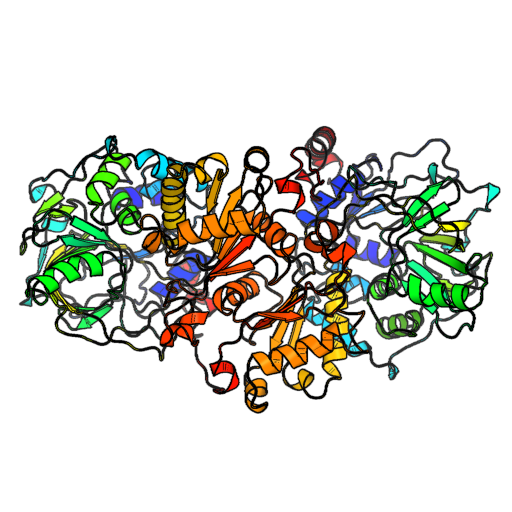117.139 -93.325 107.288 1.00 29.89 154 GLY B CA 1
ATOM 5220 C C . GLY B 1 154 ? 118.155 -92.208 107.138 1.00 29.45 154 GLY B C 1
ATOM 5221 O O . GLY B 1 154 ? 118.250 -91.301 107.978 1.00 28.76 154 GLY B O 1
ATOM 5222 N N . LYS B 1 155 ? 118.921 -92.287 106.061 1.00 28.71 155 LYS B N 1
ATOM 5223 C CA . LYS B 1 155 ? 119.939 -91.303 105.795 1.00 28.28 155 LYS B CA 1
ATOM 5224 C C . LYS B 1 155 ? 119.324 -90.269 104.878 1.00 27.43 155 LYS B C 1
ATOM 5225 O O . LYS B 1 155 ? 118.985 -90.581 103.745 1.00 27.97 155 LYS B O 1
ATOM 5231 N N . PHE B 1 156 ? 119.153 -89.051 105.381 1.00 26.11 156 PHE B N 1
ATOM 5232 C CA . PHE B 1 156 ? 118.431 -88.033 104.659 1.00 25.61 156 PHE B CA 1
ATOM 5233 C C . PHE B 1 156 ? 119.307 -87.225 103.713 1.00 25.60 156 PHE B C 1
ATOM 5234 O O . PHE B 1 156 ? 119.949 -86.263 104.102 1.00 25.84 156 PHE B O 1
ATOM 5242 N N . ILE B 1 157 ? 119.273 -87.628 102.451 1.00 25.67 157 ILE B N 1
ATOM 5243 C CA . ILE B 1 157 ? 120.079 -87.039 101.397 1.00 25.72 157 ILE B CA 1
ATOM 5244 C C . ILE B 1 157 ? 119.529 -85.696 100.983 1.00 25.17 157 ILE B C 1
ATOM 5245 O O . ILE B 1 157 ? 120.297 -84.773 100.680 1.00 25.72 157 ILE B O 1
ATOM 5250 N N . GLN B 1 158 ? 118.208 -85.565 100.981 1.00 24.48 158 GLN B N 1
ATOM 5251 C CA . GLN B 1 158 ? 117.589 -84.314 100.546 1.00 24.25 158 GLN B CA 1
ATOM 5252 C C . GLN B 1 158 ? 117.089 -83.483 101.739 1.00 24.60 158 GLN B C 1
ATOM 5253 O O . GLN B 1 158 ? 115.964 -83.686 102.239 1.00 25.25 158 GLN B O 1
ATOM 5259 N N . THR B 1 159 ? 117.939 -82.571 102.210 1.00 24.00 159 THR B N 1
ATOM 5260 C CA . THR B 1 159 ? 117.545 -81.576 103.219 1.00 23.78 159 THR B CA 1
ATOM 5261 C C . THR B 1 159 ? 117.811 -80.092 102.806 1.00 23.70 159 THR B C 1
ATOM 5262 O O . THR B 1 159 ? 117.324 -79.173 103.485 1.00 23.04 159 THR B O 1
ATOM 5266 N N . TYR B 1 160 ? 118.561 -79.858 101.726 1.00 22.91 160 TYR B N 1
ATOM 5267 C CA . TYR B 1 160 ? 118.680 -78.506 101.157 1.00 23.54 160 TYR B CA 1
ATOM 5268 C C . TYR B 1 160 ? 118.816 -78.518 99.636 1.00 23.79 160 TYR B C 1
ATOM 5269 O O . TYR B 1 160 ? 119.490 -77.695 99.067 1.00 24.07 160 TYR B O 1
ATOM 5278 N N . GLY B 1 161 ? 118.133 -79.453 98.990 1.00 24.24 161 GLY B N 1
ATOM 5279 C CA . GLY B 1 161 ? 117.958 -79.424 97.557 1.00 24.12 161 GLY B CA 1
ATOM 5280 C C . GLY B 1 161 ? 116.525 -79.126 97.134 1.00 24.13 161 GLY B C 1
ATOM 5281 O O . GLY B 1 161 ? 115.578 -79.011 97.966 1.00 23.70 161 GLY B O 1
ATOM 5282 N N . MET B 1 162 ? 116.376 -79.046 95.824 1.00 23.58 162 MET B N 1
ATOM 5283 C CA . MET B 1 162 ? 115.205 -78.477 95.204 1.00 24.55 162 MET B CA 1
ATOM 5284 C C . MET B 1 162 ? 114.518 -79.508 94.309 1.00 24.66 162 MET B C 1
ATOM 5285 O O . MET B 1 162 ? 115.093 -79.993 93.370 1.00 24.98 162 MET B O 1
ATOM 5290 N N . TRP B 1 163 ? 113.287 -79.837 94.612 1.00 25.45 163 TRP B N 1
ATOM 5291 C CA . TRP B 1 163 ? 112.504 -80.691 93.735 1.00 26.49 163 TRP B CA 1
ATOM 5292 C C . TRP B 1 163 ? 111.952 -79.834 92.615 1.00 27.59 163 TRP B C 1
ATOM 5293 O O . TRP B 1 163 ? 111.480 -78.698 92.841 1.00 27.38 163 TRP B O 1
ATOM 5304 N N . VAL B 1 164 ? 112.066 -80.342 91.401 1.00 28.95 164 VAL B N 1
ATOM 5305 C CA . VAL B 1 164 ? 111.415 -79.707 90.267 1.00 30.54 164 VAL B CA 1
ATOM 5306 C C . VAL B 1 164 ? 110.316 -80.672 89.789 1.00 32.04 164 VAL B C 1
ATOM 5307 O O . VAL B 1 164 ? 110.593 -81.848 89.502 1.00 32.16 164 VAL B O 1
ATOM 5311 N N . LEU B 1 165 ? 109.069 -80.195 89.786 1.00 33.64 165 LEU B N 1
ATOM 5312 C CA . LEU B 1 165 ? 107.926 -80.962 89.241 1.00 34.92 165 LEU B CA 1
ATOM 5313 C C . LEU B 1 165 ? 107.101 -80.023 88.384 1.00 36.53 165 LEU B C 1
ATOM 5314 O O . LEU B 1 165 ? 106.926 -78.856 88.717 1.00 37.23 165 LEU B O 1
ATOM 5319 N N . GLN B 1 166 ? 106.623 -80.519 87.257 1.00 38.72 166 GLN B N 1
ATOM 5320 C CA . GLN B 1 166 ? 105.831 -79.708 86.324 1.00 39.86 166 GLN B CA 1
ATOM 5321 C C . GLN B 1 166 ? 104.484 -80.401 86.124 1.00 40.76 166 GLN B C 1
ATOM 5322 O O . GLN B 1 166 ? 104.445 -81.614 86.100 1.00 40.28 166 GLN B O 1
ATOM 5328 N N . THR B 1 167 ? 103.392 -79.632 86.062 1.00 42.00 167 THR B N 1
ATOM 5329 C CA . THR B 1 167 ? 102.049 -80.158 85.796 1.00 42.38 167 THR B CA 1
ATOM 5330 C C . THR B 1 167 ? 101.980 -80.757 84.375 1.00 43.85 167 THR B C 1
ATOM 5331 O O . THR B 1 167 ? 102.676 -80.273 83.465 1.00 44.12 167 THR B O 1
ATOM 5334 N N . PRO B 1 168 ? 101.131 -81.795 84.170 1.00 45.04 168 PRO B N 1
ATOM 5335 C CA . PRO B 1 168 ? 101.001 -82.446 82.852 1.00 45.65 168 PRO B CA 1
ATOM 5336 C C . PRO B 1 168 ? 100.870 -81.455 81.714 1.00 46.25 168 PRO B C 1
ATOM 5337 O O . PRO B 1 168 ? 101.565 -81.598 80.708 1.00 46.21 168 PRO B O 1
ATOM 5341 N N . ASP B 1 169 ? 100.022 -80.437 81.903 1.00 46.96 169 ASP B N 1
ATOM 5342 C CA . ASP B 1 169 ? 99.802 -79.391 80.890 1.00 47.25 169 ASP B CA 1
ATOM 5343 C C . ASP B 1 169 ? 100.932 -78.344 80.767 1.00 47.46 169 ASP B C 1
ATOM 5344 O O . ASP B 1 169 ? 100.846 -77.437 79.932 1.00 47.57 169 ASP B O 1
ATOM 5349 N N . LYS B 1 170 ? 101.993 -78.468 81.567 1.00 47.58 170 LYS B N 1
ATOM 5350 C CA . LYS B 1 170 ? 103.199 -77.608 81.432 1.00 47.72 170 LYS B CA 1
ATOM 5351 C C . LYS B 1 170 ? 102.929 -76.104 81.724 1.00 47.31 170 LYS B C 1
ATOM 5352 O O . LYS B 1 170 ? 103.759 -75.236 81.394 1.00 47.09 170 LYS B O 1
ATOM 5356 N N . SER B 1 171 ? 101.787 -75.809 82.362 1.00 46.58 171 SER B N 1
ATOM 5357 C CA . SER B 1 171 ? 101.419 -74.417 82.743 1.00 45.99 171 SER B CA 1
ATOM 5358 C C . SER B 1 171 ? 102.138 -73.948 84.004 1.00 44.65 171 SER B C 1
ATOM 5359 O O . SER B 1 171 ? 102.442 -72.760 84.134 1.00 44.25 171 SER B O 1
ATOM 5362 N N . TRP B 1 172 ? 102.374 -74.902 84.919 1.00 43.29 172 TRP B N 1
ATOM 5363 C CA . TRP B 1 172 ? 102.962 -74.654 86.253 1.00 41.73 172 TRP B CA 1
ATOM 5364 C C . TRP B 1 172 ? 104.149 -75.523 86.497 1.00 40.02 172 TRP B C 1
ATOM 5365 O O . TRP B 1 172 ? 104.027 -76.740 86.404 1.00 40.42 172 TRP B O 1
ATOM 5376 N N . THR B 1 173 ? 105.283 -74.904 86.832 1.00 38.16 173 THR B N 1
ATOM 5377 C CA . THR B 1 173 ? 106.507 -75.619 87.225 1.00 36.68 173 THR B CA 1
ATOM 5378 C C . THR B 1 173 ? 106.936 -75.176 88.631 1.00 35.50 173 THR B C 1
ATOM 5379 O O . THR B 1 173 ? 107.226 -74.000 88.866 1.00 34.51 173 THR B O 1
ATOM 5383 N N . ASN B 1 174 ? 106.983 -76.128 89.562 1.00 34.36 174 ASN B N 1
ATOM 5384 C CA . ASN B 1 174 ? 107.227 -75.814 90.981 1.00 33.35 174 ASN B CA 1
ATOM 5385 C C . ASN B 1 174 ? 108.625 -76.229 91.378 1.00 32.06 174 ASN B C 1
ATOM 5386 O O . ASN B 1 174 ? 109.047 -77.340 91.064 1.00 32.45 174 ASN B O 1
ATOM 5391 N N . TRP B 1 175 ? 109.336 -75.301 92.017 1.00 30.15 175 TRP B N 1
ATOM 5392 C CA . TRP B 1 175 ? 110.583 -75.564 92.720 1.00 28.70 175 TRP B CA 1
ATOM 5393 C C . TRP B 1 175 ? 110.353 -75.482 94.227 1.00 27.60 175 TRP B C 1
ATOM 5394 O O . TRP B 1 175 ? 109.903 -74.453 94.726 1.00 26.37 175 TRP B O 1
ATOM 5405 N N . SER B 1 176 ? 110.656 -76.562 94.947 1.00 27.14 176 SER B N 1
ATOM 5406 C CA . SER B 1 176 ? 110.460 -76.566 96.385 1.00 26.86 176 SER B CA 1
ATOM 5407 C C . SER B 1 176 ? 111.398 -77.484 97.165 1.00 26.46 176 SER B C 1
ATOM 5408 O O . SER B 1 176 ? 112.022 -78.393 96.617 1.00 26.74 176 SER B O 1
ATOM 5411 N N . ILE B 1 177 ? 111.500 -77.230 98.468 1.00 25.94 177 ILE B N 1
ATOM 5412 C CA . ILE B 1 177 ? 112.180 -78.145 99.364 1.00 25.17 177 ILE B CA 1
ATOM 5413 C C . ILE B 1 177 ? 111.136 -79.036 100.019 1.00 25.89 177 ILE B C 1
ATOM 5414 O O . ILE B 1 177 ? 110.136 -78.553 100.586 1.00 25.56 177 ILE B O 1
ATOM 5419 N N . ALA B 1 178 ? 111.375 -80.339 99.905 1.00 25.87 178 ALA B N 1
ATOM 5420 C CA . ALA B 1 178 ? 110.769 -81.306 100.802 1.00 26.16 178 ALA B CA 1
ATOM 5421 C C . ALA B 1 178 ? 111.874 -82.330 101.151 1.00 25.78 178 ALA B C 1
ATOM 5422 O O . ALA B 1 178 ? 112.752 -82.586 100.322 1.00 25.10 178 ALA B O 1
ATOM 5424 N N . ARG B 1 179 ? 111.832 -82.854 102.374 1.00 25.34 179 ARG B N 1
ATOM 5425 C CA . ARG B 1 179 ? 112.836 -83.784 102.869 1.00 26.03 179 ARG B CA 1
ATOM 5426 C C . ARG B 1 179 ? 112.715 -85.069 102.136 1.00 25.76 179 ARG B C 1
ATOM 5427 O O . ARG B 1 179 ? 111.611 -85.455 101.761 1.00 27.07 179 ARG B O 1
ATOM 5435 N N . GLY B 1 180 ? 113.835 -85.727 101.928 1.00 25.16 180 GLY B N 1
ATOM 5436 C CA . GLY B 1 180 ? 113.819 -87.027 101.309 1.00 25.64 180 GLY B CA 1
ATOM 5437 C C . GLY B 1 180 ? 114.947 -87.895 101.803 1.00 25.74 180 GLY B C 1
ATOM 5438 O O . GLY B 1 180 ? 116.071 -87.429 101.885 1.00 25.67 180 GLY B O 1
ATOM 5439 N N . MET B 1 181 ? 114.642 -89.150 102.130 1.00 26.15 181 MET B N 1
ATOM 5440 C CA . MET B 1 181 ? 115.670 -90.095 102.528 1.00 27.35 181 MET B CA 1
ATOM 5441 C C . MET B 1 181 ? 115.908 -91.128 101.456 1.00 27.66 181 MET B C 1
ATOM 5442 O O . MET B 1 181 ? 115.105 -91.300 100.544 1.00 27.82 181 MET B O 1
ATOM 5447 N N . VAL B 1 182 ? 117.038 -91.794 101.572 1.00 27.72 182 VAL B N 1
ATOM 5448 C CA . VAL B 1 182 ? 117.368 -92.846 100.680 1.00 28.58 182 VAL B CA 1
ATOM 5449 C C . VAL B 1 182 ? 116.601 -94.088 101.101 1.00 29.62 182 VAL B C 1
ATOM 5450 O O . VAL B 1 182 ? 116.688 -94.525 102.248 1.00 28.97 182 VAL B O 1
ATOM 5454 N N . HIS B 1 183 ? 115.841 -94.632 100.152 1.00 31.61 183 HIS B N 1
ATOM 5455 C CA . HIS B 1 183 ? 115.085 -95.868 100.313 1.00 32.82 183 HIS B CA 1
ATOM 5456 C C . HIS B 1 183 ? 115.925 -97.078 99.942 1.00 33.64 183 HIS B C 1
ATOM 5457 O O . HIS B 1 183 ? 115.986 -98.051 100.685 1.00 34.06 183 HIS B O 1
ATOM 5464 N N . ASP B 1 184 ? 116.558 -97.035 98.782 1.00 34.18 184 ASP B N 1
ATOM 5465 C CA . ASP B 1 184 ? 117.476 -98.109 98.398 1.00 34.75 184 ASP B CA 1
ATOM 5466 C C . ASP B 1 184 ? 118.473 -97.576 97.394 1.00 34.57 184 ASP B C 1
ATOM 5467 O O . ASP B 1 184 ? 118.473 -96.377 97.097 1.00 34.49 184 ASP B O 1
ATOM 5472 N N . SER B 1 185 ? 119.335 -98.462 96.906 1.00 34.66 185 SER B N 1
ATOM 5473 C CA . SER B 1 185 ? 120.417 -98.085 96.006 1.00 34.45 185 SER B CA 1
ATOM 5474 C C . SER B 1 185 ? 119.973 -97.184 94.855 1.00 35.05 185 SER B C 1
ATOM 5475 O O . SER B 1 185 ? 120.790 -96.440 94.318 1.00 35.71 185 SER B O 1
ATOM 5478 N N . LYS B 1 186 ? 118.697 -97.220 94.477 1.00 35.40 186 LYS B N 1
ATOM 5479 C CA . LYS B 1 186 ? 118.232 -96.405 93.360 1.00 35.73 186 LYS B CA 1
ATOM 5480 C C . LYS B 1 186 ? 117.070 -95.464 93.674 1.00 35.03 186 LYS B C 1
ATOM 5481 O O . LYS B 1 186 ? 116.391 -95.031 92.752 1.00 35.63 186 LYS B O 1
ATOM 5487 N N . SER B 1 187 ? 116.823 -95.130 94.935 1.00 33.95 187 SER B N 1
ATOM 5488 C CA . SER B 1 187 ? 115.512 -94.574 95.321 1.00 33.22 187 SER B CA 1
ATOM 5489 C C . SER B 1 187 ? 115.520 -93.618 96.482 1.00 32.30 187 SER B C 1
ATOM 5490 O O . SER B 1 187 ? 116.228 -93.822 97.468 1.00 31.54 187 SER B O 1
ATOM 5493 N N . ILE B 1 188 ? 114.680 -92.599 96.379 1.00 31.57 188 ILE B N 1
ATOM 5494 C CA . ILE B 1 188 ? 114.473 -91.691 97.476 1.00 31.02 188 ILE B CA 1
ATOM 5495 C C . ILE B 1 188 ? 112.993 -91.674 97.799 1.00 31.06 188 ILE B C 1
ATOM 5496 O O . ILE B 1 188 ? 112.164 -91.636 96.918 1.00 30.39 188 ILE B O 1
ATOM 5501 N N . THR B 1 189 ? 112.672 -91.702 99.074 1.00 32.05 189 THR B N 1
ATOM 5502 C CA . THR B 1 189 ? 111.313 -91.437 99.510 1.00 33.15 189 THR B CA 1
ATOM 5503 C C . THR B 1 189 ? 111.282 -90.144 100.299 1.00 34.80 189 THR B C 1
ATOM 5504 O O . THR B 1 189 ? 112.198 -89.871 101.088 1.00 35.63 189 THR B O 1
ATOM 5508 N N . GLY B 1 190 ? 110.231 -89.352 100.102 1.00 36.12 190 GLY B N 1
ATOM 5509 C CA . GLY B 1 190 ? 110.136 -88.059 100.778 1.00 36.99 190 GLY B CA 1
ATOM 5510 C C . GLY B 1 190 ? 108.732 -87.721 101.179 1.00 37.71 190 GLY B C 1
ATOM 5511 O O . GLY B 1 190 ? 107.790 -88.380 100.739 1.00 38.45 190 GLY B O 1
ATOM 5512 N N . LEU B 1 191 ? 108.592 -86.704 102.033 1.00 38.41 191 LEU B N 1
ATOM 5513 C CA . LEU B 1 191 ? 107.261 -86.125 102.353 1.00 38.25 191 LEU B CA 1
ATOM 5514 C C . LEU B 1 191 ? 106.551 -85.464 101.138 1.00 38.18 191 LEU B C 1
ATOM 5515 O O . LEU B 1 191 ? 107.104 -84.593 100.473 1.00 38.27 191 LEU B O 1
ATOM 5520 N N . VAL B 1 192 ? 105.321 -85.902 100.881 1.00 37.94 192 VAL B N 1
ATOM 5521 C CA . VAL B 1 192 ? 104.429 -85.297 99.897 1.00 37.85 192 VAL B CA 1
ATOM 5522 C C . VAL B 1 192 ? 103.066 -85.221 100.577 1.00 38.51 192 VAL B C 1
ATOM 5523 O O . VAL B 1 192 ? 102.264 -86.169 100.482 1.00 38.85 192 VAL B O 1
ATOM 5527 N N . ILE B 1 193 ? 102.827 -84.144 101.328 1.00 38.50 193 ILE B N 1
ATOM 5528 C CA . ILE B 1 193 ? 101.627 -84.072 102.161 1.00 38.70 193 ILE B CA 1
ATOM 5529 C C . ILE B 1 193 ? 100.854 -82.780 101.926 1.00 38.70 193 ILE B C 1
ATOM 5530 O O . ILE B 1 193 ? 101.399 -81.775 101.439 1.00 38.46 193 ILE B O 1
ATOM 5535 N N . ASN B 1 194 ? 99.574 -82.804 102.292 1.00 38.39 194 ASN B N 1
ATOM 5536 C CA . ASN B 1 194 ? 98.714 -81.653 102.028 1.00 37.87 194 ASN B CA 1
ATOM 5537 C C . ASN B 1 194 ? 99.180 -80.419 102.779 1.00 35.91 194 ASN B C 1
ATOM 5538 O O . ASN B 1 194 ? 99.675 -80.516 103.881 1.00 35.34 194 ASN B O 1
ATOM 5543 N N . PRO B 1 195 ? 99.036 -79.246 102.178 1.00 34.96 195 PRO B N 1
ATOM 5544 C CA . PRO B 1 195 ? 98.558 -78.997 100.860 1.00 34.14 195 PRO B CA 1
ATOM 5545 C C . PRO B 1 195 ? 99.743 -78.551 100.050 1.00 33.93 195 PRO B C 1
ATOM 5546 O O . PRO B 1 195 ? 99.615 -77.639 99.239 1.00 33.62 195 PRO B O 1
ATOM 5550 N N . GLN B 1 196 ? 100.910 -79.162 100.299 1.00 34.25 196 GLN B N 1
ATOM 5551 C CA . GLN B 1 196 ? 102.173 -78.699 99.668 1.00 34.40 196 GLN B CA 1
ATOM 5552 C C . GLN B 1 196 ? 102.175 -78.924 98.165 1.00 34.57 196 GLN B C 1
ATOM 5553 O O . GLN B 1 196 ? 101.506 -79.806 97.655 1.00 33.99 196 GLN B O 1
ATOM 5559 N N . HIS B 1 197 ? 102.935 -78.106 97.456 1.00 35.49 197 HIS B N 1
ATOM 5560 C CA . HIS B 1 197 ? 102.869 -78.130 96.011 1.00 36.02 197 HIS B CA 1
ATOM 5561 C C . HIS B 1 197 ? 103.437 -79.406 95.445 1.00 37.16 197 HIS B C 1
ATOM 5562 O O . HIS B 1 197 ? 102.969 -79.870 94.416 1.00 39.20 197 HIS B O 1
ATOM 5569 N N . VAL B 1 198 ? 104.419 -79.998 96.102 1.00 37.75 198 VAL B N 1
ATOM 5570 C CA . VAL B 1 198 ? 104.851 -81.319 95.696 1.00 38.27 198 VAL B CA 1
ATOM 5571 C C . VAL B 1 198 ? 103.605 -82.204 95.542 1.00 39.02 198 VAL B C 1
ATOM 5572 O O . VAL B 1 198 ? 103.521 -82.979 94.611 1.00 38.78 198 VAL B O 1
ATOM 5576 N N . LYS B 1 199 ? 102.637 -82.053 96.449 1.00 39.95 199 LYS B N 1
ATOM 5577 C CA . LYS B 1 199 ? 101.393 -82.788 96.384 1.00 40.73 199 LYS B CA 1
ATOM 5578 C C . LYS B 1 199 ? 100.400 -82.236 95.353 1.00 41.59 199 LYS B C 1
ATOM 5579 O O . LYS B 1 199 ? 99.882 -82.995 94.520 1.00 41.89 199 LYS B O 1
ATOM 5585 N N . GLN B 1 200 ? 100.115 -80.937 95.404 1.00 42.00 200 GLN B N 1
ATOM 5586 C CA . GLN B 1 200 ? 99.190 -80.354 94.447 1.00 42.29 200 GLN B CA 1
ATOM 5587 C C . GLN B 1 200 ? 99.600 -80.694 93.005 1.00 43.49 200 GLN B C 1
ATOM 5588 O O . GLN B 1 200 ? 98.755 -81.053 92.175 1.00 44.11 200 GLN B O 1
ATOM 5594 N N . VAL B 1 201 ? 100.889 -80.578 92.698 1.00 43.98 201 VAL B N 1
ATOM 5595 C CA . VAL B 1 201 ? 101.342 -80.816 91.332 1.00 44.15 201 VAL B CA 1
ATOM 5596 C C . VAL B 1 201 ? 101.386 -82.301 90.981 1.00 44.68 201 VAL B C 1
ATOM 5597 O O . VAL B 1 201 ? 101.192 -82.654 89.821 1.00 45.46 201 VAL B O 1
ATOM 5601 N N . SER B 1 202 ? 101.658 -83.171 91.947 1.00 44.60 202 SER B N 1
ATOM 5602 C CA . SER B 1 202 ? 101.695 -84.591 91.646 1.00 44.92 202 SER B CA 1
ATOM 5603 C C . SER B 1 202 ? 100.257 -85.128 91.645 1.00 46.29 202 SER B C 1
ATOM 5604 O O . SER B 1 202 ? 99.915 -85.973 90.814 1.00 46.77 202 SER B O 1
ATOM 5607 N N . ASP B 1 203 ? 99.413 -84.615 92.551 1.00 47.43 203 ASP B N 1
ATOM 5608 C CA . ASP B 1 203 ? 97.956 -84.850 92.511 1.00 48.15 203 ASP B CA 1
ATOM 5609 C C . ASP B 1 203 ? 97.410 -84.740 91.084 1.00 48.89 203 ASP B C 1
ATOM 5610 O O . ASP B 1 203 ? 96.553 -85.522 90.690 1.00 49.54 203 ASP B O 1
ATOM 5615 N N . ALA B 1 204 ? 97.877 -83.755 90.322 1.00 49.51 204 ALA B N 1
ATOM 5616 C CA . ALA B 1 204 ? 97.327 -83.519 89.001 1.00 50.29 204 ALA B CA 1
ATOM 5617 C C . ALA B 1 204 ? 97.526 -84.761 88.137 1.00 51.01 204 ALA B C 1
ATOM 5618 O O . ALA B 1 204 ? 96.563 -85.214 87.517 1.00 51.60 204 ALA B O 1
ATOM 5620 N N . TRP B 1 205 ? 98.751 -85.309 88.127 1.00 51.64 205 TRP B N 1
ATOM 5621 C CA . TRP B 1 205 ? 99.084 -86.593 87.430 1.00 52.01 205 TRP B CA 1
ATOM 5622 C C . TRP B 1 205 ? 98.206 -87.777 87.857 1.00 52.31 205 TRP B C 1
ATOM 5623 O O . TRP B 1 205 ? 97.814 -88.601 87.024 1.00 52.32 205 TRP B O 1
ATOM 5634 N N . VAL B 1 206 ? 97.960 -87.876 89.165 1.00 52.60 206 VAL B N 1
ATOM 5635 C CA . VAL B 1 206 ? 97.079 -88.901 89.731 1.00 52.71 206 VAL B CA 1
ATOM 5636 C C . VAL B 1 206 ? 95.655 -88.674 89.259 1.00 52.95 206 VAL B C 1
ATOM 5637 O O . VAL B 1 206 ? 94.947 -89.644 88.941 1.00 53.30 206 VAL B O 1
ATOM 5641 N N . ALA B 1 207 ? 95.254 -87.397 89.210 1.00 52.93 207 ALA B N 1
ATOM 5642 C CA . ALA B 1 207 ? 94.067 -86.952 88.473 1.00 52.71 207 ALA B CA 1
ATOM 5643 C C . ALA B 1 207 ? 94.051 -87.607 87.075 1.00 52.84 207 ALA B C 1
ATOM 5644 O O . ALA B 1 207 ? 93.127 -88.375 86.759 1.00 53.08 207 ALA B O 1
ATOM 5645 N N . ALA B 1 208 ? 95.091 -87.347 86.271 1.00 52.38 208 ALA B N 1
ATOM 5646 C CA . ALA B 1 208 ? 95.170 -87.850 84.881 1.00 52.11 208 ALA B CA 1
ATOM 5647 C C . ALA B 1 208 ? 95.494 -89.361 84.754 1.00 52.00 208 ALA B C 1
ATOM 5648 O O . ALA B 1 208 ? 95.571 -89.879 83.642 1.00 52.02 208 ALA B O 1
ATOM 5650 N N . GLY B 1 209 ? 95.699 -90.053 85.875 1.00 51.79 209 GLY B N 1
ATOM 5651 C CA . GLY B 1 209 ? 95.860 -91.506 85.873 1.00 52.04 209 GLY B CA 1
ATOM 5652 C C . GLY B 1 209 ? 97.263 -91.980 85.568 1.00 52.17 209 GLY B C 1
ATOM 5653 O O . GLY B 1 209 ? 97.507 -93.186 85.450 1.00 51.54 209 GLY B O 1
ATOM 5654 N N . LYS B 1 210 ? 98.182 -91.018 85.449 1.00 52.61 210 LYS B N 1
ATOM 5655 C CA . LYS B 1 210 ? 99.570 -91.274 85.063 1.00 52.76 210 LYS B CA 1
ATOM 5656 C C . LYS B 1 210 ? 100.465 -91.037 86.284 1.00 52.18 210 LYS B C 1
ATOM 5657 O O . LYS B 1 210 ? 101.607 -90.577 86.175 1.00 51.85 210 LYS B O 1
ATOM 5661 N N . GLY B 1 211 ? 99.935 -91.387 87.452 1.00 51.72 211 GLY B N 1
ATOM 5662 C CA . GLY B 1 211 ? 100.543 -91.020 88.721 1.00 51.28 211 GLY B CA 1
ATOM 5663 C C . GLY B 1 211 ? 101.775 -91.812 89.092 1.00 50.73 211 GLY B C 1
ATOM 5664 O O . GLY B 1 211 ? 102.476 -91.452 90.040 1.00 51.15 211 GLY B O 1
ATOM 5665 N N . ASP B 1 212 ? 102.050 -92.885 88.360 1.00 49.57 212 ASP B N 1
ATOM 5666 C CA . ASP B 1 212 ? 103.190 -93.743 88.678 1.00 48.84 212 ASP B CA 1
ATOM 5667 C C . ASP B 1 212 ? 104.446 -93.337 87.908 1.00 47.34 212 ASP B C 1
ATOM 5668 O O . ASP B 1 212 ? 105.515 -93.854 88.160 1.00 47.43 212 ASP B O 1
ATOM 5673 N N . LYS B 1 213 ? 104.301 -92.417 86.968 1.00 46.10 213 LYS B N 1
ATOM 5674 C CA . LYS B 1 213 ? 105.415 -91.947 86.132 1.00 45.43 213 LYS B CA 1
ATOM 5675 C C . LYS B 1 213 ? 105.348 -90.411 86.039 1.00 44.52 213 LYS B C 1
ATOM 5676 O O . LYS B 1 213 ? 105.024 -89.839 84.988 1.00 44.71 213 LYS B O 1
ATOM 5678 N N . ILE B 1 214 ? 105.619 -89.761 87.171 1.00 43.12 214 ILE B N 1
ATOM 5679 C CA . ILE B 1 214 ? 105.720 -88.303 87.237 1.00 41.66 214 ILE B CA 1
ATOM 5680 C C . ILE B 1 214 ? 107.208 -87.940 87.120 1.00 40.55 214 ILE B C 1
ATOM 5681 O O . ILE B 1 214 ? 108.022 -88.376 87.934 1.00 39.93 214 ILE B O 1
ATOM 5686 N N . PRO B 1 215 ? 107.580 -87.194 86.067 1.00 39.36 215 PRO B N 1
ATOM 5687 C CA . PRO B 1 215 ? 108.990 -86.848 85.897 1.00 38.04 215 PRO B CA 1
ATOM 5688 C C . PRO B 1 215 ? 109.438 -85.820 86.933 1.00 36.81 215 PRO B C 1
ATOM 5689 O O . PRO B 1 215 ? 108.707 -84.871 87.229 1.00 35.88 215 PRO B O 1
ATOM 5693 N N . PHE B 1 216 ? 110.637 -86.023 87.474 1.00 35.48 216 PHE B N 1
ATOM 5694 C CA . PHE B 1 216 ? 111.189 -85.125 88.460 1.00 34.01 216 PHE B CA 1
ATOM 5695 C C . PHE B 1 216 ? 112.680 -84.982 88.263 1.00 33.08 216 PHE B C 1
ATOM 5696 O O . PHE B 1 216 ? 113.330 -85.901 87.774 1.00 33.42 216 PHE B O 1
ATOM 5704 N N . ALA B 1 217 ? 113.192 -83.808 88.638 1.00 31.65 217 ALA B N 1
ATOM 5705 C CA . ALA B 1 217 ? 114.595 -83.580 88.924 1.00 30.48 217 ALA B CA 1
ATOM 5706 C C . ALA B 1 217 ? 114.714 -83.089 90.377 1.00 30.18 217 ALA B C 1
ATOM 5707 O O . ALA B 1 217 ? 113.787 -82.444 90.903 1.00 30.53 217 ALA B O 1
ATOM 5709 N N . LEU B 1 218 ? 115.851 -83.397 91.011 1.00 29.01 218 LEU B N 1
ATOM 5710 C CA . LEU B 1 218 ? 116.164 -82.969 92.367 1.00 27.81 218 LEU B CA 1
ATOM 5711 C C . LEU B 1 218 ? 117.563 -82.339 92.355 1.00 27.12 218 LEU B C 1
ATOM 5712 O O . LEU B 1 218 ? 118.540 -83.033 92.176 1.00 25.94 218 LEU B O 1
ATOM 5717 N N . CYS B 1 219 ? 117.650 -81.029 92.559 1.00 26.53 219 CYS B N 1
ATOM 5718 C CA . CYS B 1 219 ? 118.905 -80.309 92.361 1.00 26.48 219 CYS B CA 1
ATOM 5719 C C . CYS B 1 219 ? 119.543 -79.821 93.645 1.00 26.09 219 CYS B C 1
ATOM 5720 O O . CYS B 1 219 ? 118.868 -79.278 94.527 1.00 25.93 219 CYS B O 1
ATOM 5723 N N . PHE B 1 220 ? 120.866 -79.953 93.720 1.00 25.18 220 PHE B N 1
ATOM 5724 C CA . PHE B 1 220 ? 121.592 -79.539 94.894 1.00 23.88 220 PHE B CA 1
ATOM 5725 C C . PHE B 1 220 ? 122.588 -78.460 94.574 1.00 22.50 220 PHE B C 1
ATOM 5726 O O . PHE B 1 220 ? 123.292 -78.475 93.541 1.00 21.78 220 PHE B O 1
ATOM 5734 N N . GLY B 1 221 ? 122.727 -77.553 95.525 1.00 21.97 221 GLY B N 1
ATOM 5735 C CA . GLY B 1 221 ? 123.636 -76.427 95.374 1.00 21.11 221 GLY B CA 1
ATOM 5736 C C . GLY B 1 221 ? 123.152 -75.556 94.257 1.00 20.06 221 GLY B C 1
ATOM 5737 O O . GLY B 1 221 ? 123.904 -75.194 93.365 1.00 20.61 221 GLY B O 1
ATOM 5738 N N . VAL B 1 222 ? 121.866 -75.292 94.287 1.00 19.58 222 VAL B N 1
ATOM 5739 C CA . VAL B 1 222 ? 121.200 -74.479 93.285 1.00 19.76 222 VAL B CA 1
ATOM 5740 C C . VAL B 1 222 ? 121.445 -73.016 93.589 1.00 20.05 222 VAL B C 1
ATOM 5741 O O . VAL B 1 222 ? 121.990 -72.690 94.639 1.00 21.32 222 VAL B O 1
ATOM 5745 N N . PRO B 1 223 ? 121.090 -72.117 92.663 1.00 20.43 223 PRO B N 1
ATOM 5746 C CA . PRO B 1 223 ? 121.381 -70.720 92.995 1.00 20.15 223 PRO B CA 1
ATOM 5747 C C . PRO B 1 223 ? 120.728 -70.342 94.310 1.00 20.18 223 PRO B C 1
ATOM 5748 O O . PRO B 1 223 ? 119.542 -70.598 94.530 1.00 20.34 223 PRO B O 1
ATOM 5752 N N . PRO B 1 224 ? 121.504 -69.775 95.220 1.00 20.42 224 PRO B N 1
ATOM 5753 C CA . PRO B 1 224 ? 120.931 -69.457 96.493 1.00 20.14 224 PRO B CA 1
ATOM 5754 C C . PRO B 1 224 ? 119.624 -68.684 96.450 1.00 20.97 224 PRO B C 1
ATOM 5755 O O . PRO B 1 224 ? 118.791 -68.942 97.285 1.00 24.27 224 PRO B O 1
ATOM 5759 N N . ALA B 1 225 ? 119.370 -67.790 95.505 1.00 20.62 225 ALA B N 1
ATOM 5760 C CA . ALA B 1 225 ? 118.034 -67.169 95.454 1.00 20.11 225 ALA B CA 1
ATOM 5761 C C . ALA B 1 225 ? 116.943 -68.191 95.167 1.00 20.16 225 ALA B C 1
ATOM 5762 O O . ALA B 1 225 ? 115.820 -68.088 95.643 1.00 20.71 225 ALA B O 1
ATOM 5764 N N . ALA B 1 226 ? 117.257 -69.175 94.357 1.00 20.68 226 ALA B N 1
ATOM 5765 C CA . ALA B 1 226 ? 116.295 -70.246 94.043 1.00 21.17 226 ALA B CA 1
ATOM 5766 C C . ALA B 1 226 ? 116.010 -71.185 95.218 1.00 21.26 226 ALA B C 1
ATOM 5767 O O . ALA B 1 226 ? 114.866 -71.499 95.474 1.00 22.10 226 ALA B O 1
ATOM 5769 N N . ILE B 1 227 ? 117.020 -71.645 95.948 1.00 21.22 227 ILE B N 1
ATOM 5770 C CA . ILE B 1 227 ? 116.721 -72.511 97.122 1.00 20.67 227 ILE B CA 1
ATOM 5771 C C . ILE B 1 227 ? 115.978 -71.689 98.190 1.00 21.00 227 ILE B C 1
ATOM 5772 O O . ILE B 1 227 ? 115.256 -72.256 98.998 1.00 20.80 227 ILE B O 1
ATOM 5777 N N . LEU B 1 228 ? 116.171 -70.371 98.196 1.00 20.80 228 LEU B N 1
ATOM 5778 C CA . LEU B 1 228 ? 115.480 -69.544 99.142 1.00 21.18 228 LEU B CA 1
ATOM 5779 C C . LEU B 1 228 ? 114.019 -69.490 98.800 1.00 22.18 228 LEU B C 1
ATOM 5780 O O . LEU B 1 228 ? 113.193 -69.695 99.683 1.00 23.86 228 LEU B O 1
ATOM 5785 N N . VAL B 1 229 ? 113.689 -69.249 97.526 1.00 23.07 229 VAL B N 1
ATOM 5786 C CA . VAL B 1 229 ? 112.284 -69.228 97.046 1.00 23.42 229 VAL B CA 1
ATOM 5787 C C . VAL B 1 229 ? 111.744 -70.664 97.022 1.00 24.67 229 VAL B C 1
ATOM 5788 O O . VAL B 1 229 ? 110.540 -70.922 97.263 1.00 25.42 229 VAL B O 1
ATOM 5792 N N . SER B 1 230 ? 112.619 -71.629 96.782 1.00 25.13 230 SER B N 1
ATOM 5793 C CA . SER B 1 230 ? 112.178 -73.008 96.890 1.00 25.50 230 SER B CA 1
ATOM 5794 C C . SER B 1 230 ? 111.484 -73.223 98.271 1.00 26.53 230 SER B C 1
ATOM 5795 O O . SER B 1 230 ? 110.613 -74.111 98.376 1.00 25.65 230 SER B O 1
ATOM 5798 N N . SER B 1 231 ? 111.824 -72.394 99.295 1.00 26.77 231 SER B N 1
ATOM 5799 C CA . SER B 1 231 ? 111.234 -72.545 100.656 1.00 27.48 231 SER B CA 1
ATOM 5800 C C . SER B 1 231 ? 110.093 -71.619 101.049 1.00 27.39 231 SER B C 1
ATOM 5801 O O . SER B 1 231 ? 109.659 -71.639 102.200 1.00 27.20 231 SER B O 1
ATOM 5804 N N . MET B 1 232 ? 109.662 -70.790 100.115 1.00 28.34 232 MET B N 1
ATOM 5805 C CA . MET B 1 232 ? 108.682 -69.734 100.330 1.00 28.23 232 MET B CA 1
ATOM 5806 C C . MET B 1 232 ? 107.386 -70.187 99.720 1.00 28.36 232 MET B C 1
ATOM 5807 O O . MET B 1 232 ? 107.373 -70.600 98.566 1.00 28.58 232 MET B O 1
ATOM 5812 N N . PRO B 1 233 ? 106.279 -70.095 100.458 1.00 28.58 233 PRO B N 1
ATOM 5813 C CA . PRO B 1 233 ? 105.001 -70.453 99.863 1.00 28.81 233 PRO B CA 1
ATOM 5814 C C . PRO B 1 233 ? 104.434 -69.377 98.939 1.00 29.19 233 PRO B C 1
ATOM 5815 O O . PRO B 1 233 ? 103.486 -68.677 99.323 1.00 30.25 233 PRO B O 1
ATOM 5819 N N . ILE B 1 234 ? 104.994 -69.225 97.742 1.00 29.11 234 ILE B N 1
ATOM 5820 C CA . ILE B 1 234 ? 104.372 -68.354 96.754 1.00 29.20 234 ILE B CA 1
ATOM 5821 C C . ILE B 1 234 ? 103.113 -69.054 96.206 1.00 30.11 234 ILE B C 1
ATOM 5822 O O . ILE B 1 234 ? 102.893 -70.252 96.449 1.00 31.06 234 ILE B O 1
ATOM 5827 N N . PRO B 1 235 ? 102.264 -68.328 95.477 1.00 30.74 235 PRO B N 1
ATOM 5828 C CA . PRO B 1 235 ? 100.918 -68.881 95.314 1.00 31.70 235 PRO B CA 1
ATOM 5829 C C . PRO B 1 235 ? 100.805 -70.241 94.591 1.00 32.65 235 PRO B C 1
ATOM 5830 O O . PRO B 1 235 ? 101.727 -70.644 93.862 1.00 32.74 235 PRO B O 1
ATOM 5834 N N . ASP B 1 236 ? 99.682 -70.929 94.810 1.00 33.68 236 ASP B N 1
ATOM 5835 C CA . ASP B 1 236 ? 99.326 -72.091 94.005 1.00 34.87 236 ASP B CA 1
ATOM 5836 C C . ASP B 1 236 ? 99.418 -71.642 92.547 1.00 35.71 236 ASP B C 1
ATOM 5837 O O . ASP B 1 236 ? 99.063 -70.497 92.185 1.00 35.70 236 ASP B O 1
ATOM 5842 N N . GLY B 1 237 ? 99.949 -72.530 91.716 1.00 36.50 237 GLY B N 1
ATOM 5843 C CA . GLY B 1 237 ? 100.061 -72.273 90.276 1.00 36.74 237 GLY B CA 1
ATOM 5844 C C . GLY B 1 237 ? 101.103 -71.263 89.810 1.00 36.62 237 GLY B C 1
ATOM 5845 O O . GLY B 1 237 ? 101.184 -70.983 88.613 1.00 37.44 237 GLY B O 1
ATOM 5846 N N . ALA B 1 238 ? 101.887 -70.714 90.734 1.00 36.08 238 ALA B N 1
ATOM 5847 C CA . ALA B 1 238 ? 102.913 -69.719 90.412 1.00 35.33 238 ALA B CA 1
ATOM 5848 C C . ALA B 1 238 ? 104.261 -70.424 90.212 1.00 34.89 238 ALA B C 1
ATOM 5849 O O . ALA B 1 238 ? 104.632 -71.288 91.006 1.00 35.34 238 ALA B O 1
ATOM 5851 N N . THR B 1 239 ? 105.002 -70.034 89.176 1.00 33.82 239 THR B N 1
ATOM 5852 C CA . THR B 1 239 ? 106.240 -70.707 88.828 1.00 32.54 239 THR B CA 1
ATOM 5853 C C . THR B 1 239 ? 107.385 -69.904 89.446 1.00 31.83 239 THR B C 1
ATOM 5854 O O . THR B 1 239 ? 107.574 -68.705 89.171 1.00 31.80 239 THR B O 1
ATOM 5858 N N . GLU B 1 240 ? 108.124 -70.576 90.321 1.00 30.47 240 GLU B N 1
ATOM 5859 C CA . GLU B 1 240 ? 109.101 -69.938 91.177 1.00 29.62 240 GLU B CA 1
ATOM 5860 C C . GLU B 1 240 ? 110.218 -69.299 90.382 1.00 29.12 240 GLU B C 1
ATOM 5861 O O . GLU B 1 240 ? 110.704 -68.253 90.764 1.00 30.11 240 GLU B O 1
ATOM 5867 N N . ALA B 1 241 ? 110.630 -69.918 89.289 1.00 28.18 241 ALA B N 1
ATOM 5868 C CA . ALA B 1 241 ? 111.732 -69.400 88.483 1.00 28.22 241 ALA B CA 1
ATOM 5869 C C . ALA B 1 241 ? 111.578 -67.927 88.137 1.00 28.37 241 ALA B C 1
ATOM 5870 O O . ALA B 1 241 ? 112.550 -67.173 88.139 1.00 28.28 241 ALA B O 1
ATOM 5872 N N . GLU B 1 242 ? 110.344 -67.539 87.830 1.00 29.28 242 GLU B N 1
ATOM 5873 C CA . GLU B 1 242 ? 110.007 -66.169 87.445 1.00 30.13 242 GLU B CA 1
ATOM 5874 C C . GLU B 1 242 ? 110.271 -65.199 88.578 1.00 29.69 242 GLU B C 1
ATOM 5875 O O . GLU B 1 242 ? 110.889 -64.166 88.386 1.00 28.84 242 GLU B O 1
ATOM 5881 N N . TYR B 1 243 ? 109.823 -65.570 89.771 1.00 29.72 243 TYR B N 1
ATOM 5882 C CA . TYR B 1 243 ? 109.949 -64.708 90.934 1.00 29.63 243 TYR B CA 1
ATOM 5883 C C . TYR B 1 243 ? 111.406 -64.529 91.274 1.00 29.27 243 TYR B C 1
ATOM 5884 O O . TYR B 1 243 ? 111.859 -63.404 91.550 1.00 29.23 243 TYR B O 1
ATOM 5893 N N . ILE B 1 244 ? 112.137 -65.642 91.198 1.00 28.61 244 ILE B N 1
ATOM 5894 C CA . ILE B 1 244 ? 113.567 -65.670 91.521 1.00 27.94 244 ILE B CA 1
ATOM 5895 C C . ILE B 1 244 ? 114.345 -64.761 90.573 1.00 27.79 244 ILE B C 1
ATOM 5896 O O . ILE B 1 244 ? 115.241 -64.059 90.979 1.00 27.15 244 ILE B O 1
ATOM 5901 N N . GLY B 1 245 ? 113.999 -64.807 89.302 1.00 28.85 245 GLY B N 1
ATOM 5902 C CA . GLY B 1 245 ? 114.629 -63.928 88.318 1.00 29.97 245 GLY B CA 1
ATOM 5903 C C . GLY B 1 245 ? 114.397 -62.464 88.627 1.00 30.76 245 GLY B C 1
ATOM 5904 O O . GLY B 1 245 ? 115.312 -61.634 88.516 1.00 31.67 245 GLY B O 1
ATOM 5905 N N . GLY B 1 246 ? 113.168 -62.147 89.024 1.00 31.42 246 GLY B N 1
ATOM 5906 C CA . GLY B 1 246 ? 112.828 -60.794 89.458 1.00 31.81 246 GLY B CA 1
ATOM 5907 C C . GLY B 1 246 ? 113.747 -60.378 90.572 1.00 31.75 246 GLY B C 1
ATOM 5908 O O . GLY B 1 246 ? 114.420 -59.368 90.458 1.00 33.29 246 GLY B O 1
ATOM 5909 N N . LEU B 1 247 ? 113.806 -61.195 91.618 1.00 31.23 247 LEU B N 1
ATOM 5910 C CA . LEU B 1 247 ? 114.679 -60.971 92.772 1.00 30.85 247 LEU B CA 1
ATOM 5911 C C . LEU B 1 247 ? 116.151 -60.838 92.389 1.00 30.77 247 LEU B C 1
ATOM 5912 O O . LEU B 1 247 ? 116.872 -60.036 92.981 1.00 30.32 247 LEU B O 1
ATOM 5917 N N . CYS B 1 248 ? 116.614 -61.600 91.404 1.00 31.40 248 CYS B N 1
ATOM 5918 C CA . CYS B 1 248 ? 118.023 -61.435 90.943 1.00 32.09 248 CYS B CA 1
ATOM 5919 C C . CYS B 1 248 ? 118.243 -60.351 89.864 1.00 31.97 248 CYS B C 1
ATOM 5920 O O . CYS B 1 248 ? 119.372 -60.118 89.441 1.00 30.08 248 CYS B O 1
ATOM 5923 N N . ASN B 1 249 ? 117.163 -59.708 89.426 1.00 32.64 249 ASN B N 1
ATOM 5924 C CA . ASN B 1 249 ? 117.218 -58.810 88.294 1.00 34.18 249 ASN B CA 1
ATOM 5925 C C . ASN B 1 249 ? 118.028 -59.434 87.140 1.00 33.71 249 ASN B C 1
ATOM 5926 O O . ASN B 1 249 ? 118.874 -58.772 86.546 1.00 33.54 249 ASN B O 1
ATOM 5931 N N . GLN B 1 250 ? 117.748 -60.715 86.856 1.00 33.25 250 GLN B N 1
ATOM 5932 C CA . GLN B 1 250 ? 118.432 -61.504 85.820 1.00 32.56 250 GLN B CA 1
ATOM 5933 C C . GLN B 1 250 ? 117.723 -62.835 85.650 1.00 31.57 250 GLN B C 1
ATOM 5934 O O . GLN B 1 250 ? 117.303 -63.400 86.622 1.00 31.57 250 GLN B O 1
ATOM 5940 N N . ALA B 1 251 ? 117.585 -63.337 84.428 1.00 30.82 251 ALA B N 1
ATOM 5941 C CA . ALA B 1 251 ? 116.940 -64.637 84.223 1.00 30.28 251 ALA B CA 1
ATOM 5942 C C . ALA B 1 251 ? 117.843 -65.759 84.780 1.00 29.21 251 ALA B C 1
ATOM 5943 O O . ALA B 1 251 ? 119.079 -65.682 84.689 1.00 29.37 251 ALA B O 1
ATOM 5945 N N . VAL B 1 252 ? 117.251 -66.775 85.390 1.00 27.69 252 VAL B N 1
ATOM 5946 C CA . VAL B 1 252 ? 118.077 -67.853 85.918 1.00 27.31 252 VAL B CA 1
ATOM 5947 C C . VAL B 1 252 ? 118.487 -68.686 84.718 1.00 26.88 252 VAL B C 1
ATOM 5948 O O . VAL B 1 252 ? 117.613 -69.134 83.985 1.00 27.22 252 VAL B O 1
ATOM 5952 N N . PRO B 1 253 ? 119.805 -68.882 84.499 1.00 25.84 253 PRO B N 1
ATOM 5953 C CA . PRO B 1 253 ? 120.202 -69.742 83.415 1.00 26.01 253 PRO B CA 1
ATOM 5954 C C . PRO B 1 253 ? 119.761 -71.163 83.716 1.00 25.98 253 PRO B C 1
ATOM 5955 O O . PRO B 1 253 ? 120.156 -71.688 84.744 1.00 26.07 253 PRO B O 1
ATOM 5959 N N . VAL B 1 254 ? 118.976 -71.774 82.839 1.00 26.05 254 VAL B N 1
ATOM 5960 C CA . VAL B 1 254 ? 118.573 -73.176 83.024 1.00 27.09 254 VAL B CA 1
ATOM 5961 C C . VAL B 1 254 ? 119.046 -74.078 81.880 1.00 27.85 254 VAL B C 1
ATOM 5962 O O . VAL B 1 254 ? 119.278 -73.597 80.757 1.00 29.10 254 VAL B O 1
ATOM 5966 N N . VAL B 1 255 ? 119.195 -75.371 82.161 1.00 28.14 255 VAL B N 1
ATOM 5967 C CA . VAL B 1 255 ? 119.493 -76.389 81.129 1.00 28.01 255 VAL B CA 1
ATOM 5968 C C . VAL B 1 255 ? 118.523 -77.548 81.227 1.00 29.32 255 VAL B C 1
ATOM 5969 O O . VAL B 1 255 ? 117.887 -77.761 82.273 1.00 29.21 255 VAL B O 1
ATOM 5973 N N . LYS B 1 256 ? 118.455 -78.339 80.161 1.00 30.89 256 LYS B N 1
ATOM 5974 C CA . LYS B 1 256 ? 117.505 -79.456 80.095 1.00 32.16 256 LYS B CA 1
ATOM 5975 C C . LYS B 1 256 ? 118.102 -80.744 80.675 1.00 32.82 256 LYS B C 1
ATOM 5976 O O . LYS B 1 256 ? 119.268 -81.095 80.418 1.00 32.78 256 LYS B O 1
ATOM 5982 N N . CYS B 1 257 ? 117.299 -81.441 81.473 1.00 33.56 257 CYS B N 1
ATOM 5983 C CA . CYS B 1 257 ? 117.723 -82.717 82.048 1.00 34.58 257 CYS B CA 1
ATOM 5984 C C . CYS B 1 257 ? 118.070 -83.693 80.924 1.00 35.96 257 CYS B C 1
ATOM 5985 O O . CYS B 1 257 ? 117.547 -83.571 79.810 1.00 36.85 257 CYS B O 1
ATOM 5988 N N . GLU B 1 258 ? 118.918 -84.673 81.227 1.00 36.81 258 GLU B N 1
ATOM 5989 C CA . GLU B 1 258 ? 119.301 -85.685 80.258 1.00 37.47 258 GLU B CA 1
ATOM 5990 C C . GLU B 1 258 ? 118.192 -86.626 79.888 1.00 37.34 258 GLU B C 1
ATOM 5991 O O . GLU B 1 258 ? 118.052 -86.935 78.721 1.00 38.39 258 GLU B O 1
ATOM 5997 N N . THR B 1 259 ? 117.395 -87.074 80.854 1.00 37.10 259 THR B N 1
ATOM 5998 C CA . THR B 1 259 ? 116.449 -88.144 80.609 1.00 36.55 259 THR B CA 1
ATOM 5999 C C . THR B 1 259 ? 115.011 -87.723 80.735 1.00 37.09 259 THR B C 1
ATOM 6000 O O . THR B 1 259 ? 114.109 -88.576 80.791 1.00 37.98 259 THR B O 1
ATOM 6004 N N . ASN B 1 260 ? 114.776 -86.424 80.797 1.00 36.86 260 ASN B N 1
ATOM 6005 C CA . ASN B 1 260 ? 113.432 -85.913 80.658 1.00 36.84 260 ASN B CA 1
ATOM 6006 C C . ASN B 1 260 ? 113.534 -84.468 80.272 1.00 37.01 260 ASN B C 1
ATOM 6007 O O . ASN B 1 260 ? 114.637 -83.957 80.132 1.00 36.78 260 ASN B O 1
ATOM 6012 N N . ASP B 1 261 ? 112.389 -83.834 80.048 1.00 37.60 261 ASP B N 1
ATOM 6013 C CA . ASP B 1 261 ? 112.334 -82.495 79.473 1.00 38.05 261 ASP B CA 1
ATOM 6014 C C . ASP B 1 261 ? 112.202 -81.388 80.516 1.00 36.67 261 ASP B C 1
ATOM 6015 O O . ASP B 1 261 ? 111.887 -80.248 80.166 1.00 36.22 261 ASP B O 1
ATOM 6020 N N . LEU B 1 262 ? 112.411 -81.720 81.786 1.00 35.45 262 LEU B N 1
ATOM 6021 C CA . LEU B 1 262 ? 112.420 -80.707 82.840 1.00 34.43 262 LEU B CA 1
ATOM 6022 C C . LEU B 1 262 ? 113.661 -79.786 82.680 1.00 33.83 262 LEU B C 1
ATOM 6023 O O . LEU B 1 262 ? 114.707 -80.229 82.179 1.00 32.97 262 LEU B O 1
ATOM 6028 N N . GLU B 1 263 ? 113.519 -78.502 83.025 1.00 32.67 263 GLU B N 1
ATOM 6029 C CA . GLU B 1 263 ? 114.675 -77.597 83.035 1.00 32.54 263 GLU B CA 1
ATOM 6030 C C . GLU B 1 263 ? 115.200 -77.516 84.471 1.00 31.23 263 GLU B C 1
ATOM 6031 O O . GLU B 1 263 ? 114.401 -77.513 85.405 1.00 31.93 263 GLU B O 1
ATOM 6037 N N . VAL B 1 264 ? 116.528 -77.499 84.642 1.00 29.40 264 VAL B N 1
ATOM 6038 C CA . VAL B 1 264 ? 117.164 -77.346 85.963 1.00 27.95 264 VAL B CA 1
ATOM 6039 C C . VAL B 1 264 ? 118.209 -76.274 85.888 1.00 27.14 264 VAL B C 1
ATOM 6040 O O . VAL B 1 264 ? 118.842 -76.133 84.874 1.00 27.71 264 VAL B O 1
ATOM 6044 N N . PRO B 1 265 ? 118.448 -75.561 86.980 1.00 26.72 265 PRO B N 1
ATOM 6045 C CA . PRO B 1 265 ? 119.465 -74.508 86.954 1.00 26.23 265 PRO B CA 1
ATOM 6046 C C . PRO B 1 265 ? 120.781 -75.020 86.425 1.00 25.51 265 PRO B C 1
ATOM 6047 O O . PRO B 1 265 ? 121.174 -76.130 86.760 1.00 25.49 265 PRO B O 1
ATOM 6051 N N . ALA B 1 266 ? 121.437 -74.199 85.604 1.00 24.90 266 ALA B N 1
ATOM 6052 C CA . ALA B 1 266 ? 122.678 -74.544 84.986 1.00 24.45 266 ALA B CA 1
ATOM 6053 C C . ALA B 1 266 ? 123.824 -74.644 86.009 1.00 24.44 266 ALA B C 1
ATOM 6054 O O . ALA B 1 266 ? 124.712 -75.488 85.867 1.00 23.39 266 ALA B O 1
ATOM 6056 N N . ASP B 1 267 ? 123.817 -73.744 86.991 1.00 24.58 267 ASP B N 1
ATOM 6057 C CA . ASP B 1 267 ? 124.769 -73.757 88.085 1.00 25.22 267 ASP B CA 1
ATOM 6058 C C . ASP B 1 267 ? 124.166 -74.522 89.272 1.00 25.73 267 ASP B C 1
ATOM 6059 O O . ASP B 1 267 ? 123.543 -73.919 90.132 1.00 26.95 267 ASP B O 1
ATOM 6064 N N . CYS B 1 268 ? 124.292 -75.849 89.245 1.00 25.75 268 CYS B N 1
ATOM 6065 C CA . CYS B 1 268 ? 124.074 -76.735 90.378 1.00 26.21 268 CYS B CA 1
ATOM 6066 C C . CYS B 1 268 ? 125.326 -77.568 90.649 1.00 25.47 268 CYS B C 1
ATOM 6067 O O . CYS B 1 268 ? 126.243 -77.626 89.826 1.00 25.72 268 CYS B O 1
ATOM 6070 N N . GLU B 1 269 ? 125.330 -78.256 91.784 1.00 24.81 269 GLU B N 1
ATOM 6071 C CA . GLU B 1 269 ? 126.433 -79.165 92.129 1.00 24.46 269 GLU B CA 1
ATOM 6072 C C . GLU B 1 269 ? 126.140 -80.586 91.644 1.00 24.44 269 GLU B C 1
ATOM 6073 O O . GLU B 1 269 ? 127.022 -81.258 91.094 1.00 24.48 269 GLU B O 1
ATOM 6079 N N . MET B 1 270 ? 124.893 -81.022 91.854 1.00 24.30 270 MET B N 1
ATOM 6080 C CA . MET B 1 270 ? 124.389 -82.315 91.389 1.00 24.40 270 MET B CA 1
ATOM 6081 C C . MET B 1 270 ? 122.919 -82.250 91.044 1.00 24.02 270 MET B C 1
ATOM 6082 O O . MET B 1 270 ? 122.130 -81.781 91.838 1.00 24.44 270 MET B O 1
ATOM 6087 N N . VAL B 1 271 ? 122.551 -82.750 89.882 1.00 24.39 271 VAL B N 1
ATOM 6088 C CA . VAL B 1 271 ? 121.161 -82.960 89.540 1.00 24.94 271 VAL B CA 1
ATOM 6089 C C . VAL B 1 271 ? 120.844 -84.475 89.539 1.00 26.15 271 VAL B C 1
ATOM 6090 O O . VAL B 1 271 ? 121.606 -85.270 88.980 1.00 24.95 271 VAL B O 1
ATOM 6094 N N . PHE B 1 272 ? 119.752 -84.853 90.226 1.00 27.36 272 PHE B N 1
ATOM 6095 C CA . PHE B 1 272 ? 119.129 -86.190 90.126 1.00 28.29 272 PHE B CA 1
ATOM 6096 C C . PHE B 1 272 ? 117.884 -86.083 89.233 1.00 28.93 272 PHE B C 1
ATOM 6097 O O . PHE B 1 272 ? 117.154 -85.108 89.318 1.00 28.37 272 PHE B O 1
ATOM 6105 N N . GLU B 1 273 ? 117.646 -87.096 88.399 1.00 29.72 273 GLU B N 1
ATOM 6106 C CA . GLU B 1 273 ? 116.498 -87.133 87.513 1.00 30.44 273 GLU B CA 1
ATOM 6107 C C . GLU B 1 273 ? 115.840 -88.490 87.587 1.00 31.13 273 GLU B C 1
ATOM 6108 O O . GLU B 1 273 ? 116.519 -89.489 87.750 1.00 29.99 273 GLU B O 1
ATOM 6114 N N . GLY B 1 274 ? 114.518 -88.522 87.456 1.00 32.86 274 GLY B N 1
ATOM 6115 C CA . GLY B 1 274 ? 113.779 -89.777 87.527 1.00 34.30 274 GLY B CA 1
ATOM 6116 C C . GLY B 1 274 ? 112.279 -89.621 87.525 1.00 35.98 274 GLY B C 1
ATOM 6117 O O . GLY B 1 274 ? 111.763 -88.621 87.050 1.00 35.30 274 GLY B O 1
ATOM 6118 N N . TYR B 1 275 ? 111.582 -90.628 88.067 1.00 38.83 275 TYR B N 1
ATOM 6119 C CA . TYR B 1 275 ? 110.109 -90.633 88.134 1.00 40.72 275 TYR B CA 1
ATOM 6120 C C . TYR B 1 275 ? 109.539 -90.787 89.550 1.00 40.82 275 TYR B C 1
ATOM 6121 O O . TYR B 1 275 ? 109.879 -91.713 90.294 1.00 40.82 275 TYR B O 1
ATOM 6130 N N . LEU B 1 276 ? 108.669 -89.852 89.916 1.00 41.69 276 LEU B N 1
ATOM 6131 C CA . LEU B 1 276 ? 107.956 -89.910 91.193 1.00 42.15 276 LEU B CA 1
ATOM 6132 C C . LEU B 1 276 ? 106.800 -90.876 91.010 1.00 42.75 276 LEU B C 1
ATOM 6133 O O . LEU B 1 276 ? 105.931 -90.632 90.166 1.00 43.10 276 LEU B O 1
ATOM 6138 N N . ASP B 1 277 ? 106.811 -91.960 91.785 1.00 42.82 277 ASP B N 1
ATOM 6139 C CA . ASP B 1 277 ? 105.807 -93.018 91.716 1.00 42.96 277 ASP B CA 1
ATOM 6140 C C . ASP B 1 277 ? 104.807 -92.844 92.864 1.00 43.34 277 ASP B C 1
ATOM 6141 O O . ASP B 1 277 ? 105.027 -93.245 94.005 1.00 43.16 277 ASP B O 1
ATOM 6146 N N . ARG B 1 278 ? 103.677 -92.246 92.571 1.00 44.17 278 ARG B N 1
ATOM 6147 C CA . ARG B 1 278 ? 102.757 -91.917 93.646 1.00 44.34 278 ARG B CA 1
ATOM 6148 C C . ARG B 1 278 ? 101.960 -93.141 94.097 1.00 44.65 278 ARG B C 1
ATOM 6149 O O . ARG B 1 278 ? 101.328 -93.097 95.158 1.00 44.19 278 ARG B O 1
ATOM 6157 N N . ASP B 1 279 ? 102.010 -94.242 93.343 1.00 45.22 279 ASP B N 1
ATOM 6158 C CA . ASP B 1 279 ? 101.367 -95.459 93.848 1.00 46.37 279 ASP B CA 1
ATOM 6159 C C . ASP B 1 279 ? 102.314 -96.565 94.330 1.00 45.94 279 ASP B C 1
ATOM 6160 O O . ASP B 1 279 ? 101.866 -97.675 94.589 1.00 45.50 279 ASP B O 1
ATOM 6165 N N . THR B 1 280 ? 103.598 -96.243 94.519 1.00 45.71 280 THR B N 1
ATOM 6166 C CA . THR B 1 280 ? 104.468 -97.076 95.381 1.00 45.41 280 THR B CA 1
ATOM 6167 C C . THR B 1 280 ? 104.852 -96.320 96.667 1.00 45.07 280 THR B C 1
ATOM 6168 O O . THR B 1 280 ? 105.620 -95.370 96.647 1.00 45.33 280 THR B O 1
ATOM 6172 N N . LEU B 1 281 ? 104.281 -96.769 97.773 1.00 44.75 281 LEU B N 1
ATOM 6173 C CA . LEU B 1 281 ? 104.429 -96.163 99.076 1.00 44.31 281 LEU B CA 1
ATOM 6174 C C . LEU B 1 281 ? 105.371 -97.028 99.887 1.00 43.44 281 LEU B C 1
ATOM 6175 O O . LEU B 1 281 ? 105.178 -98.237 99.970 1.00 43.94 281 LEU B O 1
ATOM 6180 N N . VAL B 1 282 ? 106.364 -96.396 100.503 1.00 42.42 282 VAL B N 1
ATOM 6181 C CA . VAL B 1 282 ? 107.406 -97.085 101.247 1.00 41.26 282 VAL B CA 1
ATOM 6182 C C . VAL B 1 282 ? 107.637 -96.360 102.555 1.00 41.21 282 VAL B C 1
ATOM 6183 O O . VAL B 1 282 ? 107.130 -95.268 102.787 1.00 41.02 282 VAL B O 1
ATOM 6187 N N . ARG B 1 283 ? 108.426 -96.987 103.405 1.00 41.25 283 ARG B N 1
ATOM 6188 C CA . ARG B 1 283 ? 108.715 -96.480 104.736 1.00 41.24 283 ARG B CA 1
ATOM 6189 C C . ARG B 1 283 ? 109.542 -95.177 104.701 1.00 40.60 283 ARG B C 1
ATOM 6190 O O . ARG B 1 283 ? 110.686 -95.199 104.226 1.00 39.98 283 ARG B O 1
ATOM 6198 N N . GLU B 1 284 ? 108.968 -94.051 105.170 1.00 39.90 284 GLU B N 1
ATOM 6199 C CA . GLU B 1 284 ? 109.767 -92.804 105.276 1.00 39.28 284 GLU B CA 1
ATOM 6200 C C . GLU B 1 284 ? 109.831 -92.309 106.731 1.00 38.46 284 GLU B C 1
ATOM 6201 O O . GLU B 1 284 ? 108.904 -91.758 107.337 1.00 38.72 284 GLU B O 1
ATOM 6207 N N . GLY B 1 285 ? 110.997 -92.613 107.282 1.00 37.61 285 GLY B N 1
ATOM 6208 C CA . GLY B 1 285 ? 111.139 -93.022 108.676 1.00 36.21 285 GLY B CA 1
ATOM 6209 C C . GLY B 1 285 ? 111.195 -91.694 109.302 1.00 35.10 285 GLY B C 1
ATOM 6210 O O . GLY B 1 285 ? 111.299 -90.695 108.556 1.00 36.05 285 GLY B O 1
ATOM 6211 N N . PRO B 1 286 ? 111.117 -91.655 110.638 1.00 32.79 286 PRO B N 1
ATOM 6212 C CA . PRO B 1 286 ? 110.980 -90.366 111.288 1.00 31.07 286 PRO B CA 1
ATOM 6213 C C . PRO B 1 286 ? 112.259 -89.540 111.081 1.00 29.61 286 PRO B C 1
ATOM 6214 O O . PRO B 1 286 ? 113.283 -90.062 110.647 1.00 27.88 286 PRO B O 1
ATOM 6218 N N . PHE B 1 287 ? 112.156 -88.240 111.342 1.00 28.28 287 PHE B N 1
ATOM 6219 C CA . PHE B 1 287 ? 113.260 -87.337 111.144 1.00 26.69 287 PHE B CA 1
ATOM 6220 C C . PHE B 1 287 ? 113.243 -86.308 112.209 1.00 25.71 287 PHE B C 1
ATOM 6221 O O . PHE B 1 287 ? 112.200 -85.799 112.538 1.00 24.09 287 PHE B O 1
ATOM 6229 N N . GLY B 1 288 ? 114.425 -86.004 112.747 1.00 25.88 288 GLY B N 1
ATOM 6230 C CA . GLY B 1 288 ? 114.616 -84.810 113.580 1.00 25.17 288 GLY B CA 1
ATOM 6231 C C . GLY B 1 288 ? 114.101 -83.574 112.861 1.00 24.13 288 GLY B C 1
ATOM 6232 O O . GLY B 1 288 ? 114.649 -83.198 111.836 1.00 23.59 288 GLY B O 1
ATOM 6233 N N . GLU B 1 289 ? 113.024 -82.970 113.369 1.00 23.89 289 GLU B N 1
ATOM 6234 C CA . GLU B 1 289 ? 112.327 -81.918 112.610 1.00 24.19 289 GLU B CA 1
ATOM 6235 C C . GLU B 1 289 ? 112.308 -80.496 113.254 1.00 23.02 289 GLU B C 1
ATOM 6236 O O . GLU B 1 289 ? 112.851 -80.258 114.318 1.00 22.83 289 GLU B O 1
ATOM 6242 N N . MET B 1 290 ? 111.706 -79.553 112.548 1.00 22.62 290 MET B N 1
ATOM 6243 C CA . MET B 1 290 ? 111.723 -78.146 112.882 1.00 22.18 290 MET B CA 1
ATOM 6244 C C . MET B 1 290 ? 111.278 -77.714 114.265 1.00 21.37 290 MET B C 1
ATOM 6245 O O . MET B 1 290 ? 111.577 -76.586 114.669 1.00 20.57 290 MET B O 1
ATOM 6250 N N . HIS B 1 291 ? 110.572 -78.559 115.009 1.00 21.27 291 HIS B N 1
ATOM 6251 C CA . HIS B 1 291 ? 110.147 -78.154 116.366 1.00 21.31 291 HIS B CA 1
ATOM 6252 C C . HIS B 1 291 ? 111.048 -78.648 117.513 1.00 22.40 291 HIS B C 1
ATOM 6253 O O . HIS B 1 291 ? 110.761 -78.394 118.687 1.00 22.95 291 HIS B O 1
ATOM 6260 N N . GLY B 1 292 ? 112.143 -79.337 117.167 1.00 23.35 292 GLY B N 1
ATOM 6261 C CA . GLY B 1 292 ? 113.163 -79.798 118.135 1.00 23.13 292 GLY B CA 1
ATOM 6262 C C . GLY B 1 292 ? 113.210 -81.287 118.455 1.00 23.26 292 GLY B C 1
ATOM 6263 O O . GLY B 1 292 ? 114.054 -81.744 119.276 1.00 23.21 292 GLY B O 1
ATOM 6264 N N . TYR B 1 293 ? 112.331 -82.059 117.815 1.00 23.53 293 TYR B N 1
ATOM 6265 C CA . TYR B 1 293 ? 112.122 -83.455 118.208 1.00 23.74 293 TYR B CA 1
ATOM 6266 C C . TYR B 1 293 ? 112.385 -84.438 117.100 1.00 24.03 293 TYR B C 1
ATOM 6267 O O . TYR B 1 293 ? 112.027 -84.211 115.969 1.00 22.76 293 TYR B O 1
ATOM 6276 N N . CYS B 1 294 ? 113.006 -85.558 117.427 1.00 26.20 294 CYS B N 1
ATOM 6277 C CA . CYS B 1 294 ? 112.838 -86.783 116.606 1.00 27.04 294 CYS B CA 1
ATOM 6278 C C . CYS B 1 294 ? 112.059 -87.779 117.442 1.00 27.57 294 CYS B C 1
ATOM 6279 O O . CYS B 1 294 ? 112.490 -88.130 118.507 1.00 27.73 294 CYS B O 1
ATOM 6282 N N . PHE B 1 295 ? 110.921 -88.233 116.944 1.00 29.68 295 PHE B N 1
ATOM 6283 C CA . PHE B 1 295 ? 110.073 -89.224 117.642 1.00 31.12 295 PHE B CA 1
ATOM 6284 C C . PHE B 1 295 ? 110.307 -90.614 117.029 1.00 32.81 295 PHE B C 1
ATOM 6285 O O . PHE B 1 295 ? 109.729 -90.915 115.989 1.00 32.77 295 PHE B O 1
ATOM 6293 N N . PRO B 1 296 ? 111.148 -91.460 117.672 1.00 35.32 296 PRO B N 1
ATOM 6294 C CA . PRO B 1 296 ? 111.749 -92.570 116.914 1.00 37.35 296 PRO B CA 1
ATOM 6295 C C . PRO B 1 296 ? 110.767 -93.632 116.421 1.00 38.71 296 PRO B C 1
ATOM 6296 O O . PRO B 1 296 ? 111.054 -94.377 115.478 1.00 38.30 296 PRO B O 1
ATOM 6300 N N . LYS B 1 297 ? 109.608 -93.692 117.029 1.00 40.78 297 LYS B N 1
ATOM 6301 C CA . LYS B 1 297 ? 108.701 -94.737 116.636 1.00 42.94 297 LYS B CA 1
ATOM 6302 C C . LYS B 1 297 ? 107.457 -94.188 116.017 1.00 43.35 297 LYS B C 1
ATOM 6303 O O . LYS B 1 297 ? 106.457 -94.902 115.937 1.00 44.61 297 LYS B O 1
ATOM 6309 N N . ASP B 1 298 ? 107.524 -92.930 115.573 1.00 43.31 298 ASP B N 1
ATOM 6310 C CA . ASP B 1 298 ? 106.554 -92.416 114.627 1.00 43.30 298 ASP B CA 1
ATOM 6311 C C . ASP B 1 298 ? 106.870 -93.054 113.277 1.00 43.72 298 ASP B C 1
ATOM 6312 O O . ASP B 1 298 ? 108.039 -93.289 112.931 1.00 43.83 298 ASP B O 1
ATOM 6317 N N . HIS B 1 299 ? 105.822 -93.393 112.544 1.00 44.14 299 HIS B N 1
ATOM 6318 C CA . HIS B 1 299 ? 105.954 -94.257 111.376 1.00 44.97 299 HIS B CA 1
ATOM 6319 C C . HIS B 1 299 ? 104.842 -93.937 110.410 1.00 44.42 299 HIS B C 1
ATOM 6320 O O . HIS B 1 299 ? 103.660 -93.907 110.771 1.00 44.35 299 HIS B O 1
ATOM 6327 N N . HIS B 1 300 ? 105.235 -93.653 109.186 1.00 43.87 300 HIS B N 1
ATOM 6328 C CA . HIS B 1 300 ? 104.305 -93.658 108.109 1.00 44.03 300 HIS B CA 1
ATOM 6329 C C . HIS B 1 300 ? 105.038 -94.138 106.858 1.00 43.21 300 HIS B C 1
ATOM 6330 O O . HIS B 1 300 ? 106.257 -94.403 106.875 1.00 43.59 300 HIS B O 1
ATOM 6337 N N . THR B 1 301 ? 104.249 -94.269 105.802 1.00 41.77 301 THR B N 1
ATOM 6338 C CA . THR B 1 301 ? 104.691 -94.680 104.515 1.00 40.54 301 THR B CA 1
ATOM 6339 C C . THR B 1 301 ? 104.614 -93.434 103.629 1.00 39.35 301 THR B C 1
ATOM 6340 O O . THR B 1 301 ? 103.803 -92.535 103.898 1.00 38.90 301 THR B O 1
ATOM 6344 N N . GLN B 1 302 ? 105.455 -93.350 102.597 1.00 38.03 302 GLN B N 1
ATOM 6345 C CA . GLN B 1 302 ? 105.343 -92.245 101.625 1.00 37.29 302 GLN B CA 1
ATOM 6346 C C . GLN B 1 302 ? 105.744 -92.698 100.222 1.00 36.12 302 GLN B C 1
ATOM 6347 O O . GLN B 1 302 ? 106.375 -93.740 100.074 1.00 35.68 302 GLN B O 1
ATOM 6353 N N . PRO B 1 303 ? 105.393 -91.899 99.195 1.00 34.50 303 PRO B N 1
ATOM 6354 C CA . PRO B 1 303 ? 105.681 -92.188 97.801 1.00 33.79 303 PRO B CA 1
ATOM 6355 C C . PRO B 1 303 ? 107.154 -92.244 97.455 1.00 33.34 303 PRO B C 1
ATOM 6356 O O . PRO B 1 303 ? 107.993 -91.844 98.255 1.00 32.93 303 PRO B O 1
ATOM 6360 N N . LEU B 1 304 ? 107.440 -92.697 96.229 1.00 32.95 304 LEU B N 1
ATOM 6361 C CA . LEU B 1 304 ? 108.783 -93.088 95.831 1.00 32.24 304 LEU B CA 1
ATOM 6362 C C . LEU B 1 304 ? 109.252 -92.322 94.607 1.00 32.02 304 LEU B C 1
ATOM 6363 O O . LEU B 1 304 ? 108.558 -92.208 93.577 1.00 31.18 304 LEU B O 1
ATOM 6368 N N . TYR B 1 305 ? 110.462 -91.805 94.750 1.00 32.06 305 TYR B N 1
ATOM 6369 C CA . TYR B 1 305 ? 111.161 -91.172 93.679 1.00 32.42 305 TYR B CA 1
ATOM 6370 C C . TYR B 1 305 ? 112.210 -92.150 93.212 1.00 33.09 305 TYR B C 1
ATOM 6371 O O . TYR B 1 305 ? 113.126 -92.490 94.000 1.00 34.29 305 TYR B O 1
ATOM 6380 N N . ARG B 1 306 ? 112.064 -92.626 91.968 1.00 33.08 306 ARG B N 1
ATOM 6381 C CA . ARG B 1 306 ? 112.994 -93.572 91.367 1.00 32.87 306 ARG B CA 1
ATOM 6382 C C . ARG B 1 306 ? 113.976 -92.730 90.640 1.00 32.21 306 ARG B C 1
ATOM 6383 O O . ARG B 1 306 ? 113.588 -91.919 89.824 1.00 33.00 306 ARG B O 1
ATOM 6391 N N . VAL B 1 307 ? 115.249 -92.892 90.933 1.00 31.79 307 VAL B N 1
ATOM 6392 C CA . VAL B 1 307 ? 116.295 -92.097 90.294 1.00 31.64 307 VAL B CA 1
ATOM 6393 C C . VAL B 1 307 ? 116.839 -92.892 89.114 1.00 31.88 307 VAL B C 1
ATOM 6394 O O . VAL B 1 307 ? 117.261 -94.024 89.294 1.00 31.73 307 VAL B O 1
ATOM 6398 N N . ASN B 1 308 ? 116.786 -92.309 87.920 1.00 32.49 308 ASN B N 1
ATOM 6399 C CA . ASN B 1 308 ? 117.364 -92.901 86.705 1.00 33.44 308 ASN B CA 1
ATOM 6400 C C . ASN B 1 308 ? 118.679 -92.261 86.172 1.00 32.77 308 ASN B C 1
ATOM 6401 O O . ASN B 1 308 ? 119.414 -92.883 85.407 1.00 31.92 308 ASN B O 1
ATOM 6406 N N . HIS B 1 309 ? 118.962 -91.016 86.563 1.00 32.28 309 HIS B N 1
ATOM 6407 C CA . HIS B 1 309 ? 120.146 -90.313 86.082 1.00 31.32 309 HIS B CA 1
ATOM 6408 C C . HIS B 1 309 ? 120.662 -89.295 87.112 1.00 31.02 309 HIS B C 1
ATOM 6409 O O . HIS B 1 309 ? 119.871 -88.660 87.809 1.00 31.46 309 HIS B O 1
ATOM 6416 N N . ILE B 1 310 ? 121.986 -89.171 87.229 1.00 30.16 310 ILE B N 1
ATOM 6417 C CA . ILE B 1 310 ? 122.628 -88.135 88.064 1.00 28.99 310 ILE B CA 1
ATOM 6418 C C . ILE B 1 310 ? 123.642 -87.387 87.225 1.00 28.15 310 ILE B C 1
ATOM 6419 O O . ILE B 1 310 ? 124.543 -88.003 86.681 1.00 27.04 310 ILE B O 1
ATOM 6424 N N . SER B 1 311 ? 123.503 -86.066 87.143 1.00 27.11 311 SER B N 1
ATOM 6425 C CA . SER B 1 311 ? 124.568 -85.232 86.642 1.00 26.81 311 SER B CA 1
ATOM 6426 C C . SER B 1 311 ? 125.278 -84.423 87.769 1.00 25.91 311 SER B C 1
ATOM 6427 O O . SER B 1 311 ? 124.652 -84.003 88.736 1.00 25.48 311 SER B O 1
ATOM 6430 N N . TYR B 1 312 ? 126.592 -84.242 87.660 1.00 24.57 312 TYR B N 1
ATOM 6431 C CA . TYR B 1 312 ? 127.322 -83.532 88.686 1.00 23.65 312 TYR B CA 1
ATOM 6432 C C . TY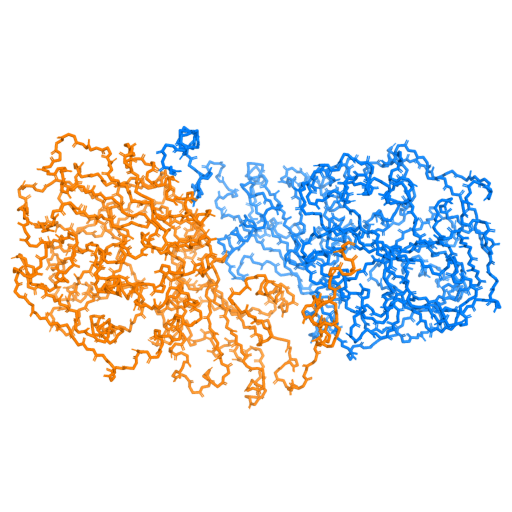R B 1 312 ? 128.646 -82.913 88.225 1.00 23.63 312 TYR B C 1
ATOM 6433 O O . TYR B 1 312 ? 129.152 -83.240 87.167 1.00 22.92 312 TYR B O 1
ATOM 6442 N N . ARG B 1 313 ? 129.206 -82.035 89.054 1.00 23.46 313 ARG B N 1
ATOM 6443 C CA . ARG B 1 313 ? 130.396 -81.296 88.677 1.00 24.10 313 ARG B CA 1
ATOM 6444 C C . ARG B 1 313 ? 131.609 -81.723 89.488 1.00 24.37 313 ARG B C 1
ATOM 6445 O O . ARG B 1 313 ? 131.479 -82.346 90.537 1.00 24.85 313 ARG B O 1
ATOM 6453 N N . ASP B 1 314 ? 132.790 -81.358 89.013 1.00 24.77 314 ASP B N 1
ATOM 6454 C CA . ASP B 1 314 ? 134.011 -81.639 89.734 1.00 25.02 314 ASP B CA 1
ATOM 6455 C C . ASP B 1 314 ? 133.831 -81.218 91.172 1.00 24.60 314 ASP B C 1
ATOM 6456 O O . ASP B 1 314 ? 133.477 -80.102 91.452 1.00 25.30 314 ASP B O 1
ATOM 6461 N N . GLN B 1 315 ? 134.080 -82.124 92.089 1.00 24.32 315 GLN B N 1
ATOM 6462 C CA . GLN B 1 315 ? 134.116 -81.820 93.506 1.00 23.68 315 GLN B CA 1
ATOM 6463 C C . GLN B 1 315 ? 132.805 -81.290 94.053 1.00 23.03 315 GLN B C 1
ATOM 6464 O O . GLN B 1 315 ? 132.774 -80.312 94.797 1.00 23.45 315 GLN B O 1
ATOM 6470 N N . ALA B 1 316 ? 131.722 -81.993 93.726 1.00 21.78 316 ALA B N 1
ATOM 6471 C CA . ALA B 1 316 ? 130.388 -81.518 94.038 1.00 20.74 316 ALA B CA 1
ATOM 6472 C C . ALA B 1 316 ? 130.264 -81.257 95.519 1.00 20.87 316 ALA B C 1
ATOM 6473 O O . ALA B 1 316 ? 130.780 -82.031 96.330 1.00 21.19 316 ALA B O 1
ATOM 6475 N N . ILE B 1 317 ? 129.589 -80.163 95.887 1.00 20.98 317 ILE B N 1
ATOM 6476 C CA . ILE B 1 317 ? 129.308 -79.856 97.314 1.00 20.33 317 ILE B CA 1
ATOM 6477 C C . ILE B 1 317 ? 127.844 -80.018 97.607 1.00 19.64 317 ILE B C 1
ATOM 6478 O O . ILE B 1 317 ? 127.019 -79.502 96.898 1.00 19.71 317 ILE B O 1
ATOM 6483 N N . MET B 1 318 ? 127.480 -80.727 98.649 1.00 19.32 318 MET B N 1
ATOM 6484 C CA . MET B 1 318 ? 126.062 -80.730 98.987 1.00 19.18 318 MET B CA 1
ATOM 6485 C C . MET B 1 318 ? 125.737 -79.869 100.195 1.00 18.81 318 MET B C 1
ATOM 6486 O O . MET B 1 318 ? 126.271 -80.068 101.272 1.00 18.45 318 MET B O 1
ATOM 6491 N N . PRO B 1 319 ? 124.838 -78.909 100.040 1.00 18.50 319 PRO B N 1
ATOM 6492 C CA . PRO B 1 319 ? 124.534 -78.136 101.227 1.00 18.43 319 PRO B CA 1
ATOM 6493 C C . PRO B 1 319 ? 123.468 -78.894 101.983 1.00 17.75 319 PRO B C 1
ATOM 6494 O O . PRO B 1 319 ? 122.727 -79.621 101.359 1.00 17.87 319 PRO B O 1
ATOM 6498 N N . ILE B 1 320 ? 123.411 -78.743 103.295 1.00 17.12 320 ILE B N 1
ATOM 6499 C CA A ILE B 1 320 ? 122.543 -79.552 104.138 0.50 17.97 320 ILE B CA 1
ATOM 6500 C CA B ILE B 1 320 ? 122.476 -79.523 104.108 0.50 17.23 320 ILE B CA 1
ATOM 6501 C C . ILE B 1 320 ? 121.835 -78.672 105.180 1.00 18.17 320 ILE B C 1
ATOM 6502 O O . ILE B 1 320 ? 122.308 -77.570 105.475 1.00 19.27 320 ILE B O 1
ATOM 6511 N N . SER B 1 321 ? 120.711 -79.158 105.708 1.00 18.42 321 SER B N 1
ATOM 6512 C CA . SER B 1 321 ? 120.044 -78.560 106.844 1.00 19.38 321 SER B CA 1
ATOM 6513 C C . SER B 1 321 ? 119.688 -79.649 107.843 1.00 19.86 321 SER B C 1
ATOM 6514 O O . SER B 1 321 ? 119.066 -80.649 107.483 1.00 19.31 321 SER B O 1
ATOM 6517 N N . ASN B 1 322 ? 120.099 -79.420 109.095 1.00 20.46 322 ASN B N 1
ATOM 6518 C CA . ASN B 1 322 ? 119.976 -80.359 110.197 1.00 20.97 322 ASN B CA 1
ATOM 6519 C C . ASN B 1 322 ? 119.027 -79.757 111.240 1.00 21.32 322 ASN B C 1
ATOM 6520 O O . ASN B 1 322 ? 119.462 -79.206 112.248 1.00 22.22 322 ASN B O 1
ATOM 6525 N N . PRO B 1 323 ? 117.725 -79.821 110.983 1.00 21.68 323 PRO B N 1
ATOM 6526 C CA . PRO B 1 323 ? 116.745 -79.126 111.816 1.00 22.14 323 PRO B CA 1
ATOM 6527 C C . PRO B 1 323 ? 116.694 -79.524 113.290 1.00 22.18 323 PRO B C 1
ATOM 6528 O O . PRO B 1 323 ? 117.036 -80.647 113.660 1.00 22.86 323 PRO B O 1
ATOM 6532 N N . GLY B 1 324 ? 116.202 -78.621 114.114 1.00 22.04 324 GLY B N 1
ATOM 6533 C CA . GLY B 1 324 ? 115.980 -78.935 115.506 1.00 22.44 324 GLY B CA 1
ATOM 6534 C C . GLY B 1 324 ? 115.648 -77.674 116.256 1.00 22.71 324 GLY B C 1
ATOM 6535 O O . GLY B 1 324 ? 114.887 -76.831 115.747 1.00 24.04 324 GLY B O 1
ATOM 6536 N N . LEU B 1 325 ? 116.204 -77.533 117.456 1.00 22.25 325 LEU B N 1
ATOM 6537 C CA . LEU B 1 325 ? 116.025 -76.294 118.215 1.00 21.96 325 LEU B CA 1
ATOM 6538 C C . LEU B 1 325 ? 116.431 -75.086 117.407 1.00 20.83 325 LEU B C 1
ATOM 6539 O O . LEU B 1 325 ? 117.264 -75.197 116.521 1.00 19.95 325 LEU B O 1
ATOM 6544 N N . CYS B 1 326 ? 115.796 -73.961 117.720 1.00 19.92 326 CYS B N 1
ATOM 6545 C CA . CYS B 1 326 ? 116.131 -72.699 117.076 1.00 19.94 326 CYS B CA 1
ATOM 6546 C C . CYS B 1 326 ? 117.616 -72.420 117.343 1.00 19.14 326 CYS B C 1
ATOM 6547 O O . CYS B 1 326 ? 118.148 -72.801 118.408 1.00 17.01 326 CYS B O 1
ATOM 6550 N N . THR B 1 327 ? 118.334 -71.834 116.378 1.00 19.59 327 THR B N 1
ATOM 6551 C CA . THR B 1 327 ? 117.883 -71.391 115.075 1.00 18.98 327 THR B CA 1
ATOM 6552 C C . THR B 1 327 ? 118.580 -72.090 113.894 1.00 19.44 327 THR B C 1
ATOM 6553 O O . THR B 1 327 ? 119.822 -72.195 113.815 1.00 18.75 327 THR B O 1
ATOM 6557 N N . ASP B 1 328 ? 117.785 -72.470 112.908 1.00 19.98 328 ASP B N 1
ATOM 6558 C CA . ASP B 1 328 ? 118.313 -73.152 111.756 1.00 20.64 328 ASP B CA 1
ATOM 6559 C C . ASP B 1 328 ? 117.419 -72.836 110.574 1.00 21.49 328 ASP B C 1
ATOM 6560 O O . ASP B 1 328 ? 116.505 -72.011 110.676 1.00 21.91 328 ASP B O 1
ATOM 6565 N N . GLU B 1 329 ? 117.700 -73.459 109.443 1.00 22.36 329 GLU B N 1
ATOM 6566 C CA . GLU B 1 329 ? 117.013 -73.112 108.186 1.00 22.45 329 GLU B CA 1
ATOM 6567 C C . GLU B 1 329 ? 115.497 -73.283 108.289 1.00 22.51 329 GLU B C 1
ATOM 6568 O O . GLU B 1 329 ? 114.752 -72.583 107.604 1.00 22.76 329 GLU B O 1
ATOM 6574 N N . THR B 1 330 ? 115.036 -74.193 109.151 1.00 22.47 330 THR B N 1
ATOM 6575 C CA . THR B 1 330 ? 113.617 -74.363 109.349 1.00 22.37 330 THR B CA 1
ATOM 6576 C C . THR B 1 330 ? 113.061 -73.234 110.203 1.00 23.15 330 THR B C 1
ATOM 6577 O O . THR B 1 330 ? 111.877 -73.209 110.490 1.00 24.35 330 THR B O 1
ATOM 6581 N N . HIS B 1 331 ? 113.878 -72.261 110.561 1.00 22.93 331 HIS B N 1
ATOM 6582 C CA . HIS B 1 331 ? 113.348 -71.068 111.212 1.00 23.58 331 HIS B CA 1
ATOM 6583 C C . HIS B 1 331 ? 113.564 -69.795 110.361 1.00 23.34 331 HIS B C 1
ATOM 6584 O O . HIS B 1 331 ? 112.627 -69.039 110.102 1.00 23.12 331 HIS B O 1
ATOM 6591 N N . THR B 1 332 ? 114.795 -69.587 109.910 1.00 23.01 332 THR B N 1
ATOM 6592 C CA . THR B 1 332 ? 115.122 -68.439 109.097 1.00 22.71 332 THR B CA 1
ATOM 6593 C C . THR B 1 332 ? 114.443 -68.512 107.699 1.00 23.21 332 THR B C 1
ATOM 6594 O O . THR B 1 332 ? 113.916 -67.497 107.177 1.00 23.38 332 THR B O 1
ATOM 6598 N N . LEU B 1 333 ? 114.389 -69.703 107.120 1.00 22.49 333 LEU B N 1
ATOM 6599 C CA . LEU B 1 333 ? 113.741 -69.849 105.842 1.00 22.16 333 LEU B CA 1
ATOM 6600 C C . LEU B 1 333 ? 112.263 -70.240 105.973 1.00 22.49 333 LEU B C 1
ATOM 6601 O O . LEU B 1 333 ? 111.402 -69.532 105.498 1.00 22.54 333 LEU B O 1
ATOM 6606 N N . ILE B 1 334 ? 111.937 -71.359 106.592 1.00 22.79 334 ILE B N 1
ATOM 6607 C CA . ILE B 1 334 ? 110.543 -71.705 106.687 1.00 23.20 334 ILE B CA 1
ATOM 6608 C C . ILE B 1 334 ? 109.746 -70.577 107.316 1.00 23.60 334 ILE B C 1
ATOM 6609 O O . ILE B 1 334 ? 108.722 -70.153 106.780 1.00 24.66 334 ILE B O 1
ATOM 6614 N N . GLY B 1 335 ? 110.201 -70.122 108.471 1.00 24.24 335 GLY B N 1
ATOM 6615 C CA . GLY B 1 335 ? 109.508 -69.093 109.243 1.00 24.58 335 GLY B CA 1
ATOM 6616 C C . GLY B 1 335 ? 109.594 -67.717 108.633 1.00 24.64 335 GLY B C 1
ATOM 6617 O O . GLY B 1 335 ? 108.602 -67.030 108.498 1.00 24.10 335 GLY B O 1
ATOM 6618 N N . GLY B 1 336 ? 110.794 -67.321 108.263 1.00 25.32 336 GLY B N 1
ATOM 6619 C CA . GLY B 1 336 ? 111.016 -66.001 107.676 1.00 26.26 336 GLY B CA 1
ATOM 6620 C C . GLY B 1 336 ? 110.247 -65.732 106.386 1.00 26.66 336 GLY B C 1
ATOM 6621 O O . GLY B 1 336 ? 109.781 -64.608 106.164 1.00 26.74 336 GLY B O 1
ATOM 6622 N N . LEU B 1 337 ? 110.113 -66.764 105.546 1.00 26.61 337 LEU B N 1
ATOM 6623 C CA . LEU B 1 337 ? 109.468 -66.628 104.247 1.00 26.14 337 LEU B CA 1
ATOM 6624 C C . LEU B 1 337 ? 107.947 -66.784 104.400 1.00 27.05 337 LEU B C 1
ATOM 6625 O O . LEU B 1 337 ? 107.196 -66.102 103.699 1.00 28.04 337 LEU B O 1
ATOM 6630 N N . VAL B 1 338 ? 107.468 -67.617 105.334 1.00 26.96 338 VAL B N 1
ATOM 6631 C CA . VAL B 1 338 ? 106.056 -67.544 105.706 1.00 26.63 338 VAL B CA 1
ATOM 6632 C C . VAL B 1 338 ? 105.718 -66.123 106.193 1.00 27.27 338 VAL B C 1
ATOM 6633 O O . VAL B 1 338 ? 104.702 -65.556 105.796 1.00 28.11 338 VAL B O 1
ATOM 6637 N N . SER B 1 339 ? 106.564 -65.528 107.015 1.00 27.13 339 SER B N 1
ATOM 6638 C CA . SER B 1 339 ? 106.354 -64.123 107.395 1.00 27.52 339 SER B CA 1
ATOM 6639 C C . SER B 1 339 ? 106.348 -63.203 106.162 1.00 27.45 339 SER B C 1
ATOM 6640 O O . SER B 1 339 ? 105.540 -62.313 106.048 1.00 26.93 339 SER B O 1
ATOM 6643 N N . ALA B 1 340 ? 107.273 -63.429 105.246 1.00 27.77 340 ALA B N 1
ATOM 6644 C CA . ALA B 1 340 ? 107.450 -62.527 104.122 1.00 28.09 340 ALA B CA 1
ATOM 6645 C C . ALA B 1 340 ? 106.247 -62.589 103.207 1.00 28.31 340 ALA B C 1
ATOM 6646 O O . ALA B 1 340 ? 105.727 -61.552 102.838 1.00 28.10 340 ALA B O 1
ATOM 6648 N N . GLU B 1 341 ? 105.813 -63.801 102.848 1.00 29.08 341 GLU B N 1
ATOM 6649 C CA . GLU B 1 341 ? 104.648 -63.983 101.980 1.00 29.82 341 GLU B CA 1
ATOM 6650 C C . GLU B 1 341 ? 103.383 -63.542 102.664 1.00 30.48 341 GLU B C 1
ATOM 6651 O O . GLU B 1 341 ? 102.544 -62.894 102.047 1.00 31.46 341 GLU B O 1
ATOM 6657 N N . THR B 1 342 ? 103.235 -63.889 103.934 1.00 30.74 342 THR B N 1
ATOM 6658 C CA . THR B 1 342 ? 102.134 -63.365 104.705 1.00 30.98 342 THR B CA 1
ATOM 6659 C C . THR B 1 342 ? 102.107 -61.846 104.657 1.00 31.25 342 THR B C 1
ATOM 6660 O O . THR B 1 342 ? 101.058 -61.254 104.471 1.00 31.68 342 THR B O 1
ATOM 6664 N N . LYS B 1 343 ? 103.249 -61.212 104.837 1.00 32.53 343 LYS B N 1
ATOM 6665 C CA . LYS B 1 343 ? 103.301 -59.736 104.905 1.00 33.29 343 LYS B CA 1
ATOM 6666 C C . LYS B 1 343 ? 102.803 -59.173 103.592 1.00 34.03 343 LYS B C 1
ATOM 6667 O O . LYS B 1 343 ? 101.992 -58.260 103.574 1.00 34.10 343 LYS B O 1
ATOM 6673 N N . TYR B 1 344 ? 103.261 -59.745 102.485 1.00 34.34 344 TYR B N 1
ATOM 6674 C CA . TYR B 1 344 ? 102.775 -59.280 101.208 1.00 34.81 344 TYR B CA 1
ATOM 6675 C C . TYR B 1 344 ? 101.277 -59.513 101.061 1.00 34.19 344 TYR B C 1
ATOM 6676 O O . TYR B 1 344 ? 100.554 -58.627 100.679 1.00 35.07 344 TYR B O 1
ATOM 6685 N N . LEU B 1 345 ? 100.797 -60.709 101.325 1.00 33.55 345 LEU B N 1
ATOM 6686 C CA . LEU B 1 345 ? 99.382 -60.952 101.145 1.00 32.90 345 LEU B CA 1
ATOM 6687 C C . LEU B 1 345 ? 98.557 -59.978 101.989 1.00 33.30 345 LEU B C 1
ATOM 6688 O O . LEU B 1 345 ? 97.547 -59.501 101.521 1.00 33.98 345 LEU B O 1
ATOM 6693 N N . ILE B 1 346 ? 99.013 -59.652 103.199 1.00 33.96 346 ILE B N 1
ATOM 6694 C CA . ILE B 1 346 ? 98.330 -58.699 104.119 1.00 34.26 346 ILE B CA 1
ATOM 6695 C C . ILE B 1 346 ? 98.321 -57.290 103.531 1.00 35.25 346 ILE B C 1
ATOM 6696 O O . ILE B 1 346 ? 97.403 -56.502 103.757 1.00 35.22 346 ILE B O 1
ATOM 6701 N N . SER B 1 347 ? 99.377 -57.032 102.768 1.00 36.22 347 SER B N 1
ATOM 6702 C CA . SER B 1 347 ? 99.611 -55.868 101.910 1.00 37.12 347 SER B CA 1
ATOM 6703 C C . SER B 1 347 ? 98.501 -55.636 100.875 1.00 38.08 347 SER B C 1
ATOM 6704 O O . SER B 1 347 ? 98.242 -54.500 100.486 1.00 38.14 347 SER B O 1
ATOM 6707 N N . GLN B 1 348 ? 97.837 -56.714 100.458 1.00 39.16 348 GLN B N 1
ATOM 6708 C CA . GLN B 1 348 ? 96.718 -56.662 99.495 1.00 39.92 348 GLN B CA 1
ATOM 6709 C C . GLN B 1 348 ? 95.308 -56.698 100.139 1.00 40.97 348 GLN B C 1
ATOM 6710 O O . GLN B 1 348 ? 94.288 -56.628 99.442 1.00 41.70 348 GLN B O 1
ATOM 6716 N N . HIS B 1 349 A 95.253 -56.831 101.457 1.00 41.64 348 HIS B N 1
ATOM 6717 C CA . HIS B 1 349 A 93.985 -56.787 102.181 1.00 41.87 348 HIS B CA 1
ATOM 6718 C C . HIS B 1 349 A 93.619 -55.309 102.477 1.00 42.33 348 HIS B C 1
ATOM 6719 O O . HIS B 1 349 A 94.442 -54.571 103.056 1.00 41.34 348 HIS B O 1
ATOM 6726 N N . PRO B 1 350 ? 92.382 -54.883 102.082 1.00 43.10 349 PRO B N 1
ATOM 6727 C CA . PRO B 1 350 ? 91.932 -53.469 102.157 1.00 42.87 349 PRO B CA 1
ATOM 6728 C C . PRO B 1 350 ? 91.704 -52.958 103.566 1.00 42.22 349 PRO B C 1
ATOM 6729 O O . PRO B 1 350 ? 91.557 -51.755 103.755 1.00 43.00 349 PRO B O 1
ATOM 6733 N N . VAL B 1 351 ? 91.618 -53.860 104.540 1.00 41.17 350 VAL B N 1
ATOM 6734 C CA . VAL B 1 351 ? 91.623 -53.455 105.942 1.00 39.79 350 VAL B CA 1
ATOM 6735 C C . VAL B 1 351 ? 92.985 -53.664 106.601 1.00 39.02 350 VAL B C 1
ATOM 6736 O O . VAL B 1 351 ? 93.547 -52.740 107.180 1.00 38.72 350 VAL B O 1
ATOM 6740 N N . LEU B 1 352 ? 93.536 -54.865 106.488 1.00 38.45 351 LEU B N 1
ATOM 6741 C CA . LEU B 1 352 ? 94.712 -55.201 107.281 1.00 37.87 351 LEU B CA 1
ATOM 6742 C C . LEU B 1 352 ? 95.968 -54.418 106.888 1.00 38.05 351 LEU B C 1
ATOM 6743 O O . LEU B 1 352 ? 96.863 -54.279 107.714 1.00 38.41 351 LEU B O 1
ATOM 6748 N N . SER B 1 353 ? 96.029 -53.871 105.670 1.00 38.12 352 SER B N 1
ATOM 6749 C CA . SER B 1 353 ? 97.202 -53.101 105.225 1.00 37.97 352 SER B CA 1
ATOM 6750 C C . SER B 1 353 ? 97.247 -51.684 105.795 1.00 37.90 352 SER B C 1
ATOM 6751 O O . SER B 1 353 ? 98.247 -50.974 105.672 1.00 37.31 352 SER B O 1
ATOM 6754 N N . LYS B 1 354 ? 96.154 -51.245 106.388 1.00 38.10 353 LYS B N 1
ATOM 6755 C CA . LYS B 1 354 ? 96.131 -49.906 106.937 1.00 38.64 353 LYS B CA 1
ATOM 6756 C C . LYS B 1 354 ? 96.844 -49.908 108.268 1.00 38.11 353 LYS B C 1
ATOM 6757 O O . LYS B 1 354 ? 97.399 -48.873 108.690 1.00 38.36 353 LYS B O 1
ATOM 6763 N N . ILE B 1 355 ? 96.804 -51.071 108.930 1.00 37.29 354 ILE B N 1
ATOM 6764 C CA . ILE B 1 355 ? 97.205 -51.198 110.341 1.00 36.34 354 ILE B CA 1
ATOM 6765 C C . ILE B 1 355 ? 98.483 -52.051 110.596 1.00 35.92 354 ILE B C 1
ATOM 6766 O O . ILE B 1 355 ? 99.232 -51.754 111.542 1.00 34.39 354 ILE B O 1
ATOM 6771 N N . VAL B 1 356 ? 98.734 -53.067 109.753 1.00 35.26 355 VAL B N 1
ATOM 6772 C CA . VAL B 1 356 ? 99.860 -53.975 109.959 1.00 34.95 355 VAL B CA 1
ATOM 6773 C C . VAL B 1 356 ? 101.150 -53.399 109.446 1.00 35.23 355 VAL B C 1
ATOM 6774 O O . VAL B 1 356 ? 101.261 -53.134 108.251 1.00 35.55 355 VAL B O 1
ATOM 6778 N N . GLU B 1 357 ? 102.128 -53.236 110.345 1.00 35.39 356 GLU B N 1
ATOM 6779 C CA . GLU B 1 357 ? 103.440 -52.659 110.007 1.00 35.19 356 GLU B CA 1
ATOM 6780 C C . GLU B 1 357 ? 104.373 -53.755 109.590 1.00 34.22 356 GLU B C 1
ATOM 6781 O O . GLU B 1 357 ? 105.104 -53.591 108.638 1.00 34.08 356 GLU B O 1
ATOM 6787 N N . ASP B 1 358 ? 104.349 -54.859 110.332 1.00 33.48 357 ASP B N 1
ATOM 6788 C CA . ASP B 1 358 ? 105.226 -56.022 110.086 1.00 32.87 357 ASP B CA 1
ATOM 6789 C C . ASP B 1 358 ? 104.611 -57.304 110.654 1.00 31.66 357 ASP B C 1
ATOM 6790 O O . ASP B 1 358 ? 103.667 -57.265 111.460 1.00 31.15 357 ASP B O 1
ATOM 6795 N N . VAL B 1 359 ? 105.141 -58.435 110.213 1.00 30.42 358 VAL B N 1
ATOM 6796 C CA . VAL B 1 359 ? 104.838 -59.716 110.836 1.00 29.48 358 VAL B CA 1
ATOM 6797 C C . VAL B 1 359 ? 106.092 -60.569 110.880 1.00 28.43 358 VAL B C 1
ATOM 6798 O O . VAL B 1 359 ? 106.879 -60.512 109.967 1.00 28.69 358 VAL B O 1
ATOM 6802 N N . PHE B 1 360 ? 106.267 -61.356 111.948 1.00 27.51 359 PHE B N 1
ATOM 6803 C CA . PHE B 1 360 ? 107.460 -62.200 112.109 1.00 25.81 359 PHE B CA 1
ATOM 6804 C C . PHE B 1 360 ? 107.202 -63.420 112.960 1.00 25.08 359 PHE B C 1
ATOM 6805 O O . PHE B 1 360 ? 106.458 -63.339 113.933 1.00 25.58 359 PHE B O 1
ATOM 6813 N N . THR B 1 361 ? 107.780 -64.549 112.552 1.00 24.25 360 THR B N 1
ATOM 6814 C CA . THR B 1 361 ? 107.776 -65.810 113.330 1.00 23.28 360 THR B CA 1
ATOM 6815 C C . THR B 1 361 ? 108.981 -65.857 114.281 1.00 23.25 360 THR B C 1
ATOM 6816 O O . THR B 1 361 ? 110.110 -66.115 113.871 1.00 24.43 360 THR B O 1
ATOM 6820 N N . PRO B 1 362 ? 108.775 -65.579 115.559 1.00 22.70 361 PRO B N 1
ATOM 6821 C CA . PRO B 1 362 ? 109.990 -65.583 116.323 1.00 22.53 361 PRO B CA 1
ATOM 6822 C C . PRO B 1 362 ? 110.512 -66.992 116.444 1.00 23.11 361 PRO B C 1
ATOM 6823 O O . PRO B 1 362 ? 109.735 -67.923 116.741 1.00 22.39 361 PRO B O 1
ATOM 6827 N N . TYR B 1 363 ? 111.833 -67.139 116.288 1.00 23.66 362 TYR B N 1
ATOM 6828 C CA . TYR B 1 363 ? 112.424 -68.471 116.187 1.00 23.27 362 TYR B CA 1
ATOM 6829 C C . TYR B 1 363 ? 112.328 -69.193 117.504 1.00 23.23 362 TYR B C 1
ATOM 6830 O O . TYR B 1 363 ? 112.176 -70.448 117.531 1.00 23.67 362 TYR B O 1
ATOM 6839 N N . GLU B 1 364 ? 112.344 -68.432 118.592 1.00 22.33 363 GLU B N 1
ATOM 6840 C CA . GLU B 1 364 ? 112.126 -69.020 119.923 1.00 22.62 363 GLU B CA 1
ATOM 6841 C C . GLU B 1 364 ? 110.812 -69.854 120.017 1.00 23.11 363 GLU B C 1
ATOM 6842 O O . GLU B 1 364 ? 110.731 -70.855 120.763 1.00 23.01 363 GLU B O 1
ATOM 6848 N N . ALA B 1 365 ? 109.795 -69.468 119.243 1.00 23.25 364 ALA B N 1
ATOM 6849 C CA . ALA B 1 365 ? 108.554 -70.213 119.215 1.00 23.82 364 ALA B CA 1
ATOM 6850 C C . ALA B 1 365 ? 108.568 -71.340 118.152 1.00 24.03 364 ALA B C 1
ATOM 6851 O O . ALA B 1 365 ? 107.500 -71.851 117.782 1.00 23.73 364 ALA B O 1
ATOM 6853 N N . GLN B 1 366 ? 109.769 -71.689 117.664 1.00 24.24 365 GLN B N 1
ATOM 6854 C CA . GLN B 1 366 ? 109.992 -72.767 116.668 1.00 23.64 365 GLN B CA 1
ATOM 6855 C C . GLN B 1 366 ? 109.090 -72.602 115.443 1.00 23.69 365 GLN B C 1
ATOM 6856 O O . GLN B 1 366 ? 108.633 -73.574 114.861 1.00 23.98 365 GLN B O 1
ATOM 6862 N N . ALA B 1 367 ? 108.816 -71.355 115.076 1.00 23.54 366 ALA B N 1
ATOM 6863 C CA . ALA B 1 367 ? 107.961 -71.042 113.921 1.00 23.74 366 ALA B CA 1
ATOM 6864 C C . ALA B 1 367 ? 106.471 -71.443 114.066 1.00 23.38 366 ALA B C 1
ATOM 6865 O O . ALA B 1 367 ? 105.793 -71.565 113.065 1.00 23.80 366 ALA B O 1
ATOM 6867 N N . LEU B 1 368 ? 105.964 -71.592 115.295 1.00 23.21 367 LEU B N 1
ATOM 6868 C CA . LEU B 1 368 ? 104.522 -71.808 115.532 1.00 22.74 367 LEU B CA 1
ATOM 6869 C C . LEU B 1 368 ? 103.753 -70.507 115.778 1.00 22.83 367 LEU B C 1
ATOM 6870 O O . LEU B 1 368 ? 102.529 -70.466 115.709 1.00 23.45 367 LEU B O 1
ATOM 6875 N N . TRP B 1 369 ? 104.468 -69.434 116.023 1.00 23.34 368 TRP B N 1
ATOM 6876 C CA . TRP B 1 369 ? 103.876 -68.164 116.368 1.00 23.10 368 TRP B CA 1
ATOM 6877 C C . TRP B 1 369 ? 104.060 -67.156 115.264 1.00 23.89 368 TRP B C 1
ATOM 6878 O O . TRP B 1 369 ? 105.136 -67.061 114.686 1.00 23.58 368 TRP B O 1
ATOM 6889 N N . LEU B 1 370 ? 103.038 -66.348 115.006 1.00 25.26 369 LEU B N 1
ATOM 6890 C CA . LEU B 1 370 ? 103.223 -65.155 114.148 1.00 25.71 369 LEU B CA 1
ATOM 6891 C C . LEU B 1 370 ? 102.950 -63.881 114.934 1.00 26.00 369 LEU B C 1
ATOM 6892 O O . LEU B 1 370 ? 101.827 -63.649 115.380 1.00 27.09 369 LEU B O 1
ATOM 6897 N N . ALA B 1 371 ? 103.951 -63.049 115.130 1.00 25.91 370 ALA B N 1
ATOM 6898 C CA . ALA B 1 371 ? 103.670 -61.779 115.762 1.00 26.36 370 ALA B CA 1
ATOM 6899 C C . ALA B 1 371 ? 103.283 -60.822 114.659 1.00 27.41 370 ALA B C 1
ATOM 6900 O O . ALA B 1 371 ? 103.895 -60.812 113.561 1.00 26.82 370 ALA B O 1
ATOM 6902 N N . VAL B 1 372 ? 102.259 -60.029 114.963 1.00 28.23 371 VAL B N 1
ATOM 6903 C CA . VAL B 1 372 ? 101.654 -59.075 114.039 1.00 28.21 371 VAL B CA 1
ATOM 6904 C C . VAL B 1 372 ? 101.652 -57.717 114.704 1.00 27.95 371 VAL B C 1
ATOM 6905 O O . VAL B 1 372 ? 100.929 -57.527 115.644 1.00 28.76 371 VAL B O 1
ATOM 6909 N N . LYS B 1 373 ? 102.461 -56.793 114.215 1.00 28.26 372 LYS B N 1
ATOM 6910 C CA . LYS B 1 373 ? 102.630 -55.461 114.793 1.00 28.49 372 LYS B CA 1
ATOM 6911 C C . LYS B 1 373 ? 101.641 -54.496 114.163 1.00 29.58 372 LYS B C 1
ATOM 6912 O O . LYS B 1 373 ? 101.654 -54.278 112.941 1.00 29.40 372 LYS B O 1
ATOM 6918 N N . ILE B 1 374 ? 100.774 -53.929 115.004 1.00 31.57 373 ILE B N 1
ATOM 6919 C CA . ILE B 1 374 ? 99.644 -53.076 114.577 1.00 32.23 373 ILE B CA 1
ATOM 6920 C C . ILE B 1 374 ? 99.868 -51.624 114.886 1.00 33.63 373 ILE B C 1
ATOM 6921 O O . ILE B 1 374 ? 100.161 -51.256 116.027 1.00 33.55 373 ILE B O 1
ATOM 6926 N N . ASN B 1 375 ? 99.753 -50.796 113.852 1.00 35.86 374 ASN B N 1
ATOM 6927 C CA . ASN B 1 375 ? 99.768 -49.352 114.044 1.00 37.62 374 ASN B CA 1
ATOM 6928 C C . ASN B 1 375 ? 98.567 -48.974 114.847 1.00 38.58 374 ASN B C 1
ATOM 6929 O O . ASN B 1 375 ? 97.450 -49.252 114.410 1.00 38.74 374 ASN B O 1
ATOM 6934 N N . THR B 1 376 ? 98.789 -48.325 115.990 1.00 40.08 375 THR B N 1
ATOM 6935 C CA . THR B 1 376 ? 97.708 -48.049 116.941 1.00 40.92 375 THR B CA 1
ATOM 6936 C C . THR B 1 376 ? 96.811 -46.905 116.512 1.00 41.88 375 THR B C 1
ATOM 6937 O O . THR B 1 376 ? 95.573 -46.994 116.622 1.00 42.32 375 THR B O 1
ATOM 6941 N N . HIS B 1 377 ? 97.421 -45.846 116.001 1.00 43.23 376 HIS B N 1
ATOM 6942 C CA . HIS B 1 377 ? 96.654 -44.710 115.479 1.00 44.15 376 HIS B CA 1
ATOM 6943 C C . HIS B 1 377 ? 95.698 -45.135 114.358 1.00 44.09 376 HIS B C 1
ATOM 6944 O O . HIS B 1 377 ? 94.523 -44.792 114.394 1.00 44.68 376 HIS B O 1
ATOM 6951 N N . GLU B 1 378 ? 96.177 -45.926 113.403 1.00 43.71 377 GLU B N 1
ATOM 6952 C CA . GLU B 1 378 ? 95.323 -46.401 112.318 1.00 43.31 377 GLU B CA 1
ATOM 6953 C C . GLU B 1 378 ? 94.315 -47.446 112.771 1.00 42.82 377 GLU B C 1
ATOM 6954 O O . GLU B 1 378 ? 93.327 -47.706 112.090 1.00 42.48 377 GLU B O 1
ATOM 6960 N N . LEU B 1 379 ? 94.591 -48.065 113.911 1.00 42.74 378 LEU B N 1
ATOM 6961 C CA . LEU B 1 379 ? 93.700 -49.052 114.511 1.00 42.49 378 LEU B CA 1
ATOM 6962 C C . LEU B 1 379 ? 92.468 -48.381 115.079 1.00 43.21 378 LEU B C 1
ATOM 6963 O O . LEU B 1 379 ? 91.366 -48.904 114.930 1.00 43.46 378 LEU B O 1
ATOM 6968 N N . VAL B 1 380 ? 92.673 -47.269 115.787 1.00 43.75 379 VAL B N 1
ATOM 6969 C CA . VAL B 1 380 ? 91.558 -46.484 116.314 1.00 44.50 379 VAL B CA 1
ATOM 6970 C C . VAL B 1 380 ? 90.557 -46.108 115.224 1.00 45.40 379 VAL B C 1
ATOM 6971 O O . VAL B 1 380 ? 89.341 -46.261 115.402 1.00 45.70 379 VAL B O 1
ATOM 6975 N N . LYS B 1 381 ? 91.081 -45.626 114.101 1.00 46.47 380 LYS B N 1
ATOM 6976 C CA . LYS B 1 381 ? 90.250 -45.239 112.946 1.00 47.45 380 LYS B CA 1
ATOM 6977 C C . LYS B 1 381 ? 89.310 -46.356 112.461 1.00 47.70 380 LYS B C 1
ATOM 6978 O O . LYS B 1 381 ? 88.321 -46.078 111.800 1.00 47.61 380 LYS B O 1
ATOM 6984 N N . LEU B 1 382 ? 89.605 -47.605 112.802 1.00 48.59 381 LEU B N 1
ATOM 6985 C CA . LEU B 1 382 ? 88.783 -48.739 112.345 1.00 49.45 381 LEU B CA 1
ATOM 6986 C C . LEU B 1 382 ? 87.549 -48.958 113.194 1.00 49.74 381 LEU B C 1
ATOM 6987 O O . LEU B 1 382 ? 86.704 -49.787 112.843 1.00 49.04 381 LEU B O 1
ATOM 6992 N N . LYS B 1 383 ? 87.463 -48.243 114.320 1.00 50.51 382 LYS B N 1
ATOM 6993 C CA . LYS B 1 383 ? 86.296 -48.327 115.212 1.00 51.09 382 LYS B CA 1
ATOM 6994 C C . LYS B 1 383 ? 85.976 -49.807 115.504 1.00 51.25 382 LYS B C 1
ATOM 6995 O O . LYS B 1 383 ? 84.839 -50.281 115.329 1.00 50.85 382 LYS B O 1
ATOM 6997 N N . THR B 1 384 ? 87.007 -50.537 115.927 1.00 51.38 383 THR B N 1
ATOM 6998 C CA . THR B 1 384 ? 86.860 -51.961 116.162 1.00 51.58 383 THR B CA 1
ATOM 6999 C C . THR B 1 384 ? 87.269 -52.301 117.599 1.00 51.69 383 THR B C 1
ATOM 7000 O O . THR B 1 384 ? 87.539 -51.409 118.403 1.00 51.73 383 THR B O 1
ATOM 7004 N N . ASN B 1 385 ? 87.267 -53.598 117.909 1.00 51.86 384 ASN B N 1
ATOM 7005 C CA . ASN B 1 385 ? 87.638 -54.117 119.227 1.00 51.64 384 ASN B CA 1
ATOM 7006 C C . ASN B 1 385 ? 88.368 -55.463 119.075 1.00 51.03 384 ASN B C 1
ATOM 7007 O O . ASN B 1 385 ? 88.547 -55.928 117.947 1.00 51.06 384 ASN B O 1
ATOM 7012 N N . ALA B 1 386 ? 88.770 -56.085 120.191 1.00 50.28 385 ALA B N 1
ATOM 7013 C CA . ALA B 1 386 ? 89.624 -57.303 120.143 1.00 49.47 385 ALA B CA 1
ATOM 7014 C C . ALA B 1 386 ? 89.020 -58.482 119.390 1.00 48.43 385 ALA B C 1
ATOM 7015 O O . ALA B 1 386 ? 89.705 -59.130 118.588 1.00 47.38 385 ALA B O 1
ATOM 7017 N N . LYS B 1 387 ? 87.756 -58.783 119.665 1.00 47.49 386 LYS B N 1
ATOM 7018 C CA . LYS B 1 387 ? 87.211 -60.051 119.180 1.00 47.16 386 LYS B CA 1
ATOM 7019 C C . LYS B 1 387 ? 86.816 -59.909 117.705 1.00 46.35 386 LYS B C 1
ATOM 7020 O O . LYS B 1 387 ? 86.738 -60.905 116.969 1.00 46.20 386 LYS B O 1
ATOM 7022 N N . GLU B 1 388 ? 86.604 -58.675 117.257 1.00 45.07 387 GLU B N 1
ATOM 7023 C CA . GLU B 1 388 ? 86.272 -58.476 115.859 1.00 44.67 387 GLU B CA 1
ATOM 7024 C C . GLU B 1 388 ? 87.527 -58.555 115.015 1.00 42.58 387 GLU B C 1
ATOM 7025 O O . GLU B 1 388 ? 87.553 -59.215 113.984 1.00 42.20 387 GLU B O 1
ATOM 7031 N N . LEU B 1 389 ? 88.570 -57.881 115.483 1.00 40.70 388 LEU B N 1
ATOM 7032 C CA . LEU B 1 389 ? 89.864 -57.874 114.810 1.00 38.88 388 LEU B CA 1
ATOM 7033 C C . LEU B 1 389 ? 90.508 -59.227 114.796 1.00 37.63 388 LEU B C 1
ATOM 7034 O O . LEU B 1 389 ? 91.186 -59.559 113.840 1.00 37.49 388 LEU B O 1
ATOM 7039 N N . SER B 1 390 ? 90.307 -59.986 115.864 1.00 36.46 389 SER B N 1
ATOM 7040 C CA . SER B 1 390 ? 90.786 -61.354 115.940 1.00 36.16 389 SER B CA 1
ATOM 7041 C C . SER B 1 390 ? 90.133 -62.270 114.929 1.00 35.57 389 SER B C 1
ATOM 7042 O O . SER B 1 390 ? 90.780 -63.114 114.339 1.00 35.51 389 SER B O 1
ATOM 7045 N N . ASN B 1 391 ? 88.839 -62.123 114.750 1.00 35.25 390 ASN B N 1
ATOM 7046 C CA . ASN B 1 391 ? 88.112 -62.981 113.830 1.00 35.56 390 ASN B CA 1
ATOM 7047 C C . ASN B 1 391 ? 88.543 -62.635 112.384 1.00 34.82 390 ASN B C 1
ATOM 7048 O O . ASN B 1 391 ? 88.866 -63.498 111.569 1.00 34.18 390 ASN B O 1
ATOM 7053 N N . LEU B 1 392 ? 88.557 -61.346 112.096 1.00 34.20 391 LEU B N 1
ATOM 7054 C CA . LEU B 1 392 ? 88.999 -60.872 110.829 1.00 33.82 391 LEU B CA 1
ATOM 7055 C C . LEU B 1 392 ? 90.350 -61.512 110.511 1.00 33.63 391 LEU B C 1
ATOM 7056 O O . LEU B 1 392 ? 90.431 -62.281 109.540 1.00 33.71 391 LEU B O 1
ATOM 7061 N N . VAL B 1 393 ? 91.375 -61.213 111.341 1.00 32.84 392 VAL B N 1
ATOM 7062 C CA . VAL B 1 393 ? 92.767 -61.674 111.136 1.00 31.99 392 VAL B CA 1
ATOM 7063 C C . VAL B 1 393 ? 92.826 -63.195 111.108 1.00 32.33 392 VAL B C 1
ATOM 7064 O O . VAL B 1 393 ? 93.490 -63.794 110.275 1.00 32.83 392 VAL B O 1
ATOM 7068 N N . GLY B 1 394 ? 92.128 -63.851 112.013 1.00 32.32 393 GLY B N 1
ATOM 7069 C CA . GLY B 1 394 ? 92.248 -65.301 112.082 1.00 32.03 393 GLY B CA 1
ATOM 7070 C C . GLY B 1 394 ? 91.633 -65.950 110.861 1.00 32.34 393 GLY B C 1
ATOM 7071 O O . GLY B 1 394 ? 92.180 -66.938 110.338 1.00 32.14 393 GLY B O 1
ATOM 7072 N N . ASP B 1 395 ? 90.495 -65.390 110.407 1.00 32.41 394 ASP B N 1
ATOM 7073 C CA . ASP B 1 395 ? 89.744 -65.948 109.264 1.00 32.55 394 ASP B CA 1
ATOM 7074 C C . ASP B 1 395 ? 90.574 -65.832 108.020 1.00 31.79 394 ASP B C 1
ATOM 7075 O O . ASP B 1 395 ? 90.668 -66.763 107.250 1.00 31.93 394 ASP B O 1
ATOM 7080 N N . PHE B 1 396 ? 91.212 -64.692 107.856 1.00 31.67 395 PHE B N 1
ATOM 7081 C CA . PHE B 1 396 ? 92.004 -64.447 106.678 1.00 32.27 395 PHE B CA 1
ATOM 7082 C C . PHE B 1 396 ? 93.219 -65.368 106.589 1.00 32.96 395 PHE B C 1
ATOM 7083 O O . PHE B 1 396 ? 93.459 -65.931 105.554 1.00 32.85 395 PHE B O 1
ATOM 7091 N N . LEU B 1 397 ? 93.965 -65.547 107.675 1.00 33.87 396 LEU B N 1
ATOM 7092 C CA . LEU B 1 397 ? 95.204 -66.338 107.619 1.00 33.98 396 LEU B CA 1
ATOM 7093 C C . LEU B 1 397 ? 94.934 -67.883 107.599 1.00 34.53 396 LEU B C 1
ATOM 7094 O O . LEU B 1 397 ? 95.685 -68.708 106.999 1.00 34.07 396 LEU B O 1
ATOM 7099 N N . PHE B 1 398 ? 93.850 -68.286 108.247 1.00 34.78 397 PHE B N 1
ATOM 7100 C CA . PHE B 1 398 ? 93.558 -69.706 108.348 1.00 34.75 397 PHE B CA 1
ATOM 7101 C C . PHE B 1 398 ? 92.574 -70.251 107.306 1.00 35.53 397 PHE B C 1
ATOM 7102 O O . PHE B 1 398 ? 92.650 -71.433 106.960 1.00 35.54 397 PHE B O 1
ATOM 7110 N N . ARG B 1 399 ? 91.675 -69.404 106.792 1.00 36.32 398 ARG B N 1
ATOM 7111 C CA . ARG B 1 399 ? 90.601 -69.853 105.910 1.00 37.06 398 ARG B CA 1
ATOM 7112 C C . ARG B 1 399 ? 90.556 -69.260 104.507 1.00 37.36 398 ARG B C 1
ATOM 7113 O O . ARG B 1 399 ? 89.900 -69.813 103.626 1.00 36.82 398 ARG B O 1
ATOM 7121 N N . SER B 1 400 ? 91.226 -68.132 104.277 1.00 37.69 399 SER B N 1
ATOM 7122 C CA . SER B 1 400 ? 91.152 -67.500 102.972 1.00 37.38 399 SER B CA 1
ATOM 7123 C C . SER B 1 400 ? 91.877 -68.359 101.912 1.00 37.98 399 SER B C 1
ATOM 7124 O O . SER B 1 400 ? 92.865 -69.028 102.219 1.00 38.52 399 SER B O 1
ATOM 7127 N N . LYS B 1 401 ? 91.368 -68.351 100.678 1.00 37.70 400 LYS B N 1
ATOM 7128 C CA . LYS B 1 401 ? 92.091 -68.892 99.542 1.00 38.18 400 LYS B CA 1
ATOM 7129 C C . LYS B 1 401 ? 93.506 -68.271 99.373 1.00 37.56 400 LYS B C 1
ATOM 7130 O O . LYS B 1 401 ? 94.379 -68.861 98.733 1.00 37.53 400 LYS B O 1
ATOM 7136 N N . GLU B 1 402 ? 93.723 -67.072 99.898 1.00 36.51 401 GLU B N 1
ATOM 7137 C CA . GLU B 1 402 ? 95.033 -66.468 99.818 1.00 36.54 401 GLU B CA 1
ATOM 7138 C C . GLU B 1 402 ? 96.057 -67.144 100.770 1.00 36.01 401 GLU B C 1
ATOM 7139 O O . GLU B 1 402 ? 97.221 -67.320 100.406 1.00 36.39 401 GLU B O 1
ATOM 7145 N N . CYS B 1 403 ? 95.636 -67.530 101.980 1.00 34.87 402 CYS B N 1
ATOM 7146 C CA . CYS B 1 403 ? 96.591 -67.893 103.044 1.00 33.06 402 CYS B CA 1
ATOM 7147 C C . CYS B 1 403 ? 96.468 -69.271 103.588 1.00 31.91 402 CYS B C 1
ATOM 7148 O O . CYS B 1 403 ? 97.303 -69.652 104.378 1.00 31.43 402 CYS B O 1
ATOM 7151 N N . TYR B 1 404 ? 95.437 -70.020 103.206 1.00 31.12 403 TYR B N 1
ATOM 7152 C CA . TYR B 1 404 ? 95.210 -71.349 103.796 1.00 30.62 403 TYR B CA 1
ATOM 7153 C C . TYR B 1 404 ? 96.471 -72.203 103.916 1.00 30.15 403 TYR B C 1
ATOM 7154 O O . TYR B 1 404 ? 96.633 -72.884 104.915 1.00 29.79 403 TYR B O 1
ATOM 7163 N N . LYS B 1 405 ? 97.328 -72.153 102.887 1.00 30.02 404 LYS B N 1
ATOM 7164 C CA . LYS B 1 405 ? 98.589 -72.898 102.825 1.00 30.30 404 LYS B CA 1
ATOM 7165 C C . LYS B 1 405 ? 99.790 -72.126 103.439 1.00 29.73 404 LYS B C 1
ATOM 7166 O O . LYS B 1 405 ? 100.483 -72.618 104.358 1.00 28.38 404 LYS B O 1
ATOM 7172 N N . VAL B 1 406 ? 100.010 -70.916 102.920 1.00 28.86 405 VAL B N 1
ATOM 7173 C CA . VAL B 1 406 ? 101.022 -70.018 103.462 1.00 28.26 405 VAL B CA 1
ATOM 7174 C C . VAL B 1 406 ? 101.124 -70.142 104.972 1.00 27.88 405 VAL B C 1
ATOM 7175 O O . VAL B 1 406 ? 102.205 -70.390 105.497 1.00 27.83 405 VAL B O 1
ATOM 7179 N N . CYS B 1 407 ? 100.004 -69.964 105.667 1.00 27.45 406 CYS B N 1
ATOM 7180 C CA . CYS B 1 407 ? 100.013 -69.836 107.115 1.00 27.50 406 CYS B CA 1
ATOM 7181 C C . CYS B 1 407 ? 99.720 -71.151 107.825 1.00 26.99 406 CYS B C 1
ATOM 7182 O O . CYS B 1 407 ? 99.428 -71.166 109.024 1.00 26.67 406 CYS B O 1
ATOM 7185 N N . SER B 1 408 ? 99.838 -72.259 107.104 1.00 26.64 407 SER B N 1
ATOM 7186 C CA . SER B 1 408 ? 99.442 -73.547 107.650 1.00 26.85 407 SER B CA 1
ATOM 7187 C C . SER B 1 408 ? 100.296 -73.890 108.841 1.00 26.48 407 SER B C 1
ATOM 7188 O O . SER B 1 408 ? 99.806 -74.473 109.776 1.00 27.26 407 SER B O 1
ATOM 7191 N N . ILE B 1 409 ? 101.559 -73.491 108.845 1.00 25.93 408 ILE B N 1
ATOM 7192 C CA . ILE B 1 409 ? 102.450 -73.886 109.934 1.00 25.20 408 ILE B CA 1
ATOM 7193 C C . ILE B 1 409 ? 102.170 -73.152 111.253 1.00 24.90 408 ILE B C 1
ATOM 7194 O O . ILE B 1 409 ? 102.593 -73.571 112.311 1.00 25.87 408 ILE B O 1
ATOM 7199 N N . LEU B 1 410 ? 101.475 -72.045 111.184 1.00 23.97 409 LEU B N 1
ATOM 7200 C CA . LEU B 1 410 ? 101.326 -71.208 112.326 1.00 24.14 409 LEU B CA 1
ATOM 7201 C C . LEU B 1 410 ? 100.153 -71.703 113.135 1.00 23.63 409 LEU B C 1
ATOM 7202 O O . LEU B 1 410 ? 99.095 -71.849 112.586 1.00 23.29 409 LEU B O 1
ATOM 7207 N N . HIS B 1 411 ? 100.346 -71.922 114.436 1.00 23.97 410 HIS B N 1
ATOM 7208 C CA . HIS B 1 411 ? 99.228 -72.152 115.390 1.00 24.10 410 HIS B CA 1
ATOM 7209 C C . HIS B 1 411 ? 98.822 -71.030 116.358 1.00 23.70 410 HIS B C 1
ATOM 7210 O O . HIS B 1 411 ? 97.795 -71.150 116.992 1.00 22.95 410 HIS B O 1
ATOM 7217 N N . GLU B 1 412 ? 99.607 -69.959 116.476 1.00 23.33 411 GLU B N 1
ATOM 7218 C CA . GLU B 1 412 ? 99.203 -68.847 117.328 1.00 23.35 411 GLU B CA 1
ATOM 7219 C C . GLU B 1 412 ? 99.636 -67.527 116.754 1.00 23.07 411 GLU B C 1
ATOM 7220 O O . GLU B 1 412 ? 100.802 -67.296 116.540 1.00 22.72 411 GLU B O 1
ATOM 7226 N N . ILE B 1 413 ? 98.677 -66.648 116.519 1.00 23.52 412 ILE B N 1
ATOM 7227 C CA . ILE B 1 413 ? 98.927 -65.335 115.923 1.00 23.54 412 ILE B CA 1
ATOM 7228 C C . ILE B 1 413 ? 98.761 -64.385 117.066 1.00 24.39 412 ILE B C 1
ATOM 7229 O O . ILE B 1 413 ? 97.839 -64.550 117.864 1.00 25.60 412 ILE B O 1
ATOM 7234 N N . ILE B 1 414 ? 99.656 -63.416 117.186 1.00 25.06 413 ILE B N 1
ATOM 7235 C CA . ILE B 1 414 ? 99.742 -62.586 118.386 1.00 25.11 413 ILE B CA 1
ATOM 7236 C C . ILE B 1 414 ? 99.676 -61.137 117.932 1.00 25.50 413 ILE B C 1
ATOM 7237 O O . ILE B 1 414 ? 100.546 -60.667 117.180 1.00 25.86 413 ILE B O 1
ATOM 7242 N N . LEU B 1 415 ? 98.626 -60.433 118.346 1.00 25.63 414 LEU B N 1
ATOM 7243 C CA . LEU B 1 415 ? 98.435 -59.038 117.948 1.00 25.04 414 LEU B CA 1
ATOM 7244 C C . LEU B 1 415 ? 99.048 -58.122 118.999 1.00 24.66 414 LEU B C 1
ATOM 7245 O O . LEU B 1 415 ? 98.626 -58.113 120.160 1.00 25.24 414 LEU B O 1
ATOM 7250 N N . VAL B 1 416 ? 100.052 -57.350 118.612 1.00 24.49 415 VAL B N 1
ATOM 7251 C CA . VAL B 1 416 ? 100.713 -56.429 119.562 1.00 24.58 415 VAL B CA 1
ATOM 7252 C C . VAL B 1 416 ? 100.756 -55.031 118.971 1.00 24.58 415 VAL B C 1
ATOM 7253 O O . VAL B 1 416 ? 100.754 -54.896 117.769 1.00 25.10 415 VAL B O 1
ATOM 7257 N N . GLY B 1 417 ? 100.796 -54.005 119.816 1.00 24.89 416 GLY B N 1
ATOM 7258 C CA . GLY B 1 417 ? 100.980 -52.632 119.371 1.00 25.60 416 GLY B CA 1
ATOM 7259 C C . GLY B 1 417 ? 102.368 -52.319 118.813 1.00 26.75 416 GLY B C 1
ATOM 7260 O O . GLY B 1 417 ? 103.233 -53.169 118.771 1.00 26.39 416 GLY B O 1
ATOM 7261 N N . ASP B 1 418 ? 102.584 -51.063 118.431 1.00 28.02 417 ASP B N 1
ATOM 7262 C CA . ASP B 1 418 ? 103.743 -50.680 117.642 1.00 28.91 417 ASP B CA 1
ATOM 7263 C C . ASP B 1 418 ? 104.916 -50.175 118.444 1.00 28.77 417 ASP B C 1
ATOM 7264 O O . ASP B 1 418 ? 105.950 -49.824 117.863 1.00 28.70 417 ASP B O 1
ATOM 7269 N N . ASP B 1 419 ? 104.779 -50.144 119.771 1.00 28.50 418 ASP B N 1
ATOM 7270 C CA . ASP B 1 419 ? 105.952 -49.941 120.653 1.00 27.96 418 ASP B CA 1
ATOM 7271 C C . ASP B 1 419 ? 106.875 -51.191 120.703 1.00 27.30 418 ASP B C 1
ATOM 7272 O O . ASP B 1 419 ? 108.025 -51.119 121.120 1.00 26.55 418 ASP B O 1
ATOM 7277 N N . ILE B 1 420 ? 106.362 -52.330 120.256 1.00 27.16 419 ILE B N 1
ATOM 7278 C CA . ILE B 1 420 ? 107.053 -53.603 120.401 1.00 27.01 419 ILE B CA 1
ATOM 7279 C C . ILE B 1 420 ? 107.751 -53.917 119.118 1.00 26.31 419 ILE B C 1
ATOM 7280 O O . ILE B 1 420 ? 107.073 -54.105 118.124 1.00 26.40 419 ILE B O 1
ATOM 7285 N N . ASP B 1 421 ? 109.088 -53.921 119.129 1.00 25.44 420 ASP B N 1
ATOM 7286 C CA . ASP B 1 421 ? 109.870 -54.462 118.039 1.00 25.27 420 ASP B CA 1
ATOM 7287 C C . ASP B 1 421 ? 109.696 -55.997 118.057 1.00 25.32 420 ASP B C 1
ATOM 7288 O O . ASP B 1 421 ? 110.321 -56.736 118.856 1.00 23.95 420 ASP B O 1
ATOM 7293 N N . ILE B 1 422 ? 108.814 -56.461 117.170 1.00 25.70 421 ILE B N 1
ATOM 7294 C CA . ILE B 1 422 ? 108.481 -57.885 117.065 1.00 25.69 421 ILE B CA 1
ATOM 7295 C C . ILE B 1 422 ? 109.649 -58.782 116.613 1.00 25.76 421 ILE B C 1
ATOM 7296 O O . ILE B 1 422 ? 109.544 -59.996 116.718 1.00 25.52 421 ILE B O 1
ATOM 7301 N N . PHE B 1 423 ? 110.756 -58.186 116.144 1.00 26.71 422 PHE B N 1
ATOM 7302 C CA . PHE B 1 423 ? 112.013 -58.941 115.799 1.00 27.01 422 PHE B CA 1
ATOM 7303 C C . PHE B 1 423 ? 112.980 -59.178 117.008 1.00 27.50 422 PHE B C 1
ATOM 7304 O O . PHE B 1 423 ? 113.962 -59.908 116.903 1.00 28.00 422 PHE B O 1
ATOM 7312 N N . ASP B 1 424 ? 112.671 -58.584 118.158 1.00 27.45 423 ASP B N 1
ATOM 7313 C CA . ASP B 1 424 ? 113.458 -58.715 119.372 1.00 27.29 423 ASP B CA 1
ATOM 7314 C C . ASP B 1 424 ? 112.561 -59.483 120.355 1.00 27.22 423 ASP B C 1
ATOM 7315 O O . ASP B 1 424 ? 111.549 -58.985 120.868 1.00 26.55 423 ASP B O 1
ATOM 7320 N N . PHE B 1 425 ? 112.911 -60.732 120.588 1.00 27.30 424 PHE B N 1
ATOM 7321 C CA . PHE B 1 425 ? 112.039 -61.587 121.375 1.00 27.11 424 PHE B CA 1
ATOM 7322 C C . PHE B 1 425 ? 111.925 -61.146 122.843 1.00 27.71 424 PHE B C 1
ATOM 7323 O O . PHE B 1 425 ? 110.883 -61.296 123.452 1.00 27.03 424 PHE B O 1
ATOM 7331 N N . LYS B 1 426 ? 112.983 -60.563 123.399 1.00 29.28 425 LYS B N 1
ATOM 7332 C CA . LYS B 1 426 ? 112.876 -59.912 124.698 1.00 29.72 425 LYS B CA 1
ATOM 7333 C C . LYS B 1 426 ? 111.640 -59.004 124.748 1.00 29.21 425 LYS B C 1
ATOM 7334 O O . LYS B 1 426 ? 110.909 -59.008 125.735 1.00 30.28 425 LYS B O 1
ATOM 7340 N N . GLN B 1 427 ? 111.418 -58.227 123.689 1.00 27.66 426 GLN B N 1
ATOM 7341 C CA . GLN B 1 427 ? 110.29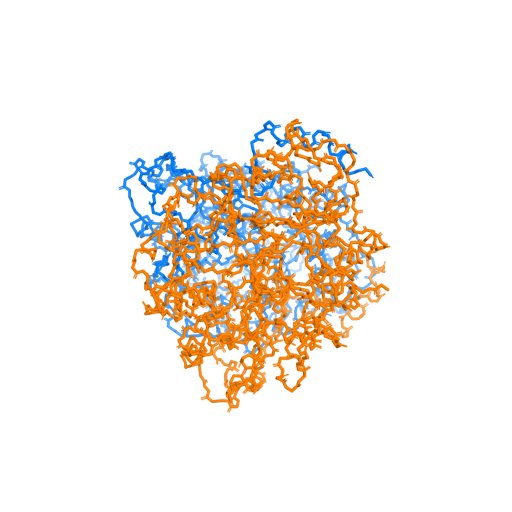4 -57.296 123.633 1.00 26.06 426 GLN B CA 1
ATOM 7342 C C . GLN B 1 427 ? 108.994 -58.054 123.416 1.00 24.25 426 GLN B C 1
ATOM 7343 O O . GLN B 1 427 ? 108.026 -57.794 124.070 1.00 24.69 426 GLN B O 1
ATOM 7349 N N . LEU B 1 428 ? 108.978 -59.027 122.531 1.00 22.93 427 LEU B N 1
ATOM 7350 C CA . LEU B 1 428 ? 107.727 -59.759 122.228 1.00 22.30 427 LEU B CA 1
ATOM 7351 C C . LEU B 1 428 ? 107.197 -60.548 123.444 1.00 21.51 427 LEU B C 1
ATOM 7352 O O . LEU B 1 428 ? 106.013 -60.530 123.728 1.00 22.16 427 LEU B O 1
ATOM 7357 N N . ILE B 1 429 ? 108.069 -61.220 124.164 1.00 20.90 428 ILE B N 1
ATOM 7358 C CA . ILE B 1 429 ? 107.625 -62.063 125.285 1.00 20.89 428 ILE B CA 1
ATOM 7359 C C . ILE B 1 429 ? 107.201 -61.225 126.483 1.00 21.61 428 ILE B C 1
ATOM 7360 O O . ILE B 1 429 ? 106.363 -61.644 127.293 1.00 21.72 428 ILE B O 1
ATOM 7365 N N . TRP B 1 430 ? 107.799 -60.050 126.604 1.00 21.96 429 TRP B N 1
ATOM 7366 C CA . TRP B 1 430 ? 107.318 -59.105 127.560 1.00 22.87 429 TRP B CA 1
ATOM 7367 C C . TRP B 1 430 ? 105.874 -58.840 127.262 1.00 23.28 429 TRP B C 1
ATOM 7368 O O . TRP B 1 430 ? 105.051 -59.039 128.116 1.00 24.77 429 TRP B O 1
ATOM 7379 N N . ALA B 1 431 ? 105.574 -58.411 126.039 1.00 23.45 430 ALA B N 1
ATOM 7380 C CA . ALA B 1 431 ? 104.227 -57.964 125.677 1.00 23.28 430 ALA B CA 1
ATOM 7381 C C . ALA B 1 431 ? 103.235 -59.108 125.680 1.00 23.46 430 ALA B C 1
ATOM 7382 O O . ALA B 1 431 ? 102.066 -58.914 125.994 1.00 23.29 430 ALA B O 1
ATOM 7384 N N . TYR B 1 432 ? 103.693 -60.309 125.335 1.00 23.57 431 TYR B N 1
ATOM 7385 C CA . TYR B 1 432 ? 102.787 -61.468 125.320 1.00 24.03 431 TYR B CA 1
ATOM 7386 C C . TYR B 1 432 ? 102.319 -61.802 126.726 1.00 24.34 431 TYR B C 1
ATOM 7387 O O . TYR B 1 432 ? 101.156 -61.928 126.997 1.00 25.13 431 TYR B O 1
ATOM 7396 N N . THR B 1 433 ? 103.259 -61.931 127.633 1.00 24.05 432 THR B N 1
ATOM 7397 C CA . THR B 1 433 ? 102.950 -62.409 128.939 1.00 23.42 432 THR B CA 1
ATOM 7398 C C . THR B 1 433 ? 102.160 -61.365 129.675 1.00 23.60 432 THR B C 1
ATOM 7399 O O . THR B 1 433 ? 101.306 -61.711 130.461 1.00 23.73 432 THR B O 1
ATOM 7403 N N . THR B 1 434 ? 102.432 -60.086 129.429 1.00 23.70 433 THR B N 1
ATOM 7404 C CA . THR B 1 434 ? 101.806 -59.029 130.232 1.00 23.04 433 THR B CA 1
ATOM 7405 C C . THR B 1 434 ? 100.563 -58.369 129.700 1.00 23.16 433 THR B C 1
ATOM 7406 O O . THR B 1 434 ? 99.948 -57.613 130.417 1.00 22.77 433 THR B O 1
ATOM 7410 N N . ARG B 1 435 ? 100.197 -58.618 128.444 1.00 24.32 434 ARG B N 1
ATOM 7411 C CA . ARG B 1 435 ? 99.097 -57.864 127.767 1.00 24.42 434 ARG B CA 1
ATOM 7412 C C . ARG B 1 435 ? 97.945 -58.730 127.268 1.00 24.89 434 ARG B C 1
ATOM 7413 O O . ARG B 1 435 ? 97.022 -58.208 126.688 1.00 24.55 434 ARG B O 1
ATOM 7421 N N . HIS B 1 436 ? 97.998 -60.041 127.453 1.00 25.81 435 HIS B N 1
ATOM 7422 C CA . HIS B 1 436 ? 96.841 -60.867 127.180 1.00 26.62 435 HIS B CA 1
ATOM 7423 C C . HIS B 1 436 ? 96.457 -61.640 128.434 1.00 27.16 435 HIS B C 1
ATOM 7424 O O . HIS B 1 436 ? 97.318 -62.141 129.166 1.00 28.41 435 HIS B O 1
ATOM 7431 N N . THR B 1 437 ? 95.163 -61.720 128.699 1.00 27.24 436 THR B N 1
ATOM 7432 C CA . THR B 1 437 ? 94.685 -62.505 129.797 1.00 27.47 436 THR B CA 1
ATOM 7433 C C . THR B 1 437 ? 94.674 -63.880 129.232 1.00 27.86 436 THR B C 1
ATOM 7434 O O . THR B 1 437 ? 94.223 -64.036 128.115 1.00 28.59 436 THR B O 1
ATOM 7438 N N . PRO B 1 438 ? 95.153 -64.895 129.973 1.00 28.20 437 PRO B N 1
ATOM 7439 C CA . PRO B 1 438 ? 95.109 -66.222 129.366 1.00 28.41 437 PRO B CA 1
ATOM 7440 C C . PRO B 1 438 ? 93.705 -66.672 129.142 1.00 28.96 437 PRO B C 1
ATOM 7441 O O . PRO B 1 438 ? 92.833 -66.379 129.955 1.00 30.09 437 PRO B O 1
ATOM 7445 N N . VAL B 1 439 ? 93.504 -67.361 128.035 1.00 29.61 438 VAL B N 1
ATOM 7446 C CA . VAL B 1 439 ? 92.193 -67.833 127.584 1.00 30.76 438 VAL B CA 1
ATOM 7447 C C . VAL B 1 439 ? 91.124 -66.747 127.233 1.00 31.74 438 VAL B C 1
ATOM 7448 O O . VAL B 1 439 ? 90.594 -66.715 126.116 1.00 30.88 438 VAL B O 1
ATOM 7452 N N . GLN B 1 440 ? 90.788 -65.854 128.143 1.00 32.73 439 GLN B N 1
ATOM 7453 C CA . GLN B 1 440 ? 89.846 -64.823 127.748 1.00 34.33 439 GLN B CA 1
ATOM 7454 C C . GLN B 1 440 ? 90.322 -64.102 126.475 1.00 34.06 439 GLN B C 1
ATOM 7455 O O . GLN B 1 440 ? 89.513 -63.841 125.586 1.00 34.18 439 GLN B O 1
ATOM 7461 N N . ASP B 1 441 ? 91.619 -63.822 126.353 1.00 33.44 440 ASP B N 1
ATOM 7462 C CA . ASP B 1 441 ? 92.087 -63.050 125.198 1.00 32.87 440 ASP B CA 1
ATOM 7463 C C . ASP B 1 441 ? 92.695 -63.911 124.073 1.00 32.49 440 ASP B C 1
ATOM 7464 O O . ASP B 1 441 ? 93.541 -63.474 123.303 1.00 31.92 440 ASP B O 1
ATOM 7469 N N . GLN B 1 442 ? 92.213 -65.140 123.960 1.00 32.78 441 GLN B N 1
ATOM 7470 C CA . GLN B 1 442 ? 92.578 -66.040 122.867 1.00 32.29 441 GLN B CA 1
ATOM 7471 C C . GLN B 1 442 ? 91.305 -66.452 122.151 1.00 32.57 441 GLN B C 1
ATOM 7472 O O . GLN B 1 442 ? 90.338 -66.844 122.797 1.00 32.51 441 GLN B O 1
ATOM 7478 N N . LEU B 1 443 ? 91.274 -66.300 120.822 1.00 33.26 442 LEU B N 1
ATOM 7479 C CA . LEU B 1 443 ? 90.099 -66.688 120.030 1.00 33.39 442 LEU B CA 1
ATOM 7480 C C . LEU B 1 443 ? 90.390 -68.009 119.314 1.00 33.18 442 LEU B C 1
ATOM 7481 O O . LEU B 1 443 ? 91.131 -68.028 118.339 1.00 33.24 442 LEU B O 1
ATOM 7486 N N . TYR B 1 444 ? 89.827 -69.114 119.812 1.00 32.73 443 TYR B N 1
ATOM 7487 C CA . TYR B 1 444 ? 90.034 -70.435 119.215 1.00 32.25 443 TYR B CA 1
ATOM 7488 C C . TYR B 1 444 ? 89.388 -70.600 117.837 1.00 32.75 443 TYR B C 1
ATOM 7489 O O . TYR B 1 444 ? 88.332 -70.053 117.572 1.00 33.72 443 TYR B O 1
ATOM 7498 N N . PHE B 1 445 ? 90.032 -71.364 116.961 1.00 32.96 444 PHE B N 1
ATOM 7499 C CA . PHE B 1 445 ? 89.496 -71.721 115.656 1.00 32.58 444 PHE B CA 1
ATOM 7500 C C . PHE B 1 445 ? 89.498 -73.235 115.632 1.00 33.16 444 PHE B C 1
ATOM 7501 O O . PHE B 1 445 ? 90.559 -73.825 115.697 1.00 33.85 444 PHE B O 1
ATOM 7509 N N . ASP B 1 446 ? 88.331 -73.870 115.568 1.00 33.70 445 ASP B N 1
ATOM 7510 C CA . ASP B 1 446 ? 88.243 -75.323 115.687 1.00 34.46 445 ASP B CA 1
ATOM 7511 C C . ASP B 1 446 ? 88.027 -76.122 114.391 1.00 34.76 445 ASP B C 1
ATOM 7512 O O . ASP B 1 446 ? 88.086 -77.361 114.408 1.00 33.77 445 ASP B O 1
ATOM 7517 N N . ASP B 1 447 ? 87.764 -75.409 113.294 1.00 35.40 446 ASP B N 1
ATOM 7518 C CA . ASP B 1 447 ? 87.449 -75.994 111.980 1.00 36.17 446 ASP B CA 1
ATOM 7519 C C . ASP B 1 447 ? 88.622 -75.919 110.995 1.00 35.67 446 ASP B C 1
ATOM 7520 O O . ASP B 1 447 ? 88.544 -76.529 109.916 1.00 35.39 446 ASP B O 1
ATOM 7525 N N . VAL B 1 448 ? 89.692 -75.189 111.362 1.00 34.71 447 VAL B N 1
ATOM 7526 C CA . VAL B 1 448 ? 90.853 -74.994 110.462 1.00 33.79 447 VAL B CA 1
ATOM 7527 C C . VAL B 1 448 ? 91.798 -76.180 110.550 1.00 33.32 447 VAL B C 1
ATOM 7528 O O . VAL B 1 448 ? 91.773 -76.928 111.500 1.00 32.53 447 VAL B O 1
ATOM 7532 N N . LYS B 1 449 ? 92.630 -76.324 109.532 1.00 33.63 448 LYS B N 1
ATOM 7533 C CA . LYS B 1 449 ? 93.492 -77.456 109.416 1.00 34.04 448 LYS B CA 1
ATOM 7534 C C . LYS B 1 449 ? 94.756 -77.201 110.260 1.00 33.87 448 LYS B C 1
ATOM 7535 O O . LYS B 1 449 ? 95.463 -76.167 110.069 1.00 33.50 448 LYS B O 1
ATOM 7541 N N . PRO B 1 450 ? 95.045 -78.136 111.203 1.00 32.66 449 PRO B N 1
ATOM 7542 C CA . PRO B 1 450 ? 96.247 -78.075 111.993 1.00 32.10 449 PRO B CA 1
ATOM 7543 C C . PRO B 1 450 ? 97.434 -78.476 111.171 1.00 31.52 449 PRO B C 1
ATOM 7544 O O . PRO B 1 450 ? 97.275 -79.274 110.257 1.00 31.28 449 PRO B O 1
ATOM 7548 N N . PHE B 1 451 ? 98.608 -77.934 111.506 1.00 31.36 450 PHE B N 1
ATOM 7549 C CA . PHE B 1 451 ? 99.925 -78.410 110.997 1.00 30.65 450 PHE B CA 1
ATOM 7550 C C . PHE B 1 451 ? 100.402 -79.731 111.632 1.00 30.25 450 PHE B C 1
ATOM 7551 O O . PHE B 1 451 ? 100.745 -79.757 112.784 1.00 30.54 450 PHE B O 1
ATOM 7559 N N . ALA B 1 452 ? 100.483 -80.817 110.870 1.00 30.23 451 ALA B N 1
ATOM 7560 C CA . ALA B 1 452 ? 100.643 -82.169 111.439 1.00 29.58 451 ALA B CA 1
ATOM 7561 C C . ALA B 1 452 ? 101.981 -82.470 112.069 1.00 30.06 451 ALA B C 1
ATOM 7562 O O . ALA B 1 452 ? 102.159 -83.525 112.726 1.00 30.01 451 ALA B O 1
ATOM 7564 N N . LEU B 1 453 ? 102.948 -81.581 111.847 1.00 29.60 452 LEU B N 1
ATOM 7565 C CA . LEU B 1 453 ? 104.302 -81.784 112.363 1.00 28.84 452 LEU B CA 1
ATOM 7566 C C . LEU B 1 453 ? 104.441 -81.294 113.799 1.00 28.29 452 LEU B C 1
ATOM 7567 O O . LEU B 1 453 ? 105.278 -81.807 114.546 1.00 28.75 452 LEU B O 1
ATOM 7572 N N . ALA B 1 454 ? 103.621 -80.311 114.164 1.00 27.11 453 ALA B N 1
ATOM 7573 C CA . ALA B 1 454 ? 103.642 -79.677 115.482 1.00 26.81 453 ALA B CA 1
ATOM 7574 C C . ALA B 1 454 ? 103.481 -80.722 116.555 1.00 26.56 453 ALA B C 1
ATOM 7575 O O . ALA B 1 454 ? 102.457 -81.377 116.587 1.00 27.55 453 ALA B O 1
ATOM 7577 N N . PRO B 1 455 ? 104.452 -80.850 117.473 1.00 26.49 454 PRO B N 1
ATOM 7578 C CA . PRO B 1 455 ? 104.431 -81.988 118.375 1.00 26.77 454 PRO B CA 1
ATOM 7579 C C . PRO B 1 455 ? 103.165 -82.147 119.236 1.00 27.54 454 PRO B C 1
ATOM 7580 O O . PRO B 1 455 ? 102.773 -83.286 119.565 1.00 28.40 454 PRO B O 1
ATOM 7584 N N . PHE B 1 456 ? 102.516 -81.048 119.599 1.00 27.75 455 PHE B N 1
ATOM 7585 C CA . PHE B 1 456 ? 101.256 -81.162 120.344 1.00 28.07 455 PHE B CA 1
ATOM 7586 C C . PHE B 1 456 ? 100.163 -81.774 119.486 1.00 28.62 455 PHE B C 1
ATOM 7587 O O . PHE B 1 456 ? 99.233 -82.368 120.022 1.00 29.82 455 PHE B O 1
ATOM 7595 N N . ALA B 1 457 ? 100.290 -81.627 118.158 1.00 28.89 456 ALA B N 1
ATOM 7596 C CA . ALA B 1 457 ? 99.432 -82.312 117.178 1.00 28.36 456 ALA B CA 1
ATOM 7597 C C . ALA B 1 457 ? 99.874 -83.733 116.947 1.00 28.54 456 ALA B C 1
ATOM 7598 O O . ALA B 1 457 ? 99.061 -84.648 116.999 1.00 28.91 456 ALA B O 1
ATOM 7600 N N . SER B 1 458 ? 101.159 -83.944 116.683 1.00 28.82 457 SER B N 1
ATOM 7601 C CA . SER B 1 458 ? 101.605 -85.279 116.224 1.00 29.58 457 SER B CA 1
ATOM 7602 C C . SER B 1 458 ? 101.430 -86.361 117.273 1.00 29.38 457 SER B C 1
ATOM 7603 O O . SER B 1 458 ? 101.219 -87.519 116.950 1.00 28.29 457 SER B O 1
ATOM 7606 N N . GLN B 1 459 ? 101.586 -85.939 118.526 1.00 29.91 458 GLN B N 1
ATOM 7607 C CA . GLN B 1 459 ? 101.511 -86.800 119.700 1.00 30.43 458 GLN B CA 1
ATOM 7608 C C . GLN B 1 459 ? 100.162 -86.564 120.385 1.00 30.76 458 GLN B C 1
ATOM 7609 O O . GLN B 1 459 ? 100.011 -86.805 121.577 1.00 30.35 458 GLN B O 1
ATOM 7615 N N . GLY B 1 460 ? 99.191 -86.060 119.630 1.00 31.30 459 GLY B N 1
ATOM 7616 C CA . GLY B 1 460 ? 97.893 -85.746 120.190 1.00 32.22 459 GLY B CA 1
ATOM 7617 C C . GLY B 1 460 ? 96.755 -86.140 119.285 1.00 32.54 459 GLY B C 1
ATOM 7618 O O . GLY B 1 460 ? 96.957 -86.824 118.297 1.00 33.27 459 GLY B O 1
ATOM 7619 N N . PRO B 1 461 ? 95.531 -85.735 119.637 1.00 33.11 460 PRO B N 1
ATOM 7620 C CA . PRO B 1 461 ? 94.405 -86.089 118.788 1.00 33.34 460 PRO B CA 1
ATOM 7621 C C . PRO B 1 461 ? 94.326 -85.283 117.499 1.00 33.71 460 PRO B C 1
ATOM 7622 O O . PRO B 1 461 ? 93.663 -85.725 116.569 1.00 34.75 460 PRO B O 1
ATOM 7626 N N . LEU B 1 462 ? 94.963 -84.116 117.431 1.00 33.72 461 LEU B N 1
ATOM 7627 C CA . LEU B 1 462 ? 94.889 -83.291 116.225 1.00 33.77 461 LEU B CA 1
ATOM 7628 C C . LEU B 1 462 ? 95.414 -84.074 114.999 1.00 34.27 461 LEU B C 1
ATOM 7629 O O . LEU B 1 462 ? 94.869 -83.940 113.930 1.00 34.06 461 LEU B O 1
ATOM 7634 N N . ILE B 1 463 ? 96.432 -84.921 115.154 1.00 34.85 462 ILE B N 1
ATOM 7635 C CA . ILE B 1 463 ? 96.886 -85.772 114.036 1.00 35.68 462 ILE B CA 1
ATOM 7636 C C . ILE B 1 463 ? 95.719 -86.606 113.451 1.00 36.18 462 ILE B C 1
ATOM 7637 O O . ILE B 1 463 ? 95.627 -86.743 112.228 1.00 36.38 462 ILE B O 1
ATOM 7642 N N . LYS B 1 464 ? 94.840 -87.142 114.305 1.00 37.01 463 LYS B N 1
ATOM 7643 C CA . LYS B 1 464 ? 93.636 -87.891 113.858 1.00 37.74 463 LYS B CA 1
ATOM 7644 C C . LYS B 1 464 ? 92.509 -86.992 113.353 1.00 37.23 463 LYS B C 1
ATOM 7645 O O . LYS B 1 464 ? 92.006 -87.167 112.242 1.00 37.17 463 LYS B O 1
ATOM 7651 N N . THR B 1 465 ? 92.097 -86.041 114.184 1.00 36.95 464 THR B N 1
ATOM 7652 C CA . THR B 1 465 ? 90.892 -85.263 113.904 1.00 36.54 464 THR B CA 1
ATOM 7653 C C . THR B 1 465 ? 91.130 -84.269 112.796 1.00 36.07 464 THR B C 1
ATOM 7654 O O . THR B 1 465 ? 90.213 -83.862 112.128 1.00 36.58 464 THR B O 1
ATOM 7658 N N . ARG B 1 466 ? 92.376 -83.892 112.604 1.00 36.00 465 ARG B N 1
ATOM 7659 C CA A ARG B 1 466 ? 92.701 -82.912 111.583 0.80 36.64 465 ARG B CA 1
ATOM 7660 C CA B ARG B 1 466 ? 92.797 -82.823 111.691 0.20 36.00 465 ARG B CA 1
ATOM 7661 C C . ARG B 1 466 ? 91.783 -81.675 111.588 1.00 36.06 465 ARG B C 1
ATOM 7662 O O . ARG B 1 466 ? 91.526 -81.100 110.529 1.00 35.40 465 ARG B O 1
ATOM 7677 N N . GLN B 1 467 ? 91.286 -81.291 112.764 1.00 35.99 466 GLN B N 1
ATOM 7678 C CA . GLN B 1 467 ? 90.484 -80.072 112.914 1.00 36.36 466 GLN B CA 1
ATOM 7679 C C . GLN B 1 467 ? 90.960 -79.252 114.148 1.00 35.60 466 GLN B C 1
ATOM 7680 O O . GLN B 1 467 ? 91.110 -79.787 115.259 1.00 35.50 466 GLN B O 1
ATOM 7686 N N . GLY B 1 468 ? 91.219 -77.963 113.935 1.00 34.69 467 GLY B N 1
ATOM 7687 C CA . GLY B 1 468 ? 91.475 -77.001 115.031 1.00 34.18 467 GLY B CA 1
ATOM 7688 C C . GLY B 1 468 ? 92.946 -76.802 115.427 1.00 33.63 467 GLY B C 1
ATOM 7689 O O . GLY B 1 468 ? 93.856 -76.824 114.574 1.00 33.43 467 GLY B O 1
ATOM 7690 N N . GLY B 1 469 ? 93.172 -76.581 116.725 1.00 32.23 468 GLY B N 1
ATOM 7691 C CA . GLY B 1 469 ? 94.515 -76.395 117.266 1.00 30.96 468 GLY B CA 1
ATOM 7692 C C . GLY B 1 469 ? 95.073 -74.981 117.208 1.00 30.31 468 GLY B C 1
ATOM 7693 O O . GLY B 1 469 ? 96.226 -74.769 117.597 1.00 29.80 468 GLY B O 1
ATOM 7694 N N . LYS B 1 470 ? 94.293 -73.999 116.767 1.00 29.35 469 LYS B N 1
ATOM 7695 C CA . LYS B 1 470 ? 94.860 -72.670 116.549 1.00 29.27 469 LYS B CA 1
ATOM 7696 C C . LYS B 1 470 ? 94.145 -71.543 117.263 1.00 29.33 469 LYS B C 1
ATOM 7697 O O . LYS B 1 470 ? 92.978 -71.642 117.578 1.00 30.43 469 LYS B O 1
ATOM 7703 N N . CYS B 1 471 ? 94.837 -70.449 117.518 1.00 29.59 470 CYS B N 1
ATOM 7704 C CA . CYS B 1 471 ? 94.190 -69.300 118.152 1.00 29.74 470 CYS B CA 1
ATOM 7705 C C . CYS B 1 471 ? 94.822 -68.011 117.737 1.00 29.55 470 CYS B C 1
ATOM 7706 O O . CYS B 1 471 ? 95.960 -67.996 117.292 1.00 29.62 470 CYS B O 1
ATOM 7709 N N . VAL B 1 472 ? 94.063 -66.932 117.890 1.00 29.41 471 VAL B N 1
ATOM 7710 C CA . VAL B 1 472 ? 94.577 -65.574 117.741 1.00 29.16 471 VAL B CA 1
ATOM 7711 C C . VAL B 1 472 ? 94.542 -64.921 119.124 1.00 29.41 471 VAL B C 1
ATOM 7712 O O . VAL B 1 472 ? 93.492 -64.887 119.779 1.00 30.11 471 VAL B O 1
ATOM 7716 N N . THR B 1 473 ? 95.687 -64.397 119.551 1.00 28.94 472 THR B N 1
ATOM 7717 C CA . THR B 1 473 ? 95.869 -63.881 120.886 1.00 28.73 472 THR B CA 1
ATOM 7718 C C . THR B 1 473 ? 96.143 -62.368 120.907 1.00 29.13 472 THR B C 1
ATOM 7719 O O . THR B 1 473 ? 97.118 -61.901 120.353 1.00 30.05 472 THR B O 1
ATOM 7723 N N . THR B 1 474 ? 95.305 -61.600 121.583 1.00 29.27 473 THR B N 1
ATOM 7724 C CA . THR B 1 474 ? 95.411 -60.147 121.518 1.00 29.03 473 THR B CA 1
ATOM 7725 C C . THR B 1 474 ? 96.240 -59.612 122.660 1.00 29.22 473 THR B C 1
ATOM 7726 O O . THR B 1 474 ? 95.863 -59.760 123.801 1.00 29.98 473 THR B O 1
ATOM 7730 N N . CYS B 1 475 ? 97.369 -58.986 122.342 1.00 29.53 474 CYS B N 1
ATOM 7731 C CA . CYS B 1 475 ? 98.200 -58.318 123.323 1.00 29.68 474 CYS B CA 1
ATOM 7732 C C . CYS B 1 475 ? 98.143 -56.817 123.066 1.00 30.52 474 CYS B C 1
ATOM 7733 O O . CYS B 1 475 ? 99.168 -56.135 123.042 1.00 30.75 474 CYS B O 1
ATOM 7736 N N . ILE B 1 476 ? 96.914 -56.337 122.842 1.00 31.17 475 ILE B N 1
ATOM 7737 C CA . ILE B 1 476 ? 96.587 -54.902 122.674 1.00 31.32 475 ILE B CA 1
ATOM 7738 C C . ILE B 1 476 ? 95.517 -54.548 123.727 1.00 30.81 475 ILE B C 1
ATOM 7739 O O . ILE B 1 476 ? 94.478 -55.174 123.776 1.00 29.43 475 ILE B O 1
ATOM 7744 N N . PHE B 1 477 ? 95.801 -53.575 124.578 1.00 31.12 476 PHE B N 1
ATOM 7745 C CA . PHE B 1 477 ? 94.862 -53.185 125.636 1.00 31.80 476 PHE B CA 1
ATOM 7746 C C . PHE B 1 477 ? 93.572 -52.606 125.046 1.00 32.63 476 PHE B C 1
ATOM 7747 O O . PHE B 1 477 ? 93.611 -51.893 124.039 1.00 32.39 476 PHE B O 1
ATOM 7755 N N . PRO B 1 478 ? 92.433 -52.886 125.679 1.00 33.97 477 PRO B N 1
ATOM 7756 C CA . PRO B 1 478 ? 91.148 -52.502 125.079 1.00 35.15 477 PRO B CA 1
ATOM 7757 C C . PRO B 1 478 ? 91.113 -51.033 124.650 1.00 36.18 477 PRO B C 1
ATOM 7758 O O . PRO B 1 478 ? 90.722 -50.733 123.525 1.00 36.62 477 PRO B O 1
ATOM 7762 N N . LYS B 1 479 ? 91.567 -50.143 125.519 1.00 37.28 478 LYS B N 1
ATOM 7763 C CA . LYS B 1 479 ? 91.615 -48.725 125.211 1.00 38.60 478 LYS B CA 1
ATOM 7764 C C . LYS B 1 479 ? 92.573 -48.342 124.098 1.00 39.27 478 LYS B C 1
ATOM 7765 O O . LYS B 1 479 ? 92.477 -47.242 123.580 1.00 39.84 478 LYS B O 1
ATOM 7771 N N . GLN B 1 480 ? 93.509 -49.202 123.724 1.00 40.01 479 GLN B N 1
ATOM 7772 C CA . GLN B 1 480 ? 94.346 -48.887 122.553 1.00 40.44 479 GLN B CA 1
ATOM 7773 C C . GLN B 1 480 ? 93.518 -48.789 121.280 1.00 41.08 479 GLN B C 1
ATOM 7774 O O . GLN B 1 480 ? 93.950 -48.146 120.346 1.00 41.66 479 GLN B O 1
ATOM 7780 N N . PHE B 1 481 ? 92.351 -49.434 121.259 1.00 42.11 480 PHE B N 1
ATOM 7781 C CA . PHE B 1 481 ? 91.470 -49.445 120.106 1.00 43.22 480 PHE B CA 1
ATOM 7782 C C . PHE B 1 481 ? 90.602 -48.190 119.977 1.00 44.61 480 PHE B C 1
ATOM 7783 O O . PHE B 1 481 ? 89.958 -48.026 118.945 1.00 45.25 480 PHE B O 1
ATOM 7791 N N . THR B 1 482 ? 90.533 -47.352 121.020 1.00 45.38 481 THR B N 1
ATOM 7792 C CA . THR B 1 482 ? 89.633 -46.194 121.045 1.00 45.87 481 THR B CA 1
ATOM 7793 C C . THR B 1 482 ? 90.337 -44.872 121.375 1.00 46.78 481 THR B C 1
ATOM 7794 O O . THR B 1 482 ? 89.920 -43.815 120.897 1.00 47.16 481 THR B O 1
ATOM 7798 N N . ASP B 1 483 ? 91.358 -44.915 122.225 1.00 47.36 482 ASP B N 1
ATOM 7799 C CA . ASP B 1 483 ? 92.129 -43.737 122.553 1.00 47.77 482 ASP B CA 1
ATOM 7800 C C . ASP B 1 483 ? 93.444 -43.781 121.800 1.00 48.15 482 ASP B C 1
ATOM 7801 O O . ASP B 1 483 ? 94.265 -44.665 122.030 1.00 48.06 482 ASP B O 1
ATOM 7806 N N . PRO B 1 484 ? 93.650 -42.812 120.888 1.00 48.96 483 PRO B N 1
ATOM 7807 C CA . PRO B 1 484 ? 94.919 -42.673 120.161 1.00 48.65 483 PRO B CA 1
ATOM 7808 C C . PRO B 1 484 ? 96.090 -42.195 121.008 1.00 48.29 483 PRO B C 1
ATOM 7809 O O . PRO B 1 484 ? 97.231 -42.602 120.748 1.00 47.57 483 PRO B O 1
ATOM 7813 N N . ASP B 1 485 ? 95.810 -41.334 121.992 1.00 47.87 484 ASP B N 1
ATOM 7814 C CA . ASP B 1 485 ? 96.846 -40.820 122.930 1.00 47.64 484 ASP B CA 1
ATOM 7815 C C . ASP B 1 485 ? 97.089 -41.726 124.184 1.00 46.19 484 ASP B C 1
ATOM 7816 O O . ASP B 1 485 ? 97.658 -41.259 125.193 1.00 45.29 484 ASP B O 1
ATOM 7821 N N . PHE B 1 486 ? 96.656 -42.990 124.119 1.00 44.73 485 PHE B N 1
ATOM 7822 C CA . PHE B 1 486 ? 96.824 -43.926 125.235 1.00 43.86 485 PHE B CA 1
ATOM 7823 C C . PHE B 1 486 ? 98.268 -44.005 125.577 1.00 43.14 485 PHE B C 1
ATOM 7824 O O . PHE B 1 486 ? 99.101 -44.120 124.699 1.00 42.39 485 PHE B O 1
ATOM 7832 N N . GLU B 1 487 ? 98.532 -43.962 126.875 1.00 42.94 486 GLU B N 1
ATOM 7833 C CA . GLU B 1 487 ? 99.824 -43.564 127.424 1.00 42.50 486 GLU B CA 1
ATOM 7834 C C . GLU B 1 487 ? 100.262 -44.643 128.411 1.00 41.20 486 GLU B C 1
ATOM 7835 O O . GLU B 1 487 ? 99.519 -44.972 129.353 1.00 40.60 486 GLU B O 1
ATOM 7841 N N . PHE B 1 488 ? 101.467 -45.177 128.201 1.00 39.36 487 PHE B N 1
ATOM 7842 C CA . PHE B 1 488 ? 102.150 -45.929 129.240 1.00 37.56 487 PHE B CA 1
ATOM 7843 C C . PHE B 1 488 ? 103.662 -45.806 129.109 1.00 36.73 487 PHE B C 1
ATOM 7844 O O . PHE B 1 488 ? 104.200 -45.736 128.000 1.00 36.00 487 PHE B O 1
ATOM 7852 N N . VAL B 1 489 ? 104.333 -45.790 130.259 1.00 35.82 488 VAL B N 1
ATOM 7853 C CA . VAL B 1 489 ? 105.778 -45.712 130.319 1.00 35.02 488 VAL B CA 1
ATOM 7854 C C . VAL B 1 489 ? 106.389 -47.111 130.463 1.00 34.51 488 VAL B C 1
ATOM 7855 O O . VAL B 1 489 ? 106.078 -47.872 131.387 1.00 34.43 488 VAL B O 1
ATOM 7859 N N . THR B 1 490 ? 107.275 -47.424 129.527 1.00 33.87 489 THR B N 1
ATOM 7860 C CA . THR B 1 490 ? 108.035 -48.649 129.542 1.00 32.87 489 THR B CA 1
ATOM 7861 C C . THR B 1 490 ? 109.161 -48.453 130.539 1.00 32.23 489 THR B C 1
ATOM 7862 O O . THR B 1 490 ? 109.931 -47.491 130.443 1.00 31.54 489 THR B O 1
ATOM 7866 N N . CYS B 1 491 ? 109.241 -49.367 131.508 1.00 31.18 490 CYS B N 1
ATOM 7867 C CA . CYS B 1 491 ? 110.147 -49.215 132.632 1.00 29.92 490 CYS B CA 1
ATOM 7868 C C . CYS B 1 491 ? 111.421 -49.969 132.374 1.00 29.91 490 CYS B C 1
ATOM 7869 O O . CYS B 1 491 ? 111.822 -50.824 133.152 1.00 29.72 490 CYS B O 1
ATOM 7872 N N . ASN B 1 492 ? 112.053 -49.658 131.253 1.00 29.75 491 ASN B N 1
ATOM 7873 C CA . ASN B 1 492 ? 113.442 -49.994 131.071 1.00 29.71 491 ASN B CA 1
ATOM 7874 C C . ASN B 1 492 ? 114.208 -48.712 130.943 1.00 30.66 491 ASN B C 1
ATOM 7875 O O . ASN B 1 492 ? 113.649 -47.652 131.171 1.00 31.30 491 ASN B O 1
ATOM 7880 N N . PHE B 1 493 ? 115.491 -48.798 130.620 1.00 31.63 492 PHE B N 1
ATOM 7881 C CA . PHE B 1 493 ? 116.322 -47.620 130.533 1.00 31.92 492 PHE B CA 1
ATOM 7882 C C . PHE B 1 493 ? 115.892 -46.788 129.350 1.00 32.16 492 PHE B C 1
ATOM 7883 O O . PHE B 1 493 ? 115.812 -45.568 129.443 1.00 32.56 492 PHE B O 1
ATOM 7891 N N . ASN B 1 494 ? 115.594 -47.443 128.238 1.00 32.68 493 ASN B N 1
ATOM 7892 C CA . ASN B 1 494 ? 115.268 -46.708 127.017 1.00 33.23 493 ASN B CA 1
ATOM 7893 C C . ASN B 1 494 ? 113.918 -45.993 127.123 1.00 33.58 493 ASN B C 1
ATOM 7894 O O . ASN B 1 494 ? 113.579 -45.224 126.248 1.00 34.03 493 ASN B O 1
ATOM 7899 N N . GLY B 1 495 ? 113.162 -46.253 128.196 1.00 34.18 494 GLY B N 1
ATOM 7900 C CA . GLY B 1 495 ? 111.868 -45.617 128.418 1.00 34.23 494 GLY B CA 1
ATOM 7901 C C . GLY B 1 495 ? 111.908 -44.299 129.184 1.00 34.67 494 GLY B C 1
ATOM 7902 O O . GLY B 1 495 ? 110.886 -43.646 129.359 1.00 35.40 494 GLY B O 1
ATOM 7903 N N . TYR B 1 496 ? 113.075 -43.915 129.678 1.00 35.15 495 TYR B N 1
ATOM 7904 C CA . TYR B 1 496 ? 113.224 -42.646 130.369 1.00 35.36 495 TYR B CA 1
ATOM 7905 C C . TYR B 1 496 ? 113.262 -41.520 129.326 1.00 36.49 495 TYR B C 1
ATOM 7906 O O . TYR B 1 496 ? 113.500 -41.787 128.144 1.00 36.31 495 TYR B O 1
ATOM 7915 N N . PRO B 1 497 ? 113.023 -40.264 129.753 1.00 37.76 496 PRO B N 1
ATOM 7916 C CA . PRO B 1 497 ? 113.004 -39.152 128.804 1.00 38.44 496 PRO B CA 1
ATOM 7917 C C . PRO B 1 497 ? 114.340 -38.987 128.056 1.00 38.87 496 PRO B C 1
ATOM 7918 O O . PRO B 1 497 ? 115.402 -39.271 128.606 1.00 38.40 496 PRO B O 1
ATOM 7922 N N . GLU B 1 498 ? 114.274 -38.543 126.805 1.00 39.82 497 GLU B N 1
ATOM 7923 C CA . GLU B 1 498 ? 115.479 -38.423 125.982 1.00 41.00 497 GLU B CA 1
ATOM 7924 C C . GLU B 1 498 ? 116.568 -37.640 126.709 1.00 41.14 497 GLU B C 1
ATOM 7925 O O . GLU B 1 498 ? 117.755 -37.978 126.603 1.00 41.14 497 GLU B O 1
ATOM 7931 N N . GLU B 1 499 ? 116.151 -36.607 127.445 1.00 41.18 498 GLU B N 1
ATOM 7932 C CA . GLU B 1 499 ? 117.065 -35.726 128.168 1.00 41.16 498 GLU B CA 1
ATOM 7933 C C . GLU B 1 499 ? 117.870 -36.493 129.243 1.00 40.81 498 GLU B C 1
ATOM 7934 O O . GLU B 1 499 ? 119.107 -36.381 129.339 1.00 41.19 498 GLU B O 1
ATOM 7936 N N . VAL B 1 500 ? 117.165 -37.277 130.051 1.00 40.07 499 VAL B N 1
ATOM 7937 C CA . VAL B 1 500 ? 117.805 -38.094 131.077 1.00 39.31 499 VAL B CA 1
ATOM 7938 C C . VAL B 1 500 ? 118.650 -39.193 130.415 1.00 38.93 499 VAL B C 1
ATOM 7939 O O . VAL B 1 500 ? 119.842 -39.257 130.631 1.00 39.00 499 VAL B O 1
ATOM 7943 N N . LYS B 1 501 ? 118.034 -40.022 129.580 1.00 38.41 500 LYS B N 1
ATOM 7944 C C . LYS B 1 501 ? 120.094 -40.314 128.014 1.00 48.58 500 LYS B C 1
ATOM 7945 O O . LYS B 1 501 ? 120.954 -40.830 128.717 1.00 48.72 500 LYS B O 1
ATOM 7951 N N . ASN B 1 502 ? 120.198 -39.079 127.545 1.00 48.73 501 ASN B N 1
ATOM 7952 C CA . ASN B 1 502 ? 121.464 -38.600 126.980 1.00 49.10 501 ASN B CA 1
ATOM 7953 C C . ASN B 1 502 ? 122.447 -38.237 128.088 1.00 49.03 501 ASN B C 1
ATOM 7954 O O . ASN B 1 502 ? 123.599 -38.693 128.088 1.00 48.06 501 ASN B O 1
ATOM 7959 N N . LYS B 1 503 ? 121.984 -37.438 129.043 1.00 49.38 502 LYS B N 1
ATOM 7960 C CA . LYS B 1 503 ? 122.851 -37.030 130.122 1.00 50.19 502 LYS B CA 1
ATOM 7961 C C . LYS B 1 503 ? 123.554 -38.262 130.737 1.00 51.06 502 LYS B C 1
ATOM 7962 O O . LYS B 1 503 ? 124.796 -38.313 130.846 1.00 50.81 502 LYS B O 1
ATOM 7968 N N . ILE B 1 504 ? 122.769 -39.276 131.088 1.00 51.71 503 ILE B N 1
ATOM 7969 C CA . ILE B 1 504 ? 123.341 -40.465 131.704 1.00 52.31 503 ILE B CA 1
ATOM 7970 C C . ILE B 1 504 ? 124.252 -41.214 130.722 1.00 53.26 503 ILE B C 1
ATOM 7971 O O . ILE B 1 504 ? 125.383 -41.560 131.083 1.00 53.39 503 ILE B O 1
ATOM 7976 N N . SER B 1 505 ? 123.781 -41.439 129.492 1.00 54.11 504 SER B N 1
ATOM 7977 C CA . SER B 1 505 ? 124.567 -42.181 128.481 1.00 54.89 504 SER B CA 1
ATOM 7978 C C . SER B 1 505 ? 125.893 -41.505 128.116 1.00 55.46 504 SER B C 1
ATOM 7979 O O . SER B 1 505 ? 126.942 -42.156 128.095 1.00 55.47 504 SER B O 1
ATOM 7982 N N . GLN B 1 506 ? 125.836 -40.214 127.799 1.00 56.32 505 GLN B N 1
ATOM 7983 C CA . GLN B 1 506 ? 127.041 -39.460 127.415 1.00 57.25 505 GLN B CA 1
ATOM 7984 C C . GLN B 1 506 ? 128.067 -39.378 128.567 1.00 57.30 505 GLN B C 1
ATOM 7985 O O . GLN B 1 506 ? 129.272 -39.408 128.309 1.00 57.58 505 GLN B O 1
ATOM 7989 N N . ASN B 1 507 ? 127.584 -39.289 129.814 1.00 57.11 506 ASN B N 1
ATOM 7990 C CA . ASN B 1 507 ? 128.439 -39.166 131.014 1.00 56.90 506 ASN B CA 1
ATOM 7991 C C . ASN B 1 507 ? 128.618 -40.463 131.804 1.00 56.50 506 ASN B C 1
ATOM 7992 O O . ASN B 1 507 ? 128.974 -40.412 132.985 1.00 56.37 506 ASN B O 1
ATOM 7997 N N . TRP B 1 508 ? 128.374 -41.615 131.175 1.00 56.12 507 TRP B N 1
ATOM 7998 C CA . TRP B 1 508 ? 128.337 -42.888 131.903 1.00 55.51 507 TRP B CA 1
ATOM 7999 C C . TRP B 1 508 ? 129.648 -43.209 132.604 1.00 54.98 507 TRP B C 1
ATOM 8000 O O . TRP B 1 508 ? 129.642 -43.759 133.713 1.00 54.91 507 TRP B O 1
ATOM 8011 N N . ASP B 1 509 ? 130.764 -42.860 131.965 1.00 54.65 508 ASP B N 1
ATOM 8012 C CA . ASP B 1 509 ? 132.094 -43.087 132.545 1.00 54.29 508 ASP B CA 1
ATOM 8013 C C . ASP B 1 509 ? 132.332 -42.278 133.834 1.00 53.38 508 ASP B C 1
ATOM 8014 O O . ASP B 1 509 ? 133.170 -42.665 134.646 1.00 53.77 508 ASP B O 1
ATOM 8016 N N . LYS B 1 510 ? 131.613 -41.169 134.019 1.00 52.20 509 LYS B N 1
ATOM 8017 C CA . LYS B 1 510 ? 131.718 -40.353 135.252 1.00 51.31 509 LYS B CA 1
ATOM 8018 C C . LYS B 1 510 ? 131.048 -40.993 136.486 1.00 50.06 509 LYS B C 1
ATOM 8019 O O . LYS B 1 510 ? 131.355 -40.650 137.629 1.00 50.28 509 LYS B O 1
ATOM 8020 N N . TYR B 1 511 ? 130.147 -41.937 136.215 1.00 48.37 510 TYR B N 1
ATOM 8021 C CA . TYR B 1 511 ? 129.389 -42.675 137.221 1.00 46.38 510 TYR B CA 1
ATOM 8022 C C . TYR B 1 511 ? 130.138 -43.979 137.538 1.00 46.58 510 TYR B C 1
ATOM 8023 O O . TYR B 1 511 ? 130.645 -44.179 138.644 1.00 46.78 510 TYR B O 1
ATOM 8032 N N . TYR B 1 512 ? 130.203 -44.849 136.526 1.00 46.45 511 TYR B N 1
ATOM 8033 C CA . TYR B 1 512 ? 131.073 -46.008 136.516 1.00 46.67 511 TYR B CA 1
ATOM 8034 C C . TYR B 1 512 ? 132.387 -45.712 135.845 1.00 48.07 511 TYR B C 1
ATOM 8035 O O . TYR B 1 512 ? 132.560 -45.984 134.635 1.00 48.90 511 TYR B O 1
ATOM 8044 N N . LYS B 1 513 ? 133.322 -45.175 136.621 1.00 49.13 512 LYS B N 1
ATOM 8045 C CA . LYS B 1 513 ? 134.700 -45.012 136.139 1.00 49.47 512 LYS B CA 1
ATOM 8046 C C . LYS B 1 513 ? 135.598 -44.719 137.333 1.00 50.04 512 LYS B C 1
ATOM 8047 O O . LYS B 1 513 ? 135.229 -43.924 138.202 1.00 49.69 512 LYS B O 1
#

Radius of gyration: 32.0 Å; Cα contacts (8 Å, |Δi|>4): 2612; chains: 2; bounding box: 56×72×98 Å

Foldseek 3Di:
DALLFFLVVLVVVCVVVVQEDEDPDEDELEARVQVVLVVCQVQQGHWYWYQHYDFFVVDPCVQAFAIATEQLQGFHDPAQRRLSVCRNLPHDSNQHLQVSLVLLLVLLPLVLFDAADEDDLVLFQLQPDKDFQVRFFPVGGSQHPNDVLFFARWNFAQWWKWFAAPVRQETAIAGWIWGADGGFKIWTDDDPPDPSNVRLVRCVVVPNQAFTKIKIFFSGRSLSSLLNLACDADSYHSQGSSCSSNVHHFYWYADPPDRDIDGSHTAKMWIFGWGQPDWDKRAFAADLAADTDNVDIDIGTMTGTGMMGGHGHGYGYHWRHHADDGCLFCRNFSNLQSLVLSVLCVPPLSVQFWDGWGQASNRSNQEIETETALLSLQVVLDFLVVVFVVVCCCQFPDSSHVPSCQSYAEYEYDYHVAPVHDVVRVVVLQVPQFDPPPQKAWDFAGFHDCVPPCCVVHCCVVVRTTRHTYGYSAHGCSNHDVVDDDQDPDLVSDDPVVSCVCVVCVVVVVD/DQLQQFLVVLVVVCVVVVQEDEAADEAELEAGVQVVLVVCLVQQGRWYWDQHYDFQPPQPDVQAQAIEIHFQQGFHHPAQRRLSVQSNLPHDSNQHLQRVLVLLLVLLPLVLWDAAAEDELVLFQLQPDKDFQVRFFPVRGRAHPNDPLFPARWNFAQKWKWFAAPVRQAIAIAGWIWGAPGGFKIFTDDDPPDVSPVRLVNCVVVVNNQFGKMKIFFSGRSLRSLLNQACDDDSDYSQGSSCSSNVHRFHWYADDPDGTIGGRRTAKMWIFGWGQPDWAKRAFAADLAADTDNPDTDIGTMTGTGMMTGHRHRYGYHWNHHQDDGCLFCRNFSNLQSLVVSVLCVDPQSVQFWPGWGQACNNSNQEIETETELLSLLVVVDFQVVVFCVVVCCQFPDSSHVPSNQSYAEYEYDYHVAPPHDVVRVVVLQVPQFDPPVQKAWFFAGFHDCVPVCNVVHCCVVVRTTRHIYGYSAHGCSNNDVCDDDFDPDPVRDDPVVVVCVVCVVVVVD

Sequence (1021 aa):
LNPALKFRDFIQVLKNEGDLIEIDTEVDPNLEVGAITRKAYENKLAAPLFNNLKQDPENIDPKNLFRILGCPGGLRGFGNDHARIALHLGLDSQTPMKEIIDFLVANRNPKKYIPPVLVPNDQSPHKKHHLTKEQIDLTKLPVPLLHHGDGGKFIQTYGMWVLQTPDKSWTNWSIARGMVHDSKSITGLVINPQHVKQVSDAWVAAGKGDKIPFALCFGVPPAAILVSSMPIPDGATEAEYIGGLCNQAVPVVKCETNDLEVPADCEMVFEGYLDRDTLVREGPFGEEMHGYCFPKDHHTQPLYRVNHISYRDQAIMPISNPGLCTDETHTLIGGLVSAETKYLISQHPVLSKIVEDVFTPYEAQALWLAVKINTHELVKLKTNAKELSNLVGDFLFRSKECYKVCSILHEIILVGDDIDIFDFKQLIWAYTTRHTPVQDQLYFDDVKKPFALAPFASQGPLIKTRQGGKCVTTCIFPKQFTDPDFEFVTCNFNGYPEEVKNKISQNWDKYYKLNPALKFRDFIQVLKNEGDLIEIDTEVDPNLEVGAITRKAYENKLAAPLFNNLKQDPENIDPKNLFRILGCPGGLRGFGNDHARIALHLGLDSQTPMKEIIDFLVANRNPKKYIPPVLVPNDQSPHKKHHLTKEQIDLTKLPVPLLHHGDGGKFIQTYGMWVLQTPDKSWTNWSIARGMVHDSKSITGLVINPQHVKQVSDAWVAAGKGDKIPFALCFGVPPAAILVSSMPIPDGATEAEYIGGLCNQAVPVVKCETNDLEVPADCEMVFEGYLDRDTLVREGPFGEMHGYCFPKDHHTQPLYRVNHISYRDQAIMPIISNPGLCTDETHTLIGGLVSAETKYLISQHPVLSKIVEDVFTPYEAQALWLAVKINTHELVKLKTNAKELSNLVGDFLFRSKECYKVCSILHEIILVGDDIDIFDFKQLIWAYTTRHTPVQDQLYFDDVKPFALAPFASQGPLIKTRRQGGKCVTTCIFPKQFTDPDFEFVTCNFNGYPEEVNKISQNWDKYYK

Nearest PDB structures (foldseek):
  4zad-assembly1_A  TM=1.002E+00  e=0.000E+00  Candida dubliniensis
  4zad-assembly1_B  TM=1.001E+00  e=0.000E+00  Candida dubliniensis
  8oeh-assembly1_A-2  TM=9.714E-01  e=1.494E-69  Aspergillus niger CBS 513.88
  6evd-assembly1_A-2  TM=9.738E-01  e=5.015E-69  Aspergillus niger CBS 513.88
  6ev8-assembly1_A  TM=9.713E-01  e=3.936E-69  Aspergillus niger CBS 513.88

Organism: Candida dubliniensis (strain CD36 / ATCC MYA-646 / CBS 7987 / NCPF 3949 / NRRL Y-17841) (NCBI:txid573826)